Protein AF-A0A6N7XJP5-F1 (afdb_monomer_lite)

Secondary structure (DSSP, 8-state):
-----------SSSSSSHHHHTTTTTSS-S-PPPPPPP---EEE--SSS-EEEEEEEEEEEEEEEEEESSTTSSS-SSGGG--TTSEEE-HHHHHHHTT----TTSEEEETTEEEEEE-GGG-S---SS--TTS----TT-S-EEEEEEEEEEEEEEEEEETTEEEEEEEESSB-B---SSSSSS---GGG-HHHHHHHT--GGGSTT----TTTSHHHHHS-HHHHTTEE-EEE--PPPTTT-------EEESEE---HIIIIISHHHHHTTS----TT--HHHHHHHHHS--TTT--BBPHHHHHHT-----STT-TTB--EEEEEE-SSTTEEEEE-TTS-EEEEEEETT-SSSBB--EEEEETTTS--EEEEEEETTTEEEEPPPPPS---TT----PPS-----PPP----EEEETT-S-----TT-EEE--EEEESTT-S---EEEEES-TTTEEE-TT-EEEE-GGGTT--EEEEEEESSSS--EEEEEE----PPEEEE-S-EEEEEETTEEEE--S-EEEEEEETTTTEEEEEEEEBTTBPPPEEEETT-EEEEEEE-SSEE-PPEEEEE-TTS-EEESSSS--B--EEEEEE--S----GGG--EEEEEEEEEEE-TT--EEE--S-EEEEE-SS-EEEEE--TTSEEEEEEEBT--EEEEE--SSEE----EEEEEE-GGGT--EEEEETTT--B--SEEEEETT-TTTT--PEEBTTSSEEEESS---SS-EEEEEEEE----GGGTTSEEEEEEEEEEETTTTEEE-B-SS-EEEEEEPPTT--EEEEEEE-TTS-EEEE-EEEETTEEEEEES-BSSSEEEEEEPPEE--GGGEEES-SEEE--SS---PPEEEEETTEEPPBTTTEEEEEES-SSSEEEEEEEEE-TTEE-EEEEEEEEEPPP--EEEEEEETTEEEEEE----TT--EEEEEEESSTT-TT-EEEEE--TT--B--EE--TT-EEEEEEEEEEEETTEEEEPPPPPPEEEE--

Sequence (1009 aa):
MRGMTFRKIRKLGLIGILFMMVMVLSLQGAFAGEKPELRNPKLVSDGGSQNTQWDTVYYGYYPQTEIVGEAGQCGIKTTLWNSESDYSLEPEVYAKLEKARYTADGDTVLNGIKYRRMKAEDRTYISRGEIDNRYFWNAKIKYHYFRYEPIRWRVLYVQDTAKGKWAQLLADKILDDRKYNETQTDITWEKSTIRSWLNGYGAEANQNGQDYSKNGFIKTAFREAQQAPIVAGRVENKNNYDCGTNGGNDTEDRIFLLSEDELYRSRLAWYYGFVAAPNSGSPEDIKLARDMEDEGRRAQGSTYSKAKGLWCNHEKGFEGNSMWWMRSPGQFEWNAAFVCNRGFIRYFGTRVEAADVGVRPAMVLNMDDADWTYGGTAIGQKGGTETAPPSMNVFGDEVLEYEEGEPEAPAKVMVSKISIAASPSLKIAAGKKTTLKTKVSPAKATDRSVTWTCSNTKYATVNSKGVVTTKSKGKGKTVTVTAKAKDGSGSEDAGVKTLYAKDIVTLKGMKVNEVSGSTRTPLKKDVTFVFYDSSTQTIEAKVTAKNGVLPDVSMYKDHRYIVYAQDSRYEMPNYYIQISADGKVTTYKNGIKEVSGFDMTRRAEDLAKPEDAARVHVTMPVFYVDKDGNQKTVSGVKVRLVNQYDTVETVSDKDGNINVNLMEDYNYMVLVDDEKYSIESFPLTVKDKSEYGWGKYTFNHFSCGSVSSLFLVDKGTEHDRDVQMIGSSKNTTVTGLNFGNGSYFINDRVVDQKVKALEGKDYEVVDVDAVNMYRTEISKLSAGDFVYTRAVPEGKKVSKVYYIDDNDKLHELKFIESNGVVTFKMGSVSLYNNVIVYAGEKLQAKDVSLSKTAYTYSGKAKKPAVTVKFDGKKLKAGSDYTVSYSANKNVGKAKAVVTGKGKYEGTITKTFKINPKGTSIKHLKKGVRAFKPTWKKQTKQISGYQVQYSTKKSFKSAKIKNVSSKKKSTWVIKQKRHKKYYVRIRTYKKVGGSKYYSKWSSAKSIKTM

Structure (mmCIF, N/CA/C/O backbone):
data_AF-A0A6N7XJP5-F1
#
_entry.id   AF-A0A6N7XJP5-F1
#
loop_
_atom_site.group_PDB
_atom_site.id
_atom_site.type_symbol
_atom_site.label_atom_id
_atom_site.label_alt_id
_atom_site.label_comp_id
_atom_site.label_asym_id
_atom_site.label_entity_id
_atom_site.label_seq_id
_atom_site.pdbx_PDB_ins_code
_atom_site.Cartn_x
_atom_site.Cartn_y
_atom_site.Cartn_z
_atom_site.occupancy
_atom_site.B_iso_or_equiv
_atom_site.auth_seq_id
_atom_site.auth_comp_id
_atom_site.auth_asym_id
_atom_site.auth_atom_id
_atom_site.pdbx_PDB_model_num
ATOM 1 N N . MET A 1 1 ? 15.044 -61.173 23.666 1.00 30.61 1 MET A N 1
ATOM 2 C CA . MET A 1 1 ? 13.812 -61.070 22.852 1.00 30.61 1 MET A CA 1
ATOM 3 C C . MET A 1 1 ? 12.845 -60.090 23.503 1.00 30.61 1 MET A C 1
ATOM 5 O O . MET A 1 1 ? 12.597 -60.262 24.683 1.00 30.61 1 MET A O 1
ATOM 9 N N . ARG A 1 2 ? 12.336 -59.135 22.697 1.00 31.61 2 ARG A N 1
ATOM 10 C CA . ARG A 1 2 ? 11.006 -58.464 22.708 1.00 31.61 2 ARG A CA 1
ATOM 11 C C . ARG A 1 2 ? 10.502 -57.851 24.037 1.00 31.61 2 ARG A C 1
ATOM 13 O O . ARG A 1 2 ? 10.369 -58.562 25.012 1.00 31.61 2 ARG A O 1
ATOM 20 N N . GLY A 1 3 ? 10.081 -56.588 24.156 1.00 29.47 3 GLY A N 1
ATOM 21 C CA . GLY A 1 3 ? 9.850 -55.478 23.222 1.00 29.47 3 GLY A CA 1
ATOM 22 C C . GLY A 1 3 ? 8.858 -54.456 23.834 1.00 29.47 3 GLY A C 1
ATOM 23 O O . GLY A 1 3 ? 7.939 -54.884 24.518 1.00 29.47 3 GLY A O 1
ATOM 24 N N . MET A 1 4 ? 9.052 -53.155 23.530 1.00 29.14 4 MET A N 1
ATOM 25 C CA . MET A 1 4 ? 8.102 -52.000 23.531 1.00 29.14 4 MET A CA 1
ATOM 26 C C . MET A 1 4 ? 7.328 -51.618 24.827 1.00 29.14 4 MET A C 1
ATOM 28 O O . MET A 1 4 ? 6.870 -52.469 25.565 1.00 29.14 4 MET A O 1
ATOM 32 N N . THR A 1 5 ? 7.066 -50.346 25.188 1.00 32.94 5 THR A N 1
ATOM 33 C CA . THR A 1 5 ? 6.957 -49.076 24.425 1.00 32.94 5 THR A CA 1
ATOM 34 C C . THR A 1 5 ? 7.067 -47.854 25.370 1.00 32.94 5 THR A C 1
ATOM 36 O O . THR A 1 5 ? 6.597 -47.910 26.504 1.00 32.94 5 THR A O 1
ATOM 39 N N . PHE A 1 6 ? 7.601 -46.723 24.884 1.00 30.12 6 PHE A N 1
ATOM 40 C CA . PHE A 1 6 ? 7.745 -45.434 25.591 1.00 30.12 6 PHE A CA 1
ATOM 41 C C . PHE A 1 6 ? 6.697 -44.400 25.125 1.00 30.12 6 PHE A C 1
ATOM 43 O O . PHE A 1 6 ? 6.597 -44.130 23.929 1.00 30.12 6 PHE A O 1
ATOM 50 N N . ARG A 1 7 ? 5.979 -43.742 26.055 1.00 25.97 7 ARG A N 1
ATOM 51 C CA . ARG A 1 7 ? 5.369 -42.403 25.857 1.00 25.97 7 ARG A CA 1
ATOM 52 C C . ARG A 1 7 ? 4.873 -41.797 27.181 1.00 25.97 7 ARG A C 1
ATOM 54 O O . ARG A 1 7 ? 3.829 -42.205 27.678 1.00 25.97 7 ARG A O 1
ATOM 61 N N . LYS A 1 8 ? 5.584 -40.778 27.691 1.00 24.97 8 LYS A N 1
ATOM 62 C CA . LYS A 1 8 ? 5.086 -39.519 28.312 1.00 24.97 8 LYS A CA 1
ATOM 63 C C . LYS A 1 8 ? 6.175 -38.885 29.192 1.00 24.97 8 LYS A C 1
ATOM 65 O O . LYS A 1 8 ? 6.583 -39.494 30.166 1.00 24.97 8 LYS A O 1
ATOM 70 N N . ILE A 1 9 ? 6.579 -37.656 28.848 1.00 26.92 9 ILE A N 1
ATOM 71 C CA . ILE A 1 9 ? 6.707 -36.443 29.697 1.00 26.92 9 ILE A CA 1
ATOM 72 C C . ILE A 1 9 ? 7.541 -35.405 28.908 1.00 26.92 9 ILE A C 1
ATOM 74 O O . ILE A 1 9 ? 8.760 -35.481 28.852 1.00 26.92 9 ILE A O 1
ATOM 78 N N . ARG A 1 10 ? 6.865 -34.432 28.279 1.00 28.59 10 ARG A N 1
ATOM 79 C CA . ARG A 1 10 ? 7.382 -33.102 27.880 1.00 28.59 10 ARG A CA 1
ATOM 80 C C . ARG A 1 10 ? 6.173 -32.169 27.727 1.00 28.59 10 ARG A C 1
ATOM 82 O O . ARG A 1 10 ? 5.470 -32.249 26.726 1.00 28.59 10 ARG A O 1
ATOM 89 N N . LYS A 1 11 ? 5.883 -31.348 28.743 1.00 29.77 11 LYS A N 1
ATOM 90 C CA . LYS A 1 11 ? 4.987 -30.170 28.677 1.00 29.77 11 LYS A CA 1
ATOM 91 C C . LYS A 1 11 ? 5.043 -29.408 30.008 1.00 29.77 11 LYS A C 1
ATOM 93 O O . LYS A 1 11 ? 4.182 -29.606 30.849 1.00 29.77 11 LYS A O 1
ATOM 98 N N . LEU A 1 12 ? 6.080 -28.593 30.210 1.00 28.70 12 LEU A N 1
ATOM 99 C CA . LEU A 1 12 ? 6.149 -27.482 31.180 1.00 28.70 12 LEU A CA 1
ATOM 100 C C . LEU A 1 12 ? 7.545 -26.851 31.057 1.00 28.70 12 LEU A C 1
ATOM 102 O O . LEU A 1 12 ? 8.499 -27.337 31.648 1.00 28.70 12 LEU A O 1
ATOM 106 N N . GLY A 1 13 ? 7.677 -25.826 30.210 1.00 30.83 13 GLY A N 1
ATOM 107 C CA . GLY A 1 13 ? 8.962 -25.146 29.991 1.00 30.83 13 GLY A CA 1
ATOM 108 C C . GLY A 1 13 ? 9.081 -24.307 28.714 1.00 30.83 13 GLY A C 1
ATOM 109 O O . GLY A 1 13 ? 10.192 -24.128 28.244 1.00 30.83 13 GLY A O 1
ATOM 110 N N . LEU A 1 14 ? 7.976 -23.821 28.122 1.00 30.45 14 LEU A N 1
ATOM 111 C CA . LEU A 1 14 ? 8.033 -23.035 26.872 1.00 30.45 14 LEU A CA 1
ATOM 112 C C . LEU A 1 14 ? 7.101 -21.806 26.824 1.00 30.45 14 LEU A C 1
ATOM 114 O O . LEU A 1 14 ? 6.816 -21.294 25.751 1.00 30.45 14 LEU A O 1
ATOM 118 N N . ILE A 1 15 ? 6.604 -21.322 27.969 1.00 33.19 15 ILE A N 1
ATOM 119 C CA . ILE A 1 15 ? 5.668 -20.171 28.017 1.00 33.19 15 ILE A CA 1
ATOM 120 C C . ILE A 1 15 ? 6.308 -18.917 28.657 1.00 33.19 15 ILE A C 1
ATOM 122 O O . ILE A 1 15 ? 5.768 -17.823 28.556 1.00 33.19 15 ILE A O 1
ATOM 126 N N . GLY A 1 16 ? 7.508 -19.033 29.242 1.00 29.75 16 GLY A N 1
ATOM 127 C CA . GLY A 1 16 ? 8.207 -17.914 29.896 1.00 29.75 16 GLY A CA 1
ATOM 128 C C . GLY A 1 16 ? 9.180 -17.112 29.020 1.00 29.75 16 GLY A C 1
ATOM 129 O O . GLY A 1 16 ? 9.555 -16.016 29.412 1.00 29.75 16 GLY A O 1
ATOM 130 N N . ILE A 1 17 ? 9.581 -17.618 27.847 1.00 32.75 17 ILE A N 1
ATOM 131 C CA . ILE A 1 17 ? 10.603 -16.974 26.990 1.00 32.75 17 ILE A CA 1
ATOM 132 C C . ILE A 1 17 ? 9.976 -16.263 25.775 1.00 32.75 17 ILE A C 1
ATOM 134 O O . ILE A 1 17 ? 10.517 -15.279 25.281 1.00 32.75 17 ILE A O 1
ATOM 138 N N . LEU A 1 18 ? 8.759 -16.645 25.373 1.00 30.31 18 LEU A N 1
ATOM 139 C CA . LEU A 1 18 ? 8.059 -16.012 24.249 1.00 30.31 18 LEU A CA 1
ATOM 140 C C . LEU A 1 18 ? 7.448 -14.638 24.602 1.00 30.31 18 LEU A C 1
ATOM 142 O O . LEU A 1 18 ? 7.182 -13.832 23.719 1.00 30.31 18 LEU A O 1
ATOM 146 N N . PHE A 1 19 ? 7.260 -14.334 25.891 1.00 30.86 19 PHE A N 1
ATOM 147 C CA . PHE A 1 19 ? 6.637 -13.078 26.337 1.00 30.86 19 PHE A CA 1
ATOM 148 C C . PHE A 1 19 ? 7.630 -11.914 26.500 1.00 30.86 19 PHE A C 1
ATOM 150 O O . PHE A 1 19 ? 7.214 -10.760 26.556 1.00 30.86 19 PHE A O 1
ATOM 157 N N . MET A 1 20 ? 8.938 -12.194 26.546 1.00 28.17 20 MET A N 1
ATOM 158 C CA . MET A 1 20 ? 9.979 -11.166 26.693 1.00 28.17 20 MET A CA 1
ATOM 159 C C . MET A 1 20 ? 10.619 -10.771 25.352 1.00 28.17 20 MET A C 1
ATOM 161 O O . MET A 1 20 ? 11.148 -9.672 25.237 1.00 28.17 20 MET A O 1
ATOM 165 N N . MET A 1 21 ? 10.495 -11.611 24.316 1.00 29.33 21 MET A N 1
ATOM 166 C CA . MET A 1 21 ? 10.995 -11.323 22.963 1.00 29.33 21 MET A CA 1
ATOM 167 C C . MET A 1 21 ? 10.002 -10.484 22.133 1.00 29.33 21 MET A C 1
ATOM 169 O O . MET A 1 21 ? 10.413 -9.663 21.322 1.00 29.33 21 MET A O 1
ATOM 173 N N . VAL A 1 22 ? 8.697 -10.587 22.415 1.00 30.56 22 VAL A N 1
ATOM 174 C CA . VAL A 1 22 ? 7.648 -9.789 21.742 1.00 30.56 22 VAL A CA 1
ATOM 175 C C . VAL A 1 22 ? 7.526 -8.368 22.319 1.00 30.56 22 VAL A C 1
ATOM 177 O O . VAL A 1 22 ? 7.104 -7.453 21.622 1.00 30.56 22 VAL A O 1
ATOM 180 N N . MET A 1 23 ? 7.965 -8.132 23.562 1.00 27.02 23 MET A N 1
ATOM 181 C CA . MET A 1 23 ? 7.875 -6.808 24.203 1.00 27.02 23 MET A CA 1
ATOM 182 C C . MET A 1 23 ? 9.095 -5.901 23.950 1.00 27.02 23 MET A C 1
ATOM 184 O O . MET A 1 23 ? 9.043 -4.710 24.251 1.00 27.02 23 MET A O 1
ATOM 188 N N . VAL A 1 24 ? 10.179 -6.438 23.375 1.00 26.89 24 VAL A N 1
ATOM 189 C CA . VAL A 1 24 ? 11.348 -5.648 22.934 1.00 26.89 24 VAL A CA 1
ATOM 190 C C . VAL A 1 24 ? 11.189 -5.173 21.481 1.00 26.89 24 VAL A C 1
ATOM 192 O O . VAL A 1 24 ? 11.689 -4.107 21.136 1.00 26.89 24 VAL A O 1
ATOM 195 N N . LEU A 1 25 ? 10.387 -5.866 20.666 1.00 29.72 25 LEU A N 1
ATOM 196 C CA . LEU A 1 25 ? 10.050 -5.455 19.294 1.00 29.72 25 LEU A CA 1
ATOM 197 C C . LEU A 1 25 ? 8.946 -4.383 19.206 1.00 29.72 25 LEU A C 1
ATOM 199 O O . LEU A 1 25 ? 8.773 -3.773 18.158 1.00 29.72 25 LEU A O 1
ATOM 203 N N . SER A 1 26 ? 8.240 -4.070 20.298 1.00 32.12 26 SER A N 1
ATOM 204 C CA . SER A 1 26 ? 7.184 -3.042 20.309 1.00 32.12 26 SER A CA 1
ATOM 205 C C . SER A 1 26 ? 7.616 -1.685 20.887 1.00 32.12 26 SER A C 1
ATOM 207 O O . SER A 1 26 ? 6.767 -0.846 21.180 1.00 32.12 26 SER A O 1
ATOM 209 N N . LEU A 1 27 ? 8.919 -1.453 21.092 1.00 26.33 27 LEU A N 1
ATOM 210 C CA . LEU A 1 27 ? 9.451 -0.203 21.666 1.00 26.33 27 LEU A CA 1
ATOM 211 C C . LEU A 1 27 ? 10.580 0.449 20.843 1.00 26.33 27 LEU A C 1
ATOM 213 O O . LEU A 1 27 ? 11.111 1.477 21.258 1.00 26.33 27 LEU A O 1
ATOM 217 N N . GLN A 1 28 ? 10.894 -0.087 19.657 1.00 27.41 28 GLN A N 1
ATOM 218 C CA . GLN A 1 28 ? 11.780 0.546 18.663 1.00 27.41 28 GLN A CA 1
ATOM 219 C C . GLN A 1 28 ? 11.032 1.184 17.475 1.00 27.41 28 GLN A C 1
ATOM 221 O O . GLN A 1 28 ? 11.655 1.849 16.658 1.00 27.41 28 GLN A O 1
ATOM 226 N N . GLY A 1 29 ? 9.701 1.073 17.407 1.00 28.45 29 GLY A N 1
ATOM 227 C CA . GLY A 1 29 ? 8.883 1.664 16.334 1.00 28.45 29 GLY A CA 1
ATOM 228 C C . GLY A 1 29 ? 8.651 3.180 16.425 1.00 28.45 29 GLY A C 1
ATOM 229 O O . GLY A 1 29 ? 7.871 3.726 15.654 1.00 28.45 29 GLY A O 1
ATOM 230 N N . ALA A 1 30 ? 9.293 3.881 17.362 1.00 27.06 30 ALA A N 1
ATOM 231 C CA . ALA A 1 30 ? 9.231 5.336 17.453 1.00 27.06 30 ALA A CA 1
ATOM 232 C C . ALA A 1 30 ? 10.567 5.916 16.964 1.00 27.06 30 ALA A C 1
ATOM 234 O O . ALA 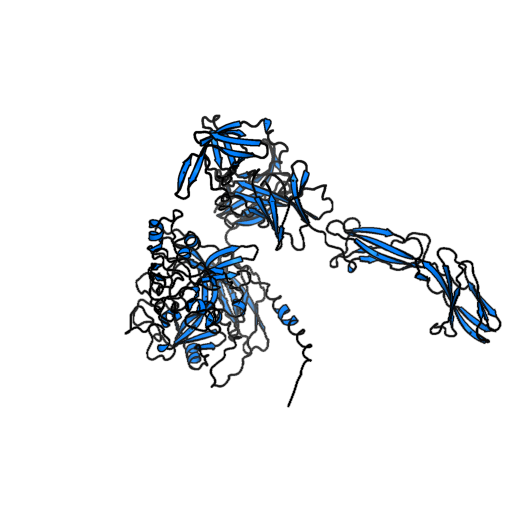A 1 30 ? 11.576 5.734 17.639 1.00 27.06 30 ALA A O 1
ATOM 235 N N . PHE A 1 31 ? 10.540 6.626 15.828 1.00 28.28 31 PHE A N 1
ATOM 236 C CA . PHE A 1 31 ? 11.651 7.313 15.134 1.00 28.28 31 PHE A CA 1
ATOM 237 C C . PHE A 1 31 ? 12.364 6.587 13.973 1.00 28.28 31 PHE A C 1
ATOM 239 O O . PHE A 1 31 ? 13.514 6.908 13.679 1.00 28.28 31 PHE A O 1
ATOM 246 N N . ALA A 1 32 ? 11.685 5.723 13.215 1.00 31.00 32 ALA A N 1
ATOM 247 C CA . ALA A 1 32 ? 12.015 5.606 11.791 1.00 31.00 32 ALA A CA 1
ATOM 248 C C . ALA A 1 32 ? 11.253 6.725 11.060 1.00 31.00 32 ALA A C 1
ATOM 250 O O . ALA A 1 32 ? 10.032 6.804 11.179 1.00 31.00 32 ALA A O 1
ATOM 251 N N . GLY A 1 33 ? 11.951 7.643 10.383 1.00 36.81 33 GLY A N 1
ATOM 252 C CA . GLY A 1 33 ? 11.278 8.573 9.469 1.00 36.81 33 GLY A CA 1
ATOM 253 C C . GLY A 1 33 ? 10.475 7.779 8.437 1.00 36.81 33 GLY A C 1
ATOM 254 O O . GLY A 1 33 ? 10.889 6.675 8.080 1.00 36.81 33 GLY A O 1
ATOM 255 N N . GLU A 1 34 ? 9.329 8.301 7.993 1.00 44.81 34 GLU A N 1
ATOM 256 C CA . GLU A 1 34 ? 8.546 7.647 6.939 1.00 44.81 34 GLU A CA 1
ATOM 257 C C . GLU A 1 34 ? 9.461 7.336 5.747 1.00 44.81 34 GLU A C 1
ATOM 259 O O . GLU A 1 34 ? 10.166 8.217 5.241 1.00 44.81 34 GLU A O 1
ATOM 264 N N . LYS A 1 35 ? 9.503 6.057 5.344 1.00 58.69 35 LYS A N 1
ATOM 265 C CA . LYS A 1 35 ? 10.236 5.639 4.147 1.00 58.69 35 LYS A CA 1
ATOM 266 C C . LYS A 1 35 ? 9.643 6.417 2.960 1.00 58.69 35 LYS A C 1
ATOM 268 O O . LYS A 1 35 ? 8.419 6.512 2.869 1.00 58.69 35 LYS A O 1
ATOM 273 N N . PRO A 1 36 ? 10.466 6.998 2.070 1.00 67.88 36 PRO A N 1
ATOM 274 C CA . PRO A 1 36 ? 9.952 7.735 0.924 1.00 67.88 36 PRO A CA 1
ATOM 275 C C . PRO A 1 36 ? 9.114 6.816 0.033 1.00 67.88 36 PRO A C 1
ATOM 277 O O . PRO A 1 36 ? 9.374 5.614 -0.071 1.00 67.88 36 PRO A O 1
ATOM 280 N N . GLU A 1 37 ? 8.110 7.388 -0.621 1.00 78.31 37 GLU A N 1
ATOM 281 C CA . GLU A 1 37 ? 7.286 6.651 -1.567 1.00 78.31 37 GLU A CA 1
ATOM 282 C C . GLU A 1 37 ? 8.112 6.267 -2.803 1.00 78.31 37 GLU A C 1
ATOM 284 O O . GLU A 1 37 ? 8.667 7.130 -3.484 1.00 78.31 37 GLU A O 1
ATOM 289 N N . LEU A 1 38 ? 8.204 4.962 -3.072 1.00 83.81 38 LEU A N 1
ATOM 290 C CA . LEU A 1 38 ? 8.844 4.431 -4.275 1.00 83.81 38 LEU A CA 1
ATOM 291 C C . LEU A 1 38 ? 7.984 4.688 -5.504 1.00 83.81 38 LEU A C 1
ATOM 293 O O . LEU A 1 38 ? 6.774 4.460 -5.474 1.00 83.81 38 LEU A O 1
ATOM 297 N N . ARG A 1 39 ? 8.630 5.106 -6.588 1.00 82.94 39 ARG A N 1
ATOM 298 C CA . ARG A 1 39 ? 7.986 5.430 -7.859 1.00 82.94 39 ARG A CA 1
ATOM 299 C C . ARG A 1 39 ? 8.341 4.414 -8.934 1.00 82.94 39 ARG A C 1
ATOM 301 O O . ARG A 1 39 ? 9.451 3.883 -8.964 1.00 82.94 39 ARG A O 1
ATOM 308 N N . ASN A 1 40 ? 7.394 4.219 -9.845 1.00 86.75 40 ASN A N 1
ATOM 309 C CA . ASN A 1 40 ? 7.628 3.500 -11.091 1.00 86.75 40 ASN A CA 1
ATOM 310 C C . ASN A 1 40 ? 8.656 4.235 -11.973 1.00 86.75 40 ASN A C 1
ATOM 312 O O . ASN A 1 40 ? 8.811 5.457 -11.832 1.00 86.75 40 ASN A O 1
ATOM 316 N N . PRO A 1 41 ? 9.335 3.514 -12.884 1.00 88.19 41 PRO A N 1
ATOM 317 C CA . PRO A 1 41 ? 10.297 4.096 -13.811 1.00 88.19 41 PRO A CA 1
ATOM 318 C C . PRO A 1 41 ? 9.698 5.267 -14.592 1.00 88.19 41 PRO A C 1
ATOM 320 O O . PRO A 1 41 ? 8.539 5.234 -15.010 1.00 88.19 41 PRO A O 1
ATOM 323 N N . LYS A 1 42 ? 10.492 6.319 -14.796 1.00 83.25 42 LYS A N 1
ATOM 324 C CA . LYS A 1 42 ? 10.059 7.522 -15.515 1.00 83.25 42 LYS A CA 1
ATOM 325 C C . LYS A 1 42 ? 11.087 7.937 -16.557 1.00 83.25 42 LYS A C 1
ATOM 327 O O . LYS A 1 42 ? 12.266 8.054 -16.243 1.00 83.25 42 LYS A O 1
ATOM 332 N N . LEU A 1 43 ? 10.618 8.275 -17.756 1.00 76.62 43 LEU A N 1
ATOM 333 C CA . LEU A 1 43 ? 11.457 8.898 -18.775 1.00 76.62 43 LEU A CA 1
ATOM 334 C C . LEU A 1 43 ? 11.907 10.309 -18.386 1.00 76.62 43 LEU A C 1
ATOM 336 O O . LEU A 1 43 ? 11.119 11.140 -17.922 1.00 76.62 43 LEU A O 1
ATOM 340 N N . VAL A 1 44 ? 13.179 10.585 -18.637 1.00 72.62 44 VAL A N 1
ATOM 341 C CA . VAL A 1 44 ? 13.844 11.875 -18.472 1.00 72.62 44 VAL A CA 1
ATOM 342 C C . VAL A 1 44 ? 14.394 12.287 -19.839 1.00 72.62 44 VAL A C 1
ATOM 344 O O . VAL A 1 44 ? 15.100 11.523 -20.485 1.00 72.62 44 VAL A O 1
ATOM 347 N N . SER A 1 45 ? 14.022 13.474 -20.324 1.00 53.66 45 SER A N 1
ATOM 348 C CA . SER A 1 45 ? 14.380 13.935 -21.672 1.00 53.66 45 SER A CA 1
ATOM 349 C C . SER A 1 45 ? 15.840 14.383 -21.759 1.00 53.66 45 SER A C 1
ATOM 351 O O . SER A 1 45 ? 16.229 15.273 -20.999 1.00 53.66 45 SER A O 1
ATOM 353 N N . ASP A 1 46 ? 16.599 13.875 -22.734 1.00 43.12 46 ASP A N 1
ATOM 354 C CA . ASP A 1 46 ? 17.947 14.375 -23.051 1.00 43.12 46 ASP A CA 1
ATOM 355 C C . ASP A 1 46 ? 18.251 14.588 -24.549 1.00 43.12 46 ASP A C 1
ATOM 357 O O . ASP A 1 46 ? 19.370 14.951 -24.895 1.00 43.12 46 ASP A O 1
ATOM 361 N N . GLY A 1 47 ? 17.267 14.467 -25.445 1.00 42.97 47 GLY A N 1
ATOM 362 C CA . GLY A 1 47 ? 17.457 14.852 -26.848 1.00 42.97 47 GLY A CA 1
ATOM 363 C C . GLY A 1 47 ? 18.174 13.819 -27.725 1.00 42.97 47 GLY A C 1
ATOM 364 O O . GLY A 1 47 ? 18.877 14.215 -28.651 1.00 42.97 47 GLY A O 1
ATOM 365 N N . GLY A 1 48 ? 17.960 12.517 -27.502 1.00 41.12 48 GLY A N 1
ATOM 366 C CA . GLY A 1 48 ? 18.296 11.507 -28.518 1.00 41.12 48 GLY A CA 1
ATOM 367 C C . GLY A 1 48 ? 18.210 10.038 -28.102 1.00 41.12 48 GLY A C 1
ATOM 368 O O . GLY A 1 48 ? 18.115 9.183 -28.977 1.00 41.12 48 GLY A O 1
ATOM 369 N N . SER A 1 49 ? 18.191 9.727 -26.803 1.00 52.62 49 SER A N 1
ATOM 370 C CA . SER A 1 49 ? 18.087 8.354 -26.284 1.00 52.62 49 SER A CA 1
ATOM 371 C C . SER A 1 49 ? 16.996 8.240 -25.217 1.00 52.62 49 SER A C 1
ATOM 373 O O . SER A 1 49 ? 16.713 9.198 -24.501 1.00 52.62 49 SER A O 1
ATOM 375 N N . GLN A 1 50 ? 16.347 7.077 -25.103 1.00 61.09 50 GLN A N 1
ATOM 376 C CA . GLN A 1 50 ? 15.367 6.827 -24.044 1.00 61.09 50 GLN A CA 1
ATOM 377 C C . GLN A 1 50 ? 16.099 6.738 -22.698 1.00 61.09 50 GLN A C 1
ATOM 379 O O . GLN A 1 50 ? 16.603 5.685 -22.321 1.00 61.09 50 GLN A O 1
ATOM 384 N N . ASN A 1 51 ? 16.187 7.863 -21.990 1.00 75.69 51 ASN A N 1
ATOM 385 C CA . ASN A 1 51 ? 16.847 7.934 -20.698 1.00 75.69 51 ASN A CA 1
ATOM 386 C C . ASN A 1 51 ? 15.806 7.760 -19.586 1.00 75.69 51 ASN A C 1
ATOM 388 O O . ASN A 1 51 ? 14.874 8.554 -19.465 1.00 75.69 51 ASN A O 1
ATOM 392 N N . THR A 1 52 ? 15.922 6.700 -18.788 1.00 85.94 52 THR A N 1
ATOM 393 C CA . THR A 1 52 ? 14.948 6.366 -17.739 1.00 85.94 52 THR A CA 1
ATOM 394 C C . THR A 1 52 ? 15.561 6.568 -16.359 1.00 85.94 52 THR A C 1
ATOM 396 O O . THR A 1 52 ? 16.701 6.187 -16.101 1.00 85.94 52 THR A O 1
ATOM 399 N N . GLN A 1 53 ? 14.778 7.141 -15.448 1.00 90.12 53 GLN A N 1
ATOM 400 C CA . GLN A 1 53 ? 15.072 7.201 -14.026 1.00 90.12 53 GLN A CA 1
ATOM 401 C C . GLN A 1 53 ? 14.301 6.115 -13.270 1.00 90.12 53 GLN A C 1
ATOM 403 O O . GLN A 1 53 ? 13.071 6.074 -13.321 1.00 90.12 53 GLN A O 1
ATOM 408 N N . TRP A 1 54 ? 15.026 5.305 -12.504 1.00 94.12 54 TRP A N 1
ATOM 409 C CA . TRP A 1 54 ? 14.478 4.343 -11.547 1.00 94.12 54 TRP A CA 1
ATOM 410 C C . TRP A 1 54 ? 14.671 4.847 -10.122 1.00 94.12 54 TRP A C 1
ATOM 412 O O . TRP A 1 54 ? 15.732 5.381 -9.793 1.00 94.12 54 TRP A O 1
ATOM 422 N N . ASP A 1 55 ? 13.692 4.619 -9.251 1.00 95.12 55 ASP A N 1
ATOM 423 C CA . ASP A 1 55 ? 13.970 4.586 -7.816 1.00 95.12 55 ASP A CA 1
ATOM 424 C C . ASP A 1 55 ? 14.739 3.296 -7.485 1.00 95.12 55 ASP A C 1
ATOM 426 O O . ASP A 1 55 ? 14.647 2.289 -8.192 1.00 95.12 55 ASP A O 1
ATOM 430 N N . THR A 1 56 ? 15.536 3.327 -6.419 1.00 96.31 56 THR A N 1
ATOM 431 C CA . THR A 1 56 ? 16.342 2.178 -5.989 1.00 96.31 56 THR A CA 1
ATOM 432 C C . THR A 1 56 ? 16.160 1.888 -4.508 1.00 96.31 56 THR A C 1
ATOM 434 O O . THR A 1 56 ? 15.839 2.785 -3.726 1.00 96.31 56 THR A O 1
ATOM 437 N N . VAL A 1 57 ? 16.384 0.637 -4.111 1.00 97.00 57 VAL A N 1
ATOM 438 C CA . VAL A 1 57 ? 16.344 0.180 -2.714 1.00 97.00 57 VAL A CA 1
ATOM 439 C C . VAL A 1 57 ? 17.543 -0.707 -2.397 1.00 97.00 57 VAL A C 1
ATOM 441 O O . VAL A 1 57 ? 18.050 -1.387 -3.286 1.00 97.00 57 VAL A O 1
ATOM 444 N N . TYR A 1 58 ? 17.987 -0.728 -1.142 1.00 97.31 58 TYR A N 1
ATOM 445 C CA . TYR A 1 58 ? 18.926 -1.738 -0.657 1.00 97.31 58 TYR A CA 1
ATOM 446 C C . TYR A 1 58 ? 18.177 -2.860 0.061 1.00 97.31 58 TYR A C 1
ATOM 448 O O . TYR A 1 58 ? 17.337 -2.597 0.929 1.00 97.31 58 TYR A O 1
ATOM 456 N N . TYR A 1 59 ? 18.496 -4.106 -0.291 1.00 97.12 59 TYR A N 1
ATOM 457 C CA . TYR A 1 59 ? 17.960 -5.295 0.369 1.00 97.12 59 TYR A CA 1
ATOM 458 C C . TYR A 1 59 ? 18.879 -6.504 0.159 1.00 97.12 59 TYR A C 1
ATOM 460 O O . TYR A 1 59 ? 19.276 -6.782 -0.968 1.00 97.12 59 TYR A O 1
ATOM 468 N N . GLY A 1 60 ? 19.207 -7.236 1.225 1.00 96.94 60 GLY A N 1
ATOM 469 C CA . GLY A 1 60 ? 20.204 -8.314 1.169 1.00 96.94 60 GLY A CA 1
ATOM 470 C C . GLY A 1 60 ? 21.642 -7.815 0.982 1.00 96.94 60 GLY A C 1
ATOM 471 O O . GLY A 1 60 ? 21.889 -6.617 0.843 1.00 96.94 60 GLY A O 1
ATOM 472 N N . TYR A 1 61 ? 22.597 -8.744 1.008 1.00 97.12 61 TYR A N 1
ATOM 473 C CA . TYR A 1 61 ? 24.036 -8.491 0.942 1.00 97.12 61 TYR A CA 1
ATOM 474 C C . TYR A 1 61 ? 24.722 -9.557 0.086 1.00 97.12 61 TYR A C 1
ATOM 476 O O . TYR A 1 61 ? 24.476 -10.740 0.283 1.00 97.12 61 TYR A O 1
ATOM 484 N N . TYR A 1 62 ? 25.626 -9.174 -0.812 1.00 97.25 62 TYR A N 1
ATOM 485 C CA . TYR A 1 62 ? 26.392 -10.129 -1.627 1.00 97.25 62 TYR A CA 1
ATOM 486 C C . TYR A 1 62 ? 27.853 -9.681 -1.759 1.00 97.25 62 TYR A C 1
ATOM 488 O O . TYR A 1 62 ? 28.105 -8.478 -1.619 1.00 97.25 62 TYR A O 1
ATOM 496 N N . PRO A 1 63 ? 28.822 -10.587 -2.009 1.00 95.81 63 PRO A N 1
ATOM 497 C CA . PRO A 1 63 ? 30.197 -10.195 -2.291 1.00 95.81 63 PRO A CA 1
ATOM 498 C C . PRO A 1 63 ? 30.255 -9.241 -3.486 1.00 95.81 63 PRO A C 1
ATOM 500 O O . PRO A 1 63 ? 29.702 -9.530 -4.550 1.00 95.81 63 PRO A O 1
ATOM 503 N N . GLN A 1 64 ? 30.898 -8.088 -3.309 1.00 92.81 64 GLN A N 1
ATOM 504 C CA . GLN A 1 64 ? 30.979 -7.072 -4.359 1.00 92.81 64 GLN A CA 1
ATOM 505 C C . GLN A 1 64 ? 32.383 -6.493 -4.483 1.00 92.81 64 GLN A C 1
ATOM 507 O O . GLN A 1 64 ? 33.029 -6.739 -5.499 1.00 92.81 64 GLN A O 1
ATOM 512 N N . THR A 1 65 ? 32.843 -5.764 -3.466 1.00 90.88 65 THR A N 1
ATOM 513 C CA . THR A 1 65 ? 34.128 -5.049 -3.468 1.00 90.88 65 THR A CA 1
ATOM 514 C C . THR A 1 65 ? 35.244 -5.921 -2.908 1.00 90.88 65 THR A C 1
ATOM 516 O O . THR A 1 65 ? 35.057 -6.614 -1.907 1.00 90.88 65 THR A O 1
ATOM 519 N N . GLU A 1 66 ? 36.419 -5.876 -3.527 1.00 92.00 66 GLU A N 1
ATOM 520 C CA . GLU A 1 66 ? 37.601 -6.582 -3.037 1.00 92.00 66 GLU A CA 1
ATOM 521 C C . GLU A 1 66 ? 38.371 -5.775 -1.988 1.00 92.00 66 GLU A C 1
ATOM 523 O O . GLU A 1 66 ? 38.500 -4.560 -2.099 1.00 92.00 66 GLU A O 1
ATOM 528 N N . ILE A 1 67 ? 38.906 -6.450 -0.975 1.00 93.38 67 ILE A N 1
ATOM 529 C CA . ILE A 1 67 ? 39.774 -5.879 0.048 1.00 93.38 67 ILE A CA 1
ATOM 530 C C . ILE A 1 67 ? 41.219 -6.236 -0.269 1.00 93.38 67 ILE A C 1
ATOM 532 O O . ILE A 1 67 ? 41.569 -7.415 -0.333 1.00 93.38 67 ILE A O 1
ATOM 536 N N . VAL A 1 68 ? 42.061 -5.213 -0.384 1.00 90.38 68 VAL A N 1
ATOM 537 C CA . VAL A 1 68 ? 43.498 -5.355 -0.633 1.00 90.38 68 VAL A CA 1
ATOM 538 C C . VAL A 1 68 ? 44.309 -4.724 0.490 1.00 90.38 68 VAL A C 1
ATOM 540 O O . VAL A 1 68 ? 43.910 -3.725 1.087 1.00 90.38 68 VAL A O 1
ATOM 543 N N . GLY A 1 69 ? 45.460 -5.310 0.795 1.00 88.94 69 GLY A N 1
ATOM 544 C CA . GLY A 1 69 ? 46.445 -4.769 1.719 1.00 88.94 69 GLY A CA 1
ATOM 545 C C . GLY A 1 69 ? 47.442 -3.801 1.084 1.00 88.94 69 GLY A C 1
ATOM 546 O O . GLY A 1 69 ? 48.012 -2.978 1.793 1.00 88.94 69 GLY A O 1
ATOM 547 N N . GLU A 1 70 ? 47.623 -3.842 -0.234 1.00 85.50 70 GLU A N 1
ATOM 548 C CA . GLU A 1 70 ? 48.456 -2.892 -0.979 1.00 85.50 70 GLU A CA 1
ATOM 549 C C . GLU A 1 70 ? 47.911 -2.670 -2.396 1.00 85.50 70 GLU A C 1
ATOM 551 O O . GLU A 1 70 ? 47.168 -3.490 -2.940 1.00 85.50 70 GLU A O 1
ATOM 556 N N . ALA A 1 71 ? 48.265 -1.537 -3.005 1.00 78.06 71 ALA A N 1
ATOM 557 C CA . ALA A 1 71 ? 47.873 -1.246 -4.380 1.00 78.06 71 ALA A CA 1
ATOM 558 C C . ALA A 1 71 ? 48.507 -2.259 -5.355 1.00 78.06 71 ALA A C 1
ATOM 560 O O . ALA A 1 71 ? 49.689 -2.577 -5.242 1.00 78.06 71 ALA A O 1
ATOM 561 N N . GLY A 1 72 ? 47.731 -2.743 -6.331 1.00 70.69 72 GLY A N 1
ATOM 562 C CA . GLY A 1 72 ? 48.196 -3.707 -7.341 1.00 70.69 72 GLY A CA 1
ATOM 563 C C . GLY A 1 72 ? 48.035 -5.190 -6.969 1.00 70.69 72 GLY A C 1
ATOM 564 O O . GLY A 1 72 ? 48.512 -6.060 -7.704 1.00 70.69 72 GLY A O 1
ATOM 565 N N . GLN A 1 73 ? 47.357 -5.506 -5.858 1.00 75.75 73 GLN A N 1
ATOM 566 C CA . GLN A 1 73 ? 46.979 -6.889 -5.521 1.00 75.75 73 GLN A CA 1
ATOM 567 C C . GLN A 1 73 ? 45.843 -7.434 -6.400 1.00 75.75 73 GLN A C 1
ATOM 569 O O . GLN A 1 73 ? 45.806 -8.634 -6.656 1.00 75.75 73 GLN A O 1
ATOM 574 N N . CYS A 1 74 ? 44.984 -6.557 -6.922 1.00 70.81 74 CYS A N 1
ATOM 575 C CA . CYS A 1 74 ? 43.903 -6.857 -7.864 1.00 70.81 74 CYS A CA 1
ATOM 576 C C . CYS A 1 74 ? 43.869 -5.832 -9.017 1.00 70.81 74 CYS A C 1
ATOM 578 O O . CYS A 1 74 ? 44.675 -4.905 -9.000 1.00 70.81 74 CYS A O 1
ATOM 580 N N . GLY A 1 75 ? 42.981 -6.014 -10.014 1.00 59.94 75 GLY A N 1
ATOM 581 C CA . GLY A 1 75 ? 42.877 -5.269 -11.301 1.00 59.94 75 GLY A CA 1
ATOM 582 C C . GLY A 1 75 ? 43.537 -3.878 -11.384 1.00 59.94 75 GLY A C 1
ATOM 583 O O . GLY A 1 75 ? 43.242 -3.034 -10.551 1.00 59.94 75 GLY A O 1
ATOM 584 N N . ILE A 1 76 ? 44.388 -3.504 -12.361 1.00 54.75 76 ILE A N 1
ATOM 585 C CA . ILE A 1 76 ? 44.802 -4.034 -13.684 1.00 54.75 76 ILE A CA 1
ATOM 586 C C . ILE A 1 76 ? 46.240 -3.494 -14.022 1.00 54.75 76 ILE A C 1
ATOM 588 O O . ILE A 1 76 ? 46.722 -2.574 -13.364 1.00 54.75 76 ILE A O 1
ATOM 592 N N . LYS A 1 77 ? 46.905 -3.992 -15.089 1.00 49.81 77 LYS A N 1
ATOM 593 C CA . LYS A 1 77 ? 48.181 -3.489 -15.688 1.00 49.81 77 LYS A CA 1
ATOM 594 C C . LYS A 1 77 ? 48.062 -2.251 -16.624 1.00 49.81 77 LYS A C 1
ATOM 596 O O . LYS A 1 77 ? 49.071 -1.796 -17.158 1.00 49.81 77 LYS A O 1
ATOM 601 N N . THR A 1 78 ? 46.863 -1.717 -16.864 1.00 51.97 78 THR A N 1
ATOM 602 C CA . THR A 1 78 ? 46.525 -0.670 -17.858 1.00 51.97 78 THR A CA 1
ATOM 603 C C . THR A 1 78 ? 45.638 0.444 -17.262 1.00 51.97 78 THR A C 1
ATOM 605 O O . THR A 1 78 ? 44.969 0.279 -16.250 1.00 51.97 78 THR A O 1
ATOM 608 N N . THR A 1 79 ? 45.639 1.640 -17.852 1.00 53.62 79 THR A N 1
ATOM 609 C CA . THR A 1 79 ? 45.124 2.873 -17.214 1.00 53.62 79 THR A CA 1
ATOM 610 C C . THR A 1 79 ? 43.606 3.110 -17.310 1.00 53.62 79 THR A C 1
ATOM 612 O O . THR A 1 79 ? 43.115 4.041 -16.674 1.00 53.62 79 THR A O 1
ATOM 615 N N . LEU A 1 80 ? 42.846 2.306 -18.069 1.00 54.97 80 LEU A N 1
ATOM 616 C CA . LEU A 1 80 ? 41.429 2.577 -18.400 1.00 54.97 80 LEU A CA 1
ATOM 617 C C . LEU A 1 80 ? 40.399 1.984 -17.418 1.00 54.97 80 LEU A C 1
ATOM 619 O O . LEU A 1 80 ? 39.275 2.470 -17.356 1.00 54.97 80 LEU A O 1
ATOM 623 N N . TRP A 1 81 ? 40.771 0.977 -16.623 1.00 57.50 81 TRP A N 1
ATOM 624 C CA . TRP A 1 81 ? 39.899 0.340 -15.613 1.00 57.50 81 TRP A CA 1
ATOM 625 C C . TRP A 1 81 ? 39.901 1.052 -14.250 1.00 57.50 81 TRP A C 1
ATOM 627 O O . TRP A 1 81 ? 39.361 0.547 -13.270 1.00 57.50 81 TRP A O 1
ATOM 637 N N . ASN A 1 82 ? 40.532 2.223 -14.163 1.00 50.47 82 ASN A N 1
ATOM 638 C CA . ASN A 1 82 ? 40.818 2.860 -12.888 1.00 50.47 82 ASN A CA 1
ATOM 639 C C . ASN A 1 82 ? 39.614 3.645 -12.351 1.00 50.47 82 ASN A C 1
ATOM 641 O O . ASN A 1 82 ? 39.407 4.816 -12.674 1.00 50.47 82 ASN A O 1
ATOM 645 N N . SER A 1 83 ? 38.870 3.016 -11.449 1.00 53.94 83 SER A N 1
ATOM 646 C CA . SER A 1 83 ? 38.122 3.741 -10.426 1.00 53.94 83 SER A CA 1
ATOM 647 C C . SER A 1 83 ? 38.341 3.075 -9.072 1.00 53.94 83 SER A C 1
ATOM 649 O O . SER A 1 83 ? 38.240 1.856 -8.966 1.00 53.94 83 SER A O 1
ATOM 651 N N . GLU A 1 84 ? 38.593 3.880 -8.035 1.00 48.94 84 GLU A N 1
ATOM 652 C CA . GLU A 1 84 ? 38.738 3.461 -6.625 1.00 48.94 84 GLU A CA 1
ATOM 653 C C . GLU A 1 84 ? 37.518 2.684 -6.074 1.00 48.94 84 GLU A C 1
ATOM 655 O O . GLU A 1 84 ? 37.516 2.283 -4.918 1.00 48.94 84 GLU A O 1
ATOM 660 N N . SER A 1 85 ? 36.460 2.482 -6.866 1.00 56.44 85 SER A N 1
ATOM 661 C CA . SER A 1 85 ? 35.252 1.746 -6.486 1.00 56.44 85 SER A CA 1
ATOM 662 C C . SER A 1 85 ? 35.316 0.231 -6.709 1.00 56.44 85 SER A C 1
ATOM 664 O O . SER A 1 85 ? 34.404 -0.458 -6.263 1.00 56.44 85 SER A O 1
ATOM 666 N N . ASP A 1 86 ? 36.325 -0.298 -7.409 1.00 70.75 86 ASP A N 1
ATOM 667 C CA . ASP A 1 86 ? 36.422 -1.746 -7.667 1.00 70.75 86 ASP A CA 1
ATOM 668 C C . ASP A 1 86 ? 37.134 -2.509 -6.527 1.00 70.75 86 ASP A C 1
ATOM 670 O O . ASP A 1 86 ? 36.846 -3.687 -6.298 1.00 70.75 86 ASP A O 1
ATOM 674 N N . TYR A 1 87 ? 38.005 -1.849 -5.759 1.00 83.88 87 TYR A N 1
ATOM 675 C CA . TYR A 1 87 ? 38.667 -2.416 -4.581 1.00 83.88 87 TYR A CA 1
ATOM 676 C C . TYR A 1 87 ? 38.785 -1.387 -3.453 1.00 83.88 87 TYR A C 1
ATOM 678 O O . TYR A 1 87 ? 38.717 -0.185 -3.681 1.00 83.88 87 TYR A O 1
ATOM 686 N N . SER A 1 88 ? 39.022 -1.858 -2.231 1.00 88.06 88 SER A N 1
ATOM 687 C CA . SER A 1 88 ? 39.264 -1.033 -1.048 1.00 88.06 88 SER A CA 1
ATOM 688 C C . SER A 1 88 ? 40.623 -1.369 -0.433 1.00 88.06 88 SER A C 1
ATOM 690 O O . SER A 1 88 ? 40.889 -2.524 -0.093 1.00 88.06 88 SER A O 1
ATOM 692 N N . LEU A 1 89 ? 41.492 -0.362 -0.289 1.00 88.62 89 LEU A N 1
ATOM 693 C CA . LEU A 1 89 ? 42.806 -0.502 0.344 1.00 88.62 89 LEU A CA 1
ATOM 694 C C . LEU A 1 89 ? 42.672 -0.462 1.875 1.00 88.62 89 LEU A C 1
ATOM 696 O O . LEU A 1 89 ? 42.595 0.609 2.477 1.00 88.62 89 LEU A O 1
ATOM 700 N N . GLU A 1 90 ? 42.671 -1.634 2.511 1.00 92.75 90 GLU A N 1
ATOM 701 C CA . GLU A 1 90 ? 42.489 -1.802 3.959 1.00 92.75 90 GLU A CA 1
ATOM 702 C C . GLU A 1 90 ? 43.524 -2.782 4.554 1.00 92.75 90 GLU A C 1
ATOM 704 O O . GLU A 1 90 ? 43.178 -3.906 4.933 1.00 92.75 90 GLU A O 1
ATOM 709 N N . PRO A 1 91 ? 44.798 -2.361 4.712 1.00 90.31 91 PRO A N 1
ATOM 710 C CA . PRO A 1 91 ? 45.901 -3.233 5.141 1.00 90.31 91 PRO A CA 1
ATOM 711 C C . PRO A 1 91 ? 45.657 -3.960 6.465 1.00 90.31 91 PRO A C 1
ATOM 713 O O . PRO A 1 91 ? 45.970 -5.141 6.611 1.00 90.31 91 PRO A O 1
ATOM 716 N N . GLU A 1 92 ? 45.049 -3.278 7.437 1.00 91.56 92 GLU A N 1
ATOM 717 C CA . GLU A 1 92 ? 44.757 -3.867 8.747 1.00 91.56 92 GLU A CA 1
ATOM 718 C C . GLU A 1 92 ? 43.647 -4.923 8.705 1.00 91.56 92 GLU A C 1
ATOM 720 O O . GLU A 1 92 ? 43.636 -5.842 9.527 1.00 91.56 92 GLU A O 1
ATOM 725 N N . VAL A 1 93 ? 42.681 -4.773 7.794 1.00 92.38 93 VAL A N 1
ATOM 726 C CA . VAL A 1 93 ? 41.595 -5.743 7.607 1.00 92.38 93 VAL A CA 1
ATOM 727 C C . VAL A 1 93 ? 42.122 -6.934 6.821 1.00 92.38 93 VAL A C 1
ATOM 729 O O . VAL A 1 93 ? 41.923 -8.069 7.249 1.00 92.38 93 VAL A O 1
ATOM 732 N N . TYR A 1 94 ? 42.878 -6.676 5.752 1.00 93.00 94 TYR A N 1
ATOM 733 C CA . TYR A 1 94 ? 43.544 -7.696 4.947 1.00 93.00 94 TYR A CA 1
ATOM 734 C C . TYR A 1 94 ? 44.410 -8.630 5.808 1.00 93.00 94 TYR A C 1
ATOM 736 O O . TYR A 1 94 ? 44.193 -9.839 5.820 1.00 93.00 94 TYR A O 1
ATOM 744 N N . ALA A 1 95 ? 45.289 -8.078 6.653 1.00 89.75 95 ALA A N 1
ATOM 745 C CA . ALA A 1 95 ? 46.151 -8.873 7.535 1.00 89.75 95 ALA A CA 1
ATOM 746 C C . ALA A 1 95 ? 45.380 -9.744 8.551 1.00 89.75 95 ALA A C 1
ATOM 748 O O . ALA A 1 95 ? 45.905 -10.744 9.049 1.00 89.75 95 ALA A O 1
ATOM 749 N N . LYS A 1 96 ? 44.141 -9.366 8.902 1.00 92.19 96 LYS A N 1
ATOM 750 C CA . LYS A 1 96 ? 43.252 -10.185 9.745 1.00 92.19 96 LYS A CA 1
ATOM 751 C C . LYS A 1 96 ? 42.567 -11.278 8.933 1.00 92.19 96 LYS A C 1
ATOM 753 O O . LYS A 1 96 ? 42.437 -12.387 9.435 1.00 92.19 96 LYS A O 1
ATOM 758 N N . LEU A 1 97 ? 42.160 -10.981 7.699 1.00 93.88 97 LEU A N 1
ATOM 759 C CA . LEU A 1 97 ? 41.550 -11.944 6.780 1.00 93.88 97 LEU A CA 1
ATOM 760 C C . LEU A 1 97 ? 42.518 -13.074 6.414 1.00 93.88 97 LEU A C 1
ATOM 762 O O . LEU A 1 97 ? 42.094 -14.227 6.345 1.00 93.88 97 LEU A O 1
ATOM 766 N N . GLU A 1 98 ? 43.813 -12.784 6.277 1.00 92.25 98 GLU A N 1
ATOM 767 C CA . GLU A 1 98 ? 44.852 -13.803 6.055 1.00 92.25 98 GLU A CA 1
ATOM 768 C C . GLU A 1 98 ? 44.962 -14.819 7.198 1.00 92.25 98 GLU A C 1
ATOM 770 O O . GLU A 1 98 ? 45.342 -15.966 6.974 1.00 92.25 98 GLU A O 1
ATOM 775 N N . LYS A 1 99 ? 44.606 -14.405 8.417 1.00 89.62 99 LYS A N 1
ATOM 776 C CA . LYS A 1 99 ? 44.695 -15.210 9.645 1.00 89.62 99 LYS A CA 1
ATOM 777 C C . LYS A 1 99 ? 43.328 -15.687 10.141 1.00 89.62 99 LYS A C 1
ATOM 779 O O . LYS A 1 99 ? 43.229 -16.219 11.241 1.00 89.62 99 LYS A O 1
ATOM 784 N N . ALA A 1 100 ? 42.264 -15.431 9.383 1.00 88.62 100 ALA A N 1
ATOM 785 C CA . ALA A 1 100 ? 40.908 -15.787 9.772 1.00 88.62 100 ALA A CA 1
ATOM 786 C C . ALA A 1 100 ? 40.591 -17.253 9.443 1.00 88.62 100 ALA A C 1
ATOM 788 O O . ALA A 1 100 ? 41.202 -17.874 8.572 1.00 88.62 100 ALA A O 1
ATOM 789 N N . ARG A 1 101 ? 39.568 -17.784 10.117 1.00 86.56 101 ARG A N 1
ATOM 790 C CA . ARG A 1 101 ? 38.968 -19.088 9.808 1.00 86.56 101 ARG A CA 1
ATOM 791 C C . ARG A 1 101 ? 37.843 -18.898 8.796 1.00 86.56 101 ARG A C 1
ATOM 793 O O . ARG A 1 101 ? 37.201 -17.847 8.791 1.00 86.56 101 ARG A O 1
ATOM 800 N N . TYR A 1 102 ? 37.604 -19.903 7.961 1.00 90.50 102 TYR A N 1
ATOM 801 C CA . TYR A 1 102 ? 36.634 -19.831 6.867 1.00 90.50 102 TYR A CA 1
ATOM 802 C C . TYR A 1 102 ? 35.732 -21.067 6.831 1.00 90.50 102 TYR A C 1
ATOM 804 O O . TYR A 1 102 ? 36.117 -22.138 7.304 1.00 90.50 102 TYR A O 1
ATOM 812 N N . THR A 1 103 ? 34.526 -20.894 6.299 1.00 91.12 103 THR A N 1
ATOM 813 C CA . THR A 1 103 ? 33.621 -21.997 5.951 1.00 91.12 103 THR A CA 1
ATOM 814 C C . THR A 1 103 ? 34.089 -22.702 4.673 1.00 91.12 103 THR A C 1
ATOM 816 O O . THR A 1 103 ? 34.965 -22.197 3.963 1.00 91.12 103 THR A O 1
ATOM 819 N N . ALA A 1 104 ? 33.457 -23.831 4.337 1.00 87.62 104 ALA A N 1
ATOM 820 C CA . ALA A 1 104 ? 33.697 -24.548 3.081 1.00 87.62 104 ALA A CA 1
ATOM 821 C C . ALA A 1 104 ? 33.421 -23.682 1.831 1.00 87.62 104 ALA A C 1
ATOM 823 O O . ALA A 1 104 ? 34.143 -23.772 0.842 1.00 87.62 104 ALA A O 1
ATOM 824 N N . ASP A 1 105 ? 32.432 -22.782 1.898 1.00 87.56 105 ASP A N 1
ATOM 825 C CA . ASP A 1 105 ? 32.117 -21.814 0.832 1.00 87.56 105 ASP A CA 1
ATOM 826 C C . ASP A 1 105 ? 33.047 -20.579 0.842 1.00 87.56 105 ASP A C 1
ATOM 828 O O . ASP A 1 105 ? 32.848 -19.624 0.088 1.00 87.56 105 ASP A O 1
ATOM 832 N N . GLY A 1 106 ? 34.060 -20.570 1.714 1.00 92.81 106 GLY A N 1
ATOM 833 C CA . GLY A 1 106 ? 35.051 -19.505 1.806 1.00 92.81 106 GLY A CA 1
ATOM 834 C C . GLY A 1 106 ? 34.572 -18.253 2.539 1.00 92.81 106 GLY A C 1
ATOM 835 O O . GLY A 1 106 ? 35.167 -17.197 2.340 1.00 92.81 106 GLY A O 1
ATOM 836 N N . ASP A 1 107 ? 33.545 -18.335 3.387 1.00 94.81 107 ASP A N 1
ATOM 837 C CA . ASP A 1 107 ? 33.035 -17.182 4.139 1.00 94.81 107 ASP A CA 1
ATOM 838 C C . ASP A 1 107 ? 33.665 -17.045 5.532 1.00 94.81 107 ASP A C 1
ATOM 840 O O . ASP A 1 107 ? 33.985 -18.032 6.191 1.00 94.81 107 ASP A O 1
ATOM 844 N N . THR A 1 108 ? 33.800 -15.808 6.009 1.00 94.31 108 THR A N 1
ATOM 845 C CA . THR A 1 108 ? 34.181 -15.482 7.392 1.00 94.31 108 THR A CA 1
ATOM 846 C C . THR A 1 108 ? 33.495 -14.203 7.866 1.00 94.31 108 THR A C 1
ATOM 848 O O . THR A 1 108 ? 33.034 -13.404 7.048 1.00 94.31 108 THR A O 1
ATOM 851 N N . VAL A 1 109 ? 33.454 -13.978 9.182 1.00 91.81 109 VAL A N 1
ATOM 852 C CA . VAL A 1 109 ? 32.949 -12.736 9.783 1.00 91.81 109 VAL A CA 1
ATOM 853 C C . VAL A 1 109 ? 34.020 -12.098 10.664 1.00 91.81 109 VAL A C 1
ATOM 855 O O . VAL A 1 109 ? 34.476 -12.689 11.639 1.00 91.81 109 VAL A O 1
ATOM 858 N N . LEU A 1 110 ? 34.373 -10.844 10.370 1.00 85.06 110 LEU A N 1
ATOM 859 C CA . LEU A 1 110 ? 35.285 -10.031 11.179 1.00 85.06 110 LEU A CA 1
ATOM 860 C C . LEU A 1 110 ? 34.593 -8.742 11.609 1.00 85.06 110 LEU A C 1
ATOM 862 O O . LEU A 1 110 ? 34.120 -7.972 10.775 1.00 85.06 110 LEU A O 1
ATOM 866 N N . ASN A 1 111 ? 34.548 -8.488 12.922 1.00 82.38 111 ASN A N 1
ATOM 867 C CA . ASN A 1 111 ? 33.851 -7.334 13.509 1.00 82.38 111 ASN A CA 1
ATOM 868 C C . ASN A 1 111 ? 32.408 -7.184 12.987 1.00 82.38 111 ASN A C 1
ATOM 870 O O . ASN A 1 111 ? 31.964 -6.074 12.709 1.00 82.38 111 ASN A O 1
ATOM 874 N N . GLY A 1 112 ? 31.722 -8.320 12.812 1.00 83.62 112 GLY A N 1
ATOM 875 C CA . GLY A 1 112 ? 30.354 -8.421 12.301 1.00 83.62 112 GLY A CA 1
ATOM 876 C C . GLY A 1 112 ? 30.157 -8.034 10.831 1.00 83.62 112 GLY A C 1
ATOM 877 O O . GLY A 1 112 ? 29.016 -7.881 10.404 1.00 83.62 112 GLY A O 1
ATOM 878 N N . ILE A 1 113 ? 31.231 -7.910 10.045 1.00 90.25 113 ILE A N 1
ATOM 879 C CA . ILE A 1 113 ? 31.190 -7.784 8.581 1.00 90.25 113 ILE A CA 1
ATOM 880 C C . ILE A 1 113 ? 31.563 -9.134 7.966 1.00 90.25 113 ILE A C 1
ATOM 882 O O . ILE A 1 113 ? 32.541 -9.748 8.397 1.00 90.25 113 ILE A O 1
ATOM 886 N N . LYS A 1 114 ? 30.801 -9.582 6.964 1.00 95.00 114 LYS A N 1
ATOM 887 C CA . LYS A 1 114 ? 31.038 -10.843 6.254 1.00 95.00 114 LYS A CA 1
ATOM 888 C C . LYS A 1 114 ? 31.951 -10.639 5.043 1.00 95.00 114 LYS A C 1
ATOM 890 O O . LYS A 1 114 ? 31.827 -9.648 4.319 1.00 95.00 114 LYS A O 1
ATOM 895 N N . TYR A 1 115 ? 32.847 -11.592 4.815 1.00 96.69 115 TYR A N 1
ATOM 896 C CA . TYR A 1 115 ? 33.787 -11.614 3.694 1.00 96.69 115 TYR A CA 1
ATOM 897 C C . TYR A 1 115 ? 33.816 -13.000 3.062 1.00 96.69 115 TYR A C 1
ATOM 899 O O . TYR A 1 115 ? 33.657 -13.991 3.770 1.00 96.69 115 TYR A O 1
ATOM 907 N N . ARG A 1 116 ? 34.074 -13.059 1.755 1.00 96.56 116 ARG A N 1
ATOM 908 C CA . ARG A 1 116 ? 34.313 -14.287 0.998 1.00 96.56 116 ARG A CA 1
ATOM 909 C C . ARG A 1 116 ? 35.724 -14.296 0.437 1.00 96.56 116 ARG A C 1
ATOM 911 O O . ARG A 1 116 ? 36.109 -13.342 -0.229 1.00 96.56 116 ARG A O 1
ATOM 918 N N . ARG A 1 117 ? 36.481 -15.368 0.653 1.00 95.50 117 ARG A N 1
ATOM 919 C CA . ARG A 1 117 ? 37.762 -15.585 -0.028 1.00 95.50 117 ARG A CA 1
ATOM 920 C C . ARG A 1 117 ? 37.569 -16.359 -1.331 1.00 95.50 117 ARG A C 1
ATOM 922 O O . ARG A 1 117 ? 36.697 -17.218 -1.407 1.00 95.50 117 ARG A O 1
ATOM 929 N N . MET A 1 118 ? 38.419 -16.100 -2.316 1.00 92.12 118 MET A N 1
ATOM 930 C CA . MET A 1 118 ? 38.536 -16.883 -3.548 1.00 92.12 118 MET A CA 1
ATOM 931 C C . MET A 1 118 ? 39.993 -17.008 -3.973 1.00 92.12 118 MET A C 1
ATOM 933 O O . MET A 1 118 ? 40.796 -16.121 -3.699 1.00 92.12 118 MET A O 1
ATOM 937 N N . LYS A 1 119 ? 40.329 -18.076 -4.687 1.00 90.69 119 LYS A N 1
ATOM 938 C CA . LYS A 1 119 ? 41.617 -18.251 -5.372 1.00 90.69 119 LYS A CA 1
ATOM 939 C C . LYS A 1 119 ? 41.417 -18.258 -6.887 1.00 90.69 119 LYS A C 1
ATOM 941 O O . LYS A 1 119 ? 40.301 -18.443 -7.374 1.00 90.69 119 LYS A O 1
ATOM 946 N N . ALA A 1 120 ? 42.499 -18.072 -7.638 1.00 86.94 120 ALA A N 1
ATOM 947 C CA . ALA A 1 120 ? 42.444 -17.973 -9.096 1.00 86.94 120 ALA A CA 1
ATOM 948 C C . ALA A 1 120 ? 41.862 -19.227 -9.769 1.00 86.94 120 ALA A C 1
ATOM 950 O O . ALA A 1 120 ? 41.329 -19.134 -10.872 1.00 86.94 120 ALA A O 1
ATOM 951 N N . GLU A 1 121 ? 41.948 -20.388 -9.118 1.00 88.25 121 GLU A N 1
ATOM 952 C CA . GLU A 1 121 ? 41.396 -21.659 -9.590 1.00 88.25 121 GLU A CA 1
ATOM 953 C C . GLU A 1 121 ? 39.874 -21.766 -9.411 1.00 88.25 121 GLU A C 1
ATOM 955 O O . GLU A 1 121 ? 39.261 -22.622 -10.041 1.00 88.25 121 GLU A O 1
ATOM 960 N N . ASP A 1 122 ? 39.257 -20.905 -8.593 1.00 88.50 122 ASP A N 1
ATOM 961 C CA . ASP A 1 122 ? 37.803 -20.902 -8.366 1.00 88.50 122 ASP A CA 1
ATOM 962 C C . ASP A 1 122 ? 37.033 -20.195 -9.498 1.00 88.50 122 ASP A C 1
ATOM 964 O O . ASP A 1 122 ? 35.797 -20.163 -9.498 1.00 88.50 122 ASP A O 1
ATOM 968 N N . ARG A 1 123 ? 37.748 -19.591 -10.458 1.00 87.00 123 ARG A N 1
ATOM 969 C CA . ARG A 1 123 ? 37.143 -18.902 -11.600 1.00 87.00 123 ARG A CA 1
ATOM 970 C C . ARG A 1 123 ? 36.475 -19.893 -12.552 1.00 87.00 123 ARG A C 1
ATOM 972 O O . ARG A 1 123 ? 37.021 -20.947 -12.870 1.00 87.00 123 ARG A O 1
ATOM 979 N N . THR A 1 124 ? 35.308 -19.523 -13.053 1.00 86.00 124 THR A N 1
ATOM 980 C CA . THR A 1 124 ? 34.512 -20.347 -13.966 1.00 86.00 124 THR A CA 1
ATOM 981 C C . THR A 1 124 ? 35.071 -20.313 -15.393 1.00 86.00 124 THR A C 1
ATOM 983 O O . THR A 1 124 ? 34.988 -21.309 -16.112 1.00 86.00 124 THR A O 1
ATOM 986 N N . TYR A 1 125 ? 35.688 -19.193 -15.791 1.00 82.19 125 TYR A N 1
ATOM 987 C CA . TYR A 1 125 ? 36.311 -19.001 -17.097 1.00 82.19 125 TYR A CA 1
ATOM 988 C C . TYR A 1 125 ? 37.832 -18.875 -16.982 1.00 82.19 125 TYR A C 1
ATOM 990 O O . TYR A 1 125 ? 38.359 -18.000 -16.294 1.00 82.19 125 TYR A O 1
ATOM 998 N N . ILE A 1 126 ? 38.560 -19.716 -17.718 1.00 72.75 126 ILE A N 1
ATOM 999 C CA . ILE A 1 126 ? 40.023 -19.680 -17.791 1.00 72.75 126 ILE A CA 1
ATOM 1000 C C . ILE A 1 126 ? 40.426 -19.068 -19.136 1.00 72.75 126 ILE A C 1
ATOM 1002 O O . ILE A 1 126 ? 40.327 -19.718 -20.177 1.00 72.75 126 ILE A O 1
ATOM 1006 N N . SER A 1 127 ? 40.906 -17.822 -19.134 1.00 63.84 127 SER A N 1
ATOM 1007 C CA . SER A 1 127 ? 41.509 -17.227 -20.330 1.00 63.84 127 SER A CA 1
ATOM 1008 C C . SER A 1 127 ? 42.871 -17.865 -20.625 1.00 63.84 127 SER A C 1
ATOM 1010 O O . SER A 1 127 ? 43.674 -18.111 -19.724 1.00 63.84 127 SER A O 1
ATOM 1012 N N . ARG A 1 128 ? 43.171 -18.109 -21.906 1.00 54.53 128 ARG A N 1
ATOM 1013 C CA . ARG A 1 128 ? 44.537 -18.427 -22.349 1.00 54.53 128 ARG A CA 1
ATOM 1014 C C . ARG A 1 128 ? 45.346 -17.123 -22.399 1.00 54.53 128 ARG A C 1
ATOM 1016 O O . ARG A 1 128 ? 45.426 -16.499 -23.449 1.00 54.53 128 ARG A O 1
ATOM 1023 N N . GLY A 1 129 ? 45.885 -16.702 -21.254 1.00 57.97 129 GLY A N 1
ATOM 1024 C CA . GLY A 1 129 ? 46.688 -15.478 -21.101 1.00 57.97 129 GLY A CA 1
ATOM 1025 C C . GLY A 1 129 ? 45.967 -14.328 -20.382 1.00 57.97 129 GLY A C 1
ATOM 1026 O O . GLY A 1 129 ? 44.774 -14.418 -20.080 1.00 57.97 129 GLY A O 1
ATOM 1027 N N . GLU A 1 130 ? 46.709 -13.256 -20.087 1.00 59.78 130 GLU A N 1
ATOM 1028 C CA . GLU A 1 130 ? 46.164 -11.986 -19.584 1.00 59.78 130 GLU A CA 1
ATOM 1029 C C . GLU A 1 130 ? 45.448 -11.266 -20.746 1.00 59.78 130 GLU A C 1
ATOM 1031 O O . GLU A 1 130 ? 46.079 -10.940 -21.747 1.00 59.78 130 GLU A O 1
ATOM 1036 N N . ILE A 1 131 ? 44.126 -11.073 -20.648 1.00 65.44 131 ILE A N 1
ATOM 1037 C CA . ILE A 1 131 ? 43.292 -10.419 -21.675 1.00 65.44 131 ILE A CA 1
ATOM 1038 C C . ILE A 1 131 ? 42.652 -9.170 -21.057 1.00 65.44 131 ILE A C 1
ATOM 1040 O O . ILE A 1 131 ? 42.054 -9.271 -19.988 1.00 65.44 131 ILE A O 1
ATOM 1044 N N . ASP A 1 132 ? 42.684 -8.037 -21.765 1.00 65.44 132 ASP A N 1
ATOM 1045 C CA . ASP A 1 132 ? 42.252 -6.706 -21.288 1.00 65.44 132 ASP A CA 1
ATOM 1046 C C . ASP A 1 132 ? 40.768 -6.587 -20.856 1.00 65.44 132 ASP A C 1
ATOM 1048 O O . ASP A 1 132 ? 40.371 -5.589 -20.263 1.00 65.44 132 ASP A O 1
ATOM 1052 N N . ASN A 1 133 ? 39.937 -7.605 -21.111 1.00 79.56 133 ASN A N 1
ATOM 1053 C CA . ASN A 1 133 ? 38.499 -7.624 -20.789 1.00 79.56 133 ASN A CA 1
ATOM 1054 C C . ASN A 1 133 ? 38.133 -8.488 -19.567 1.00 79.56 133 ASN A C 1
ATOM 1056 O O . ASN A 1 133 ? 36.959 -8.807 -19.359 1.00 79.56 133 ASN A O 1
ATOM 1060 N N . ARG A 1 134 ? 39.120 -8.973 -18.810 1.00 81.50 134 ARG A N 1
ATOM 1061 C CA . ARG A 1 134 ? 38.912 -9.922 -17.706 1.00 81.50 134 ARG A CA 1
ATOM 1062 C C . ARG A 1 134 ? 39.604 -9.431 -16.442 1.00 81.50 134 ARG A C 1
ATOM 1064 O O . ARG A 1 134 ? 40.545 -8.645 -16.491 1.00 81.50 134 ARG A O 1
ATOM 1071 N N . TYR A 1 135 ? 39.138 -9.928 -15.301 1.00 83.69 135 TYR A N 1
ATOM 1072 C CA . TYR A 1 135 ? 39.763 -9.640 -14.018 1.00 83.69 135 TYR A CA 1
ATOM 1073 C C . TYR A 1 135 ? 41.209 -10.159 -13.966 1.00 83.69 135 TYR A C 1
ATOM 1075 O O . TYR A 1 135 ? 41.504 -11.284 -14.379 1.00 83.69 135 TYR A O 1
ATOM 1083 N N . PHE A 1 136 ? 42.109 -9.331 -13.437 1.00 79.88 136 PHE A N 1
ATOM 1084 C CA . PHE A 1 136 ? 43.524 -9.655 -13.290 1.00 79.88 136 PHE A CA 1
ATOM 1085 C C . PHE A 1 136 ? 43.788 -10.356 -11.954 1.00 79.88 136 PHE A C 1
ATOM 1087 O O . PHE A 1 136 ? 43.684 -9.750 -10.889 1.00 79.88 136 PHE A O 1
ATOM 1094 N N . TRP A 1 137 ? 44.185 -11.625 -12.037 1.00 82.19 137 TRP A N 1
ATOM 1095 C CA . TRP A 1 137 ? 44.617 -12.427 -10.896 1.00 82.19 137 TRP A CA 1
ATOM 1096 C C . TRP A 1 137 ? 46.125 -12.277 -10.686 1.00 82.19 137 TRP A C 1
ATOM 1098 O O . TRP A 1 137 ? 46.920 -12.752 -11.501 1.00 82.19 137 TRP A O 1
ATOM 1108 N N . ASN A 1 138 ? 46.538 -11.642 -9.589 1.00 81.12 138 ASN A N 1
ATOM 1109 C CA . ASN A 1 138 ? 47.953 -11.532 -9.253 1.00 81.12 138 ASN A CA 1
ATOM 1110 C C . ASN A 1 138 ? 48.483 -12.897 -8.787 1.00 81.12 138 ASN A C 1
ATOM 1112 O O . ASN A 1 138 ? 48.131 -13.373 -7.713 1.00 81.12 138 ASN A O 1
ATOM 1116 N N . ALA A 1 139 ? 49.380 -13.506 -9.566 1.00 79.06 139 ALA A N 1
ATOM 1117 C CA . ALA A 1 139 ? 49.900 -14.853 -9.307 1.00 79.06 139 ALA A CA 1
ATOM 1118 C C . ALA A 1 139 ? 50.630 -15.025 -7.956 1.00 79.06 139 ALA A C 1
ATOM 1120 O O . ALA A 1 139 ? 50.879 -16.153 -7.537 1.00 79.06 139 ALA A O 1
ATOM 1121 N N . LYS A 1 140 ? 51.004 -13.931 -7.276 1.00 83.25 140 LYS A N 1
ATOM 1122 C CA . LYS A 1 140 ? 51.622 -13.973 -5.939 1.00 83.25 140 LYS A CA 1
ATOM 1123 C C . LYS A 1 140 ? 50.600 -14.047 -4.805 1.00 83.25 140 LYS A C 1
ATOM 1125 O O . LYS A 1 140 ? 50.973 -14.362 -3.678 1.00 83.25 140 LYS A O 1
ATOM 1130 N N . ILE A 1 141 ? 49.338 -13.741 -5.086 1.00 85.81 141 ILE A N 1
ATOM 1131 C CA . ILE A 1 141 ? 48.263 -13.715 -4.104 1.00 85.81 141 ILE A CA 1
ATOM 1132 C C . ILE A 1 141 ? 47.523 -15.047 -4.170 1.00 85.81 141 ILE A C 1
ATOM 1134 O O . ILE A 1 141 ? 46.962 -15.424 -5.194 1.00 85.81 141 ILE A O 1
ATOM 1138 N N . LYS A 1 142 ? 47.542 -15.787 -3.058 1.00 89.06 142 LYS A N 1
ATOM 1139 C CA . LYS A 1 142 ? 46.859 -17.083 -2.967 1.00 89.06 142 LYS A CA 1
ATOM 1140 C C . LYS A 1 142 ? 45.344 -16.921 -2.857 1.00 89.06 142 LYS A C 1
ATOM 1142 O O . LYS A 1 142 ? 44.605 -17.665 -3.491 1.00 89.06 142 LYS A O 1
ATOM 1147 N N . TYR A 1 143 ? 44.897 -15.991 -2.014 1.00 92.25 143 TYR A N 1
ATOM 1148 C CA . TYR A 1 143 ? 43.486 -15.725 -1.758 1.00 92.25 143 TYR A CA 1
ATOM 1149 C C . TYR A 1 143 ? 43.195 -14.236 -1.894 1.00 92.25 143 TYR A C 1
ATOM 1151 O O . TYR A 1 143 ? 43.898 -13.408 -1.326 1.00 92.25 143 TYR A O 1
ATOM 1159 N N . HIS A 1 144 ? 42.124 -13.936 -2.612 1.00 92.88 144 HIS A N 1
ATOM 1160 C CA . HIS A 1 144 ? 41.520 -12.624 -2.770 1.00 92.88 144 HIS A CA 1
ATOM 1161 C C . HIS A 1 144 ? 40.260 -12.555 -1.907 1.00 92.88 144 HIS A C 1
ATOM 1163 O O . HIS A 1 144 ? 39.537 -13.548 -1.801 1.00 92.88 144 HIS A O 1
ATOM 1169 N N . TYR A 1 145 ? 39.990 -11.411 -1.279 1.00 95.12 145 TYR A N 1
ATOM 1170 C CA . TYR A 1 145 ? 38.938 -11.288 -0.267 1.00 95.12 145 TYR A CA 1
ATOM 1171 C C . TYR A 1 145 ? 37.884 -10.269 -0.680 1.00 95.12 145 TYR A C 1
ATOM 1173 O O . TYR A 1 145 ? 38.185 -9.100 -0.870 1.00 95.12 145 TYR A O 1
ATOM 1181 N N . PHE A 1 146 ? 36.627 -10.687 -0.750 1.00 95.44 146 PHE A N 1
ATOM 1182 C CA . PHE A 1 146 ? 35.508 -9.869 -1.198 1.00 95.44 146 PHE A CA 1
ATOM 1183 C C . PHE A 1 146 ? 34.570 -9.583 -0.037 1.00 95.44 146 PHE A C 1
ATOM 1185 O O . PHE A 1 146 ? 34.096 -10.495 0.642 1.00 95.44 146 PHE A O 1
ATOM 1192 N N . ARG A 1 147 ? 34.285 -8.308 0.203 1.00 96.00 147 ARG A N 1
ATOM 1193 C CA . ARG A 1 147 ? 33.355 -7.877 1.242 1.00 96.00 147 ARG A CA 1
ATOM 1194 C C . ARG A 1 147 ? 31.917 -8.035 0.765 1.00 96.00 147 ARG A C 1
ATOM 1196 O O . ARG A 1 147 ? 31.584 -7.682 -0.368 1.00 96.00 147 ARG A O 1
ATOM 1203 N N . TYR A 1 148 ? 31.063 -8.532 1.656 1.00 96.38 148 TYR A N 1
ATOM 1204 C CA . TYR A 1 148 ? 29.621 -8.510 1.453 1.00 96.38 148 TYR A CA 1
ATOM 1205 C C . TYR A 1 148 ? 29.096 -7.093 1.638 1.00 96.38 148 TYR A C 1
ATOM 1207 O O . TYR A 1 148 ? 29.243 -6.497 2.706 1.00 96.38 148 TYR A O 1
ATOM 1215 N N . GLU A 1 149 ? 28.444 -6.574 0.608 1.00 95.44 149 GLU A N 1
ATOM 1216 C CA . GLU A 1 149 ? 27.885 -5.226 0.600 1.00 95.44 149 GLU A CA 1
ATOM 1217 C C . GLU A 1 149 ? 26.389 -5.277 0.287 1.00 95.44 149 GLU A C 1
ATOM 1219 O O . GLU A 1 149 ? 25.956 -6.203 -0.414 1.00 95.44 149 GLU A O 1
ATOM 1224 N N . PRO A 1 150 ? 25.592 -4.315 0.795 1.00 96.81 150 PRO A N 1
ATOM 1225 C CA . PRO A 1 150 ? 24.172 -4.236 0.489 1.00 96.81 150 PRO A CA 1
ATOM 1226 C C . PRO A 1 150 ? 23.915 -4.299 -1.015 1.00 96.81 150 PRO A C 1
ATOM 1228 O O . PRO A 1 150 ? 24.529 -3.566 -1.795 1.00 96.81 150 PRO A O 1
ATOM 1231 N N . ILE A 1 151 ? 22.993 -5.161 -1.433 1.00 97.75 151 ILE A N 1
ATOM 1232 C CA . ILE A 1 151 ? 22.608 -5.244 -2.841 1.00 97.75 151 ILE A CA 1
ATOM 1233 C C . ILE A 1 151 ? 21.666 -4.081 -3.127 1.00 97.75 151 ILE A C 1
ATOM 1235 O O . ILE A 1 151 ? 20.643 -3.922 -2.456 1.00 97.75 151 ILE A O 1
ATOM 1239 N N . ARG A 1 152 ? 22.015 -3.268 -4.124 1.00 96.50 152 ARG A N 1
ATOM 1240 C CA . ARG A 1 152 ? 21.154 -2.208 -4.646 1.00 96.50 152 ARG A CA 1
ATOM 1241 C C . ARG A 1 152 ? 20.264 -2.773 -5.749 1.00 96.50 152 ARG A C 1
ATOM 1243 O O . ARG A 1 152 ? 20.746 -3.461 -6.648 1.00 96.50 152 ARG A O 1
ATOM 1250 N N . TRP A 1 153 ? 18.978 -2.455 -5.695 1.00 98.00 153 TRP A N 1
ATOM 1251 C CA . TRP A 1 153 ? 17.961 -2.932 -6.625 1.00 98.00 153 TRP A CA 1
ATOM 1252 C C . TRP A 1 153 ? 17.235 -1.760 -7.275 1.00 98.00 153 TRP A C 1
ATOM 1254 O O . TRP A 1 153 ? 16.827 -0.830 -6.580 1.00 98.00 153 TRP A O 1
ATOM 1264 N N . ARG A 1 154 ? 17.040 -1.814 -8.593 1.00 97.25 154 ARG A N 1
ATOM 1265 C CA . ARG A 1 154 ? 16.185 -0.901 -9.359 1.00 97.25 154 ARG A CA 1
ATOM 1266 C C . ARG A 1 154 ? 14.732 -1.328 -9.238 1.00 97.25 154 ARG A C 1
ATOM 1268 O O . ARG A 1 154 ? 14.421 -2.504 -9.411 1.00 97.25 154 ARG A O 1
ATOM 1275 N N . VAL A 1 155 ? 13.856 -0.369 -8.966 1.00 96.69 155 VAL A N 1
ATOM 1276 C CA . VAL A 1 155 ? 12.411 -0.577 -8.889 1.00 96.69 155 VAL A CA 1
ATOM 1277 C C . VAL A 1 155 ? 11.828 -0.577 -10.298 1.00 96.69 155 VAL A C 1
ATOM 1279 O O . VAL A 1 155 ? 11.684 0.483 -10.897 1.00 96.69 155 VAL A O 1
ATOM 1282 N N . LEU A 1 156 ? 11.510 -1.756 -10.833 1.00 94.06 156 LEU A N 1
ATOM 1283 C CA . LEU A 1 156 ? 10.912 -1.898 -12.164 1.00 94.06 156 LEU A CA 1
ATOM 1284 C C . LEU A 1 156 ? 9.417 -1.587 -12.155 1.00 94.06 156 LEU A C 1
ATOM 1286 O O . LEU A 1 156 ? 8.897 -0.995 -13.095 1.00 94.06 156 LEU A O 1
ATOM 1290 N N . TYR A 1 157 ? 8.725 -1.996 -11.095 1.00 88.56 157 TYR A N 1
ATOM 1291 C CA . TYR A 1 157 ? 7.292 -1.790 -10.947 1.00 88.56 157 TYR A CA 1
ATOM 1292 C C . TYR A 1 157 ? 6.900 -1.843 -9.474 1.00 88.56 157 TYR A C 1
ATOM 1294 O O . TYR A 1 157 ? 7.407 -2.675 -8.725 1.00 88.56 157 TYR A O 1
ATOM 1302 N N . VAL A 1 158 ? 5.997 -0.963 -9.064 1.00 86.44 158 VAL A N 1
ATOM 1303 C CA . VAL A 1 158 ? 5.394 -0.891 -7.736 1.00 86.44 158 VAL A CA 1
ATOM 1304 C C . VAL A 1 158 ? 3.892 -0.985 -7.906 1.00 86.44 158 VAL A C 1
ATOM 1306 O O . VAL A 1 158 ? 3.301 -0.259 -8.710 1.00 86.44 158 VAL A O 1
ATOM 1309 N N . GLN A 1 159 ? 3.281 -1.841 -7.099 1.00 77.12 159 GLN A N 1
ATOM 1310 C CA . GLN A 1 159 ? 1.840 -1.988 -7.035 1.00 77.12 159 GLN A CA 1
ATOM 1311 C C . GLN A 1 159 ? 1.379 -1.899 -5.589 1.00 77.12 159 GLN A C 1
ATOM 1313 O O . GLN A 1 159 ? 1.935 -2.551 -4.705 1.00 77.12 159 GLN A O 1
ATOM 1318 N N . ASP A 1 160 ? 0.335 -1.112 -5.365 1.00 76.06 160 ASP A N 1
ATOM 1319 C CA . ASP A 1 160 ? -0.426 -1.157 -4.126 1.00 76.06 160 ASP A CA 1
ATOM 1320 C C . ASP A 1 160 ? -1.645 -2.054 -4.353 1.00 76.06 160 ASP A C 1
ATOM 1322 O O . ASP A 1 160 ? -2.411 -1.865 -5.301 1.00 76.06 160 ASP A O 1
ATOM 1326 N N . THR A 1 161 ? -1.778 -3.096 -3.540 1.00 59.22 161 THR A N 1
ATOM 1327 C CA . THR A 1 161 ? -2.859 -4.075 -3.657 1.00 59.22 161 THR A CA 1
ATOM 1328 C C . THR A 1 161 ? -3.543 -4.239 -2.311 1.00 59.22 161 THR A C 1
ATOM 1330 O O . THR A 1 161 ? -2.959 -3.999 -1.259 1.00 59.22 161 THR A O 1
ATOM 1333 N N . ALA A 1 162 ? -4.751 -4.802 -2.303 1.00 43.31 162 ALA A N 1
ATOM 1334 C CA . ALA A 1 162 ? -5.438 -5.157 -1.058 1.00 43.31 162 ALA A CA 1
ATOM 1335 C C . ALA A 1 162 ? -4.651 -6.136 -0.149 1.00 43.31 162 ALA A C 1
ATOM 1337 O O . ALA A 1 162 ? -5.047 -6.334 1.001 1.00 43.31 162 ALA A O 1
ATOM 1338 N N . LYS A 1 163 ? -3.580 -6.771 -0.657 1.00 46.78 163 LYS A N 1
ATOM 1339 C CA . LYS A 1 163 ? -2.693 -7.697 0.069 1.00 46.78 163 LYS A CA 1
ATOM 1340 C C . LYS A 1 163 ? -1.401 -7.040 0.586 1.00 46.78 163 LYS A C 1
ATOM 1342 O O . LYS A 1 163 ? -0.600 -7.749 1.184 1.00 46.78 163 LYS A O 1
ATOM 1347 N N . GLY A 1 164 ? -1.204 -5.742 0.353 1.00 66.56 164 GLY A N 1
ATOM 1348 C CA . GLY A 1 164 ? 0.011 -4.998 0.694 1.00 66.56 164 GLY A CA 1
ATOM 1349 C C . GLY A 1 164 ? 0.677 -4.370 -0.530 1.00 66.56 164 GLY A C 1
ATOM 1350 O O . GLY A 1 164 ? 0.240 -4.581 -1.671 1.00 66.56 164 GLY A O 1
ATOM 1351 N N . LYS A 1 165 ? 1.736 -3.600 -0.283 1.00 82.75 165 LYS A N 1
ATOM 1352 C CA . LYS A 1 165 ? 2.568 -2.955 -1.299 1.00 82.75 165 LYS A CA 1
ATOM 1353 C C . LYS A 1 165 ? 3.657 -3.905 -1.786 1.00 82.75 165 LYS A C 1
ATOM 1355 O O . LYS A 1 165 ? 4.448 -4.420 -1.001 1.00 82.75 165 LYS A O 1
ATOM 1360 N N . TRP A 1 166 ? 3.754 -4.082 -3.097 1.00 86.44 166 TRP A N 1
ATOM 1361 C CA . TRP A 1 166 ? 4.723 -4.973 -3.737 1.00 86.44 166 TRP A CA 1
ATOM 1362 C C . TRP A 1 166 ? 5.623 -4.189 -4.680 1.00 86.44 166 TRP A C 1
ATOM 1364 O O . TRP A 1 166 ? 5.177 -3.223 -5.304 1.00 86.44 166 TRP A O 1
ATOM 1374 N N . ALA A 1 167 ? 6.877 -4.618 -4.813 1.00 92.12 167 ALA A N 1
ATOM 1375 C CA . ALA A 1 167 ? 7.766 -4.115 -5.849 1.00 92.12 167 ALA A CA 1
ATOM 1376 C C . ALA A 1 167 ? 8.451 -5.257 -6.595 1.00 92.12 167 ALA A C 1
ATOM 1378 O O . ALA A 1 167 ? 8.974 -6.188 -5.982 1.00 92.12 167 ALA A O 1
ATOM 1379 N N . GLN A 1 168 ? 8.490 -5.148 -7.919 1.00 93.81 168 GLN A N 1
ATOM 1380 C CA . GLN A 1 168 ? 9.376 -5.941 -8.753 1.00 93.81 168 GLN A CA 1
ATOM 1381 C C . GLN A 1 168 ? 10.697 -5.203 -8.921 1.00 93.81 168 GLN A C 1
ATOM 1383 O O . GLN A 1 168 ? 10.739 -4.014 -9.250 1.00 93.81 168 GLN A O 1
ATOM 1388 N N . LEU A 1 169 ? 11.776 -5.923 -8.655 1.00 97.44 169 LEU A N 1
ATOM 1389 C CA . LEU A 1 169 ? 13.107 -5.381 -8.464 1.00 97.44 169 LEU A CA 1
ATOM 1390 C C . LEU A 1 169 ? 14.100 -6.075 -9.395 1.00 97.44 169 LEU A C 1
ATOM 1392 O O . LEU A 1 169 ? 13.998 -7.280 -9.601 1.00 97.44 169 LEU A O 1
ATOM 1396 N N . LEU A 1 170 ? 15.084 -5.333 -9.902 1.00 98.25 170 LEU A N 1
ATOM 1397 C CA . LEU A 1 170 ? 16.211 -5.852 -10.685 1.00 98.25 170 LEU A CA 1
ATOM 1398 C C . LEU A 1 170 ? 17.522 -5.415 -10.043 1.00 98.25 170 LEU A C 1
ATOM 1400 O O . LEU A 1 170 ? 17.683 -4.234 -9.737 1.00 98.25 170 LEU A O 1
ATOM 1404 N N . ALA A 1 171 ? 18.464 -6.335 -9.845 1.00 98.06 171 ALA A N 1
ATOM 1405 C CA . ALA A 1 171 ? 19.770 -5.992 -9.293 1.00 98.06 171 ALA A CA 1
ATOM 1406 C C . ALA A 1 171 ? 20.444 -4.902 -10.137 1.00 98.06 171 ALA A C 1
ATOM 1408 O O . ALA A 1 171 ? 20.463 -4.956 -11.370 1.00 98.06 171 ALA A O 1
ATOM 1409 N N . ASP A 1 172 ? 20.991 -3.888 -9.473 1.00 94.88 172 ASP A N 1
ATOM 1410 C CA . ASP A 1 172 ? 21.612 -2.756 -10.155 1.00 94.88 172 ASP A CA 1
ATOM 1411 C C . A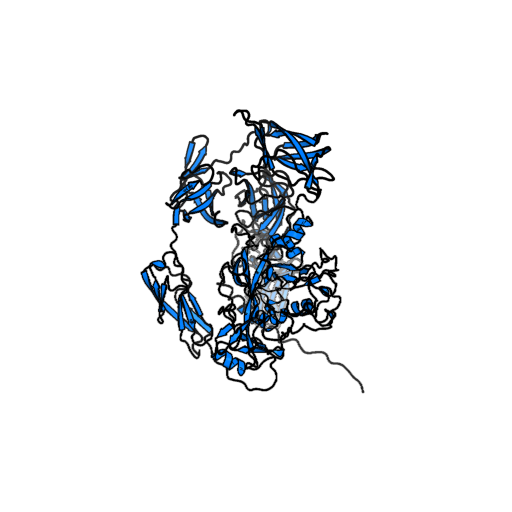SP A 1 172 ? 22.851 -3.196 -10.952 1.00 94.88 172 ASP A C 1
ATOM 1413 O O . ASP A 1 172 ? 23.002 -2.825 -12.118 1.00 94.88 172 ASP A O 1
ATOM 1417 N N . LYS A 1 173 ? 23.650 -4.086 -10.348 1.00 94.06 173 LYS A N 1
ATOM 1418 C CA . LYS A 1 173 ? 24.846 -4.721 -10.916 1.00 94.06 173 LYS A CA 1
ATOM 1419 C C . LYS A 1 173 ? 24.609 -6.190 -11.266 1.00 94.06 173 LYS A C 1
ATOM 1421 O O . LYS A 1 173 ? 23.726 -6.846 -10.715 1.00 94.06 173 LYS A O 1
ATOM 1426 N N . ILE A 1 174 ? 25.462 -6.718 -12.136 1.00 97.31 174 ILE A N 1
ATOM 1427 C CA . ILE A 1 174 ? 25.647 -8.160 -12.317 1.00 97.31 174 ILE A CA 1
ATOM 1428 C C . ILE A 1 174 ? 26.419 -8.677 -11.096 1.00 97.31 174 ILE A C 1
ATOM 1430 O O . ILE A 1 174 ? 27.497 -8.169 -10.783 1.00 97.31 174 ILE A O 1
ATOM 1434 N N . LEU A 1 175 ? 25.837 -9.633 -10.369 1.00 97.31 175 LEU A N 1
ATOM 1435 C CA . LEU A 1 175 ? 26.329 -10.040 -9.045 1.00 97.31 175 LEU A CA 1
ATOM 1436 C C . LEU A 1 175 ? 27.218 -11.285 -9.082 1.00 97.31 175 LEU A C 1
ATOM 1438 O O . LEU A 1 175 ? 28.066 -11.443 -8.209 1.00 97.31 175 LEU A O 1
ATOM 1442 N N . ASP A 1 176 ? 27.037 -12.147 -10.081 1.00 96.19 176 ASP A N 1
ATOM 1443 C CA . ASP A 1 176 ? 27.738 -13.427 -10.231 1.00 96.19 176 ASP A CA 1
ATOM 1444 C C . ASP A 1 176 ? 27.883 -13.783 -11.725 1.00 96.19 176 ASP A C 1
ATOM 1446 O O . ASP A 1 176 ? 27.369 -13.065 -12.584 1.00 96.19 176 ASP A O 1
ATOM 1450 N N . ASP A 1 177 ? 28.559 -14.885 -12.041 1.00 92.88 177 ASP A N 1
ATOM 1451 C CA . ASP A 1 177 ? 28.830 -15.372 -13.403 1.00 92.88 177 ASP A CA 1
ATOM 1452 C C . ASP A 1 177 ? 28.382 -16.826 -13.628 1.00 92.88 177 ASP A C 1
ATOM 1454 O O . ASP A 1 177 ? 28.868 -17.510 -14.531 1.00 92.88 177 ASP A O 1
ATOM 1458 N N . ARG A 1 178 ? 27.488 -17.330 -12.765 1.00 94.69 178 ARG A N 1
ATOM 1459 C CA . ARG A 1 178 ? 26.975 -18.698 -12.874 1.00 94.69 178 ARG A CA 1
ATOM 1460 C C . ARG A 1 178 ? 26.518 -18.988 -14.302 1.00 94.69 178 ARG A C 1
ATOM 1462 O O . ARG A 1 178 ? 25.738 -18.235 -14.888 1.00 94.69 178 ARG A O 1
ATOM 1469 N N . LYS A 1 179 ? 26.973 -20.133 -14.814 1.00 96.62 179 LYS A N 1
ATOM 1470 C CA . LYS A 1 179 ? 26.469 -20.723 -16.052 1.00 96.62 179 LYS A CA 1
ATOM 1471 C C . LYS A 1 179 ? 24.953 -20.855 -15.965 1.00 96.62 179 LYS A C 1
ATOM 1473 O O . LYS A 1 179 ? 24.421 -21.147 -14.892 1.00 96.62 179 LYS A O 1
ATOM 1478 N N . TYR A 1 180 ? 24.273 -20.703 -17.095 1.00 98.00 180 TYR A N 1
ATOM 1479 C CA . TYR A 1 180 ? 22.838 -20.958 -17.166 1.00 98.00 180 TYR A CA 1
ATOM 1480 C C . TYR A 1 180 ? 22.531 -22.421 -16.801 1.00 98.00 180 TYR A C 1
ATOM 1482 O O . TYR A 1 180 ? 21.606 -22.707 -16.040 1.00 98.00 180 TYR A O 1
ATOM 1490 N N . ASN A 1 181 ? 23.357 -23.344 -17.302 1.00 97.81 181 ASN A N 1
ATOM 1491 C CA . ASN A 1 181 ? 23.327 -24.754 -16.945 1.00 97.81 181 ASN A CA 1
ATOM 1492 C C . ASN A 1 181 ? 24.745 -25.344 -16.865 1.00 97.81 181 ASN A C 1
ATOM 1494 O O . ASN A 1 181 ? 25.642 -24.908 -17.580 1.00 97.81 181 ASN A O 1
ATOM 1498 N N . GLU A 1 182 ? 24.977 -26.349 -16.017 1.00 95.00 182 GLU A N 1
ATOM 1499 C CA . GLU A 1 182 ? 26.339 -26.884 -15.813 1.00 95.00 182 GLU A CA 1
ATOM 1500 C C . GLU A 1 182 ? 26.891 -27.648 -17.026 1.00 95.00 182 GLU A C 1
ATOM 1502 O O . GLU A 1 182 ? 28.104 -27.666 -17.255 1.00 95.00 182 GLU A O 1
ATOM 1507 N N . THR A 1 183 ? 26.005 -28.262 -17.812 1.00 95.38 183 THR A N 1
ATOM 1508 C CA . THR A 1 183 ? 26.346 -29.064 -18.994 1.00 95.38 183 THR A CA 1
ATOM 1509 C C . THR A 1 183 ? 25.618 -28.564 -20.233 1.00 95.38 183 THR A C 1
ATOM 1511 O O . THR A 1 183 ? 24.439 -28.212 -20.144 1.00 95.38 183 THR A O 1
ATOM 1514 N N . GLN A 1 184 ? 26.281 -28.640 -21.391 1.00 95.69 184 GLN A N 1
ATOM 1515 C CA . GLN A 1 184 ? 25.663 -28.399 -22.695 1.00 95.69 184 GLN A CA 1
ATOM 1516 C C . GLN A 1 184 ? 24.648 -29.513 -23.002 1.00 95.69 184 GLN A C 1
ATOM 1518 O O . GLN A 1 184 ? 25.025 -30.629 -23.355 1.00 95.69 184 GLN A O 1
ATOM 1523 N N . THR A 1 185 ? 23.363 -29.232 -22.825 1.00 96.19 185 THR A N 1
ATOM 1524 C CA . THR A 1 185 ? 22.251 -30.163 -23.063 1.00 96.19 185 THR A CA 1
ATOM 1525 C C . THR A 1 185 ? 20.995 -29.359 -23.373 1.00 96.19 185 THR A C 1
ATOM 1527 O O . THR A 1 185 ? 20.950 -28.173 -23.041 1.00 96.19 185 THR A O 1
ATOM 1530 N N . ASP A 1 186 ? 19.997 -29.991 -23.988 1.00 97.56 186 ASP A N 1
ATOM 1531 C CA . ASP A 1 186 ? 18.675 -29.391 -24.159 1.00 97.56 186 ASP A CA 1
ATOM 1532 C C . ASP A 1 186 ? 18.109 -29.052 -22.781 1.00 97.56 186 ASP A C 1
ATOM 1534 O O . ASP A 1 186 ? 18.011 -29.918 -21.901 1.00 97.56 186 ASP A O 1
ATOM 1538 N N . ILE A 1 187 ? 17.801 -27.776 -22.562 1.00 97.81 187 ILE A N 1
ATOM 1539 C CA . ILE A 1 187 ? 17.430 -27.280 -21.245 1.00 97.81 187 ILE A CA 1
ATOM 1540 C C . ILE A 1 187 ? 16.380 -26.175 -21.339 1.00 97.81 187 ILE A C 1
ATOM 1542 O O . ILE A 1 187 ? 16.421 -25.298 -22.196 1.00 97.81 187 ILE A O 1
ATOM 1546 N N . THR A 1 188 ? 15.439 -26.206 -20.403 1.00 97.69 188 THR A N 1
ATOM 1547 C CA . THR A 1 188 ? 14.429 -25.163 -20.198 1.00 97.69 188 THR A CA 1
ATOM 1548 C C . THR A 1 188 ? 14.682 -24.442 -18.876 1.00 97.69 188 THR A C 1
ATOM 1550 O O . THR A 1 188 ? 15.390 -24.957 -18.002 1.00 97.69 188 THR A O 1
ATOM 1553 N N . TRP A 1 189 ? 14.072 -23.266 -18.685 1.00 97.81 189 TRP A N 1
ATOM 1554 C CA . TRP A 1 189 ? 14.228 -22.491 -17.447 1.00 97.81 189 TRP A CA 1
ATOM 1555 C C . TRP A 1 189 ? 13.922 -23.329 -16.198 1.00 97.81 189 TRP A C 1
ATOM 1557 O O . TRP A 1 189 ? 14.720 -23.362 -15.258 1.00 97.81 189 TRP A O 1
ATOM 1567 N N . GLU A 1 190 ? 12.805 -24.064 -16.216 1.00 97.19 190 GLU A N 1
ATOM 1568 C CA . GLU A 1 190 ? 12.312 -24.849 -15.079 1.00 97.19 190 GLU A CA 1
ATOM 1569 C C . GLU A 1 190 ? 13.301 -25.928 -14.601 1.00 97.19 190 GLU A C 1
ATOM 1571 O O . GLU A 1 190 ? 13.327 -26.220 -13.405 1.00 97.19 190 GLU A O 1
ATOM 1576 N N . LYS A 1 191 ? 14.128 -26.470 -15.511 1.00 97.25 191 LYS A N 1
ATOM 1577 C CA . LYS A 1 191 ? 15.091 -27.559 -15.262 1.00 97.25 191 LYS A CA 1
ATOM 1578 C C . LYS A 1 191 ? 16.535 -27.087 -15.088 1.00 97.25 191 LYS A C 1
ATOM 1580 O O . LYS A 1 191 ? 17.404 -27.910 -14.795 1.00 97.25 191 LYS A O 1
ATOM 1585 N N . SER A 1 192 ? 16.801 -25.800 -15.298 1.00 98.19 192 SER A N 1
ATOM 1586 C CA . SER A 1 192 ? 18.151 -25.233 -15.287 1.00 98.19 192 SER A CA 1
ATOM 1587 C C . SER A 1 192 ? 18.773 -25.195 -13.884 1.00 98.19 192 SER A C 1
ATOM 1589 O O . SER A 1 192 ? 18.089 -24.990 -12.869 1.00 98.19 192 SER A O 1
ATOM 1591 N N . THR A 1 193 ? 20.099 -25.351 -13.804 1.00 98.38 193 THR A N 1
ATOM 1592 C CA . THR A 1 193 ? 20.817 -25.208 -12.527 1.00 98.38 193 THR A CA 1
ATOM 1593 C C . THR A 1 193 ? 20.813 -23.770 -12.019 1.00 98.38 193 THR A C 1
ATOM 1595 O O . THR A 1 193 ? 20.721 -23.574 -10.808 1.00 98.38 193 THR A O 1
ATOM 1598 N N . ILE A 1 194 ? 20.822 -22.759 -12.898 1.00 98.31 194 ILE A N 1
ATOM 1599 C CA . ILE A 1 194 ? 20.783 -21.350 -12.479 1.00 98.31 194 ILE A CA 1
ATOM 1600 C C . ILE A 1 194 ? 19.488 -20.998 -11.735 1.00 98.31 194 ILE A C 1
ATOM 1602 O O . ILE A 1 194 ? 19.545 -20.321 -10.707 1.00 98.31 194 ILE A O 1
ATOM 1606 N N . ARG A 1 195 ? 18.330 -21.513 -12.176 1.00 98.25 195 ARG A N 1
ATOM 1607 C CA . ARG A 1 195 ? 17.047 -21.339 -11.475 1.00 98.25 195 ARG A CA 1
ATOM 1608 C C . ARG A 1 195 ? 17.088 -21.965 -10.081 1.00 98.25 195 ARG A C 1
ATOM 1610 O O . ARG A 1 195 ? 16.664 -21.334 -9.107 1.00 98.25 195 ARG A O 1
ATOM 1617 N N . SER A 1 196 ? 17.614 -23.189 -9.988 1.00 98.50 196 SER A N 1
ATOM 1618 C CA . SER A 1 196 ? 17.757 -23.906 -8.715 1.00 98.50 196 SER A CA 1
ATOM 1619 C C . SER A 1 196 ? 18.717 -23.192 -7.769 1.00 98.50 196 SER A C 1
ATOM 1621 O O . SER A 1 196 ? 18.411 -23.042 -6.588 1.00 98.50 196 SER A O 1
ATOM 1623 N N . TRP A 1 197 ? 19.831 -22.672 -8.283 1.00 98.44 197 TRP A N 1
ATOM 1624 C CA . TRP A 1 197 ? 20.777 -21.881 -7.506 1.00 98.44 197 TRP A CA 1
ATOM 1625 C C . TRP A 1 197 ? 20.158 -20.573 -7.006 1.00 98.44 197 TRP A C 1
ATOM 1627 O O . TRP A 1 197 ? 20.280 -20.273 -5.820 1.00 98.44 197 TRP A O 1
ATOM 1637 N N . LEU A 1 198 ? 19.445 -19.822 -7.856 1.00 98.69 198 LEU A N 1
ATOM 1638 C CA . LEU A 1 198 ? 18.800 -18.562 -7.466 1.00 98.69 198 LEU A CA 1
ATOM 1639 C C . LEU A 1 198 ? 17.843 -18.746 -6.279 1.00 98.69 198 LEU A C 1
ATOM 1641 O O . LEU A 1 198 ? 17.869 -17.964 -5.328 1.00 98.69 198 LEU A O 1
ATOM 1645 N N . ASN A 1 199 ? 17.035 -19.807 -6.315 1.00 98.00 199 ASN A N 1
ATOM 1646 C CA . ASN A 1 199 ? 15.978 -20.057 -5.333 1.00 98.00 199 ASN A CA 1
ATOM 1647 C C . ASN A 1 199 ? 16.375 -21.022 -4.203 1.00 98.00 199 ASN A C 1
ATOM 1649 O O . ASN A 1 199 ? 15.592 -21.221 -3.274 1.00 98.00 199 ASN A O 1
ATOM 1653 N N . GLY A 1 200 ? 17.576 -21.602 -4.253 1.00 96.94 200 GLY A N 1
ATOM 1654 C CA . GLY A 1 200 ? 18.049 -22.586 -3.279 1.00 96.94 200 GLY A CA 1
ATOM 1655 C C . GLY A 1 200 ? 17.230 -23.879 -3.286 1.00 96.94 200 GLY A C 1
ATOM 1656 O O . GLY A 1 200 ? 16.811 -24.349 -2.229 1.00 96.94 200 GLY A O 1
ATOM 1657 N N . TYR A 1 201 ? 16.953 -24.425 -4.470 1.00 97.38 201 TYR A N 1
ATOM 1658 C CA . TYR A 1 201 ? 16.248 -25.699 -4.619 1.00 97.38 201 TYR A CA 1
ATOM 1659 C C . TYR A 1 201 ? 17.191 -26.906 -4.511 1.00 97.38 201 TYR A C 1
ATOM 1661 O O . TYR A 1 201 ? 18.401 -26.782 -4.710 1.00 97.38 201 TYR A O 1
ATOM 1669 N N . GLY A 1 202 ? 16.624 -28.067 -4.169 1.00 96.88 202 GLY A N 1
ATOM 1670 C CA . GLY A 1 202 ? 17.346 -29.334 -4.056 1.00 96.88 202 GLY A CA 1
ATOM 1671 C C . GLY A 1 202 ? 17.714 -29.950 -5.409 1.00 96.88 202 GLY A C 1
ATOM 1672 O O . GLY A 1 202 ? 17.325 -29.454 -6.471 1.00 96.88 202 GLY A O 1
ATOM 1673 N N . ALA A 1 203 ? 18.463 -31.054 -5.361 1.00 96.62 203 ALA A N 1
ATOM 1674 C CA . ALA A 1 203 ? 18.957 -31.776 -6.538 1.00 96.62 203 ALA A CA 1
ATOM 1675 C C . ALA A 1 203 ? 17.848 -32.213 -7.507 1.00 96.62 203 ALA A C 1
ATOM 1677 O O . ALA A 1 203 ? 18.061 -32.266 -8.713 1.00 96.62 203 ALA A O 1
ATOM 1678 N N . GLU A 1 204 ? 16.653 -32.499 -6.996 1.00 96.12 204 GLU A N 1
ATOM 1679 C CA . GLU A 1 204 ? 15.492 -32.925 -7.774 1.00 96.12 204 GLU A CA 1
ATOM 1680 C C . GLU A 1 204 ? 14.913 -31.835 -8.686 1.00 96.12 204 GLU A C 1
ATOM 1682 O O . GLU A 1 204 ? 14.154 -32.144 -9.603 1.00 96.12 204 GLU A O 1
ATOM 1687 N N . ALA A 1 205 ? 15.248 -30.566 -8.439 1.00 94.25 205 ALA A N 1
ATOM 1688 C CA . ALA A 1 205 ? 14.677 -29.431 -9.157 1.00 94.25 205 ALA A CA 1
ATOM 1689 C C . ALA A 1 205 ? 15.406 -29.091 -10.467 1.00 94.25 205 ALA A C 1
ATOM 1691 O O . ALA A 1 205 ? 14.918 -28.255 -11.225 1.00 94.25 205 ALA A O 1
ATOM 1692 N N . ASN A 1 206 ? 16.559 -29.709 -10.745 1.00 97.56 206 ASN A N 1
ATOM 1693 C CA . ASN A 1 206 ? 17.311 -29.485 -11.979 1.00 97.56 206 ASN A CA 1
ATOM 1694 C C . ASN A 1 206 ? 17.808 -30.784 -12.610 1.00 97.56 206 ASN A C 1
ATOM 1696 O O . ASN A 1 206 ? 18.061 -31.783 -11.942 1.00 97.56 206 ASN A O 1
ATOM 1700 N N . GLN A 1 207 ? 18.004 -30.737 -13.925 1.00 96.50 207 GLN A N 1
ATOM 1701 C CA . GLN A 1 207 ? 18.402 -31.897 -14.723 1.00 96.50 207 GLN A CA 1
ATOM 1702 C C . GLN A 1 207 ? 19.801 -32.429 -14.370 1.00 96.50 207 GLN A C 1
ATOM 1704 O O . GLN A 1 207 ? 20.080 -33.607 -14.581 1.00 96.50 207 GLN A O 1
ATOM 1709 N N . ASN A 1 208 ? 20.676 -31.587 -13.814 1.00 96.88 208 ASN A N 1
ATOM 1710 C CA . ASN A 1 208 ? 22.035 -31.965 -13.428 1.00 96.88 208 ASN A CA 1
ATOM 1711 C C . ASN A 1 208 ? 22.146 -32.578 -12.023 1.00 96.88 208 ASN A C 1
ATOM 1713 O O . ASN A 1 208 ? 23.249 -32.970 -11.638 1.00 96.88 208 ASN A O 1
ATOM 1717 N N . GLY A 1 209 ? 21.055 -32.649 -11.252 1.00 96.88 209 GLY A N 1
ATOM 1718 C CA . GLY A 1 209 ? 21.073 -33.215 -9.904 1.00 96.88 209 GLY A CA 1
ATOM 1719 C C . GLY A 1 209 ? 21.871 -32.393 -8.883 1.00 96.88 209 GLY A C 1
ATOM 1720 O O . GLY A 1 209 ? 22.375 -32.962 -7.917 1.00 96.88 209 GLY A O 1
ATOM 1721 N N . GLN A 1 210 ? 22.047 -31.084 -9.097 1.00 96.75 210 GLN A N 1
ATOM 1722 C CA . GLN A 1 210 ? 22.822 -30.212 -8.204 1.00 96.75 210 GLN A CA 1
ATOM 1723 C C . GLN A 1 210 ? 21.962 -29.685 -7.051 1.00 96.75 210 GLN A C 1
ATOM 1725 O O . GLN A 1 210 ? 20.904 -29.107 -7.287 1.00 96.75 210 GLN A O 1
ATOM 1730 N N . ASP A 1 211 ? 22.411 -29.853 -5.807 1.00 96.75 211 ASP A N 1
ATOM 1731 C CA . ASP A 1 211 ? 21.690 -29.384 -4.617 1.00 96.75 211 ASP A CA 1
ATOM 1732 C C . ASP A 1 211 ? 22.172 -27.990 -4.187 1.00 96.75 211 ASP A C 1
ATOM 1734 O O . ASP A 1 211 ? 23.334 -27.813 -3.821 1.00 96.75 211 ASP A O 1
ATOM 1738 N N . TYR A 1 212 ? 21.260 -27.014 -4.192 1.00 96.56 212 TYR A N 1
ATOM 1739 C CA . TYR A 1 212 ? 21.512 -25.640 -3.752 1.00 96.56 212 TYR A CA 1
ATOM 1740 C C . TYR A 1 212 ? 20.714 -25.247 -2.501 1.00 96.56 212 TYR A C 1
ATOM 1742 O O . TYR A 1 212 ? 20.659 -24.070 -2.139 1.00 96.56 212 TYR A O 1
ATOM 1750 N N . SER A 1 213 ? 20.118 -26.206 -1.789 1.00 94.56 213 SER A N 1
ATOM 1751 C CA . SER A 1 213 ? 19.293 -25.952 -0.597 1.00 94.56 213 SER A CA 1
ATOM 1752 C C . SER A 1 213 ? 20.033 -25.233 0.537 1.00 94.56 213 SER A C 1
ATOM 1754 O O . SER A 1 213 ? 19.408 -24.547 1.355 1.00 94.56 213 SER A O 1
ATOM 1756 N N . LYS A 1 214 ? 21.368 -25.350 0.572 1.00 90.19 214 LYS A N 1
ATOM 1757 C CA . LYS A 1 214 ? 22.240 -24.730 1.582 1.00 90.19 214 LYS A CA 1
ATOM 1758 C C . LYS A 1 214 ? 23.016 -23.509 1.082 1.00 90.19 214 LYS A C 1
ATOM 1760 O O . LYS A 1 214 ? 23.187 -22.566 1.846 1.00 90.19 214 LYS A O 1
ATOM 1765 N N . ASN A 1 215 ? 23.460 -23.510 -0.175 1.00 90.69 215 ASN A N 1
ATOM 1766 C CA . ASN A 1 215 ? 24.374 -22.502 -0.736 1.00 90.69 215 ASN A CA 1
ATOM 1767 C C . ASN A 1 215 ? 23.818 -21.782 -1.983 1.00 90.69 215 ASN A C 1
ATOM 1769 O O . ASN A 1 215 ? 24.562 -21.139 -2.728 1.00 90.69 215 ASN A O 1
ATOM 1773 N N . GLY A 1 216 ? 22.508 -21.881 -2.225 1.00 96.00 216 GLY A N 1
ATOM 1774 C CA . GLY A 1 216 ? 21.822 -21.093 -3.242 1.00 96.00 216 GLY A CA 1
ATOM 1775 C C . GLY A 1 216 ? 21.855 -19.593 -2.941 1.00 96.00 216 GLY A C 1
ATOM 1776 O O . GLY A 1 216 ? 21.954 -19.171 -1.785 1.00 96.00 216 GLY A O 1
ATOM 1777 N N . PHE A 1 217 ? 21.713 -18.777 -3.985 1.00 97.94 217 PHE A N 1
ATOM 1778 C CA . PHE A 1 217 ? 21.754 -17.317 -3.913 1.00 97.94 217 PHE A CA 1
ATOM 1779 C C . PHE A 1 217 ? 20.826 -16.765 -2.830 1.00 97.94 217 PHE A C 1
ATOM 1781 O O . PHE A 1 217 ? 21.269 -15.958 -2.022 1.00 97.94 217 PHE A O 1
ATOM 1788 N N . ILE A 1 218 ? 19.577 -17.241 -2.730 1.00 97.25 218 ILE A N 1
ATOM 1789 C CA . ILE A 1 218 ? 18.636 -16.757 -1.707 1.00 97.25 218 ILE A CA 1
ATOM 1790 C C . ILE A 1 218 ? 19.140 -16.966 -0.265 1.00 97.25 218 ILE A C 1
ATOM 1792 O O . ILE A 1 218 ? 18.840 -16.160 0.614 1.00 97.25 218 ILE A O 1
ATOM 1796 N N . LYS A 1 219 ? 19.917 -18.030 -0.012 1.00 94.19 219 LYS A N 1
ATOM 1797 C CA . LYS A 1 219 ? 20.501 -18.339 1.304 1.00 94.19 219 LYS A CA 1
ATOM 1798 C C . LYS A 1 219 ? 21.766 -17.537 1.568 1.00 94.19 219 LYS A C 1
ATOM 1800 O O . LYS A 1 219 ? 21.996 -17.122 2.698 1.00 94.19 219 LYS A O 1
ATOM 1805 N N . THR A 1 220 ? 22.567 -17.308 0.532 1.00 94.56 220 THR A N 1
ATOM 1806 C CA . THR A 1 220 ? 23.795 -16.516 0.630 1.00 94.56 220 THR A CA 1
ATOM 1807 C C . THR A 1 220 ? 23.510 -15.019 0.740 1.00 94.56 220 THR A C 1
ATOM 1809 O O . THR A 1 220 ? 24.164 -14.332 1.519 1.00 94.56 220 THR A O 1
ATOM 1812 N N . ALA A 1 221 ? 22.544 -14.515 -0.032 1.00 96.69 221 ALA A N 1
ATOM 1813 C CA . ALA A 1 221 ? 22.287 -13.091 -0.200 1.00 96.69 221 ALA A CA 1
ATOM 1814 C C . ALA A 1 221 ? 21.359 -12.491 0.866 1.00 96.69 221 ALA A C 1
ATOM 1816 O O . ALA A 1 221 ? 21.421 -11.293 1.144 1.00 96.69 221 ALA A O 1
ATOM 1817 N N . PHE A 1 222 ? 20.485 -13.301 1.468 1.00 95.81 222 PHE A N 1
ATOM 1818 C CA . PHE A 1 222 ? 19.462 -12.820 2.395 1.00 95.81 222 PHE A CA 1
ATOM 1819 C C . PHE A 1 222 ? 19.492 -13.612 3.695 1.00 95.81 222 PHE A C 1
ATOM 1821 O O . PHE A 1 222 ? 19.429 -14.844 3.702 1.00 95.81 222 PHE A O 1
ATOM 1828 N N . ARG A 1 223 ? 19.515 -12.892 4.821 1.00 88.94 223 ARG A N 1
ATOM 1829 C CA . ARG A 1 223 ? 19.362 -13.503 6.147 1.00 88.94 223 ARG A CA 1
ATOM 1830 C C . ARG A 1 223 ? 17.992 -14.174 6.261 1.00 88.94 223 ARG A C 1
ATOM 1832 O O . ARG A 1 223 ? 17.055 -13.784 5.575 1.00 88.94 223 ARG A O 1
ATOM 1839 N N . GLU A 1 224 ? 17.841 -15.130 7.174 1.00 84.12 224 GLU A N 1
ATOM 1840 C CA . GLU A 1 224 ? 16.601 -15.914 7.319 1.00 84.12 224 GLU A CA 1
ATOM 1841 C C . GLU A 1 224 ? 15.335 -15.038 7.422 1.00 84.12 224 GLU A C 1
ATOM 1843 O O . GLU A 1 224 ? 14.372 -15.254 6.690 1.00 84.12 224 GLU A O 1
ATOM 1848 N N . ALA A 1 225 ? 15.371 -13.977 8.237 1.00 84.44 225 ALA A N 1
ATOM 1849 C CA . ALA A 1 225 ? 14.261 -13.028 8.370 1.00 84.44 225 ALA A CA 1
ATOM 1850 C C . ALA A 1 225 ? 13.965 -12.223 7.085 1.00 84.44 225 ALA A C 1
ATOM 1852 O O . ALA A 1 225 ? 12.839 -11.778 6.887 1.00 84.44 225 ALA A O 1
ATOM 1853 N N . GLN A 1 226 ? 14.957 -12.047 6.208 1.00 91.94 226 GLN A N 1
ATOM 1854 C CA . GLN A 1 226 ? 14.828 -11.334 4.933 1.00 91.94 226 GLN A CA 1
ATOM 1855 C C . GLN A 1 226 ? 14.346 -12.236 3.787 1.00 91.94 226 GLN A C 1
ATOM 1857 O O . GLN A 1 226 ? 13.988 -11.740 2.727 1.00 91.94 226 GLN A O 1
ATOM 1862 N N . GLN A 1 227 ? 14.324 -13.559 3.965 1.00 93.88 227 GLN A N 1
ATOM 1863 C CA . GLN A 1 227 ? 13.866 -14.470 2.912 1.00 93.88 227 GLN A CA 1
ATOM 1864 C C . GLN A 1 227 ? 12.337 -14.510 2.808 1.00 93.88 227 GLN A C 1
ATOM 1866 O O . GLN A 1 227 ? 11.808 -14.709 1.720 1.00 93.88 227 GLN A O 1
ATOM 1871 N N . ALA A 1 228 ? 11.621 -14.335 3.924 1.00 92.19 228 ALA A N 1
ATOM 1872 C CA . ALA A 1 228 ? 10.162 -14.457 3.963 1.00 92.19 228 ALA A CA 1
ATOM 1873 C C . ALA A 1 228 ? 9.408 -13.394 3.131 1.00 92.19 228 ALA A C 1
ATOM 1875 O O . ALA A 1 228 ? 8.437 -13.768 2.475 1.00 92.19 228 ALA A O 1
ATOM 1876 N N . PRO A 1 229 ? 9.834 -12.114 3.091 1.00 94.19 229 PRO A N 1
ATOM 1877 C CA . PRO A 1 229 ? 9.186 -11.096 2.257 1.00 94.19 229 PRO A CA 1
ATOM 1878 C C . PRO A 1 229 ? 9.424 -11.254 0.745 1.00 94.19 229 PRO A C 1
ATOM 1880 O O . PRO A 1 229 ? 8.763 -10.574 -0.040 1.00 94.19 229 PRO A O 1
ATOM 1883 N N . ILE A 1 230 ? 10.359 -12.115 0.323 1.00 95.38 230 ILE A N 1
ATOM 1884 C CA . ILE A 1 230 ? 10.614 -12.410 -1.093 1.00 95.38 230 ILE A CA 1
ATOM 1885 C C . ILE A 1 230 ? 9.591 -13.451 -1.542 1.00 95.38 230 ILE A C 1
ATOM 1887 O O . ILE A 1 230 ? 9.679 -14.633 -1.190 1.00 95.38 230 ILE A O 1
ATOM 1891 N N . VAL A 1 231 ? 8.594 -13.010 -2.299 1.00 87.31 231 VAL A N 1
ATOM 1892 C CA . VAL A 1 231 ? 7.449 -13.854 -2.641 1.00 87.31 231 VAL A CA 1
ATOM 1893 C C . VAL A 1 231 ? 7.622 -14.551 -3.969 1.00 87.31 231 VAL A C 1
ATOM 1895 O O . VAL A 1 231 ? 8.236 -14.031 -4.896 1.00 87.31 231 VAL A O 1
ATOM 1898 N N . ALA A 1 232 ? 7.054 -15.750 -4.042 1.00 87.50 232 ALA A N 1
ATOM 1899 C CA . ALA A 1 232 ? 6.994 -16.483 -5.285 1.00 87.50 232 ALA A CA 1
ATOM 1900 C C . ALA A 1 232 ? 5.940 -15.830 -6.192 1.00 87.50 232 ALA A C 1
ATOM 1902 O O . ALA A 1 232 ? 4.832 -15.522 -5.747 1.00 87.50 232 ALA A O 1
ATOM 1903 N N . GLY A 1 233 ? 6.318 -15.572 -7.438 1.00 79.94 233 GLY A N 1
ATOM 1904 C CA . GLY A 1 233 ? 5.438 -15.053 -8.476 1.00 79.94 233 GLY A CA 1
ATOM 1905 C C . GLY A 1 233 ? 5.382 -16.017 -9.651 1.00 79.94 233 GLY A C 1
ATOM 1906 O O . GLY A 1 233 ? 6.324 -16.775 -9.887 1.00 79.94 233 GLY A O 1
ATOM 1907 N N . ARG A 1 234 ? 4.279 -15.978 -10.404 1.00 89.12 234 ARG A N 1
ATOM 1908 C CA . ARG A 1 234 ? 4.189 -16.696 -11.678 1.00 89.12 234 ARG A CA 1
ATOM 1909 C C . ARG A 1 234 ? 5.196 -16.096 -12.662 1.00 89.12 234 ARG A C 1
ATOM 1911 O O . ARG A 1 234 ? 5.145 -14.900 -12.936 1.00 89.12 234 ARG A O 1
ATOM 1918 N N . VAL A 1 235 ? 6.070 -16.939 -13.199 1.00 91.75 235 VAL A N 1
ATOM 1919 C CA . VAL A 1 235 ? 7.089 -16.598 -14.193 1.00 91.75 235 VAL A CA 1
ATOM 1920 C C . VAL A 1 235 ? 6.726 -17.287 -15.503 1.00 91.75 235 VAL A C 1
ATOM 1922 O O . VAL A 1 235 ? 6.744 -18.513 -15.596 1.00 91.75 235 VAL A O 1
ATOM 1925 N N . GLU A 1 236 ? 6.366 -16.489 -16.510 1.00 92.44 236 GLU A N 1
ATOM 1926 C CA . GLU A 1 236 ? 6.008 -17.010 -17.833 1.00 92.44 236 GLU A CA 1
ATOM 1927 C C . GLU A 1 236 ? 7.258 -17.372 -18.642 1.00 92.44 236 GLU A C 1
ATOM 1929 O O . GLU A 1 236 ? 8.171 -16.545 -18.776 1.00 92.44 236 GLU A O 1
ATOM 1934 N N . ASN A 1 237 ? 7.280 -18.578 -19.215 1.00 92.69 237 ASN A N 1
ATOM 1935 C CA . ASN A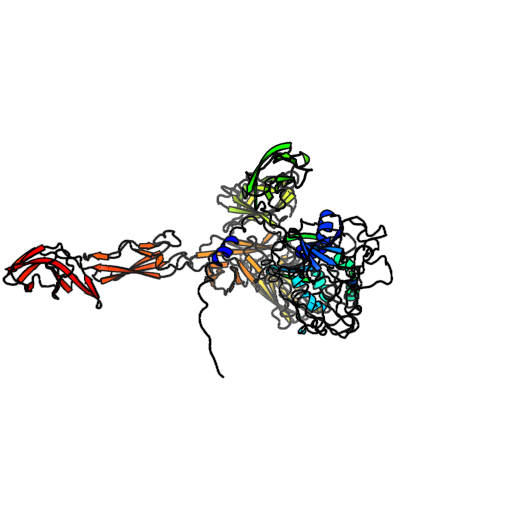 1 237 ? 8.418 -19.128 -19.961 1.00 92.69 237 ASN A CA 1
ATOM 1936 C C . ASN A 1 237 ? 8.044 -19.390 -21.422 1.00 92.69 237 ASN A C 1
ATOM 1938 O O . ASN A 1 237 ? 8.068 -20.513 -21.916 1.00 92.69 237 ASN A O 1
ATOM 1942 N N . LYS A 1 238 ? 7.680 -18.318 -22.129 1.00 93.38 238 LYS A N 1
ATOM 1943 C CA . LYS A 1 238 ? 7.313 -18.389 -23.549 1.00 93.38 238 LYS A CA 1
ATOM 1944 C C . LYS A 1 238 ? 8.495 -18.815 -24.420 1.00 93.38 238 LYS A C 1
ATOM 1946 O O . LYS A 1 238 ? 9.654 -18.556 -24.093 1.00 93.38 238 LYS A O 1
ATOM 1951 N N . ASN A 1 239 ? 8.163 -19.409 -25.563 1.00 96.31 239 ASN A N 1
ATOM 1952 C CA . ASN A 1 239 ? 9.130 -19.743 -26.604 1.00 96.31 239 ASN A CA 1
ATOM 1953 C C . ASN A 1 239 ? 9.878 -18.497 -27.077 1.00 96.31 239 ASN A C 1
ATOM 1955 O O . ASN A 1 239 ? 9.314 -17.398 -27.080 1.00 96.31 239 ASN A O 1
ATOM 1959 N N . ASN A 1 240 ? 11.119 -18.703 -27.522 1.00 96.19 240 ASN A N 1
ATOM 1960 C CA . ASN A 1 240 ? 11.900 -17.654 -28.166 1.00 96.19 240 ASN A CA 1
ATOM 1961 C C . ASN A 1 240 ? 11.103 -17.075 -29.342 1.00 96.19 240 ASN A C 1
ATOM 1963 O O . ASN A 1 240 ? 10.625 -17.833 -30.190 1.00 96.19 240 ASN A O 1
ATOM 1967 N N . TYR A 1 241 ? 10.948 -15.754 -29.385 1.00 93.69 241 TYR A N 1
ATOM 1968 C CA . TYR A 1 241 ? 10.088 -15.114 -30.379 1.00 93.69 241 TYR A CA 1
ATOM 1969 C C . TYR A 1 241 ? 10.587 -15.305 -31.818 1.00 93.69 241 TYR A C 1
ATOM 1971 O O . TYR A 1 241 ? 9.796 -15.622 -32.703 1.00 93.69 241 TYR A O 1
ATOM 1979 N N . ASP A 1 242 ? 11.888 -15.136 -32.045 1.00 92.94 242 ASP A N 1
ATOM 1980 C CA . ASP A 1 242 ? 12.492 -15.169 -33.380 1.00 92.94 242 ASP A CA 1
ATOM 1981 C C . ASP A 1 242 ? 12.815 -16.591 -33.859 1.00 92.94 242 ASP A C 1
ATOM 1983 O O . ASP A 1 242 ? 12.783 -16.873 -35.056 1.00 92.94 242 ASP A O 1
ATOM 1987 N N . CYS A 1 243 ? 13.166 -17.490 -32.937 1.00 93.81 243 CYS A N 1
ATOM 1988 C CA . CYS A 1 243 ? 13.624 -18.844 -33.260 1.00 93.81 243 CYS A CA 1
ATOM 1989 C C . CYS A 1 243 ? 12.567 -19.927 -33.017 1.00 93.81 243 CYS A C 1
ATOM 1991 O O . CYS A 1 243 ? 12.721 -21.043 -33.505 1.00 93.81 243 CYS A O 1
ATOM 1993 N N . GLY A 1 244 ? 11.516 -19.638 -32.247 1.00 95.50 244 GLY A N 1
ATOM 1994 C CA . GLY A 1 244 ? 10.479 -20.607 -31.884 1.00 95.50 244 GLY A CA 1
ATOM 1995 C C . GLY A 1 244 ? 10.914 -21.677 -30.873 1.00 95.50 244 GLY A C 1
ATOM 1996 O O . GLY A 1 244 ? 10.086 -22.506 -30.495 1.00 95.50 244 GLY A O 1
ATOM 1997 N N . THR A 1 245 ? 12.171 -21.660 -30.414 1.00 97.00 245 THR A N 1
ATOM 1998 C CA . THR A 1 245 ? 12.730 -22.598 -29.427 1.00 97.00 245 THR A CA 1
ATOM 1999 C C . THR A 1 245 ? 11.877 -22.646 -28.163 1.00 97.00 245 THR A C 1
ATOM 2001 O O . THR A 1 245 ? 11.508 -21.600 -27.622 1.00 97.00 245 THR A O 1
ATOM 2004 N N . ASN A 1 246 ? 11.575 -23.854 -27.686 1.00 95.31 246 ASN A N 1
ATOM 2005 C CA . ASN A 1 246 ? 10.662 -24.072 -26.569 1.00 95.31 246 ASN A CA 1
ATOM 2006 C C . ASN A 1 246 ? 11.195 -23.472 -25.254 1.00 95.31 246 ASN A C 1
ATOM 2008 O O . ASN A 1 246 ? 12.304 -23.789 -24.831 1.00 95.31 246 ASN A O 1
ATOM 2012 N N . GLY A 1 247 ? 10.393 -22.631 -24.594 1.00 92.06 247 GLY A N 1
ATOM 2013 C CA . GLY A 1 247 ? 10.751 -22.015 -23.308 1.00 92.06 247 GLY A CA 1
ATOM 2014 C C . GLY A 1 247 ? 10.555 -22.932 -22.094 1.00 92.06 247 GLY A C 1
ATOM 2015 O O . GLY A 1 247 ? 11.151 -22.697 -21.038 1.00 92.06 247 GLY A O 1
ATOM 2016 N N . GLY A 1 248 ? 9.780 -24.008 -22.255 1.00 94.00 248 GLY A N 1
ATOM 2017 C CA . GLY A 1 248 ? 9.355 -24.891 -21.167 1.00 94.00 248 GLY A CA 1
ATOM 2018 C C . GLY A 1 248 ? 8.072 -24.415 -20.485 1.00 94.00 248 GLY A C 1
ATOM 2019 O O . GLY A 1 248 ? 7.395 -23.514 -20.975 1.00 94.00 248 GLY A O 1
ATOM 2020 N N . ASN A 1 249 ? 7.703 -25.041 -19.363 1.00 94.75 249 ASN A N 1
ATOM 2021 C CA . ASN A 1 249 ? 6.491 -24.638 -18.647 1.00 94.75 249 ASN A CA 1
ATOM 2022 C C . ASN A 1 249 ? 6.730 -23.379 -17.812 1.00 94.75 249 ASN A C 1
ATOM 2024 O O . ASN A 1 249 ? 7.843 -23.109 -17.356 1.00 94.75 249 ASN A O 1
ATOM 2028 N N . ASP A 1 250 ? 5.654 -22.640 -17.560 1.00 95.62 250 ASP A N 1
ATOM 2029 C CA . ASP A 1 250 ? 5.647 -21.556 -16.582 1.00 95.62 250 ASP A CA 1
ATOM 2030 C C . ASP A 1 250 ? 6.008 -22.075 -15.184 1.00 95.62 250 ASP A C 1
ATOM 2032 O O . ASP A 1 250 ? 5.629 -23.181 -14.787 1.00 95.62 250 ASP A O 1
ATOM 2036 N N . THR A 1 251 ? 6.712 -21.250 -14.417 1.00 94.62 251 THR A N 1
ATOM 2037 C CA . THR A 1 251 ? 7.197 -21.589 -13.075 1.00 94.62 251 THR A CA 1
ATOM 2038 C C . THR A 1 251 ? 6.633 -20.646 -12.016 1.00 94.62 251 THR A C 1
ATOM 2040 O O . THR A 1 251 ? 6.024 -19.619 -12.319 1.00 94.62 251 THR A O 1
ATOM 2043 N N . GLU A 1 252 ? 6.827 -20.999 -10.746 1.00 92.69 252 GLU A N 1
ATOM 2044 C CA . GLU A 1 252 ? 6.564 -20.117 -9.611 1.00 92.69 252 GLU A CA 1
ATOM 2045 C C . GLU A 1 252 ? 7.879 -19.905 -8.856 1.00 92.69 252 GLU A C 1
ATOM 2047 O O . GLU A 1 252 ? 8.367 -20.807 -8.173 1.00 92.69 252 GLU A O 1
ATOM 2052 N N . ASP A 1 253 ? 8.484 -18.730 -9.026 1.00 95.19 253 ASP A N 1
ATOM 2053 C CA . ASP A 1 253 ? 9.845 -18.452 -8.559 1.00 95.19 253 ASP A CA 1
ATOM 2054 C C . ASP A 1 253 ? 9.877 -17.194 -7.690 1.00 95.19 253 ASP A C 1
ATOM 2056 O O . ASP A 1 253 ? 9.124 -16.243 -7.907 1.00 95.19 253 ASP A O 1
ATOM 2060 N N . ARG A 1 254 ? 10.768 -17.177 -6.694 1.00 92.62 254 ARG A N 1
ATOM 2061 C CA . ARG A 1 254 ? 11.002 -16.004 -5.830 1.00 92.62 254 ARG A CA 1
ATOM 2062 C C . ARG A 1 254 ? 12.009 -15.048 -6.449 1.00 92.62 254 ARG A C 1
ATOM 2064 O O . ARG A 1 254 ? 11.873 -13.831 -6.349 1.00 92.62 254 ARG A O 1
ATOM 2071 N N . ILE A 1 255 ? 13.036 -15.624 -7.068 1.00 98.31 255 ILE A N 1
ATOM 2072 C CA . ILE A 1 255 ? 14.121 -14.918 -7.739 1.00 98.31 255 ILE A CA 1
ATOM 2073 C C . ILE A 1 255 ? 14.287 -15.537 -9.126 1.00 98.31 255 ILE A C 1
ATOM 2075 O O . ILE A 1 255 ? 14.343 -16.760 -9.264 1.00 98.31 255 ILE A O 1
ATOM 2079 N N . PHE A 1 256 ? 14.352 -14.703 -10.156 1.00 98.38 256 PHE A N 1
ATOM 2080 C CA . PHE A 1 256 ? 14.349 -15.126 -11.556 1.00 98.38 256 PHE A CA 1
ATOM 2081 C C . PHE A 1 256 ? 15.202 -14.198 -12.429 1.00 98.38 256 PHE A C 1
ATOM 2083 O O . PHE A 1 256 ? 15.737 -13.196 -11.956 1.00 98.38 256 PHE A O 1
ATOM 2090 N N . LEU A 1 257 ? 15.351 -14.540 -13.710 1.00 98.56 257 LEU A N 1
ATOM 2091 C CA . LEU A 1 257 ? 15.937 -13.665 -14.733 1.00 98.56 257 LEU A CA 1
ATOM 2092 C C . LEU A 1 257 ? 14.837 -13.154 -15.655 1.00 98.56 257 LEU A C 1
ATOM 2094 O O . LEU A 1 257 ? 13.868 -13.871 -15.888 1.00 98.56 257 LEU A O 1
ATOM 2098 N N . LEU A 1 258 ? 14.983 -11.944 -16.196 1.00 98.06 258 LEU A N 1
ATOM 2099 C CA . LEU A 1 258 ? 13.996 -11.352 -17.107 1.00 98.06 258 LEU A CA 1
ATOM 2100 C C . LEU A 1 258 ? 13.954 -12.079 -18.468 1.00 98.06 258 LEU A C 1
ATOM 2102 O O . LEU A 1 258 ? 14.926 -12.716 -18.883 1.00 98.06 258 LEU A O 1
ATOM 2106 N N . SER A 1 259 ? 12.811 -11.998 -19.150 1.00 97.00 259 SER A N 1
ATOM 2107 C CA . SER A 1 259 ? 12.547 -12.590 -20.473 1.00 97.00 259 SER A CA 1
ATOM 2108 C C . SER A 1 259 ? 12.514 -11.540 -21.578 1.00 97.00 259 SER A C 1
ATOM 2110 O O . SER A 1 259 ? 12.572 -10.340 -21.316 1.00 97.00 259 SER A O 1
ATOM 2112 N N . GLU A 1 260 ? 12.350 -11.992 -22.822 1.00 95.44 260 GLU A N 1
ATOM 2113 C CA . GLU A 1 260 ? 12.101 -11.124 -23.980 1.00 95.44 260 GLU A CA 1
ATOM 2114 C C . GLU A 1 260 ? 10.912 -10.169 -23.773 1.00 95.44 260 GLU A C 1
ATOM 2116 O O . GLU A 1 260 ? 11.013 -8.985 -24.101 1.00 95.44 260 GLU A O 1
ATOM 2121 N N . ASP A 1 261 ? 9.817 -10.638 -23.163 1.00 92.00 261 ASP A N 1
ATOM 2122 C CA . ASP A 1 261 ? 8.621 -9.823 -22.901 1.00 92.00 261 ASP A CA 1
ATOM 2123 C C . ASP A 1 261 ? 8.879 -8.675 -21.929 1.00 92.00 261 ASP A C 1
ATOM 2125 O O . ASP A 1 261 ? 8.349 -7.578 -22.111 1.00 92.00 261 ASP A O 1
ATOM 2129 N N . GLU A 1 262 ? 9.698 -8.919 -20.914 1.00 94.69 262 GLU A N 1
ATOM 2130 C CA . GLU A 1 262 ? 10.019 -7.942 -19.874 1.00 94.69 262 GLU A CA 1
ATOM 2131 C C . GLU A 1 262 ? 11.163 -7.013 -20.276 1.00 94.69 262 GLU A C 1
ATOM 2133 O O . GLU A 1 262 ? 11.389 -6.015 -19.597 1.00 94.69 262 GLU A O 1
ATOM 2138 N N . LEU A 1 263 ? 11.886 -7.328 -21.358 1.00 94.50 263 LEU A N 1
ATOM 2139 C CA . LEU A 1 263 ? 13.049 -6.561 -21.801 1.00 94.50 263 LEU A CA 1
ATOM 2140 C C . LEU A 1 263 ? 12.838 -5.760 -23.079 1.00 94.50 263 LEU A C 1
ATOM 2142 O O . LEU A 1 263 ? 13.499 -4.737 -23.223 1.00 94.50 263 LEU A O 1
ATOM 2146 N N . TYR A 1 264 ? 11.978 -6.199 -24.004 1.00 92.44 264 TYR A N 1
ATOM 2147 C CA . TYR A 1 264 ? 11.736 -5.431 -25.234 1.00 92.44 264 TYR A CA 1
ATOM 2148 C C . TYR A 1 264 ? 10.431 -5.753 -25.977 1.00 92.44 264 TYR A C 1
ATOM 2150 O O . TYR A 1 264 ? 9.897 -4.886 -26.670 1.00 92.44 264 TYR A O 1
ATOM 2158 N N . ARG A 1 265 ? 9.918 -6.987 -25.886 1.00 87.56 265 ARG A N 1
ATOM 2159 C CA . ARG A 1 265 ? 8.869 -7.469 -26.802 1.00 87.56 265 ARG A CA 1
ATOM 2160 C C . ARG A 1 265 ? 7.474 -6.956 -26.456 1.00 87.56 265 ARG A C 1
ATOM 2162 O O . ARG A 1 265 ? 6.638 -6.817 -27.341 1.00 87.56 265 ARG A O 1
ATOM 2169 N N . SER A 1 266 ? 7.209 -6.688 -25.180 1.00 84.56 266 SER A N 1
ATOM 2170 C CA . SER A 1 266 ? 5.879 -6.297 -24.716 1.00 84.56 266 SER A CA 1
ATOM 2171 C C . SER A 1 266 ? 5.868 -4.903 -24.096 1.00 84.56 266 SER A C 1
ATOM 2173 O O . SER A 1 266 ? 6.897 -4.366 -23.680 1.00 84.56 266 SER A O 1
ATOM 2175 N N . ARG A 1 267 ? 4.665 -4.348 -23.925 1.00 77.94 267 ARG A N 1
ATOM 2176 C CA . ARG A 1 267 ? 4.453 -3.091 -23.196 1.00 77.94 267 ARG A CA 1
ATOM 2177 C C . ARG A 1 267 ? 4.937 -3.154 -21.739 1.00 77.94 267 ARG A C 1
ATOM 2179 O O . ARG A 1 267 ? 5.177 -2.114 -21.134 1.00 77.94 267 ARG A O 1
ATOM 2186 N N . LEU A 1 268 ? 5.124 -4.351 -21.178 1.00 83.44 268 LEU A N 1
ATOM 2187 C CA . LEU A 1 268 ? 5.716 -4.525 -19.854 1.00 83.44 268 LEU A CA 1
ATOM 2188 C C . LEU A 1 268 ? 7.152 -3.988 -19.795 1.00 83.44 268 LEU A C 1
ATOM 2190 O O . LEU A 1 268 ? 7.499 -3.302 -18.838 1.00 83.44 268 LEU A O 1
ATOM 2194 N N . ALA A 1 269 ? 7.946 -4.204 -20.848 1.00 87.75 269 ALA A N 1
ATOM 2195 C CA . ALA A 1 269 ? 9.306 -3.679 -20.940 1.00 87.75 269 ALA A CA 1
ATOM 2196 C C . ALA A 1 269 ? 9.335 -2.144 -20.888 1.00 87.75 269 ALA A C 1
ATOM 2198 O O . ALA A 1 269 ? 10.171 -1.559 -20.200 1.00 87.75 269 ALA A O 1
ATOM 2199 N N . TRP A 1 270 ? 8.357 -1.490 -21.524 1.00 82.50 270 TRP A N 1
ATOM 2200 C CA . TRP A 1 270 ? 8.182 -0.041 -21.431 1.00 82.50 270 TRP A CA 1
ATOM 2201 C C . TRP A 1 270 ? 7.884 0.415 -19.999 1.00 82.50 270 TRP A C 1
ATOM 2203 O O . TRP A 1 270 ? 8.488 1.373 -19.521 1.00 82.50 270 TRP A O 1
ATOM 2213 N N . TYR A 1 271 ? 6.983 -0.275 -19.290 1.00 80.31 271 TYR A N 1
ATOM 2214 C CA . TYR A 1 271 ? 6.681 0.041 -17.888 1.00 80.31 271 TYR A CA 1
ATOM 2215 C C . TYR A 1 271 ? 7.891 -0.139 -16.974 1.00 80.31 271 TYR A C 1
ATOM 2217 O O . TYR A 1 271 ? 8.071 0.642 -16.043 1.00 80.31 271 TYR A O 1
ATOM 2225 N N . TYR A 1 272 ? 8.741 -1.121 -17.271 1.00 90.31 272 TYR A N 1
ATOM 2226 C CA . TYR A 1 272 ? 10.011 -1.333 -16.579 1.00 90.31 272 TYR A CA 1
ATOM 2227 C C . TYR A 1 272 ? 11.083 -0.318 -16.966 1.00 90.31 272 TYR A C 1
ATOM 2229 O O . TYR A 1 272 ? 12.147 -0.281 -16.343 1.00 90.31 272 TYR A O 1
ATOM 2237 N N . GLY A 1 273 ? 10.790 0.548 -17.937 1.00 85.94 273 GLY A N 1
ATOM 2238 C CA . GLY A 1 273 ? 11.657 1.638 -18.333 1.00 85.94 273 GLY A CA 1
ATOM 2239 C C . GLY A 1 273 ? 12.691 1.272 -19.390 1.00 85.94 273 GLY A C 1
ATOM 2240 O O . GLY A 1 273 ? 13.646 2.029 -19.565 1.00 85.94 273 GLY A O 1
ATOM 2241 N N . PHE A 1 274 ? 12.516 0.139 -20.069 1.00 90.56 274 PHE A N 1
ATOM 2242 C CA . PHE A 1 274 ? 13.337 -0.280 -21.197 1.00 90.56 274 PHE A CA 1
ATOM 2243 C C . PHE A 1 274 ? 12.749 0.202 -22.518 1.00 90.56 274 PHE A C 1
ATOM 2245 O O . PHE A 1 274 ? 11.580 0.595 -22.625 1.00 90.56 274 PHE A O 1
ATOM 2252 N N . VAL A 1 275 ? 13.582 0.139 -23.545 1.00 87.88 275 VAL A N 1
ATOM 2253 C CA . VAL A 1 275 ? 13.146 0.304 -24.927 1.00 87.88 275 VAL A CA 1
ATOM 2254 C C . VAL A 1 275 ? 12.271 -0.886 -25.300 1.00 87.88 275 VAL A C 1
ATOM 2256 O O . VAL A 1 275 ? 12.694 -2.035 -25.182 1.00 87.88 275 VAL A O 1
ATOM 2259 N N . ALA A 1 276 ? 11.055 -0.609 -25.763 1.00 84.56 276 ALA A N 1
ATOM 2260 C CA . ALA A 1 276 ? 10.065 -1.630 -26.072 1.00 84.56 276 ALA A CA 1
ATOM 2261 C C . ALA A 1 276 ? 9.389 -1.369 -27.416 1.00 84.56 276 ALA A C 1
ATOM 2263 O O . ALA A 1 276 ? 9.328 -0.227 -27.877 1.00 84.56 276 ALA A O 1
ATOM 2264 N N . ALA A 1 277 ? 8.842 -2.427 -28.012 1.00 76.69 277 ALA A N 1
ATOM 2265 C CA . ALA A 1 277 ? 7.997 -2.292 -29.187 1.00 76.69 277 ALA A CA 1
ATOM 2266 C C . ALA A 1 277 ? 6.765 -1.409 -28.859 1.00 76.69 277 ALA A C 1
ATOM 2268 O O . ALA A 1 277 ? 6.110 -1.641 -27.833 1.00 76.69 277 ALA A O 1
ATOM 2269 N N . PRO A 1 278 ? 6.434 -0.391 -29.679 1.00 63.06 278 PRO A N 1
ATOM 2270 C CA . PRO A 1 278 ? 5.187 0.364 -29.555 1.00 63.06 278 PRO A CA 1
ATOM 2271 C C . PRO A 1 278 ? 3.945 -0.536 -29.664 1.00 63.06 278 PRO A C 1
ATOM 2273 O O . PRO A 1 278 ? 4.018 -1.698 -30.056 1.00 63.06 278 PRO A O 1
ATOM 2276 N N . ASN A 1 279 ? 2.773 0.013 -29.319 1.00 53.00 279 ASN A N 1
ATOM 2277 C CA . ASN A 1 279 ? 1.508 -0.734 -29.214 1.00 53.00 279 ASN A CA 1
ATOM 2278 C C . ASN A 1 279 ? 1.092 -1.501 -30.490 1.00 53.00 279 ASN A C 1
ATOM 2280 O O . ASN A 1 279 ? 0.241 -2.376 -30.390 1.00 53.00 279 ASN A O 1
ATOM 2284 N N . SER A 1 280 ? 1.660 -1.173 -31.655 1.00 55.91 280 SER A N 1
ATOM 2285 C CA . SER A 1 280 ? 1.475 -1.890 -32.924 1.00 55.91 280 SER A CA 1
ATOM 2286 C C . SER A 1 280 ? 1.982 -3.331 -32.876 1.00 55.91 280 SER A C 1
ATOM 2288 O O . SER A 1 280 ? 1.454 -4.170 -33.598 1.00 55.91 280 SER A O 1
ATOM 2290 N N . GLY A 1 281 ? 3.006 -3.625 -32.062 1.00 65.31 281 GLY A N 1
ATOM 2291 C CA . GLY A 1 281 ? 3.583 -4.967 -31.936 1.00 65.31 281 GLY A CA 1
ATOM 2292 C C . GLY A 1 281 ? 4.072 -5.568 -33.258 1.00 65.31 281 GLY A C 1
ATOM 2293 O O . GLY A 1 281 ? 4.169 -6.790 -33.361 1.00 65.31 281 GLY A O 1
ATOM 2294 N N . SER A 1 282 ? 4.341 -4.739 -34.275 1.00 80.75 282 SER A N 1
ATOM 2295 C CA . SER A 1 282 ? 4.741 -5.229 -35.594 1.00 80.75 282 SER A CA 1
ATOM 2296 C C . SER A 1 282 ? 6.090 -5.961 -35.512 1.00 80.75 282 SER A C 1
ATOM 2298 O O . SER A 1 282 ? 6.924 -5.627 -34.660 1.00 80.75 282 SER A O 1
ATOM 2300 N N . PRO A 1 283 ? 6.350 -6.956 -36.379 1.00 85.00 283 PRO A N 1
ATOM 2301 C CA . PRO A 1 283 ? 7.650 -7.623 -36.428 1.00 85.00 283 PRO A CA 1
ATOM 2302 C C . PRO A 1 283 ? 8.825 -6.647 -36.594 1.00 85.00 283 PRO A C 1
ATOM 2304 O O . PRO A 1 283 ? 9.888 -6.856 -36.006 1.00 85.00 283 PRO A O 1
ATOM 2307 N N . GLU A 1 284 ? 8.635 -5.564 -37.350 1.00 85.19 284 GLU A N 1
ATOM 2308 C CA . GLU A 1 284 ? 9.623 -4.508 -37.566 1.00 85.19 284 GLU A CA 1
ATOM 2309 C C . GLU A 1 284 ? 9.904 -3.717 -36.283 1.00 85.19 284 GLU A C 1
ATOM 2311 O O . GLU A 1 284 ? 11.066 -3.467 -35.957 1.00 85.19 284 GLU A O 1
ATOM 2316 N N . ASP A 1 285 ? 8.860 -3.378 -35.527 1.00 82.62 285 ASP A N 1
ATOM 2317 C CA . ASP A 1 285 ? 8.956 -2.667 -34.249 1.00 82.62 285 ASP A CA 1
ATOM 2318 C C . ASP A 1 285 ? 9.635 -3.516 -33.167 1.00 82.62 285 ASP A C 1
ATOM 2320 O O . ASP A 1 285 ? 10.493 -3.033 -32.423 1.00 82.62 285 ASP A O 1
ATOM 2324 N N . ILE A 1 286 ? 9.282 -4.803 -33.096 1.00 87.38 286 ILE A N 1
ATOM 2325 C CA . ILE A 1 286 ? 9.899 -5.763 -32.173 1.00 87.38 286 ILE A CA 1
ATOM 2326 C C . ILE A 1 286 ? 11.383 -5.917 -32.500 1.00 87.38 286 ILE A C 1
ATOM 2328 O O . ILE A 1 286 ? 12.227 -5.845 -31.603 1.00 87.38 286 ILE A O 1
ATOM 2332 N N . LYS A 1 287 ? 11.715 -6.058 -33.787 1.00 90.94 287 LYS A N 1
ATOM 2333 C CA . LYS A 1 287 ? 13.098 -6.107 -34.263 1.00 90.94 287 LYS A CA 1
ATOM 2334 C C . LYS A 1 287 ? 13.866 -4.832 -33.910 1.00 90.94 287 LYS A C 1
ATOM 2336 O O . LYS A 1 287 ? 14.992 -4.924 -33.425 1.00 90.94 287 LYS A O 1
ATOM 2341 N N . LEU A 1 288 ? 13.263 -3.659 -34.104 1.00 88.81 288 LEU A N 1
ATOM 2342 C CA . LEU A 1 288 ? 13.883 -2.381 -33.762 1.00 88.81 288 LEU A CA 1
ATOM 2343 C C . LEU A 1 288 ? 14.197 -2.302 -32.260 1.00 88.81 288 LEU A C 1
ATOM 2345 O O . LEU A 1 288 ? 15.335 -2.023 -31.894 1.00 88.81 288 LEU A O 1
ATOM 2349 N N . ALA A 1 289 ? 13.234 -2.614 -31.387 1.00 90.06 289 ALA A N 1
ATOM 2350 C CA . ALA A 1 289 ? 13.434 -2.586 -29.935 1.00 90.06 289 ALA A CA 1
ATOM 2351 C C . ALA A 1 289 ? 14.479 -3.615 -29.450 1.00 90.06 289 ALA A C 1
ATOM 2353 O O . ALA A 1 289 ? 15.273 -3.343 -28.539 1.00 90.06 289 ALA A O 1
ATOM 2354 N N . ARG A 1 290 ? 14.511 -4.797 -30.075 1.00 93.50 290 ARG A N 1
ATOM 2355 C CA . ARG A 1 290 ? 15.490 -5.861 -29.808 1.00 93.50 290 ARG A CA 1
ATOM 2356 C C . ARG A 1 290 ? 16.920 -5.421 -30.114 1.00 93.50 290 ARG A C 1
ATOM 2358 O O . ARG A 1 290 ? 17.810 -5.620 -29.286 1.00 93.50 290 ARG A O 1
ATOM 2365 N N . ASP A 1 291 ? 17.118 -4.831 -31.291 1.00 92.94 291 ASP A N 1
ATOM 2366 C CA . ASP A 1 291 ? 18.437 -4.529 -31.854 1.00 92.94 291 ASP A CA 1
ATOM 2367 C C . ASP A 1 291 ? 18.984 -3.169 -31.376 1.00 92.94 291 ASP A C 1
ATOM 2369 O O . ASP A 1 291 ? 20.174 -2.890 -31.530 1.00 92.94 291 ASP A O 1
ATOM 2373 N N . MET A 1 292 ? 18.145 -2.330 -30.758 1.00 90.25 292 MET A N 1
ATOM 2374 C CA . MET A 1 292 ? 18.543 -1.013 -30.264 1.00 90.25 292 MET A CA 1
ATOM 2375 C C . MET A 1 292 ? 19.443 -1.095 -29.027 1.00 90.25 292 MET A C 1
ATOM 2377 O O . MET A 1 292 ? 19.159 -1.813 -28.066 1.00 90.25 292 MET A O 1
ATOM 2381 N N . GLU A 1 293 ? 20.511 -0.299 -29.009 1.00 90.94 293 GLU A N 1
ATOM 2382 C CA . GLU A 1 293 ? 21.291 -0.082 -27.793 1.00 90.94 293 GLU A CA 1
ATOM 2383 C C . GLU A 1 293 ? 20.454 0.696 -26.766 1.00 90.94 293 GLU A C 1
ATOM 2385 O O . GLU A 1 293 ? 19.982 1.797 -27.039 1.00 90.94 293 GLU A O 1
ATOM 2390 N N . ASP A 1 294 ? 20.275 0.125 -25.577 1.00 89.44 294 ASP A N 1
ATOM 2391 C CA . ASP A 1 294 ? 19.424 0.687 -24.525 1.00 89.44 294 ASP A CA 1
ATOM 2392 C C . ASP A 1 294 ? 20.185 0.777 -23.204 1.00 89.44 294 ASP A C 1
ATOM 2394 O O . ASP A 1 294 ? 20.657 -0.226 -22.660 1.00 89.44 294 ASP A O 1
ATOM 2398 N N . GLU A 1 295 ? 20.282 1.989 -22.665 1.00 87.44 295 GLU A N 1
ATOM 2399 C CA . GLU A 1 295 ? 20.991 2.258 -21.418 1.00 87.44 295 GLU A CA 1
ATOM 2400 C C . GLU A 1 295 ? 20.355 1.580 -20.203 1.00 87.44 295 GLU A C 1
ATOM 2402 O O . GLU A 1 295 ? 21.073 1.227 -19.264 1.00 87.44 295 GLU A O 1
ATOM 2407 N N . GLY A 1 296 ? 19.038 1.355 -20.222 1.00 88.81 296 GLY A N 1
ATOM 2408 C CA . GLY A 1 296 ? 18.337 0.658 -19.147 1.00 88.81 296 GLY A CA 1
ATOM 2409 C C . GLY A 1 296 ? 18.737 -0.808 -19.034 1.00 88.81 296 GLY A C 1
ATOM 2410 O O . GLY A 1 296 ? 18.867 -1.348 -17.932 1.00 88.81 296 GLY A O 1
ATOM 2411 N N . ARG A 1 297 ? 19.001 -1.443 -20.178 1.00 93.19 297 ARG A N 1
ATOM 2412 C CA . ARG A 1 297 ? 19.396 -2.852 -20.271 1.00 93.19 297 ARG A CA 1
ATOM 2413 C C . ARG A 1 297 ? 20.882 -3.083 -19.971 1.00 93.19 297 ARG A C 1
ATOM 2415 O O . ARG A 1 297 ? 21.254 -4.181 -19.554 1.00 93.19 297 ARG A O 1
ATOM 2422 N N . ARG A 1 298 ? 21.738 -2.065 -20.109 1.00 93.25 298 ARG A N 1
ATOM 2423 C CA . ARG A 1 298 ? 23.167 -2.144 -19.735 1.00 93.25 298 ARG A CA 1
ATOM 2424 C C . ARG A 1 298 ? 23.327 -2.409 -18.231 1.00 93.25 298 ARG A C 1
ATOM 2426 O O . ARG A 1 298 ? 22.503 -1.971 -17.427 1.00 93.25 298 ARG A O 1
ATOM 2433 N N . ALA A 1 299 ? 24.391 -3.117 -17.850 1.00 93.31 299 ALA A N 1
ATOM 2434 C CA . ALA A 1 299 ? 24.737 -3.389 -16.454 1.00 93.31 299 ALA A CA 1
ATOM 2435 C C . ALA A 1 299 ? 26.240 -3.623 -16.282 1.00 93.31 299 ALA A C 1
ATOM 2437 O O . ALA A 1 299 ? 26.847 -4.336 -17.084 1.00 93.31 299 ALA A O 1
ATOM 2438 N N . GLN A 1 300 ? 26.812 -3.070 -15.212 1.00 91.81 300 GLN A N 1
ATOM 2439 C CA . GLN A 1 300 ? 28.191 -3.341 -14.808 1.00 91.81 300 GLN A CA 1
ATOM 2440 C C . GLN A 1 300 ? 28.288 -4.552 -13.871 1.00 91.81 300 GLN A C 1
ATOM 2442 O O . GLN A 1 300 ? 27.400 -4.793 -13.049 1.00 91.81 300 GLN A O 1
ATOM 2447 N N . GLY A 1 301 ? 29.394 -5.291 -13.966 1.00 91.06 301 GLY A N 1
ATOM 2448 C CA . GLY A 1 301 ? 29.743 -6.349 -13.014 1.00 91.06 301 GLY A CA 1
ATOM 2449 C C . GLY A 1 301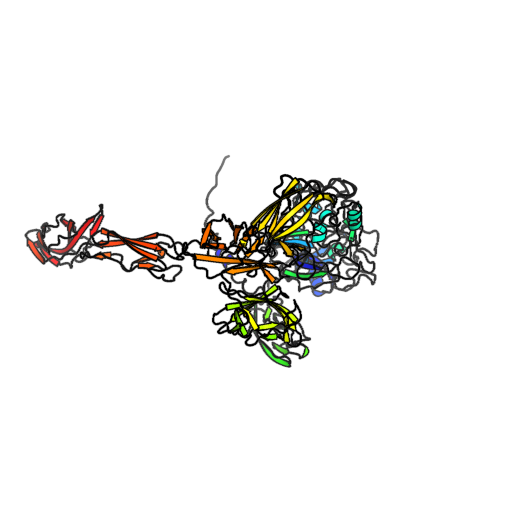 ? 30.220 -5.818 -11.665 1.00 91.06 301 GLY A C 1
ATOM 2450 O O . GLY A 1 301 ? 30.953 -4.830 -11.605 1.00 91.06 301 GLY A O 1
ATOM 2451 N N . SER A 1 302 ? 29.862 -6.500 -10.576 1.00 92.38 302 SER A N 1
ATOM 2452 C CA . SER A 1 302 ? 30.588 -6.378 -9.305 1.00 92.38 302 SER A CA 1
ATOM 2453 C C . SER A 1 302 ? 32.024 -6.897 -9.457 1.00 92.38 302 SER A C 1
ATOM 2455 O O . SER A 1 302 ? 32.273 -7.762 -10.300 1.00 92.38 302 SER A O 1
ATOM 2457 N N . THR A 1 303 ? 32.975 -6.438 -8.638 1.00 90.31 303 THR A N 1
ATOM 2458 C CA . THR A 1 303 ? 34.357 -6.959 -8.686 1.00 90.31 303 THR A CA 1
ATOM 2459 C C . THR A 1 303 ? 34.399 -8.460 -8.438 1.00 90.31 303 THR A C 1
ATOM 2461 O O . THR A 1 303 ? 35.127 -9.171 -9.122 1.00 90.31 303 THR A O 1
ATOM 2464 N N . TYR A 1 304 ? 33.540 -8.961 -7.551 1.00 93.38 304 TYR A N 1
ATOM 2465 C CA . TYR A 1 304 ? 33.353 -10.394 -7.347 1.00 93.38 304 TYR A CA 1
ATOM 2466 C C . TYR A 1 304 ? 32.946 -11.138 -8.631 1.00 93.38 304 TYR A C 1
ATOM 2468 O O . TYR A 1 304 ? 33.591 -12.115 -9.002 1.00 93.38 304 TYR A O 1
ATOM 2476 N N . SER A 1 305 ? 31.930 -10.659 -9.361 1.00 93.19 305 SER A N 1
ATOM 2477 C CA . SER A 1 305 ? 31.506 -11.285 -10.626 1.00 93.19 305 SER A CA 1
ATOM 2478 C C . SER A 1 305 ? 32.609 -11.245 -11.694 1.00 93.19 305 SER A C 1
ATOM 2480 O O . SER A 1 305 ? 32.838 -12.234 -12.390 1.00 93.19 305 SER A O 1
ATOM 2482 N N . LYS A 1 306 ? 33.359 -10.134 -11.770 1.00 89.50 306 LYS A N 1
ATOM 2483 C CA . LYS A 1 306 ? 34.539 -9.992 -12.636 1.00 89.50 306 LYS A CA 1
ATOM 2484 C C . LYS A 1 306 ? 35.595 -11.042 -12.288 1.00 89.50 306 LYS A C 1
ATOM 2486 O O . LYS A 1 306 ? 36.090 -11.720 -13.185 1.00 89.50 306 LYS A O 1
ATOM 2491 N N . ALA A 1 307 ? 35.918 -11.195 -11.001 1.00 89.25 307 ALA A N 1
ATOM 2492 C CA . ALA A 1 307 ? 36.904 -12.158 -10.515 1.00 89.25 307 ALA A CA 1
ATOM 2493 C C . ALA A 1 307 ? 36.496 -13.598 -10.827 1.00 89.25 307 ALA A C 1
ATOM 2495 O O . ALA A 1 307 ? 37.314 -14.384 -11.308 1.00 89.25 307 ALA A O 1
ATOM 2496 N N . LYS A 1 308 ? 35.215 -13.921 -10.633 1.00 90.06 308 LYS A N 1
ATOM 2497 C CA . LYS A 1 308 ? 34.658 -15.237 -10.945 1.00 90.06 308 LYS A CA 1
ATOM 2498 C C . LYS A 1 308 ? 34.833 -15.623 -12.413 1.00 90.06 308 LYS A C 1
ATOM 2500 O O . LYS A 1 308 ? 35.120 -16.786 -12.684 1.00 90.06 308 LYS A O 1
ATOM 2505 N N . GLY A 1 309 ? 34.770 -14.665 -13.334 1.00 88.75 309 GLY A N 1
ATOM 2506 C CA . GLY A 1 309 ? 34.961 -14.959 -14.749 1.00 88.75 309 GLY A CA 1
ATOM 2507 C C . GLY A 1 309 ? 34.250 -14.019 -15.704 1.00 88.75 309 GLY A C 1
ATOM 2508 O O . GLY A 1 309 ? 34.511 -14.114 -16.895 1.00 88.75 309 GLY A O 1
ATOM 2509 N N . LEU A 1 310 ? 33.410 -13.092 -15.242 1.00 91.56 310 LEU A N 1
ATOM 2510 C CA . LEU A 1 310 ? 32.614 -12.221 -16.109 1.00 91.56 310 LEU A CA 1
ATOM 2511 C C . LEU A 1 310 ? 33.472 -11.405 -17.101 1.00 91.56 310 LEU A C 1
ATOM 2513 O O . LEU A 1 310 ? 34.427 -10.727 -16.715 1.00 91.56 310 LEU A O 1
ATOM 2517 N N . TRP A 1 311 ? 33.112 -11.431 -18.388 1.00 90.50 311 TRP A N 1
ATOM 2518 C CA . TRP A 1 311 ? 33.732 -10.571 -19.407 1.00 90.50 311 TRP A CA 1
ATOM 2519 C C . TRP A 1 311 ? 33.261 -9.126 -19.246 1.00 90.50 311 TRP A C 1
ATOM 2521 O O . TRP A 1 311 ? 32.069 -8.913 -19.098 1.00 90.50 311 TRP A O 1
ATOM 2531 N N . CYS A 1 312 ? 34.126 -8.118 -19.312 1.00 87.25 312 CYS A N 1
ATOM 2532 C CA . CYS A 1 312 ? 33.709 -6.715 -19.194 1.00 87.25 312 CYS A CA 1
ATOM 2533 C C . CYS A 1 312 ? 34.266 -5.861 -20.328 1.00 87.25 312 CYS A C 1
ATOM 2535 O O . CYS A 1 312 ? 35.429 -5.998 -20.696 1.00 87.25 312 CYS A O 1
ATOM 2537 N N . ASN A 1 313 ? 33.446 -4.939 -20.830 1.00 87.19 313 ASN A N 1
ATOM 2538 C CA . ASN A 1 313 ? 33.845 -3.997 -21.863 1.00 87.19 313 ASN A CA 1
ATOM 2539 C C . ASN A 1 313 ? 34.795 -2.927 -21.277 1.00 87.19 313 ASN A C 1
ATOM 2541 O O . ASN A 1 313 ? 34.607 -2.462 -20.151 1.00 87.19 313 ASN A O 1
ATOM 2545 N N . HIS A 1 314 ? 35.829 -2.551 -22.030 1.00 79.50 314 HIS A N 1
ATOM 2546 C CA . HIS A 1 314 ? 36.800 -1.498 -21.697 1.00 79.50 314 HIS A CA 1
ATOM 2547 C C . HIS A 1 314 ? 36.719 -0.295 -22.654 1.00 79.50 314 HIS A C 1
ATOM 2549 O O . HIS A 1 314 ? 37.471 0.669 -22.505 1.00 79.50 314 HIS A O 1
ATOM 2555 N N . GLU A 1 315 ? 35.833 -0.349 -23.651 1.00 84.12 315 GLU A N 1
ATOM 2556 C CA . GLU A 1 315 ? 35.580 0.745 -24.577 1.00 84.12 315 GLU A CA 1
ATOM 2557 C C . GLU A 1 315 ? 35.031 1.960 -23.830 1.00 84.12 315 GLU A C 1
ATOM 2559 O O . GLU A 1 315 ? 34.173 1.852 -22.945 1.00 84.12 315 GLU A O 1
ATOM 2564 N N . LYS A 1 316 ? 35.502 3.142 -24.237 1.00 82.19 316 LYS A N 1
ATOM 2565 C CA . LYS A 1 316 ? 35.093 4.399 -23.623 1.00 82.19 316 LYS A CA 1
ATOM 2566 C C . LYS A 1 316 ? 33.571 4.575 -23.700 1.00 82.19 316 LYS A C 1
ATOM 2568 O O . LYS A 1 316 ? 33.004 4.529 -24.788 1.00 82.19 316 LYS A O 1
ATOM 2573 N N . GLY A 1 317 ? 32.922 4.820 -22.564 1.00 80.31 317 GLY A N 1
ATOM 2574 C CA . GLY A 1 317 ? 31.462 4.934 -22.444 1.00 80.31 317 GLY A CA 1
ATOM 2575 C C . GLY A 1 317 ? 30.735 3.636 -22.072 1.00 80.31 317 GLY A C 1
ATOM 2576 O O . GLY A 1 317 ? 29.592 3.702 -21.623 1.00 80.31 317 GLY A O 1
ATOM 2577 N N . PHE A 1 318 ? 31.395 2.480 -22.174 1.00 85.12 318 PHE A N 1
ATOM 2578 C CA . PHE A 1 318 ? 30.844 1.168 -21.816 1.00 85.12 318 PHE A CA 1
ATOM 2579 C C . PHE A 1 318 ? 31.687 0.453 -20.754 1.00 85.12 318 PHE A C 1
ATOM 2581 O O . PHE A 1 318 ? 31.535 -0.751 -20.554 1.00 85.12 318 PHE A O 1
ATOM 2588 N N . GLU A 1 319 ? 32.576 1.175 -20.071 1.00 84.38 319 GLU A N 1
ATOM 2589 C CA . GLU A 1 319 ? 33.550 0.581 -19.161 1.00 84.38 319 GLU A CA 1
ATOM 2590 C C . GLU A 1 319 ? 32.850 -0.222 -18.057 1.00 84.38 319 GLU A C 1
ATOM 2592 O O . GLU A 1 319 ? 31.936 0.268 -17.389 1.00 84.38 319 GLU A O 1
ATOM 2597 N N . GLY A 1 320 ? 33.267 -1.474 -17.872 1.00 85.12 320 GLY A N 1
ATOM 2598 C CA . GLY A 1 320 ? 32.713 -2.391 -16.879 1.00 85.12 320 GLY A CA 1
ATOM 2599 C C . GLY A 1 320 ? 31.373 -3.029 -17.259 1.00 85.12 320 GLY A C 1
ATOM 2600 O O . GLY A 1 320 ? 30.937 -3.935 -16.547 1.00 85.12 320 GLY A O 1
ATOM 2601 N N . ASN A 1 321 ? 30.725 -2.603 -18.353 1.00 91.44 321 ASN A N 1
ATOM 2602 C CA . ASN A 1 321 ? 29.483 -3.224 -18.807 1.00 91.44 321 ASN A CA 1
ATOM 2603 C C . ASN A 1 321 ? 29.737 -4.648 -19.297 1.00 91.44 321 ASN A C 1
ATOM 2605 O O . ASN A 1 321 ? 30.749 -4.932 -19.939 1.00 91.44 321 ASN A O 1
ATOM 2609 N N . SER A 1 322 ? 28.776 -5.532 -19.058 1.00 93.69 322 SER A N 1
ATOM 2610 C CA . SER A 1 322 ? 28.896 -6.940 -19.416 1.00 93.69 322 SER A CA 1
ATOM 2611 C C . SER A 1 322 ? 27.597 -7.521 -19.974 1.00 93.69 322 SER A C 1
ATOM 2613 O O . SER A 1 322 ? 26.555 -6.864 -20.007 1.00 93.69 322 SER A O 1
ATOM 2615 N N . MET A 1 323 ? 27.697 -8.752 -20.467 1.00 96.25 323 MET A N 1
ATOM 2616 C CA . MET A 1 323 ? 26.581 -9.573 -20.900 1.00 96.25 323 MET A CA 1
ATOM 2617 C C . MET A 1 323 ? 25.915 -10.216 -19.686 1.00 96.25 323 MET A C 1
ATOM 2619 O O . MET A 1 323 ? 26.604 -10.643 -18.760 1.00 96.25 323 MET A O 1
ATOM 2623 N N . TRP A 1 324 ? 24.591 -10.330 -19.695 1.00 98.19 324 TRP A N 1
ATOM 2624 C CA . TRP A 1 324 ? 23.869 -11.019 -18.627 1.00 98.19 324 TRP A CA 1
ATOM 2625 C C . TRP A 1 324 ? 22.697 -11.842 -19.149 1.00 98.19 324 TRP A C 1
ATOM 2627 O O . TRP A 1 324 ? 22.016 -11.452 -20.100 1.00 98.19 324 TRP A O 1
ATOM 2637 N N . TRP A 1 325 ? 22.506 -13.006 -18.532 1.00 98.50 325 TRP A N 1
ATOM 2638 C CA . TRP A 1 325 ? 21.552 -14.017 -18.964 1.00 98.50 325 TRP A CA 1
ATOM 2639 C C . TRP A 1 325 ? 20.110 -13.524 -18.896 1.00 98.50 325 TRP A C 1
ATOM 2641 O O . TRP A 1 325 ? 19.691 -12.888 -17.927 1.00 98.50 325 TRP A O 1
ATOM 2651 N N . MET A 1 326 ? 19.333 -13.907 -19.900 1.00 98.25 326 MET A N 1
ATOM 2652 C CA . MET A 1 326 ? 17.876 -13.906 -19.850 1.00 98.25 326 MET A CA 1
ATOM 2653 C C . MET A 1 326 ? 17.408 -15.318 -19.519 1.00 98.25 326 MET A C 1
ATOM 2655 O O . MET A 1 326 ? 18.120 -16.281 -19.791 1.00 98.25 326 MET A O 1
ATOM 2659 N N . ARG A 1 327 ? 16.193 -15.471 -18.980 1.00 97.75 327 ARG A N 1
ATOM 2660 C CA . ARG A 1 327 ? 15.632 -16.825 -18.829 1.00 97.75 327 ARG A CA 1
ATOM 2661 C C . ARG A 1 327 ? 15.198 -17.445 -20.158 1.00 97.75 327 ARG A C 1
ATOM 2663 O O . ARG A 1 327 ? 15.123 -18.664 -20.244 1.00 97.75 327 ARG A O 1
ATOM 2670 N N . SER A 1 328 ? 14.906 -16.618 -21.162 1.00 97.69 328 SER A N 1
ATOM 2671 C CA . SER A 1 328 ? 14.444 -17.058 -22.480 1.00 97.69 328 SER A CA 1
ATOM 2672 C C . SER A 1 328 ? 15.496 -17.921 -23.197 1.00 97.69 328 SER A C 1
ATOM 2674 O O . SER A 1 328 ? 16.687 -17.594 -23.133 1.00 97.69 328 SER A O 1
ATOM 2676 N N . PRO A 1 329 ? 15.082 -18.994 -23.898 1.00 97.94 329 PRO A N 1
ATOM 2677 C CA . PRO A 1 329 ? 16.006 -19.841 -24.648 1.00 97.94 329 PRO A CA 1
ATOM 2678 C C . PRO A 1 329 ? 16.599 -19.085 -25.843 1.00 97.94 329 PRO A C 1
ATOM 2680 O O . PRO A 1 329 ? 16.070 -18.056 -26.263 1.00 97.94 329 PRO A O 1
ATOM 2683 N N . GLY A 1 330 ? 17.710 -19.583 -26.383 1.00 96.94 330 GLY A N 1
ATOM 2684 C CA . GLY A 1 330 ? 18.342 -19.064 -27.596 1.00 96.94 330 GLY A CA 1
ATOM 2685 C C . GLY A 1 330 ? 17.821 -19.734 -28.872 1.00 96.94 330 GLY A C 1
ATOM 2686 O O . GLY A 1 330 ? 16.716 -20.267 -28.913 1.00 96.94 330 GLY A O 1
ATOM 2687 N N . GLN A 1 331 ? 18.644 -19.753 -29.922 1.00 97.62 331 GLN A N 1
ATOM 2688 C CA . GLN A 1 331 ? 18.312 -20.386 -31.208 1.00 97.62 331 GLN A CA 1
ATOM 2689 C C . GLN A 1 331 ? 18.180 -21.914 -31.123 1.00 97.62 331 GLN A C 1
ATOM 2691 O O . GLN A 1 331 ? 17.448 -22.513 -31.904 1.00 97.62 331 GLN A O 1
ATOM 2696 N N . PHE A 1 332 ? 18.897 -22.539 -30.192 1.00 97.38 332 PHE A N 1
ATOM 2697 C CA . PHE A 1 332 ? 18.890 -23.982 -29.960 1.00 97.38 332 PHE A CA 1
ATOM 2698 C C . PHE A 1 332 ? 18.500 -24.265 -28.507 1.00 97.38 332 PHE A C 1
ATOM 2700 O O . PHE A 1 332 ? 18.703 -23.408 -27.648 1.00 97.38 332 PHE A O 1
ATOM 2707 N N . GLU A 1 333 ? 17.987 -25.463 -28.215 1.00 95.94 333 GLU A N 1
ATOM 2708 C CA . GLU A 1 333 ? 17.552 -25.856 -26.860 1.00 95.94 333 GLU A CA 1
ATOM 2709 C C . GLU A 1 333 ? 18.707 -25.913 -25.842 1.00 95.94 333 GLU A C 1
ATOM 2711 O O . GLU A 1 333 ? 18.482 -25.828 -24.640 1.00 95.94 333 GLU A O 1
ATOM 2716 N N . TRP A 1 334 ? 19.957 -25.982 -26.310 1.00 96.56 334 TRP A N 1
ATOM 2717 C CA . TRP A 1 334 ? 21.172 -25.847 -25.495 1.00 96.56 334 TRP A CA 1
ATOM 2718 C C . TRP A 1 334 ? 21.769 -24.425 -25.505 1.00 96.56 334 TRP A C 1
ATOM 2720 O O . TRP A 1 334 ? 22.913 -24.233 -25.082 1.00 96.56 334 TRP A O 1
ATOM 2730 N N . ASN A 1 335 ? 21.031 -23.419 -25.993 1.00 98.25 335 ASN A N 1
ATOM 2731 C CA . ASN A 1 335 ? 21.394 -22.002 -25.918 1.00 98.25 335 ASN A CA 1
ATOM 2732 C C . ASN A 1 335 ? 20.426 -21.231 -25.003 1.00 98.25 335 ASN A C 1
ATOM 2734 O O . ASN A 1 335 ? 19.229 -21.499 -24.989 1.00 98.25 335 ASN A O 1
ATOM 2738 N N . ALA A 1 336 ? 20.918 -20.183 -24.339 1.00 98.25 336 ALA A N 1
ATOM 2739 C CA . ALA A 1 336 ? 20.094 -19.184 -23.652 1.00 98.25 336 ALA A CA 1
ATOM 2740 C C . ALA A 1 336 ? 20.352 -17.781 -24.218 1.00 98.25 336 ALA A C 1
ATOM 2742 O O . ALA A 1 336 ? 21.486 -17.437 -24.570 1.00 98.25 336 ALA A O 1
ATOM 2743 N N . ALA A 1 337 ? 19.299 -16.971 -24.332 1.00 98.38 337 ALA A N 1
ATOM 2744 C CA . ALA A 1 337 ? 19.410 -15.581 -24.759 1.00 98.38 337 ALA A CA 1
ATOM 2745 C C . ALA A 1 337 ? 20.071 -14.726 -23.667 1.00 98.38 337 ALA A C 1
ATOM 2747 O O . ALA A 1 337 ? 20.042 -15.049 -22.477 1.00 98.38 337 ALA A O 1
ATOM 2748 N N . PHE A 1 338 ? 20.676 -13.610 -24.063 1.00 98.44 338 PHE A N 1
ATOM 2749 C CA . PHE A 1 338 ? 21.303 -12.688 -23.121 1.00 98.44 338 PHE A CA 1
ATOM 2750 C C . PHE A 1 338 ? 21.234 -11.245 -23.622 1.00 98.44 338 PHE A C 1
ATOM 2752 O O . PHE A 1 338 ? 21.121 -10.969 -24.822 1.00 98.44 338 PHE A O 1
ATOM 2759 N N . VAL A 1 339 ? 21.349 -10.312 -22.684 1.00 98.06 339 VAL A N 1
ATOM 2760 C CA . VAL A 1 339 ? 21.510 -8.887 -22.970 1.00 98.06 339 VAL A CA 1
ATOM 2761 C C . VAL A 1 339 ? 22.987 -8.595 -23.183 1.00 98.06 339 VAL A C 1
ATOM 2763 O O . VAL A 1 339 ? 23.822 -9.007 -22.381 1.00 98.06 339 VAL A O 1
ATOM 2766 N N . CYS A 1 340 ? 23.336 -7.904 -24.267 1.00 95.94 340 CYS A N 1
ATOM 2767 C CA . CYS A 1 340 ? 24.723 -7.589 -24.590 1.00 95.94 340 CYS A CA 1
ATOM 2768 C C . CYS A 1 340 ? 25.252 -6.392 -23.775 1.00 95.94 340 CYS A C 1
ATOM 2770 O O . CYS A 1 340 ? 24.488 -5.596 -23.235 1.00 95.94 340 CYS A O 1
ATOM 2772 N N . ASN A 1 341 ? 26.574 -6.201 -23.750 1.00 93.25 341 ASN A N 1
ATOM 2773 C CA . ASN A 1 341 ? 27.242 -5.138 -22.983 1.00 93.25 341 ASN A CA 1
ATOM 2774 C C . ASN A 1 341 ? 26.852 -3.698 -23.398 1.00 93.25 341 ASN A C 1
ATOM 2776 O O . ASN A 1 341 ? 27.069 -2.753 -22.638 1.00 93.25 341 ASN A O 1
ATOM 2780 N N . ARG A 1 342 ? 26.233 -3.525 -24.574 1.00 93.12 342 ARG A N 1
ATOM 2781 C CA . ARG A 1 342 ? 25.670 -2.246 -25.042 1.00 93.12 342 ARG A CA 1
ATOM 2782 C C . ARG A 1 342 ? 24.149 -2.126 -24.878 1.00 93.12 342 ARG A C 1
ATOM 2784 O O . ARG A 1 342 ? 23.585 -1.088 -25.209 1.00 93.12 342 ARG A O 1
ATOM 2791 N N . GLY A 1 343 ? 23.489 -3.146 -24.329 1.00 93.38 343 GLY A N 1
ATOM 2792 C CA . GLY A 1 343 ? 22.066 -3.129 -23.969 1.00 93.38 343 GLY A CA 1
ATOM 2793 C C . GLY A 1 343 ? 21.100 -3.718 -25.000 1.00 93.38 343 GLY A C 1
ATOM 2794 O O . GLY A 1 343 ? 19.938 -3.911 -24.670 1.00 93.38 343 GLY A O 1
ATOM 2795 N N . PHE A 1 344 ? 21.549 -4.047 -26.213 1.00 94.94 344 PHE A N 1
ATOM 2796 C CA . PHE A 1 344 ? 20.718 -4.756 -27.194 1.00 94.94 344 PHE A CA 1
ATOM 2797 C C . PHE A 1 344 ? 20.647 -6.264 -26.892 1.00 94.94 344 PHE A C 1
ATOM 2799 O O . PHE A 1 344 ? 21.496 -6.815 -26.180 1.00 94.94 344 PHE A O 1
ATOM 2806 N N . ILE A 1 345 ? 19.646 -6.949 -27.444 1.00 97.06 345 ILE A N 1
ATOM 2807 C CA . ILE A 1 345 ? 19.365 -8.362 -27.160 1.00 97.06 345 ILE A CA 1
ATOM 2808 C C . ILE A 1 345 ? 20.062 -9.277 -28.165 1.00 97.06 345 ILE A C 1
ATOM 2810 O O . ILE A 1 345 ? 20.015 -9.069 -29.376 1.00 97.06 345 ILE A O 1
ATOM 2814 N N . ARG A 1 346 ? 20.675 -10.353 -27.667 1.00 97.56 346 ARG A N 1
ATOM 2815 C CA . ARG A 1 346 ? 21.197 -11.453 -28.485 1.00 97.56 346 ARG A CA 1
ATOM 2816 C C . ARG A 1 346 ? 20.236 -12.637 -28.399 1.00 97.56 346 ARG A C 1
ATOM 2818 O O . ARG A 1 346 ? 20.466 -13.574 -27.641 1.00 97.56 346 ARG A O 1
ATOM 2825 N N . TYR A 1 347 ? 19.156 -12.574 -29.180 1.00 95.81 347 TYR A N 1
ATOM 2826 C CA . TYR A 1 347 ? 18.055 -13.549 -29.146 1.00 95.81 347 TYR A CA 1
ATOM 2827 C C . TYR A 1 347 ? 18.486 -14.976 -29.518 1.00 95.81 347 TYR A C 1
ATOM 2829 O O . TYR A 1 347 ? 17.973 -15.934 -28.958 1.00 95.81 347 TYR A O 1
ATOM 2837 N N . PHE A 1 348 ? 19.469 -15.137 -30.412 1.00 96.56 348 PHE A N 1
ATOM 2838 C CA . PHE A 1 348 ? 20.030 -16.451 -30.755 1.00 96.56 348 PHE A CA 1
ATOM 2839 C C . PHE A 1 348 ? 20.851 -17.066 -29.605 1.00 96.56 348 PHE A C 1
ATOM 2841 O O . PHE A 1 348 ? 21.099 -18.276 -29.575 1.00 96.56 348 PHE A O 1
ATOM 2848 N N . GLY A 1 349 ? 21.238 -16.240 -28.630 1.00 96.69 349 GLY A N 1
ATOM 2849 C CA . GLY A 1 349 ? 21.881 -16.666 -27.401 1.00 96.69 349 GLY A CA 1
ATOM 2850 C C . GLY A 1 349 ? 23.296 -17.210 -27.562 1.00 96.69 349 GLY A C 1
ATOM 2851 O O . GLY A 1 349 ? 23.939 -17.089 -28.603 1.00 96.69 349 GLY A O 1
ATOM 2852 N N . THR A 1 350 ? 23.789 -17.814 -26.489 1.00 97.44 350 THR A N 1
ATOM 2853 C CA . THR A 1 350 ? 25.020 -18.615 -26.476 1.00 97.44 350 THR A CA 1
ATOM 2854 C C . THR A 1 350 ? 24.779 -19.888 -25.675 1.00 97.44 350 THR A C 1
ATOM 2856 O O . THR A 1 350 ? 23.713 -20.047 -25.078 1.00 97.44 350 THR A O 1
ATOM 2859 N N . ARG A 1 351 ? 25.735 -20.816 -25.696 1.00 97.69 351 ARG A N 1
ATOM 2860 C CA . ARG A 1 351 ? 25.600 -22.116 -25.038 1.00 97.69 351 ARG A CA 1
ATOM 2861 C C . ARG A 1 351 ? 25.380 -21.957 -23.537 1.00 97.69 351 ARG A C 1
ATOM 2863 O O . ARG A 1 351 ? 26.001 -21.104 -22.909 1.00 97.69 351 ARG A O 1
ATOM 2870 N N . VAL A 1 352 ? 24.517 -22.782 -22.964 1.00 97.69 352 VAL A N 1
ATOM 2871 C CA . VAL A 1 352 ? 24.071 -22.655 -21.565 1.00 97.69 352 VAL A CA 1
ATOM 2872 C C . VAL A 1 352 ? 25.183 -22.849 -20.530 1.00 97.69 352 VAL A C 1
ATOM 2874 O O . VAL A 1 352 ? 25.094 -22.321 -19.425 1.00 97.69 352 VAL A O 1
ATOM 2877 N N . GLU A 1 353 ? 26.258 -23.543 -20.888 1.00 95.88 353 GLU A N 1
ATOM 2878 C CA . GLU A 1 353 ? 27.454 -23.737 -20.067 1.00 95.88 353 GLU A CA 1
ATOM 2879 C C . GLU A 1 353 ? 28.514 -22.637 -20.229 1.00 95.88 353 GLU A C 1
ATOM 2881 O O . GLU A 1 353 ? 29.595 -22.737 -19.637 1.00 95.88 353 GLU A O 1
ATOM 2886 N N . ALA A 1 354 ? 28.229 -21.594 -21.019 1.00 93.62 354 ALA A N 1
ATOM 2887 C CA . ALA A 1 354 ? 29.120 -20.453 -21.175 1.00 93.62 354 ALA A CA 1
ATOM 2888 C C . ALA A 1 354 ? 29.377 -19.778 -19.819 1.00 93.62 354 ALA A C 1
ATOM 2890 O O . ALA A 1 354 ? 28.458 -19.463 -19.064 1.00 93.62 354 ALA A O 1
ATOM 2891 N N . ALA A 1 355 ? 30.658 -19.568 -19.523 1.00 87.50 355 ALA A N 1
ATOM 2892 C CA . ALA A 1 355 ? 31.151 -19.077 -18.237 1.00 87.50 355 ALA A CA 1
ATOM 2893 C C . ALA A 1 355 ? 31.527 -17.582 -18.271 1.00 87.50 355 ALA A C 1
ATOM 2895 O O . ALA A 1 355 ? 32.249 -17.086 -17.414 1.00 87.50 355 ALA A O 1
ATOM 2896 N N . ASP A 1 356 ? 31.112 -16.863 -19.312 1.00 86.81 356 ASP A N 1
ATOM 2897 C CA . ASP A 1 356 ? 31.451 -15.458 -19.535 1.00 86.81 356 ASP A CA 1
ATOM 2898 C C . ASP A 1 356 ? 30.244 -14.517 -19.581 1.00 86.81 356 ASP A C 1
ATOM 2900 O O . ASP A 1 356 ? 30.411 -13.321 -19.832 1.00 86.81 356 ASP A O 1
ATOM 2904 N N . VAL A 1 357 ? 29.055 -15.038 -19.277 1.00 95.38 357 VAL A N 1
ATOM 2905 C CA . VAL A 1 357 ? 27.803 -14.288 -19.188 1.00 95.38 357 VAL A CA 1
ATOM 2906 C C . VAL A 1 357 ? 27.346 -14.236 -17.732 1.00 95.38 357 VAL A C 1
ATOM 2908 O O . VAL A 1 357 ? 27.364 -15.232 -17.012 1.00 95.38 357 VAL A O 1
ATOM 2911 N N . GLY A 1 358 ? 26.953 -13.048 -17.290 1.00 96.94 358 GLY A N 1
ATOM 2912 C CA . GLY A 1 358 ? 26.657 -12.757 -15.898 1.00 96.94 358 GLY A CA 1
ATOM 2913 C C . GLY A 1 358 ? 25.229 -13.037 -15.457 1.00 96.94 358 GLY A C 1
ATOM 2914 O O . GLY A 1 358 ? 24.304 -13.166 -16.260 1.00 96.94 358 GLY A O 1
ATOM 2915 N N . VAL A 1 359 ? 25.034 -13.031 -14.141 1.00 98.25 359 VAL A N 1
ATOM 2916 C CA . VAL A 1 359 ? 23.724 -13.143 -13.504 1.00 98.25 359 VAL A CA 1
ATOM 2917 C C . VAL A 1 359 ? 23.286 -11.803 -12.928 1.00 98.25 359 VAL A C 1
ATOM 2919 O O . VAL A 1 359 ? 23.900 -11.264 -12.001 1.00 98.25 359 VAL A O 1
ATOM 2922 N N . ARG A 1 360 ? 22.178 -11.284 -13.461 1.00 98.00 360 ARG A N 1
ATOM 2923 C CA . ARG A 1 360 ? 21.494 -10.085 -12.971 1.00 98.00 360 ARG A CA 1
ATOM 2924 C C . ARG A 1 360 ? 20.099 -10.478 -12.464 1.00 98.00 360 ARG A C 1
ATOM 2926 O O . ARG A 1 360 ? 19.163 -10.528 -13.261 1.00 98.00 360 ARG A O 1
ATOM 2933 N N . PRO A 1 361 ? 19.956 -10.825 -11.173 1.00 98.38 361 PRO A N 1
ATOM 2934 C CA . PRO A 1 361 ? 18.705 -11.364 -10.657 1.00 98.38 361 PRO A CA 1
ATOM 2935 C C . PRO A 1 361 ? 17.605 -10.302 -10.575 1.00 98.38 361 PRO A C 1
ATOM 2937 O O . PRO A 1 361 ? 17.866 -9.131 -10.286 1.00 98.38 361 PRO A O 1
ATOM 2940 N N . ALA A 1 362 ? 16.367 -10.747 -10.766 1.00 98.38 362 ALA A N 1
ATOM 2941 C CA . ALA A 1 362 ? 15.140 -10.017 -10.492 1.00 98.38 362 ALA A CA 1
ATOM 2942 C C . ALA A 1 362 ? 14.309 -10.747 -9.425 1.00 98.38 362 ALA A C 1
ATOM 2944 O O . ALA A 1 362 ? 14.429 -11.962 -9.263 1.00 98.38 362 ALA A O 1
ATOM 2945 N N . MET A 1 363 ? 13.481 -10.017 -8.679 1.00 96.88 363 MET A N 1
ATOM 2946 C CA . MET A 1 363 ? 12.615 -10.591 -7.640 1.00 96.88 363 MET A CA 1
ATOM 2947 C C . MET A 1 363 ? 11.352 -9.760 -7.415 1.00 96.88 363 MET A C 1
ATOM 2949 O O . MET A 1 363 ? 11.309 -8.582 -7.772 1.00 96.88 363 MET A O 1
ATOM 2953 N N . VAL A 1 364 ? 10.353 -10.358 -6.762 1.00 91.69 364 VAL A N 1
ATOM 2954 C CA . VAL A 1 364 ? 9.178 -9.649 -6.234 1.00 91.69 364 VAL A CA 1
ATOM 2955 C C . VAL A 1 364 ? 9.269 -9.595 -4.710 1.00 91.69 364 VAL A C 1
ATOM 2957 O O . VAL A 1 364 ? 9.412 -10.620 -4.043 1.00 91.69 364 VAL A O 1
ATOM 2960 N N . LEU A 1 365 ? 9.191 -8.387 -4.155 1.00 94.88 365 LEU A N 1
ATOM 2961 C CA . LEU A 1 365 ? 9.344 -8.125 -2.727 1.00 94.88 365 LEU A CA 1
ATOM 2962 C C . LEU A 1 365 ? 8.048 -7.557 -2.140 1.00 94.88 365 LEU A C 1
ATOM 2964 O O . LEU A 1 365 ? 7.499 -6.591 -2.676 1.00 94.88 365 LEU A O 1
ATOM 2968 N N . ASN A 1 366 ? 7.583 -8.124 -1.021 1.00 92.25 366 ASN A N 1
ATOM 2969 C CA . ASN A 1 366 ? 6.581 -7.476 -0.176 1.00 92.25 366 ASN A CA 1
ATOM 2970 C C . ASN A 1 366 ? 7.238 -6.299 0.551 1.00 92.25 366 ASN A C 1
ATOM 2972 O O . ASN A 1 366 ? 8.051 -6.494 1.455 1.00 92.25 366 ASN A O 1
ATOM 2976 N N . MET A 1 367 ? 6.891 -5.077 0.163 1.00 90.00 367 MET A N 1
ATOM 2977 C CA . MET A 1 367 ? 7.518 -3.861 0.676 1.00 90.00 367 MET A CA 1
ATOM 2978 C C . MET A 1 367 ? 7.067 -3.507 2.091 1.00 90.00 367 MET A C 1
ATOM 2980 O O . MET A 1 367 ? 7.791 -2.777 2.771 1.00 90.00 367 MET A O 1
ATOM 2984 N N . ASP A 1 368 ? 5.915 -4.014 2.531 1.00 87.06 368 ASP A N 1
ATOM 2985 C CA . ASP A 1 368 ? 5.389 -3.762 3.876 1.00 87.06 368 ASP A CA 1
ATOM 2986 C C . ASP A 1 368 ? 6.071 -4.657 4.919 1.00 87.06 368 ASP A C 1
ATOM 2988 O O . ASP A 1 368 ? 6.387 -4.206 6.020 1.00 87.06 368 ASP A O 1
ATOM 2992 N N . ASP A 1 369 ? 6.361 -5.906 4.544 1.00 87.25 369 ASP A N 1
ATOM 2993 C CA . ASP A 1 369 ? 7.004 -6.890 5.423 1.00 87.25 369 ASP A CA 1
ATOM 2994 C C . ASP A 1 369 ? 8.543 -6.824 5.371 1.00 87.25 369 ASP A C 1
ATOM 2996 O O . ASP A 1 369 ? 9.228 -7.321 6.269 1.00 87.25 369 ASP A O 1
ATOM 3000 N N . ALA A 1 370 ? 9.114 -6.238 4.314 1.00 88.62 370 ALA A N 1
ATOM 3001 C CA . ALA A 1 370 ? 10.557 -6.164 4.122 1.00 88.62 370 ALA A CA 1
ATOM 3002 C C . ALA A 1 370 ? 11.205 -4.963 4.832 1.00 88.62 370 ALA A C 1
ATOM 3004 O O . ALA A 1 370 ? 10.811 -3.804 4.669 1.00 88.62 370 ALA A O 1
ATOM 3005 N N . ASP A 1 371 ? 12.321 -5.213 5.521 1.00 89.62 371 ASP A N 1
ATOM 3006 C CA . ASP A 1 371 ? 13.191 -4.152 6.041 1.00 89.62 371 ASP A CA 1
ATOM 3007 C C . ASP A 1 371 ? 14.159 -3.615 4.970 1.00 89.62 371 ASP A C 1
ATOM 3009 O O . ASP A 1 371 ? 15.377 -3.762 5.048 1.00 89.62 371 ASP A O 1
ATOM 3013 N N . TRP A 1 372 ? 13.600 -3.047 3.902 1.00 93.44 372 TRP A N 1
ATOM 3014 C CA . TRP A 1 372 ? 14.361 -2.369 2.851 1.00 93.44 372 TRP A CA 1
ATOM 3015 C C . TRP A 1 372 ? 14.667 -0.916 3.230 1.00 93.44 372 TRP A C 1
ATOM 3017 O O . TRP A 1 372 ? 13.902 -0.275 3.964 1.00 93.44 372 TRP A O 1
ATOM 3027 N N . THR A 1 373 ? 15.744 -0.362 2.669 1.00 93.44 373 THR A N 1
ATOM 3028 C CA . THR A 1 373 ? 16.063 1.072 2.763 1.00 93.44 373 THR A CA 1
ATOM 3029 C C . THR A 1 373 ? 16.077 1.718 1.384 1.00 93.44 373 THR A C 1
ATOM 3031 O O . THR A 1 373 ? 16.425 1.088 0.387 1.00 93.44 373 THR A O 1
ATOM 3034 N N . TYR A 1 374 ? 15.669 2.985 1.299 1.00 94.19 374 TYR A N 1
ATOM 3035 C CA . TYR A 1 374 ? 15.698 3.718 0.035 1.00 94.19 374 TYR A CA 1
ATOM 3036 C C . TYR A 1 374 ? 17.143 3.955 -0.401 1.00 94.19 374 TYR A C 1
ATOM 3038 O O . TYR A 1 374 ? 17.924 4.480 0.391 1.00 94.19 374 TYR A O 1
ATOM 3046 N N . GLY A 1 375 ? 17.467 3.595 -1.643 1.00 91.50 375 GLY A N 1
ATOM 3047 C CA . GLY A 1 375 ? 18.796 3.659 -2.259 1.00 91.50 375 GLY A CA 1
ATOM 3048 C C . GLY A 1 375 ? 19.053 4.907 -3.111 1.00 91.50 375 GLY A C 1
ATOM 3049 O O . GLY A 1 375 ? 20.128 5.051 -3.686 1.00 91.50 375 GLY A O 1
ATOM 3050 N N . GLY A 1 376 ? 18.076 5.812 -3.228 1.00 93.31 376 GLY A N 1
ATOM 3051 C CA . GLY A 1 376 ? 18.148 6.950 -4.147 1.00 93.31 376 GLY A CA 1
ATOM 3052 C C . GLY A 1 376 ? 17.573 6.616 -5.523 1.00 93.31 376 GLY A C 1
ATOM 3053 O O . GLY A 1 376 ? 16.669 5.792 -5.637 1.00 93.31 376 GLY A O 1
ATOM 3054 N N . THR A 1 377 ? 18.094 7.250 -6.568 1.00 92.19 377 THR A N 1
ATOM 3055 C CA . THR A 1 377 ? 17.650 7.088 -7.959 1.00 92.19 377 THR A CA 1
ATOM 3056 C C . THR A 1 377 ? 18.799 6.660 -8.865 1.00 92.19 377 THR A C 1
ATOM 3058 O O . THR A 1 377 ? 19.947 7.017 -8.614 1.00 92.19 377 THR A O 1
ATOM 3061 N N . ALA A 1 378 ? 18.505 5.933 -9.935 1.00 88.44 378 ALA A N 1
ATOM 3062 C CA . ALA A 1 378 ? 19.477 5.567 -10.960 1.00 88.44 378 ALA A CA 1
ATOM 3063 C C . ALA A 1 378 ? 18.994 6.049 -12.333 1.00 88.44 378 ALA A C 1
ATOM 3065 O O . ALA A 1 378 ? 17.828 5.853 -12.667 1.00 88.44 378 ALA A O 1
ATOM 3066 N N . ILE A 1 379 ? 19.881 6.668 -13.114 1.00 86.44 379 ILE A N 1
ATOM 3067 C CA . ILE A 1 379 ? 19.655 7.057 -14.517 1.00 86.44 379 ILE A CA 1
ATOM 3068 C C . ILE A 1 379 ? 20.800 6.463 -15.334 1.00 86.44 379 ILE A C 1
ATOM 3070 O O . ILE A 1 379 ? 21.962 6.825 -15.122 1.00 86.44 379 ILE A O 1
ATOM 3074 N N . GLY A 1 380 ? 20.491 5.498 -16.202 1.00 77.50 380 GLY A N 1
ATOM 3075 C CA . GLY A 1 380 ? 21.518 4.681 -16.856 1.00 77.50 380 GLY A CA 1
ATOM 3076 C C . GLY A 1 380 ? 22.480 4.061 -15.829 1.00 77.50 380 GLY A C 1
ATOM 3077 O O . GLY A 1 380 ? 22.045 3.615 -14.763 1.00 77.50 380 GLY A O 1
ATOM 3078 N N . GLN A 1 381 ? 23.782 4.054 -16.133 1.00 69.25 381 GLN A N 1
ATOM 3079 C CA . GLN A 1 381 ? 24.844 3.527 -15.252 1.00 69.25 381 GLN A CA 1
ATOM 3080 C C . GLN A 1 381 ? 25.616 4.609 -14.467 1.00 69.25 381 GLN A C 1
ATOM 3082 O O . GLN A 1 381 ? 26.314 4.279 -13.515 1.00 69.25 381 GLN A O 1
ATOM 3087 N N . LYS A 1 382 ? 25.534 5.894 -14.853 1.00 62.75 382 LYS A N 1
ATOM 3088 C CA . LYS A 1 382 ? 26.384 6.976 -14.297 1.00 62.75 382 LYS A CA 1
ATOM 3089 C C . LYS A 1 382 ? 25.602 8.203 -13.786 1.00 62.75 382 LYS A C 1
ATOM 3091 O O . LYS A 1 382 ? 26.218 9.188 -13.385 1.00 62.75 382 LYS A O 1
ATOM 3096 N N . GLY A 1 383 ? 24.266 8.167 -13.788 1.00 72.19 383 GLY A N 1
ATOM 3097 C CA . GLY A 1 383 ? 23.398 9.262 -13.340 1.00 72.19 383 GLY A CA 1
ATOM 3098 C C . GLY A 1 383 ? 22.472 8.887 -12.176 1.00 72.19 383 GLY A C 1
ATOM 3099 O O . GLY A 1 383 ? 22.301 7.716 -11.842 1.00 72.19 383 GLY A O 1
ATOM 3100 N N . GLY A 1 384 ? 21.838 9.895 -11.570 1.00 81.69 384 GLY A N 1
ATOM 3101 C CA . GLY A 1 384 ? 20.899 9.731 -10.453 1.00 81.69 384 GLY A CA 1
ATOM 3102 C C . GLY A 1 384 ? 21.452 10.200 -9.104 1.00 81.69 384 GLY A C 1
ATOM 3103 O O . GLY A 1 384 ? 22.344 11.045 -9.030 1.00 81.69 384 GLY A O 1
ATOM 3104 N N . THR A 1 385 ? 20.878 9.690 -8.018 1.00 86.56 385 THR A N 1
ATOM 3105 C CA . THR A 1 385 ? 21.244 10.014 -6.632 1.00 86.56 385 THR A CA 1
ATOM 3106 C C . THR A 1 385 ? 21.464 8.731 -5.846 1.00 86.56 385 THR A C 1
ATOM 3108 O O . THR A 1 385 ? 20.759 7.753 -6.049 1.00 86.56 385 THR A O 1
ATOM 3111 N N . GLU A 1 386 ? 22.402 8.722 -4.909 1.00 84.62 386 GLU A N 1
ATOM 3112 C CA . GLU A 1 386 ? 22.621 7.571 -4.032 1.00 84.62 386 GLU A CA 1
ATOM 3113 C C . GLU A 1 386 ? 22.519 8.015 -2.576 1.00 84.62 386 GLU A C 1
ATOM 3115 O O . GLU A 1 386 ? 23.047 9.060 -2.181 1.00 84.62 386 GLU A O 1
ATOM 3120 N N . THR A 1 387 ? 21.755 7.265 -1.792 1.00 87.44 387 THR A N 1
ATOM 3121 C CA . THR A 1 387 ? 21.662 7.443 -0.341 1.00 87.44 387 THR A CA 1
ATOM 3122 C C . THR A 1 387 ? 22.738 6.611 0.350 1.00 87.44 387 THR A C 1
ATOM 3124 O O . THR A 1 387 ? 23.372 5.756 -0.258 1.00 87.44 387 THR A O 1
ATOM 3127 N N . ALA A 1 388 ? 22.970 6.855 1.641 1.00 83.69 388 ALA A N 1
ATOM 3128 C CA . ALA A 1 388 ? 23.908 6.027 2.387 1.00 83.69 388 ALA A CA 1
ATOM 3129 C C . ALA A 1 388 ? 23.401 4.568 2.446 1.00 83.69 388 ALA A C 1
ATOM 3131 O O . ALA A 1 388 ? 22.255 4.359 2.865 1.00 83.69 388 ALA A O 1
ATOM 3132 N N . PRO A 1 389 ? 24.227 3.574 2.072 1.00 86.00 389 PRO A N 1
ATOM 3133 C CA . PRO A 1 389 ? 23.845 2.174 2.173 1.00 86.00 389 PRO A CA 1
ATOM 3134 C C . PRO A 1 389 ? 23.668 1.748 3.644 1.00 86.00 389 PRO A C 1
ATOM 3136 O O . PRO A 1 389 ? 24.245 2.370 4.546 1.00 86.00 389 PRO A O 1
ATOM 3139 N N . PRO A 1 390 ? 22.885 0.685 3.913 1.00 86.44 390 PRO A N 1
ATOM 3140 C CA . PRO A 1 390 ? 22.790 0.068 5.234 1.00 86.44 390 PRO A CA 1
ATOM 3141 C C . PRO A 1 390 ? 24.151 -0.301 5.834 1.00 86.44 390 PRO A C 1
ATOM 3143 O O . PRO A 1 390 ? 25.132 -0.521 5.123 1.00 86.44 390 PRO A O 1
ATOM 3146 N N . SER A 1 391 ? 24.195 -0.430 7.164 1.00 83.75 391 SER A N 1
ATOM 3147 C CA . SER A 1 391 ? 25.399 -0.885 7.869 1.00 83.75 391 SER A CA 1
ATOM 3148 C C . SER A 1 391 ? 25.873 -2.240 7.336 1.00 83.75 391 SER A C 1
ATOM 3150 O O . SER A 1 391 ? 25.069 -3.146 7.123 1.00 83.75 391 SER A O 1
ATOM 3152 N N . MET A 1 392 ? 27.188 -2.393 7.174 1.00 81.94 392 MET A N 1
ATOM 3153 C CA . MET A 1 392 ? 27.824 -3.674 6.839 1.00 81.94 392 MET A CA 1
ATOM 3154 C C . MET A 1 392 ? 28.076 -4.547 8.076 1.00 81.94 392 MET A C 1
ATOM 3156 O O . MET A 1 392 ? 28.246 -5.756 7.952 1.00 81.94 392 MET A O 1
ATOM 3160 N N . ASN A 1 393 ? 28.099 -3.952 9.276 1.00 84.00 393 ASN A N 1
ATOM 3161 C CA . ASN A 1 393 ? 28.292 -4.674 10.535 1.00 84.00 393 ASN A CA 1
ATOM 3162 C C . ASN A 1 393 ? 26.947 -5.215 11.043 1.00 84.00 393 ASN A C 1
ATOM 3164 O O . ASN A 1 393 ? 26.340 -4.645 11.950 1.00 84.00 393 ASN A O 1
ATOM 3168 N N . VAL A 1 394 ? 26.447 -6.255 10.379 1.00 81.75 394 VAL A N 1
ATOM 3169 C CA . VAL A 1 394 ? 25.143 -6.884 10.655 1.00 81.75 394 VAL A CA 1
ATOM 3170 C C . VAL A 1 394 ? 25.225 -8.407 10.756 1.00 81.75 394 VAL A C 1
ATOM 3172 O O . VAL A 1 394 ? 24.192 -9.053 10.877 1.00 81.75 394 VAL A O 1
ATOM 3175 N N . PHE A 1 395 ? 26.426 -8.985 10.706 1.00 83.56 395 PHE A N 1
ATOM 3176 C CA . PHE A 1 395 ? 26.671 -10.432 10.737 1.00 83.56 395 PHE A CA 1
ATOM 3177 C C . PHE A 1 395 ? 27.302 -10.903 12.053 1.00 83.56 395 PHE A C 1
ATOM 3179 O O . PHE A 1 395 ? 27.719 -12.048 12.170 1.00 83.56 395 PHE A O 1
ATOM 3186 N N . GLY A 1 396 ? 27.395 -10.034 13.065 1.00 78.19 396 GLY A N 1
ATOM 3187 C CA . GLY A 1 396 ? 28.003 -10.386 14.355 1.00 78.19 396 GLY A CA 1
ATOM 3188 C C . GLY A 1 396 ? 27.260 -11.483 15.128 1.00 78.19 396 GLY A C 1
ATOM 3189 O O . GLY A 1 396 ? 27.831 -12.071 16.041 1.00 78.19 396 GLY A O 1
ATOM 3190 N N . ASP A 1 397 ? 26.003 -11.745 14.774 1.00 76.75 397 ASP A N 1
ATOM 3191 C CA . ASP A 1 397 ? 25.155 -12.808 15.312 1.00 76.75 397 ASP A CA 1
ATOM 3192 C C . ASP A 1 397 ? 25.031 -14.026 14.377 1.00 76.75 397 ASP A C 1
ATOM 3194 O O . ASP A 1 397 ? 24.323 -14.978 14.708 1.00 76.75 397 ASP A O 1
ATOM 3198 N N . GLU A 1 398 ? 25.697 -14.017 13.217 1.00 79.38 398 GLU A N 1
ATOM 3199 C CA . GLU A 1 398 ? 25.677 -15.137 12.276 1.00 79.38 398 GLU A CA 1
ATOM 3200 C C . GLU A 1 398 ? 26.529 -16.297 12.807 1.00 79.38 398 GLU A C 1
ATOM 3202 O O . GLU A 1 398 ? 27.705 -16.139 13.143 1.00 79.38 398 GLU A O 1
ATOM 3207 N N . VAL A 1 399 ? 25.927 -17.485 12.882 1.00 77.38 399 VAL A N 1
ATOM 3208 C CA . VAL A 1 399 ? 26.624 -18.715 13.269 1.00 77.38 399 VAL A CA 1
ATOM 3209 C C . VAL A 1 399 ? 27.157 -19.372 12.001 1.00 77.38 399 VAL A C 1
ATOM 3211 O O . VAL A 1 399 ? 26.381 -19.893 11.204 1.00 77.38 399 VAL A O 1
ATOM 3214 N N . LEU A 1 400 ? 28.477 -19.333 11.815 1.00 82.19 400 LEU A N 1
ATOM 3215 C CA . LEU A 1 400 ? 29.161 -19.996 10.707 1.00 82.19 400 LEU A CA 1
ATOM 3216 C C . LEU A 1 400 ? 29.765 -21.331 11.155 1.00 82.19 400 LEU A C 1
ATOM 3218 O O . LEU A 1 400 ? 30.395 -21.423 12.210 1.00 82.19 400 LEU A O 1
ATOM 3222 N N . GLU A 1 401 ? 29.601 -22.356 10.321 1.00 84.56 401 GLU A N 1
ATOM 3223 C CA . GLU A 1 401 ? 30.267 -23.650 10.479 1.00 84.56 401 GLU A CA 1
ATOM 3224 C C . GLU A 1 401 ? 31.669 -23.571 9.851 1.00 84.56 401 GLU A C 1
ATOM 3226 O O . GLU A 1 401 ? 31.848 -23.746 8.645 1.00 84.56 401 GLU A O 1
ATOM 3231 N N . TYR A 1 402 ? 32.666 -23.229 10.672 1.00 83.62 402 TYR A N 1
ATOM 3232 C CA . TYR A 1 402 ? 34.070 -23.160 10.259 1.00 83.62 402 TYR A CA 1
ATOM 3233 C C . TYR A 1 402 ? 34.711 -24.549 10.186 1.00 83.62 402 TYR A C 1
ATOM 3235 O O . TYR A 1 402 ? 34.408 -25.422 10.999 1.00 83.62 402 TYR A O 1
ATOM 3243 N N . GLU A 1 403 ? 35.673 -24.724 9.283 1.00 79.69 403 GLU A N 1
ATOM 3244 C CA . GLU A 1 403 ? 36.489 -25.943 9.228 1.00 79.69 403 GLU A CA 1
ATOM 3245 C C . GLU A 1 403 ? 37.342 -26.107 10.523 1.00 79.69 403 GLU A C 1
ATOM 3247 O O . GLU A 1 403 ? 37.844 -25.128 11.098 1.00 79.69 403 GLU A O 1
ATOM 3252 N N . GLU A 1 404 ? 37.463 -27.337 11.050 1.00 58.88 404 GLU A N 1
ATOM 3253 C CA . GLU A 1 404 ? 38.132 -27.650 12.335 1.00 58.88 404 GLU A CA 1
ATOM 3254 C C . GLU A 1 404 ? 39.639 -27.283 12.338 1.00 58.88 404 GLU A C 1
ATOM 3256 O O . GLU A 1 404 ? 40.332 -27.580 11.367 1.00 58.88 404 GLU A O 1
ATOM 3261 N N . GLY A 1 405 ? 40.170 -26.661 13.423 1.00 57.38 405 GLY A N 1
ATOM 3262 C CA . GLY A 1 405 ? 41.631 -26.452 13.573 1.00 57.38 405 GLY A CA 1
ATOM 3263 C C . GLY A 1 405 ? 42.278 -25.313 14.416 1.00 57.38 405 GLY A C 1
ATOM 3264 O O . GLY A 1 405 ? 43.475 -25.446 14.632 1.00 57.38 405 GLY A O 1
ATOM 3265 N N . GLU A 1 406 ? 41.640 -24.230 14.924 1.00 41.97 406 GLU A N 1
ATOM 3266 C CA . GLU A 1 406 ? 42.394 -23.085 15.560 1.00 41.97 406 GLU A CA 1
ATOM 3267 C C . GLU A 1 406 ? 41.714 -22.337 16.764 1.00 41.97 406 GLU A C 1
ATOM 3269 O O . GLU A 1 406 ? 40.482 -22.333 16.833 1.00 41.97 406 GLU A O 1
ATOM 3274 N N . PRO A 1 407 ? 42.461 -21.701 17.720 1.00 48.50 407 PRO A N 1
ATOM 3275 C CA . PRO A 1 407 ? 41.965 -21.278 19.058 1.00 48.50 407 PRO A CA 1
ATOM 3276 C C . PRO A 1 407 ? 41.351 -19.851 19.190 1.00 48.50 407 PRO A C 1
ATOM 3278 O O . PRO A 1 407 ? 41.646 -18.953 18.408 1.00 48.50 407 PRO A O 1
ATOM 3281 N N . GLU A 1 408 ? 40.508 -19.645 20.224 1.00 40.75 408 GLU A N 1
ATOM 3282 C CA . GLU A 1 408 ? 39.654 -18.454 20.499 1.00 40.75 408 GLU A CA 1
ATOM 3283 C C . GLU A 1 408 ? 40.350 -17.225 21.151 1.00 40.75 408 GLU A C 1
ATOM 3285 O O . GLU A 1 408 ? 41.274 -17.366 21.952 1.00 40.75 408 GLU A O 1
ATOM 3290 N N . ALA A 1 409 ? 39.817 -16.009 20.907 1.00 42.19 409 ALA A N 1
ATOM 3291 C CA . ALA A 1 409 ? 40.185 -14.744 21.577 1.00 42.19 409 ALA A CA 1
ATOM 3292 C C . ALA A 1 409 ? 39.015 -14.143 22.411 1.00 42.19 409 ALA A C 1
ATOM 3294 O O . ALA A 1 409 ? 37.853 -14.318 22.042 1.00 42.19 409 ALA A O 1
ATOM 3295 N N . PRO A 1 410 ? 39.278 -13.411 23.521 1.00 46.94 410 PRO A N 1
ATOM 3296 C CA . PRO A 1 410 ? 38.254 -13.042 24.510 1.00 46.94 410 PRO A CA 1
ATOM 3297 C C . PRO A 1 410 ? 37.390 -11.818 24.138 1.00 46.94 410 PRO A C 1
ATOM 3299 O O . PRO A 1 410 ? 37.839 -10.876 23.484 1.00 46.94 410 PRO A O 1
ATOM 3302 N N . ALA A 1 411 ? 36.143 -11.801 24.631 1.00 49.47 411 ALA A N 1
ATOM 3303 C CA . ALA A 1 411 ? 35.115 -10.805 24.304 1.00 49.47 411 ALA A CA 1
ATOM 3304 C C . ALA A 1 411 ? 35.248 -9.453 25.056 1.00 49.47 411 ALA A C 1
ATOM 3306 O O . ALA A 1 411 ? 35.399 -9.404 26.278 1.00 49.47 411 ALA A O 1
ATOM 3307 N N . LYS A 1 412 ? 35.115 -8.337 24.319 1.00 64.81 412 LYS A N 1
ATOM 3308 C CA . LYS A 1 412 ? 35.163 -6.924 24.776 1.00 64.81 412 LYS A CA 1
ATOM 3309 C C . LYS A 1 412 ? 33.768 -6.387 25.171 1.00 64.81 412 LYS A C 1
ATOM 3311 O O . LYS A 1 412 ? 32.788 -6.693 24.496 1.00 64.81 412 LYS A O 1
ATOM 3316 N N . VAL A 1 413 ? 33.659 -5.537 26.212 1.00 75.06 413 VAL A N 1
ATOM 3317 C CA . VAL A 1 413 ? 32.384 -4.886 26.622 1.00 75.06 413 VAL A CA 1
ATOM 3318 C C . VAL A 1 413 ? 32.234 -3.502 25.982 1.00 75.06 413 VAL A C 1
ATOM 3320 O O . VAL A 1 413 ? 32.868 -2.527 26.390 1.00 75.06 413 VAL A O 1
ATOM 3323 N N . MET A 1 414 ? 31.342 -3.430 25.002 1.00 78.75 414 MET A N 1
ATOM 3324 C CA . MET A 1 414 ? 31.134 -2.281 24.120 1.00 78.75 414 MET A CA 1
ATOM 3325 C C . MET A 1 414 ? 30.074 -1.295 24.658 1.00 78.75 414 MET A C 1
ATOM 3327 O O . MET A 1 414 ? 29.187 -1.658 25.438 1.00 78.75 414 MET A O 1
ATOM 3331 N N . VAL A 1 415 ? 30.149 -0.030 24.239 1.00 83.44 415 VAL A N 1
ATOM 3332 C CA . VAL A 1 415 ? 29.103 0.983 24.407 1.00 83.44 415 VAL A CA 1
ATOM 3333 C C . VAL A 1 415 ? 27.848 0.495 23.688 1.00 83.44 415 VAL A C 1
ATOM 3335 O O . VAL A 1 415 ? 27.897 0.032 22.559 1.00 83.44 415 VAL A O 1
ATOM 3338 N N . SER A 1 416 ? 26.704 0.601 24.354 1.00 82.12 416 SER A N 1
ATOM 3339 C CA . SER A 1 416 ? 25.398 0.184 23.819 1.00 82.12 416 SER A CA 1
ATOM 3340 C C . SER A 1 416 ? 24.504 1.356 23.412 1.00 82.12 416 SER A C 1
ATOM 3342 O O . SER A 1 416 ? 23.517 1.163 22.708 1.00 82.12 416 SER A O 1
ATOM 3344 N N . LYS A 1 417 ? 24.782 2.567 23.924 1.00 85.06 417 LYS A N 1
ATOM 3345 C CA . LYS A 1 417 ? 23.957 3.751 23.667 1.00 85.06 417 LYS A CA 1
ATOM 3346 C C . LYS A 1 417 ? 24.694 5.058 23.946 1.00 85.06 417 LYS A C 1
ATOM 3348 O O . LYS A 1 417 ? 25.292 5.227 25.014 1.00 85.06 417 LYS A O 1
ATOM 3353 N N . ILE A 1 418 ? 24.540 6.018 23.039 1.00 83.62 418 ILE A N 1
ATOM 3354 C CA . ILE A 1 418 ? 24.833 7.443 23.247 1.00 83.62 418 ILE A CA 1
ATOM 3355 C C . ILE A 1 418 ? 23.500 8.208 23.276 1.00 83.62 418 ILE A C 1
ATOM 3357 O O . ILE A 1 418 ? 22.500 7.741 22.742 1.00 83.62 418 ILE A O 1
ATOM 3361 N N . SER A 1 419 ? 23.443 9.345 23.970 1.00 83.56 419 SER A N 1
ATOM 3362 C CA . SER A 1 419 ? 22.305 10.273 23.909 1.00 83.56 419 SER A CA 1
ATOM 3363 C C . SER A 1 419 ? 22.766 11.729 24.006 1.00 83.56 419 SER A C 1
ATOM 3365 O O . SER A 1 419 ? 23.557 12.045 24.893 1.00 83.56 419 SER A O 1
ATOM 3367 N N . ILE A 1 420 ? 22.292 12.611 23.126 1.00 81.19 420 ILE A N 1
ATOM 3368 C CA . ILE A 1 420 ? 22.567 14.053 23.092 1.00 81.19 420 ILE A CA 1
ATOM 3369 C C . ILE A 1 420 ? 21.424 14.804 23.795 1.00 81.19 420 ILE A C 1
ATOM 3371 O O . ILE A 1 420 ? 20.248 14.629 23.479 1.00 81.19 420 ILE A O 1
ATOM 3375 N N . ALA A 1 421 ? 21.746 15.684 24.745 1.00 65.75 421 ALA A N 1
ATOM 3376 C CA . ALA A 1 421 ? 20.747 16.519 25.415 1.00 65.75 421 ALA A CA 1
ATOM 3377 C C . ALA A 1 421 ? 20.150 17.570 24.443 1.00 65.75 421 ALA A C 1
ATOM 3379 O O . ALA A 1 421 ? 20.912 18.282 23.788 1.00 65.75 421 ALA A O 1
ATOM 3380 N N . ALA A 1 422 ? 18.808 17.697 24.413 1.00 54.88 422 ALA A N 1
ATOM 3381 C CA . ALA A 1 422 ? 17.977 18.595 23.572 1.00 54.88 422 ALA A CA 1
ATOM 3382 C C . ALA A 1 422 ? 17.555 18.109 22.153 1.00 54.88 422 ALA A C 1
ATOM 3384 O O . ALA A 1 422 ? 17.352 18.924 21.253 1.00 54.88 422 ALA A O 1
ATOM 3385 N N . SER A 1 423 ? 17.363 16.799 21.958 1.00 52.56 423 SER A N 1
ATOM 3386 C CA . SER A 1 423 ? 16.686 16.204 20.780 1.00 52.56 423 SER A CA 1
ATOM 3387 C C . SER A 1 423 ? 15.141 16.277 20.921 1.00 52.56 423 SER A C 1
ATOM 3389 O O . SER A 1 423 ? 14.675 16.118 22.054 1.00 52.56 423 SER A O 1
ATOM 3391 N N . PRO A 1 424 ? 14.330 16.531 19.857 1.00 49.25 424 PRO A N 1
ATOM 3392 C CA . PRO A 1 424 ? 14.675 16.401 18.434 1.00 49.25 424 PRO A CA 1
ATOM 3393 C C . PRO A 1 424 ? 14.762 17.692 17.595 1.00 49.25 424 PRO A C 1
ATOM 3395 O O . PRO A 1 424 ? 14.965 17.584 16.390 1.00 49.25 424 PRO A O 1
ATOM 3398 N N . SER A 1 425 ? 14.636 18.912 18.139 1.00 55.41 425 SER A N 1
ATOM 3399 C CA . SER A 1 425 ? 14.773 20.112 17.285 1.00 55.41 425 SER A CA 1
ATOM 3400 C C . SER A 1 425 ? 15.295 21.361 17.997 1.00 55.41 425 SER A C 1
ATOM 3402 O O . SER A 1 425 ? 14.655 21.877 18.913 1.00 55.41 425 SER A O 1
ATOM 3404 N N . LEU A 1 426 ? 16.410 21.910 17.500 1.00 55.94 426 LEU A N 1
ATOM 3405 C CA . LEU A 1 426 ? 16.998 23.186 17.925 1.00 55.94 426 LEU A CA 1
ATOM 3406 C C . LEU A 1 426 ? 17.237 24.079 16.687 1.00 55.94 426 LEU A C 1
ATOM 3408 O O . LEU A 1 426 ? 17.990 23.684 15.798 1.00 55.94 426 LEU A O 1
ATOM 3412 N N . LYS A 1 427 ? 16.620 25.271 16.617 1.00 61.38 427 LYS A N 1
ATOM 3413 C CA . LYS A 1 427 ? 16.767 26.234 15.498 1.00 61.38 427 LYS A CA 1
ATOM 3414 C C . LYS A 1 427 ? 17.902 27.227 15.793 1.00 61.38 427 LYS A C 1
ATOM 3416 O O . LYS A 1 427 ? 17.880 27.873 16.837 1.00 61.38 427 LYS A O 1
ATOM 3421 N N . ILE A 1 428 ? 18.889 27.364 14.900 1.00 62.03 428 ILE A N 1
ATOM 3422 C CA . ILE A 1 428 ? 20.067 28.235 15.102 1.00 62.03 428 ILE A CA 1
ATOM 3423 C C . ILE A 1 428 ? 20.194 29.204 13.921 1.00 62.03 428 ILE A C 1
ATOM 3425 O O . ILE A 1 428 ? 20.252 28.772 12.772 1.00 62.03 428 ILE A O 1
ATOM 3429 N N . ALA A 1 429 ? 20.260 30.509 14.194 1.00 55.81 429 ALA A N 1
ATOM 3430 C CA . ALA A 1 429 ? 20.480 31.522 13.161 1.00 55.81 429 ALA A CA 1
ATOM 3431 C C . ALA A 1 429 ? 21.887 31.400 12.544 1.00 55.81 429 ALA A C 1
ATOM 3433 O O . ALA A 1 429 ? 22.865 31.187 13.266 1.00 55.81 429 ALA A O 1
ATOM 3434 N N . ALA A 1 430 ? 21.994 31.568 11.221 1.00 58.56 430 ALA A N 1
ATOM 3435 C CA . ALA A 1 430 ? 23.269 31.503 10.507 1.00 58.56 430 ALA A CA 1
ATOM 3436 C C . ALA A 1 430 ? 24.280 32.521 11.074 1.00 58.56 430 ALA A C 1
ATOM 3438 O O . ALA A 1 430 ? 23.947 33.687 11.281 1.00 58.56 430 ALA A O 1
ATOM 3439 N N . GLY A 1 431 ? 25.509 32.069 11.346 1.00 67.00 431 GLY A N 1
ATOM 3440 C CA . GLY A 1 431 ? 26.571 32.874 11.963 1.00 67.00 431 GLY A CA 1
ATOM 3441 C C . GLY A 1 431 ? 26.638 32.799 13.497 1.00 67.00 431 GLY A C 1
ATOM 3442 O O . GLY A 1 431 ? 27.469 33.475 14.102 1.00 67.00 431 GLY A O 1
ATOM 3443 N N . LYS A 1 432 ? 25.797 31.984 14.155 1.00 74.88 432 LYS A N 1
ATOM 3444 C CA . LYS A 1 432 ? 25.802 31.775 15.620 1.00 74.88 432 LYS A CA 1
ATOM 3445 C C . LYS A 1 432 ? 26.422 30.427 16.032 1.00 74.88 432 LYS A C 1
ATOM 3447 O O . LYS A 1 432 ? 26.558 29.513 15.209 1.00 74.88 432 LYS A O 1
ATOM 3452 N N . LYS A 1 433 ? 26.791 30.308 17.320 1.00 81.38 433 LYS A N 1
ATOM 3453 C CA . LYS A 1 433 ? 27.399 29.115 17.955 1.00 81.38 433 LYS A CA 1
ATOM 3454 C C . LYS A 1 433 ? 26.524 28.547 19.083 1.00 81.38 433 LYS A C 1
ATOM 3456 O O . LYS A 1 433 ? 25.819 29.302 19.745 1.00 81.38 433 LYS A O 1
ATOM 3461 N N . THR A 1 434 ? 26.592 27.235 19.325 1.00 82.50 434 THR A N 1
ATOM 3462 C CA . THR A 1 434 ? 25.945 26.545 20.466 1.00 82.50 434 THR A CA 1
ATOM 3463 C C . THR A 1 434 ? 26.719 25.279 20.869 1.00 82.50 434 THR A C 1
ATOM 3465 O O . THR A 1 434 ? 27.509 24.786 20.069 1.00 82.50 434 THR A O 1
ATOM 3468 N N . THR A 1 435 ? 26.490 24.715 22.062 1.00 85.50 435 THR A N 1
ATOM 3469 C CA . THR A 1 435 ? 27.224 23.537 22.578 1.00 85.50 435 THR A CA 1
ATOM 3470 C C . THR A 1 435 ? 26.283 22.376 22.899 1.00 85.50 435 THR A C 1
ATOM 3472 O O . THR A 1 435 ? 25.271 22.567 23.567 1.00 85.50 435 THR A O 1
ATOM 3475 N N . LEU A 1 436 ? 26.635 21.167 22.452 1.00 81.50 436 LEU A N 1
ATOM 3476 C CA . LEU A 1 436 ? 25.909 19.917 22.707 1.00 81.50 436 LEU A CA 1
ATOM 3477 C C . LEU A 1 436 ? 26.559 19.097 23.837 1.00 81.50 436 LEU A C 1
ATOM 3479 O O . LEU A 1 436 ? 27.779 19.100 23.980 1.00 81.50 436 LEU A O 1
ATOM 3483 N N . LYS A 1 437 ? 25.753 18.369 24.625 1.00 83.38 437 LYS A N 1
ATOM 3484 C CA . LYS A 1 437 ? 26.211 17.471 25.710 1.00 83.38 437 LYS A CA 1
ATOM 3485 C C . LYS A 1 437 ? 25.734 16.036 25.464 1.00 83.38 437 LYS A C 1
ATOM 3487 O O . LYS A 1 437 ? 24.601 15.869 25.022 1.00 83.38 437 LYS A O 1
ATOM 3492 N N . THR A 1 438 ? 26.548 15.027 25.794 1.00 83.69 438 THR A N 1
ATOM 3493 C CA . THR A 1 438 ? 26.233 13.595 25.604 1.00 83.69 438 THR A CA 1
ATOM 3494 C C . THR A 1 438 ? 26.169 12.794 26.911 1.00 83.69 438 THR A C 1
ATOM 3496 O O . THR A 1 438 ? 26.798 13.148 27.908 1.00 83.69 438 THR A O 1
ATOM 3499 N N . LYS A 1 439 ? 25.434 11.675 26.898 1.00 87.81 439 LYS A N 1
ATOM 3500 C CA . LYS A 1 439 ? 25.395 10.639 27.944 1.00 87.81 439 LYS A CA 1
ATOM 3501 C C . LYS A 1 439 ? 25.600 9.249 27.316 1.00 87.81 439 LYS A C 1
ATOM 3503 O O . LYS A 1 439 ? 24.850 8.877 26.419 1.00 87.81 439 LYS A O 1
ATOM 3508 N N . VAL A 1 440 ? 26.594 8.490 27.802 1.00 86.06 440 VAL A N 1
ATOM 3509 C CA . VAL A 1 440 ? 27.075 7.200 27.238 1.00 86.06 440 VAL A CA 1
ATOM 3510 C C . VAL A 1 440 ? 26.793 6.025 28.190 1.00 86.06 440 VAL A C 1
ATOM 3512 O O . VAL A 1 440 ? 27.085 6.147 29.384 1.00 86.06 440 VAL A O 1
ATOM 3515 N N . SER A 1 441 ? 26.252 4.905 27.680 1.00 81.00 441 SER A N 1
ATOM 3516 C CA . SER A 1 441 ? 25.877 3.684 28.434 1.00 81.00 441 SER A CA 1
ATOM 3517 C C . SER A 1 441 ? 26.328 2.376 27.737 1.00 81.00 441 SER A C 1
ATOM 3519 O O . SER A 1 441 ? 26.330 2.339 26.510 1.00 81.00 441 SER A O 1
ATOM 3521 N N . PRO A 1 442 ? 26.630 1.274 28.461 1.00 78.50 442 PRO A N 1
ATOM 3522 C CA . PRO A 1 442 ? 26.572 1.151 29.914 1.00 78.50 442 PRO A CA 1
ATOM 3523 C C . PRO A 1 442 ? 27.721 1.912 30.579 1.00 78.50 442 PRO A C 1
ATOM 3525 O O . PRO A 1 442 ? 28.743 2.197 29.962 1.00 78.50 442 PRO A O 1
ATOM 3528 N N . ALA A 1 443 ? 27.574 2.239 31.865 1.00 77.38 443 ALA A N 1
ATOM 3529 C CA . ALA A 1 443 ? 28.612 2.978 32.585 1.00 77.38 443 ALA A CA 1
ATOM 3530 C C . ALA A 1 443 ? 29.962 2.229 32.657 1.00 77.38 443 ALA A C 1
ATOM 3532 O O . ALA A 1 443 ? 31.001 2.861 32.830 1.00 77.38 443 ALA A O 1
ATOM 3533 N N . LYS A 1 444 ? 29.920 0.902 32.493 1.00 75.31 444 LYS A N 1
ATOM 3534 C CA . LYS A 1 444 ? 31.053 -0.030 32.518 1.00 75.31 444 LYS A CA 1
ATOM 3535 C C . LYS A 1 444 ? 31.664 -0.340 31.142 1.00 75.31 444 LYS A C 1
ATOM 3537 O O . LYS A 1 444 ? 32.442 -1.281 31.049 1.00 75.31 444 LYS A O 1
ATOM 3542 N N . ALA A 1 445 ? 31.269 0.365 30.078 1.00 79.44 445 ALA A N 1
ATOM 3543 C CA . ALA A 1 445 ? 31.899 0.183 28.768 1.00 79.44 445 ALA A CA 1
ATOM 3544 C C . ALA A 1 445 ? 33.403 0.483 28.854 1.00 79.44 445 ALA A C 1
ATOM 3546 O O . ALA A 1 445 ? 33.799 1.429 29.540 1.00 79.44 445 ALA A O 1
ATOM 3547 N N . THR A 1 446 ? 34.218 -0.325 28.171 1.00 80.75 446 THR A N 1
ATOM 3548 C CA . THR A 1 446 ? 35.685 -0.269 28.273 1.00 80.75 446 THR A CA 1
ATOM 3549 C C . THR A 1 446 ? 36.271 1.042 27.720 1.00 80.75 446 THR A C 1
ATOM 3551 O O . THR A 1 446 ? 37.287 1.503 28.225 1.00 80.75 446 THR A O 1
ATOM 3554 N N . ASP A 1 447 ? 35.609 1.690 26.751 1.00 81.00 447 ASP A N 1
ATOM 3555 C CA . ASP A 1 447 ? 35.920 3.049 26.272 1.00 81.00 447 ASP A CA 1
ATOM 3556 C C . ASP A 1 447 ? 34.617 3.845 26.077 1.00 81.00 447 ASP A C 1
ATOM 3558 O O . ASP A 1 447 ? 33.684 3.390 25.424 1.00 81.00 447 ASP A O 1
ATOM 3562 N N . ARG A 1 448 ? 34.527 5.034 26.688 1.00 86.69 448 ARG A N 1
ATOM 3563 C CA . ARG A 1 448 ? 33.317 5.884 26.715 1.00 86.69 448 ARG A CA 1
ATOM 3564 C C . ARG A 1 448 ? 33.475 7.191 25.938 1.00 86.69 448 ARG A C 1
ATOM 3566 O O . ARG A 1 448 ? 32.635 8.085 26.065 1.00 86.69 448 ARG A O 1
ATOM 3573 N N . SER A 1 449 ? 34.564 7.340 25.194 1.00 85.19 449 SER A N 1
ATOM 3574 C CA . SER A 1 449 ? 34.852 8.547 24.428 1.00 85.19 449 SER A CA 1
ATOM 3575 C C . SER A 1 449 ? 34.016 8.624 23.143 1.00 85.19 449 SER A C 1
ATOM 3577 O O . SER A 1 449 ? 33.592 7.607 22.589 1.00 85.19 449 SER A O 1
ATOM 3579 N N . VAL A 1 450 ? 33.739 9.851 22.681 1.00 85.88 450 VAL A N 1
ATOM 3580 C CA . VAL A 1 450 ? 32.915 10.100 21.488 1.00 85.88 450 VAL A CA 1
ATOM 3581 C C . VAL A 1 450 ? 33.642 10.960 20.459 1.00 85.88 450 VAL A C 1
ATOM 3583 O O . VAL A 1 450 ? 34.458 11.817 20.804 1.00 85.88 450 VAL A O 1
ATOM 3586 N N . THR A 1 451 ? 33.309 10.755 19.192 1.00 86.75 451 THR A N 1
ATOM 3587 C CA . THR A 1 451 ? 33.724 11.578 18.056 1.00 86.75 451 THR A CA 1
ATOM 3588 C C . THR A 1 451 ? 32.515 12.331 17.523 1.00 86.75 451 THR A C 1
ATOM 3590 O O . THR A 1 451 ? 31.430 11.762 17.414 1.00 86.75 451 THR A O 1
ATOM 3593 N N . TRP A 1 452 ? 32.705 13.606 17.188 1.00 86.94 452 TRP A N 1
ATOM 3594 C CA . TRP A 1 452 ? 31.664 14.460 16.626 1.00 86.94 452 TRP A CA 1
ATOM 3595 C C . TRP A 1 452 ? 31.856 14.642 15.126 1.00 86.94 452 TRP A C 1
ATOM 3597 O O . TRP A 1 452 ? 32.960 14.953 14.680 1.00 86.94 452 TRP A O 1
ATOM 3607 N N . THR A 1 453 ? 30.778 14.517 14.361 1.00 84.25 453 THR A N 1
ATOM 3608 C CA . THR A 1 453 ? 30.771 14.773 12.917 1.00 84.25 453 THR A CA 1
ATOM 3609 C C . THR A 1 453 ? 29.609 15.683 12.535 1.00 84.25 453 THR A C 1
ATOM 3611 O O . THR A 1 453 ? 28.619 15.797 13.257 1.00 84.25 453 THR A O 1
ATOM 3614 N N . CYS A 1 454 ? 29.752 16.390 11.414 1.00 83.44 454 CYS A N 1
ATOM 3615 C CA . CYS A 1 454 ? 28.703 17.221 10.832 1.00 83.44 454 CYS A CA 1
ATOM 3616 C C . CYS A 1 454 ? 28.504 16.801 9.376 1.00 83.44 454 CYS A C 1
ATOM 3618 O O . CYS A 1 454 ? 29.483 16.744 8.634 1.00 83.44 454 CYS A O 1
ATOM 3620 N N . SER A 1 455 ? 27.259 16.559 8.961 1.00 83.25 455 SER A N 1
ATOM 3621 C CA . SER A 1 455 ? 26.938 16.072 7.612 1.00 83.25 455 SER A CA 1
ATOM 3622 C C . SER A 1 455 ? 27.353 17.030 6.496 1.00 83.25 455 SER A C 1
ATOM 3624 O O . SER A 1 455 ? 27.537 16.605 5.360 1.00 83.25 455 SER A O 1
ATOM 3626 N N . ASN A 1 456 ? 27.509 18.328 6.793 1.00 78.62 456 ASN A N 1
ATOM 3627 C CA . ASN A 1 456 ? 28.021 19.282 5.819 1.00 78.62 456 ASN A CA 1
ATOM 3628 C C . ASN A 1 456 ? 28.807 20.433 6.461 1.00 78.62 456 ASN A C 1
ATOM 3630 O O . ASN A 1 456 ? 28.258 21.447 6.910 1.00 78.62 456 ASN A O 1
ATOM 3634 N N . THR A 1 457 ? 30.132 20.309 6.410 1.00 85.56 457 THR A N 1
ATOM 3635 C CA . THR A 1 457 ? 31.077 21.299 6.942 1.00 85.56 457 THR A CA 1
ATOM 3636 C C . THR A 1 457 ? 31.080 22.629 6.182 1.00 85.56 457 THR A C 1
ATOM 3638 O O . THR A 1 457 ? 31.584 23.633 6.704 1.00 85.56 457 THR A O 1
ATOM 3641 N N . LYS A 1 458 ? 30.471 22.700 4.984 1.00 79.56 458 LYS A N 1
ATOM 3642 C CA . LYS A 1 458 ? 30.260 23.961 4.246 1.00 79.56 458 LYS A CA 1
ATOM 3643 C C . LYS A 1 458 ? 29.201 24.841 4.917 1.00 79.56 458 LYS A C 1
ATOM 3645 O O . LYS A 1 458 ? 29.271 26.063 4.791 1.00 79.56 458 LYS A O 1
ATOM 3650 N N . TYR A 1 459 ? 28.268 24.242 5.660 1.00 80.12 459 TYR A N 1
ATOM 3651 C CA . TYR A 1 459 ? 27.130 24.933 6.275 1.00 80.12 459 TYR A CA 1
ATOM 3652 C C . TYR A 1 459 ? 27.264 25.073 7.796 1.00 80.12 459 TYR A C 1
ATOM 3654 O O . TYR A 1 459 ? 26.888 26.110 8.345 1.00 80.12 459 TYR A O 1
ATOM 3662 N N . ALA A 1 460 ? 27.866 24.097 8.480 1.00 81.56 460 ALA A N 1
ATOM 3663 C CA . ALA A 1 460 ? 28.203 24.198 9.900 1.00 81.56 460 ALA A CA 1
ATOM 3664 C C . ALA A 1 460 ? 29.374 23.283 10.268 1.00 81.56 460 ALA A C 1
ATOM 3666 O O . ALA A 1 460 ? 29.566 22.249 9.647 1.00 81.56 460 ALA A O 1
ATOM 3667 N N . THR A 1 461 ? 30.136 23.613 11.305 1.00 87.25 461 THR A N 1
ATOM 3668 C CA . THR A 1 461 ? 31.190 22.738 11.848 1.00 87.25 461 THR A CA 1
ATOM 3669 C C . THR A 1 461 ? 30.888 22.358 13.291 1.00 87.25 461 THR A C 1
ATOM 3671 O O . THR A 1 461 ? 30.205 23.100 13.995 1.00 87.25 461 THR A O 1
ATOM 3674 N N . VAL A 1 462 ? 31.402 21.211 13.740 1.00 89.06 462 VAL A N 1
ATOM 3675 C CA . VAL A 1 462 ? 31.371 20.771 15.141 1.00 89.06 462 VAL A CA 1
ATOM 3676 C C . VAL A 1 462 ? 32.790 20.412 15.579 1.00 89.06 462 VAL A C 1
ATOM 3678 O O . VAL A 1 462 ? 33.537 19.833 14.795 1.00 89.06 462 VAL A O 1
ATOM 3681 N N . ASN A 1 463 ? 33.191 20.790 16.794 1.00 88.25 463 ASN A N 1
ATOM 3682 C CA . ASN A 1 463 ? 34.507 20.432 17.336 1.00 88.25 463 ASN A CA 1
ATOM 3683 C C . ASN A 1 463 ? 34.441 19.230 18.298 1.00 88.25 463 ASN A C 1
ATOM 3685 O O . ASN A 1 463 ? 33.363 18.761 18.660 1.00 88.25 463 ASN A O 1
ATOM 3689 N N . SER A 1 464 ? 35.603 18.764 18.770 1.00 84.00 464 SER A N 1
ATOM 3690 C CA . SER A 1 464 ? 35.730 17.610 19.679 1.00 84.00 464 SER A CA 1
ATOM 3691 C C . SER A 1 464 ? 35.011 17.768 21.026 1.00 84.00 464 SER A C 1
ATOM 3693 O O . SER A 1 464 ? 34.738 16.771 21.688 1.00 84.00 464 SER A O 1
ATOM 3695 N N . LYS A 1 465 ? 34.662 19.000 21.423 1.00 83.38 465 LYS A N 1
ATOM 3696 C CA . LYS A 1 465 ? 33.901 19.311 22.645 1.00 83.38 465 LYS A CA 1
ATOM 3697 C C . LYS A 1 465 ? 32.387 19.437 22.397 1.00 83.38 465 LYS A C 1
ATOM 3699 O O . LYS A 1 465 ? 31.662 19.803 23.316 1.00 83.38 465 LYS A O 1
ATOM 3704 N N . GLY A 1 466 ? 31.907 19.182 21.176 1.00 82.50 466 GLY A N 1
ATOM 3705 C CA . GLY A 1 466 ? 30.491 19.291 20.808 1.00 82.50 466 GLY A CA 1
ATOM 3706 C C . GLY A 1 466 ? 30.004 20.722 20.538 1.00 82.50 466 GLY A C 1
ATOM 3707 O O . GLY A 1 466 ? 28.797 20.970 20.552 1.00 82.50 466 GLY A O 1
ATOM 3708 N N . VAL A 1 467 ? 30.904 21.687 20.301 1.00 87.12 467 VAL A N 1
ATOM 3709 C CA . VAL A 1 467 ? 30.533 23.073 19.954 1.00 87.12 467 VAL A CA 1
ATOM 3710 C C . VAL A 1 467 ? 30.248 23.176 18.459 1.00 87.12 467 VAL A C 1
ATOM 3712 O O . VAL A 1 467 ? 31.141 22.955 17.643 1.00 87.12 467 VAL A O 1
ATOM 3715 N N . VAL A 1 468 ? 29.019 23.555 18.108 1.00 84.19 468 VAL A N 1
ATOM 3716 C CA . VAL A 1 468 ? 28.536 23.725 16.733 1.00 84.19 468 VAL A CA 1
ATOM 3717 C C . VAL A 1 468 ? 28.609 25.196 16.323 1.00 84.19 468 VAL A C 1
ATOM 3719 O O . VAL A 1 468 ? 28.059 26.059 17.006 1.00 84.19 468 VAL A O 1
ATOM 3722 N N . THR A 1 469 ? 29.251 25.485 15.190 1.00 84.56 469 THR A N 1
ATOM 3723 C CA . THR A 1 469 ? 29.347 26.825 14.585 1.00 84.56 469 THR A CA 1
ATOM 3724 C C . THR A 1 469 ? 28.668 26.830 13.221 1.00 84.56 469 THR A C 1
ATOM 3726 O O . THR A 1 469 ? 29.079 26.096 12.326 1.00 84.56 469 THR A O 1
ATOM 3729 N N . THR A 1 470 ? 27.643 27.665 13.041 1.00 76.31 470 THR A N 1
ATOM 3730 C CA . THR A 1 470 ? 26.936 27.800 11.753 1.00 76.31 470 THR A CA 1
ATOM 3731 C C . THR A 1 470 ? 27.608 28.842 10.856 1.00 76.31 470 THR A C 1
ATOM 3733 O O . THR A 1 470 ? 28.067 29.879 11.336 1.00 76.31 470 THR A O 1
ATOM 3736 N N . LYS A 1 471 ? 27.667 28.580 9.545 1.00 79.81 471 LYS A N 1
ATOM 3737 C CA . LYS A 1 471 ? 28.253 29.476 8.534 1.00 79.81 471 LYS A CA 1
ATOM 3738 C C . LYS A 1 471 ? 27.153 30.223 7.779 1.00 79.81 471 LYS A C 1
ATOM 3740 O O . LYS A 1 471 ? 26.074 29.680 7.563 1.00 79.81 471 LYS A O 1
ATOM 3745 N N . SER A 1 472 ? 27.445 31.427 7.285 1.00 71.19 472 SER A N 1
ATOM 3746 C CA . SER A 1 472 ? 26.487 32.237 6.507 1.00 71.19 472 SER A CA 1
ATOM 3747 C C . SER A 1 472 ? 25.968 31.519 5.251 1.00 71.19 472 SER A C 1
ATOM 3749 O O . SER A 1 472 ? 24.795 31.639 4.911 1.00 71.19 472 SER A O 1
ATOM 3751 N N . LYS A 1 473 ? 26.809 30.686 4.615 1.00 67.75 473 LYS A N 1
ATOM 3752 C CA . LYS A 1 473 ? 26.455 29.830 3.462 1.00 67.75 473 LYS A CA 1
ATOM 3753 C C . LYS A 1 473 ? 25.475 28.692 3.802 1.00 67.75 473 LYS A C 1
ATOM 3755 O O . LYS A 1 473 ? 24.986 28.031 2.895 1.00 67.75 473 LYS A O 1
ATOM 3760 N N . GLY A 1 474 ? 25.205 28.450 5.087 1.00 62.59 474 GLY A N 1
ATOM 3761 C CA . GLY A 1 474 ? 24.237 27.463 5.573 1.00 62.59 474 GLY A CA 1
ATOM 3762 C C . GLY A 1 474 ? 22.793 27.970 5.652 1.00 62.59 474 GLY A C 1
ATOM 3763 O O . GLY A 1 474 ? 21.923 27.239 6.117 1.00 62.59 474 GLY A O 1
ATOM 3764 N N . LYS A 1 475 ? 22.508 29.210 5.222 1.00 57.47 475 LYS A N 1
ATOM 3765 C CA . LYS A 1 475 ? 21.140 29.753 5.164 1.00 57.47 475 LYS A CA 1
ATOM 3766 C C . LYS A 1 475 ? 20.269 28.859 4.265 1.00 57.47 475 LYS A C 1
ATOM 3768 O O . LYS A 1 475 ? 20.604 28.647 3.104 1.00 57.47 475 LYS A O 1
ATOM 3773 N N . GLY A 1 476 ? 19.175 28.310 4.801 1.00 52.31 476 GLY A N 1
ATOM 3774 C CA . GLY A 1 476 ? 18.293 27.418 4.035 1.00 52.31 476 GLY A CA 1
ATOM 3775 C C . GLY A 1 476 ? 18.726 25.954 3.940 1.00 52.31 476 GLY A C 1
ATOM 3776 O O . GLY A 1 476 ? 18.090 25.206 3.200 1.00 52.31 476 GLY A O 1
ATOM 3777 N N . LYS A 1 477 ? 19.796 25.540 4.634 1.00 63.75 477 LYS A N 1
ATOM 3778 C CA . LYS A 1 477 ? 20.405 24.210 4.492 1.00 63.75 477 LYS A CA 1
ATOM 3779 C C . LYS A 1 477 ? 20.482 23.478 5.826 1.00 63.75 477 LYS A C 1
ATOM 3781 O O . LYS A 1 477 ? 21.103 23.981 6.752 1.00 63.75 477 LYS A O 1
ATOM 3786 N N . THR A 1 478 ? 19.954 22.260 5.879 1.00 66.62 478 THR A N 1
ATOM 3787 C CA . THR A 1 478 ? 19.965 21.383 7.060 1.00 66.62 478 THR A CA 1
ATOM 3788 C C . THR A 1 478 ? 21.314 20.676 7.234 1.00 66.62 478 THR A C 1
ATOM 3790 O O . THR A 1 478 ? 21.937 20.271 6.253 1.00 66.62 478 THR A O 1
ATOM 3793 N N . VAL A 1 479 ? 21.766 20.518 8.484 1.00 68.94 479 VAL A N 1
ATOM 3794 C CA . VAL A 1 479 ? 22.967 19.739 8.836 1.00 68.94 479 VAL A CA 1
ATOM 3795 C C . VAL A 1 479 ? 22.672 18.812 10.011 1.00 68.94 479 VAL A C 1
ATOM 3797 O O . VAL A 1 479 ? 22.018 19.205 10.976 1.00 68.94 479 VAL A O 1
ATOM 3800 N N . THR A 1 480 ? 23.201 17.598 9.955 1.00 78.25 480 THR A N 1
ATOM 3801 C CA . THR A 1 480 ? 23.110 16.610 11.032 1.00 78.25 480 THR A CA 1
ATOM 3802 C C . THR A 1 480 ? 24.416 16.622 11.804 1.00 78.25 480 THR A C 1
ATOM 3804 O O . THR A 1 480 ? 25.484 16.582 11.194 1.00 78.25 480 THR A O 1
ATOM 3807 N N . VAL A 1 481 ? 24.338 16.704 13.133 1.00 80.56 481 VAL A N 1
ATOM 3808 C CA . VAL A 1 481 ? 25.507 16.609 14.013 1.00 80.56 481 VAL A CA 1
ATOM 3809 C C . VAL A 1 481 ? 25.407 15.313 14.806 1.00 80.56 481 VAL A C 1
ATOM 3811 O O . VAL A 1 481 ? 24.460 15.138 15.574 1.00 80.56 481 VAL A O 1
ATOM 3814 N N . THR A 1 482 ? 26.388 14.433 14.626 1.00 83.75 482 THR A N 1
ATOM 3815 C CA . THR A 1 482 ? 26.389 13.074 15.183 1.00 83.75 482 THR A CA 1
ATOM 3816 C C . THR A 1 482 ? 27.478 12.938 16.237 1.00 83.75 482 THR A C 1
ATOM 3818 O O . THR A 1 482 ? 28.601 13.399 16.024 1.00 83.75 482 THR A O 1
ATOM 3821 N N . ALA A 1 483 ? 27.154 12.305 17.368 1.00 85.06 483 ALA A N 1
ATOM 3822 C CA . ALA A 1 483 ? 28.128 11.847 18.356 1.00 85.06 483 ALA A CA 1
ATOM 3823 C C . ALA A 1 483 ? 28.235 10.319 18.296 1.00 85.06 483 ALA A C 1
ATOM 3825 O O . ALA A 1 483 ? 27.249 9.634 18.554 1.00 85.06 483 ALA A O 1
ATOM 3826 N N . LYS A 1 484 ? 29.427 9.793 18.002 1.00 86.31 484 LYS A N 1
ATOM 3827 C CA . LYS A 1 484 ? 29.691 8.359 17.800 1.00 86.31 484 LYS A CA 1
ATOM 3828 C C . LYS A 1 484 ? 30.725 7.823 18.786 1.00 86.31 484 LYS A C 1
ATOM 3830 O O . LYS A 1 484 ? 31.725 8.495 19.024 1.00 86.31 484 LYS A O 1
ATOM 3835 N N . ALA A 1 485 ? 30.514 6.635 19.347 1.00 86.50 485 ALA A N 1
ATOM 3836 C CA . ALA A 1 485 ? 31.460 5.988 20.256 1.00 86.50 485 ALA A CA 1
ATOM 3837 C C . ALA A 1 485 ? 32.768 5.631 19.529 1.00 86.50 485 ALA A C 1
ATOM 3839 O O . ALA A 1 485 ? 32.740 5.186 18.381 1.00 86.50 485 ALA A O 1
ATOM 3840 N N . LYS A 1 486 ? 33.917 5.808 20.191 1.00 83.81 486 LYS A N 1
ATOM 3841 C CA . LYS A 1 486 ? 35.231 5.442 19.626 1.00 83.81 486 LYS A CA 1
ATOM 3842 C C . LYS A 1 486 ? 35.603 3.970 19.798 1.00 83.81 486 LYS A C 1
ATOM 3844 O O . LYS A 1 486 ? 36.520 3.496 19.139 1.00 83.81 486 LYS A O 1
ATOM 3849 N N . ASP A 1 487 ? 34.875 3.238 20.633 1.00 75.44 487 ASP A N 1
ATOM 3850 C CA . ASP A 1 487 ? 35.220 1.876 21.039 1.00 75.44 487 ASP A CA 1
ATOM 3851 C C . ASP A 1 487 ? 34.949 0.796 19.974 1.00 75.44 487 ASP A C 1
ATOM 3853 O O . ASP A 1 487 ? 35.297 -0.369 20.188 1.00 75.44 487 ASP A O 1
ATOM 3857 N N . GLY A 1 488 ? 34.359 1.185 18.839 1.00 66.56 488 GLY A N 1
ATOM 3858 C CA . GLY A 1 488 ? 33.997 0.314 17.719 1.00 66.56 488 GLY A CA 1
ATOM 3859 C C . GLY A 1 488 ? 32.576 -0.250 17.793 1.00 66.56 488 GLY A C 1
ATOM 3860 O O . GLY A 1 488 ? 32.183 -1.005 16.913 1.00 66.56 488 GLY A O 1
ATOM 3861 N N . SER A 1 489 ? 31.789 0.116 18.810 1.00 76.44 489 SER A N 1
ATOM 3862 C CA . SER A 1 489 ? 30.424 -0.396 19.015 1.00 76.44 489 SER A CA 1
ATOM 3863 C C . SER A 1 489 ? 29.399 0.029 17.971 1.00 76.44 489 SER A C 1
ATOM 3865 O O . SER A 1 489 ? 28.312 -0.536 17.918 1.00 76.44 489 SER A O 1
ATOM 3867 N N . GLY A 1 490 ? 29.690 1.080 17.203 1.00 66.62 490 GLY A N 1
ATOM 3868 C CA . GLY A 1 490 ? 28.703 1.717 16.332 1.00 66.62 490 GLY A CA 1
ATOM 3869 C C . GLY A 1 490 ? 27.617 2.489 17.087 1.00 66.62 490 GLY A C 1
ATOM 3870 O O . GLY A 1 490 ? 26.778 3.107 16.444 1.00 66.62 490 GLY A O 1
ATOM 3871 N N . SER A 1 491 ? 27.650 2.522 18.427 1.00 75.25 491 SER A N 1
ATOM 3872 C CA . SER A 1 491 ? 26.719 3.329 19.210 1.00 75.25 491 SER A CA 1
ATOM 3873 C C . SER A 1 491 ? 26.902 4.802 18.882 1.00 75.25 491 SER A C 1
ATOM 3875 O O . SER A 1 491 ? 27.959 5.386 19.130 1.00 75.25 491 SER A O 1
ATOM 3877 N N . GLU A 1 492 ? 25.847 5.417 18.376 1.00 78.88 492 GLU A N 1
ATOM 3878 C CA . GLU A 1 492 ? 25.798 6.833 18.063 1.00 78.88 492 GLU A CA 1
ATOM 3879 C C . GLU A 1 492 ? 24.444 7.416 18.448 1.00 78.88 492 GLU A C 1
ATOM 3881 O O . GLU A 1 492 ? 23.469 6.699 18.662 1.00 78.88 492 GLU A O 1
ATOM 3886 N N . ASP A 1 493 ? 24.408 8.732 18.598 1.00 74.75 493 ASP A N 1
ATOM 3887 C CA . ASP A 1 493 ? 23.157 9.471 18.622 1.00 74.75 493 ASP A CA 1
ATOM 3888 C C . ASP A 1 493 ? 23.272 10.649 17.665 1.00 74.75 493 ASP A C 1
ATOM 3890 O O . ASP A 1 493 ? 24.286 11.362 17.633 1.00 74.75 493 ASP A O 1
ATOM 3894 N N . ALA A 1 494 ? 22.222 10.830 16.876 1.00 57.72 494 ALA A N 1
ATOM 3895 C CA . ALA A 1 494 ? 22.106 11.886 15.895 1.00 57.72 494 ALA A CA 1
ATOM 3896 C C . ALA A 1 494 ? 20.999 12.836 16.351 1.00 57.72 494 ALA A C 1
ATOM 3898 O O . ALA A 1 494 ? 19.812 12.522 16.316 1.00 57.72 494 ALA A O 1
ATOM 3899 N N . GLY A 1 495 ? 21.383 14.044 16.759 1.00 53.59 495 GLY A N 1
ATOM 3900 C CA . GLY A 1 495 ? 20.413 15.119 16.917 1.00 53.59 495 GLY A CA 1
ATOM 3901 C C . GLY A 1 495 ? 20.082 15.679 15.537 1.00 53.59 495 GLY A C 1
ATOM 3902 O O . GLY A 1 495 ? 20.913 16.381 14.956 1.00 53.59 495 GLY A O 1
ATOM 3903 N N . VAL A 1 496 ? 18.887 15.403 15.008 1.00 45.16 496 VAL A N 1
ATOM 3904 C CA . VAL A 1 496 ? 18.392 16.076 13.797 1.00 45.16 496 VAL A CA 1
ATOM 3905 C C . VAL A 1 496 ? 18.293 17.573 14.097 1.00 45.16 496 VAL A C 1
ATOM 3907 O O . VAL A 1 496 ? 17.564 18.004 14.988 1.00 45.16 496 VAL A O 1
ATOM 3910 N N . LYS A 1 497 ? 19.051 18.402 13.375 1.00 48.62 497 LYS A N 1
ATOM 3911 C CA . LYS A 1 497 ? 18.953 19.862 13.483 1.00 48.62 497 LYS A CA 1
ATOM 3912 C C . LYS A 1 497 ? 18.469 20.433 12.168 1.00 48.62 497 LYS A C 1
ATOM 3914 O O . LYS A 1 497 ? 19.232 20.599 11.225 1.00 48.62 497 LYS A O 1
ATOM 3919 N N . THR A 1 498 ? 17.190 20.781 12.131 1.00 40.75 498 THR A N 1
ATOM 3920 C CA . THR A 1 498 ? 16.629 21.562 11.032 1.00 40.75 498 THR A CA 1
ATOM 3921 C C . THR A 1 498 ? 17.226 22.971 11.040 1.00 40.75 498 THR A C 1
ATOM 3923 O O . THR A 1 498 ? 17.002 23.748 11.969 1.00 40.75 498 THR A O 1
ATOM 3926 N N . LEU A 1 499 ? 17.964 23.311 9.988 1.00 45.00 499 LEU A N 1
ATOM 3927 C CA . LEU A 1 499 ? 18.382 24.675 9.679 1.00 45.00 499 LEU A CA 1
ATOM 3928 C C . LEU A 1 499 ? 17.653 25.065 8.378 1.00 45.00 499 LEU A C 1
ATOM 3930 O O . LEU A 1 499 ? 18.113 24.725 7.293 1.00 45.00 499 LEU A O 1
ATOM 3934 N N . TYR A 1 500 ? 16.502 25.747 8.457 1.00 42.53 500 TYR A N 1
ATOM 3935 C CA . TYR A 1 500 ? 15.800 26.262 7.268 1.00 42.53 500 TYR A CA 1
ATOM 3936 C C . TYR A 1 500 ? 15.694 27.784 7.245 1.00 42.53 500 TYR A C 1
ATOM 3938 O O . TYR A 1 500 ? 15.537 28.444 8.269 1.00 42.53 500 TYR A O 1
ATOM 3946 N N . ALA A 1 501 ? 15.714 28.271 6.007 1.00 38.44 501 ALA A N 1
ATOM 3947 C CA . ALA A 1 501 ? 15.032 29.439 5.475 1.00 38.44 501 ALA A CA 1
ATOM 3948 C C . ALA A 1 501 ? 14.979 29.268 3.934 1.00 38.44 501 ALA A C 1
ATOM 3950 O O . ALA A 1 501 ? 15.954 29.586 3.254 1.00 38.44 501 ALA A O 1
ATOM 3951 N N . LYS A 1 502 ? 13.895 28.687 3.396 1.00 52.00 502 LYS A N 1
ATOM 3952 C CA . LYS A 1 502 ? 13.334 29.112 2.098 1.00 52.00 502 LYS A CA 1
ATOM 3953 C C . LYS A 1 502 ? 12.185 30.069 2.429 1.00 52.00 502 LYS A C 1
ATOM 3955 O O . LYS A 1 502 ? 11.574 29.927 3.489 1.00 52.00 502 LYS A O 1
ATOM 3960 N N . ASP A 1 503 ? 11.950 31.052 1.575 1.00 60.38 503 ASP A N 1
ATOM 3961 C CA . ASP A 1 503 ? 11.026 32.147 1.856 1.00 60.38 503 ASP A CA 1
ATOM 3962 C C . ASP A 1 503 ? 9.565 31.663 1.869 1.00 60.38 503 ASP A C 1
ATOM 3964 O O . ASP A 1 503 ? 9.098 31.023 0.928 1.00 60.38 503 ASP A O 1
ATOM 3968 N N . ILE A 1 504 ? 8.850 31.985 2.948 1.00 68.31 504 ILE A N 1
ATOM 3969 C CA . ILE A 1 504 ? 7.416 31.738 3.132 1.00 68.31 504 ILE A CA 1
ATOM 3970 C C . ILE A 1 504 ? 6.686 33.064 2.929 1.00 68.31 504 ILE A C 1
ATOM 3972 O O . ILE A 1 504 ? 7.160 34.112 3.371 1.00 68.31 504 ILE A O 1
ATOM 3976 N N . VAL A 1 505 ? 5.523 33.013 2.293 1.00 72.88 505 VAL A N 1
ATOM 3977 C CA . VAL A 1 505 ? 4.588 34.135 2.192 1.00 72.88 505 VAL A CA 1
ATOM 3978 C C . VAL A 1 505 ? 3.394 33.830 3.073 1.00 72.88 505 VAL A C 1
ATOM 3980 O O . VAL A 1 505 ? 2.842 32.738 3.017 1.00 72.88 505 VAL A O 1
ATOM 3983 N N . THR A 1 506 ? 2.987 34.792 3.892 1.00 81.88 506 THR A N 1
ATOM 3984 C CA . THR A 1 506 ? 1.776 34.661 4.701 1.00 81.88 506 THR A CA 1
ATOM 3985 C C . THR A 1 506 ? 0.637 35.409 4.024 1.00 81.88 506 THR A C 1
ATOM 3987 O O . THR A 1 506 ? 0.690 36.632 3.902 1.00 81.88 506 THR A O 1
ATOM 3990 N N . LEU A 1 507 ? -0.398 34.677 3.618 1.00 80.69 507 LEU A N 1
ATOM 3991 C CA . LEU A 1 507 ? -1.692 35.212 3.209 1.00 80.69 507 LEU A CA 1
ATOM 3992 C C . LEU A 1 507 ? -2.362 35.814 4.439 1.00 80.69 507 LEU A C 1
ATOM 3994 O O . LEU A 1 507 ? -2.814 35.067 5.301 1.00 80.69 507 LEU A O 1
ATOM 3998 N N . LYS A 1 508 ? -2.394 37.140 4.553 1.00 82.75 508 LYS A N 1
ATOM 3999 C CA . LYS A 1 508 ? -2.946 37.810 5.735 1.00 82.75 508 LYS A CA 1
ATOM 4000 C C . LYS A 1 508 ? -4.387 38.225 5.510 1.00 82.75 508 LYS A C 1
ATOM 4002 O O . LYS A 1 508 ? -4.657 39.003 4.601 1.00 82.75 508 LYS A O 1
ATOM 4007 N N . GLY A 1 509 ? -5.287 37.753 6.371 1.00 79.12 509 GLY A N 1
ATOM 4008 C CA . GLY A 1 509 ? -6.652 38.277 6.471 1.00 79.12 509 GLY A CA 1
ATOM 4009 C C . GLY A 1 509 ? -7.436 38.320 5.154 1.00 79.12 509 GLY A C 1
ATOM 4010 O O . GLY A 1 509 ? -8.151 39.292 4.910 1.00 79.12 509 GLY A O 1
ATOM 4011 N N . MET A 1 510 ? -7.289 37.302 4.299 1.00 88.44 510 MET A N 1
ATOM 4012 C CA . MET A 1 510 ? -7.988 37.233 3.009 1.00 88.44 510 MET A CA 1
ATOM 4013 C C . MET A 1 510 ? -9.501 37.321 3.225 1.00 88.44 510 MET A C 1
ATOM 4015 O O . MET A 1 510 ? -10.057 36.593 4.053 1.00 88.44 510 MET A O 1
ATOM 4019 N N . LYS A 1 511 ? -10.174 38.211 2.490 1.00 92.69 511 LYS A N 1
ATOM 4020 C CA . LYS A 1 511 ? -11.626 38.394 2.625 1.00 92.69 511 LYS A CA 1
ATOM 4021 C C . LYS A 1 511 ? -12.364 37.192 2.050 1.00 92.69 511 LYS A C 1
ATOM 4023 O O . LYS A 1 511 ? -11.962 36.659 1.023 1.00 92.69 511 LYS A O 1
ATOM 4028 N N . VAL A 1 512 ? -13.458 36.801 2.686 1.00 93.00 512 VAL A N 1
ATOM 4029 C CA . VAL A 1 512 ? -14.385 35.792 2.180 1.00 93.00 512 VAL A CA 1
ATOM 4030 C C . VAL A 1 512 ? -15.775 36.403 2.126 1.00 93.00 512 VAL A C 1
ATOM 4032 O O . VAL A 1 512 ? -16.303 36.818 3.161 1.00 93.00 512 VAL A O 1
ATOM 4035 N N . ASN A 1 513 ? -16.360 36.477 0.933 1.00 92.88 513 ASN A N 1
ATOM 4036 C CA . ASN A 1 513 ? -17.664 37.098 0.725 1.00 92.88 513 ASN A CA 1
ATOM 4037 C C . ASN A 1 513 ? -18.718 36.066 0.329 1.00 92.88 513 ASN A C 1
ATOM 4039 O O . ASN A 1 513 ? -18.437 35.148 -0.427 1.00 92.88 513 ASN A O 1
ATOM 4043 N N . GLU A 1 514 ? -19.945 36.267 0.790 1.00 90.62 514 GLU A N 1
ATOM 4044 C CA . GLU A 1 514 ? -21.150 35.711 0.191 1.00 90.62 514 GLU A CA 1
ATOM 4045 C C . GLU A 1 514 ? -21.592 36.620 -0.968 1.00 90.62 514 GLU A C 1
ATOM 4047 O O . GLU A 1 514 ? -21.762 37.835 -0.784 1.00 90.62 514 GLU A O 1
ATOM 4052 N N . VAL A 1 515 ? -21.759 36.035 -2.154 1.00 86.06 515 VAL A N 1
ATOM 4053 C CA . VAL A 1 515 ? -22.166 36.707 -3.390 1.00 86.06 515 VAL A CA 1
ATOM 4054 C C . VAL A 1 515 ? -23.616 36.371 -3.714 1.00 86.06 515 VAL A C 1
ATOM 4056 O O . VAL A 1 515 ? -24.011 35.207 -3.725 1.00 86.06 515 VAL A O 1
ATOM 4059 N N . SER A 1 516 ? -24.405 37.408 -3.993 1.00 80.19 516 SER A N 1
ATOM 4060 C CA . SER A 1 516 ? -25.773 37.303 -4.506 1.00 80.19 516 SER A CA 1
ATOM 4061 C C . SER A 1 516 ? -25.974 38.366 -5.584 1.00 80.19 516 S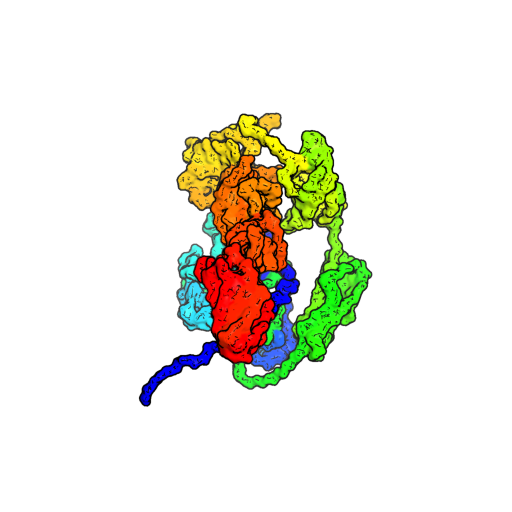ER A C 1
ATOM 4063 O O . SER A 1 516 ? -25.892 39.568 -5.308 1.00 80.19 516 SER A O 1
ATOM 4065 N N . GLY A 1 517 ? -26.153 37.932 -6.836 1.00 76.69 517 GLY A N 1
ATOM 4066 C CA . GLY A 1 517 ? -26.138 38.824 -7.996 1.00 76.69 517 GLY A CA 1
ATOM 4067 C C . GLY A 1 517 ? -24.825 39.614 -8.086 1.00 76.69 517 GLY A C 1
ATOM 4068 O O . GLY A 1 517 ? -23.737 39.044 -8.095 1.00 76.69 517 GLY A O 1
ATOM 4069 N N . SER A 1 518 ? -24.922 40.944 -8.120 1.00 75.81 518 SER A N 1
ATOM 4070 C CA . SER A 1 518 ? -23.772 41.863 -8.127 1.00 75.81 518 SER A CA 1
ATOM 4071 C C . SER A 1 518 ? -23.282 42.267 -6.727 1.00 75.81 518 SER A C 1
ATOM 4073 O O . SER A 1 518 ? -22.265 42.954 -6.601 1.00 75.81 518 SER A O 1
ATOM 4075 N N . THR A 1 519 ? -23.978 41.855 -5.662 1.00 80.12 519 THR A N 1
ATOM 4076 C CA . THR A 1 519 ? -23.659 42.232 -4.278 1.00 80.12 519 THR A CA 1
ATOM 4077 C C . THR A 1 519 ? -22.677 41.250 -3.638 1.00 80.12 519 THR A C 1
ATOM 4079 O O . THR A 1 519 ? -22.867 40.038 -3.703 1.00 80.12 519 THR A O 1
ATOM 4082 N N . ARG A 1 520 ? -21.646 41.781 -2.964 1.00 88.88 520 ARG A N 1
ATOM 4083 C CA . ARG A 1 520 ? -20.675 41.025 -2.152 1.00 88.88 520 ARG A CA 1
ATOM 4084 C C . ARG A 1 520 ? -20.793 41.448 -0.693 1.00 88.88 520 ARG A C 1
ATOM 4086 O O . ARG A 1 520 ? -20.592 42.619 -0.381 1.00 88.88 520 ARG A O 1
ATOM 4093 N N . THR A 1 521 ? -21.101 40.512 0.201 1.00 91.69 521 THR A N 1
ATOM 4094 C CA . THR A 1 521 ? -21.178 40.774 1.650 1.00 91.69 521 THR A CA 1
ATOM 4095 C C . THR A 1 521 ? -20.229 39.857 2.419 1.00 91.69 521 THR A C 1
ATOM 4097 O O . THR A 1 521 ? -20.083 38.708 2.023 1.00 91.69 521 THR A O 1
ATOM 4100 N N . PRO A 1 522 ? -19.580 40.297 3.513 1.00 92.44 522 PRO A N 1
ATOM 4101 C CA . PRO A 1 522 ? -18.703 39.421 4.290 1.00 92.44 522 PRO A CA 1
ATOM 4102 C C . PRO A 1 522 ? -19.430 38.166 4.786 1.00 92.44 522 PRO A C 1
ATOM 4104 O O . PRO A 1 522 ? -20.517 38.254 5.366 1.00 92.44 522 PRO A O 1
ATOM 4107 N N . LEU A 1 523 ? -18.816 36.999 4.588 1.00 90.44 523 LEU A N 1
ATOM 4108 C CA . LEU A 1 523 ? -19.408 35.712 4.939 1.00 90.44 523 LEU A CA 1
ATOM 4109 C C . LEU A 1 523 ? -19.623 35.601 6.459 1.00 90.44 523 LEU A C 1
ATOM 4111 O O . LEU A 1 523 ? -18.681 35.607 7.247 1.00 90.44 523 LEU A O 1
ATOM 4115 N N . LYS A 1 524 ? -20.876 35.462 6.897 1.00 87.00 524 LYS A N 1
ATOM 4116 C CA . LYS A 1 524 ? -21.213 35.399 8.335 1.00 87.00 524 LYS A CA 1
ATOM 4117 C C . LYS A 1 524 ? -21.045 34.012 8.956 1.00 87.00 524 LYS A C 1
ATOM 4119 O O . LYS A 1 524 ? -21.098 33.886 10.177 1.00 87.00 524 LYS A O 1
ATOM 4124 N N . LYS A 1 525 ? -20.944 32.965 8.138 1.00 85.81 525 LYS A N 1
ATOM 4125 C CA . LYS A 1 525 ? -20.840 31.576 8.594 1.00 85.81 525 LYS A CA 1
ATOM 4126 C C . LYS A 1 525 ? -19.395 31.108 8.542 1.00 85.81 525 LYS A C 1
ATOM 4128 O O . LYS A 1 525 ? -18.672 31.434 7.609 1.00 85.81 525 LYS A O 1
ATOM 4133 N N . ASP A 1 526 ? -19.019 30.314 9.537 1.00 89.44 526 ASP A N 1
ATOM 4134 C CA . ASP A 1 526 ? -17.734 29.629 9.540 1.00 89.44 526 ASP A CA 1
ATOM 4135 C C . ASP A 1 526 ? -17.710 28.619 8.388 1.00 89.44 526 ASP A C 1
ATOM 4137 O O . ASP A 1 526 ? -18.602 27.769 8.295 1.00 89.44 526 ASP A O 1
ATOM 4141 N N . VAL A 1 527 ? -16.700 28.740 7.525 1.00 85.38 527 VAL A N 1
ATOM 4142 C CA . VAL A 1 527 ? -16.457 27.849 6.383 1.00 85.38 527 VAL A CA 1
ATOM 4143 C C . VAL A 1 527 ? -14.985 27.462 6.361 1.00 85.38 527 VAL A C 1
ATOM 4145 O O . VAL A 1 527 ? -14.104 28.319 6.468 1.00 85.38 527 VAL A O 1
ATOM 4148 N N . THR A 1 528 ? -14.710 26.163 6.246 1.00 88.50 528 THR A N 1
ATOM 4149 C CA . THR A 1 528 ? -13.345 25.639 6.156 1.00 88.50 528 THR A CA 1
ATOM 4150 C C . THR A 1 528 ? -12.858 25.664 4.712 1.00 88.50 528 THR A C 1
ATOM 4152 O O . THR A 1 528 ? -13.512 25.135 3.825 1.00 88.50 528 THR A O 1
ATOM 4155 N N . PHE A 1 529 ? -11.684 26.242 4.492 1.00 89.19 529 PHE A N 1
ATOM 4156 C CA . PHE A 1 529 ? -10.953 26.267 3.235 1.00 89.19 529 PHE A CA 1
ATOM 4157 C C . PHE A 1 529 ? -9.767 25.313 3.316 1.00 89.19 529 PHE A C 1
ATOM 4159 O O . PHE A 1 529 ? -9.062 25.256 4.330 1.00 89.19 529 PHE A O 1
ATOM 4166 N N . VAL A 1 530 ? -9.536 24.584 2.233 1.00 84.69 530 VAL A N 1
ATOM 4167 C CA . VAL A 1 530 ? -8.407 23.676 2.057 1.00 84.69 530 VAL A CA 1
ATOM 4168 C C . VAL A 1 530 ? -7.473 24.270 1.020 1.00 84.69 530 VAL A C 1
ATOM 4170 O O . VAL A 1 530 ? -7.911 24.663 -0.057 1.00 84.69 530 VAL A O 1
ATOM 4173 N N . PHE A 1 531 ? -6.188 24.312 1.350 1.00 87.62 531 PHE A N 1
ATOM 4174 C CA . PHE A 1 531 ? -5.120 24.709 0.449 1.00 87.62 531 PHE A CA 1
ATOM 4175 C C . PHE A 1 531 ? -4.312 23.470 0.088 1.00 87.62 531 PHE A C 1
ATOM 4177 O O . PHE A 1 531 ? -3.486 22.991 0.868 1.00 87.62 531 PHE A O 1
ATOM 4184 N N . TYR A 1 532 ? -4.603 22.928 -1.085 1.00 77.88 532 TYR A N 1
ATOM 4185 C CA . TYR A 1 532 ? -3.912 21.777 -1.634 1.00 77.88 532 TYR A CA 1
ATOM 4186 C C . TYR A 1 532 ? -2.743 22.252 -2.490 1.00 77.88 532 TYR A C 1
ATOM 4188 O O . TYR A 1 532 ? -2.943 22.923 -3.498 1.00 77.88 532 TYR A O 1
ATOM 4196 N N . ASP A 1 533 ? -1.523 21.933 -2.082 1.00 79.19 533 ASP A N 1
ATOM 4197 C CA . ASP A 1 533 ? -0.318 22.207 -2.848 1.00 79.19 533 ASP A CA 1
ATOM 4198 C C . ASP A 1 533 ? -0.238 21.219 -4.013 1.00 79.19 533 ASP A C 1
ATOM 4200 O O . ASP A 1 533 ? 0.070 20.043 -3.845 1.00 79.19 533 ASP A O 1
ATOM 4204 N N . SER A 1 534 ? -0.549 21.698 -5.212 1.00 67.81 534 SER A N 1
ATOM 4205 C CA . SER A 1 534 ? -0.472 20.905 -6.439 1.00 67.81 534 SER A CA 1
ATOM 4206 C C . SER A 1 534 ? 0.966 20.657 -6.906 1.00 67.81 534 SER A C 1
ATOM 4208 O O . SER A 1 534 ? 1.183 19.754 -7.711 1.00 67.81 534 SER A O 1
ATOM 4210 N N . SER A 1 535 ? 1.950 21.414 -6.404 1.00 65.75 535 SER A N 1
ATOM 4211 C CA . SER A 1 535 ? 3.369 21.177 -6.694 1.00 65.75 535 SER A CA 1
ATOM 4212 C C . SER A 1 535 ? 3.914 19.976 -5.918 1.00 65.75 535 SER A C 1
ATOM 4214 O O . SER A 1 535 ? 4.777 19.263 -6.428 1.00 65.75 535 SER A O 1
ATOM 4216 N N . THR A 1 536 ? 3.416 19.739 -4.702 1.00 63.41 536 THR A N 1
ATOM 4217 C CA . THR A 1 536 ? 3.826 18.612 -3.839 1.00 63.41 536 THR A CA 1
ATOM 4218 C C . THR A 1 536 ? 2.756 17.532 -3.681 1.00 63.41 536 THR A C 1
ATOM 4220 O O . THR A 1 536 ? 3.031 16.485 -3.104 1.00 63.41 536 THR A O 1
ATOM 4223 N N . GLN A 1 537 ? 1.550 17.768 -4.195 1.00 56.53 537 GLN A N 1
ATOM 4224 C CA . GLN A 1 537 ? 0.366 16.918 -4.055 1.00 56.53 537 GLN A CA 1
ATOM 4225 C C . GLN A 1 537 ? -0.052 16.653 -2.596 1.00 56.53 537 GLN A C 1
ATOM 4227 O O . GLN A 1 537 ? -0.539 15.573 -2.243 1.00 56.53 537 GLN A O 1
ATOM 4232 N N . THR A 1 538 ? 0.111 17.652 -1.727 1.00 61.69 538 THR A N 1
ATOM 4233 C CA . THR A 1 538 ? -0.208 17.564 -0.293 1.00 61.69 538 THR A CA 1
ATOM 4234 C C . THR A 1 538 ? -1.182 18.649 0.144 1.00 61.69 538 THR A C 1
ATOM 4236 O O . THR A 1 538 ? -1.220 19.736 -0.419 1.00 61.69 538 THR A O 1
ATOM 4239 N N . ILE A 1 539 ? -1.964 18.388 1.195 1.00 73.38 539 ILE A N 1
ATOM 4240 C CA . ILE A 1 539 ? -2.726 19.451 1.860 1.00 73.38 539 ILE A CA 1
ATOM 4241 C C . ILE A 1 539 ? -1.752 20.251 2.727 1.00 73.38 539 ILE A C 1
ATOM 4243 O O . ILE A 1 539 ? -1.265 19.732 3.727 1.00 73.38 539 ILE A O 1
ATOM 4247 N N . GLU A 1 540 ? -1.489 21.500 2.349 1.00 80.12 540 GLU A N 1
ATOM 4248 C CA . GLU A 1 540 ? -0.589 22.400 3.082 1.00 80.12 540 GLU A CA 1
ATOM 4249 C C . GLU A 1 540 ? -1.290 22.991 4.308 1.00 80.12 540 GLU A C 1
ATOM 4251 O O . GLU A 1 540 ? -0.743 23.037 5.408 1.00 80.12 540 GLU A O 1
ATOM 4256 N N . ALA A 1 541 ? -2.544 23.416 4.135 1.00 83.62 541 ALA A N 1
ATOM 4257 C CA . ALA A 1 541 ? -3.313 24.029 5.207 1.00 83.62 541 ALA A CA 1
ATOM 4258 C C . ALA A 1 541 ? -4.810 23.734 5.100 1.00 83.62 541 ALA A C 1
ATOM 4260 O O . ALA A 1 541 ? -5.387 23.660 4.013 1.00 83.62 541 ALA A O 1
ATOM 4261 N N . LYS A 1 542 ? -5.455 23.638 6.266 1.00 88.31 542 LYS A N 1
ATOM 4262 C CA . LYS A 1 542 ? -6.909 23.725 6.421 1.00 88.31 542 LYS A CA 1
ATOM 4263 C C . LYS A 1 542 ? -7.216 24.833 7.408 1.00 88.31 542 LYS A C 1
ATOM 4265 O O . LYS A 1 542 ? -6.777 24.773 8.556 1.00 88.31 542 LYS A O 1
ATOM 4270 N N . VAL A 1 543 ? -7.967 25.834 6.978 1.00 89.62 543 VAL A N 1
ATOM 4271 C CA . VAL A 1 543 ? -8.279 26.998 7.808 1.00 89.62 543 VAL A CA 1
ATOM 4272 C C . VAL A 1 543 ? -9.746 27.346 7.738 1.00 89.62 543 VAL A C 1
ATOM 4274 O O . VAL A 1 543 ? -10.385 27.166 6.715 1.00 89.62 543 VAL A O 1
ATOM 4277 N N . THR A 1 544 ? -10.299 27.840 8.838 1.00 91.38 544 THR A N 1
ATOM 4278 C CA . THR A 1 544 ? -11.715 28.214 8.899 1.00 91.38 544 THR A CA 1
ATOM 4279 C C . THR A 1 544 ? -11.838 29.723 8.871 1.00 91.38 544 THR A C 1
ATOM 4281 O O . THR A 1 544 ? -11.328 30.392 9.771 1.00 91.38 544 THR A O 1
ATOM 4284 N N . ALA A 1 545 ? -12.500 30.243 7.839 1.00 92.19 545 ALA A N 1
ATOM 4285 C CA . ALA A 1 545 ? -12.850 31.649 7.757 1.00 92.19 545 ALA A CA 1
ATOM 4286 C C . ALA A 1 545 ? -13.883 31.979 8.838 1.00 92.19 545 ALA A C 1
ATOM 4288 O O . ALA A 1 545 ? -14.830 31.221 9.038 1.00 92.19 545 ALA A O 1
ATOM 4289 N N . LYS A 1 546 ? -13.696 33.103 9.532 1.00 89.88 546 LYS A N 1
ATOM 4290 C CA . LYS A 1 546 ? -14.602 33.595 10.577 1.00 89.88 546 LYS A CA 1
ATOM 4291 C C . LYS A 1 546 ? -14.950 35.044 10.297 1.00 89.88 546 LYS A C 1
ATOM 4293 O O . LYS A 1 546 ? -14.055 35.847 10.048 1.00 89.88 546 LYS A O 1
ATOM 4298 N N . ASN A 1 547 ? -16.239 35.382 10.353 1.00 88.88 547 ASN A N 1
ATOM 4299 C CA . ASN A 1 547 ? -16.745 36.733 10.071 1.00 88.88 547 ASN A CA 1
ATOM 4300 C C . ASN A 1 547 ? -16.200 37.324 8.753 1.00 88.88 547 ASN A C 1
ATOM 4302 O O . ASN A 1 547 ? -15.814 38.489 8.696 1.00 88.88 547 ASN A O 1
ATOM 4306 N N . GLY A 1 548 ? -16.139 36.504 7.702 1.00 90.38 548 GLY A N 1
ATOM 4307 C CA . GLY A 1 548 ? -15.725 36.924 6.366 1.00 90.38 548 GLY A CA 1
ATOM 4308 C C . GLY A 1 548 ? -14.223 37.133 6.204 1.00 90.38 548 GLY A C 1
ATOM 4309 O O . GLY A 1 548 ? -13.810 37.807 5.265 1.00 90.38 548 GLY A O 1
ATOM 4310 N N . VAL A 1 549 ? -13.402 36.589 7.107 1.00 92.31 549 VAL A N 1
ATOM 4311 C CA . VAL A 1 549 ? -11.941 36.701 7.048 1.00 92.31 549 VAL A CA 1
ATOM 4312 C C . VAL A 1 549 ? -11.296 35.338 7.279 1.00 92.31 549 VAL A C 1
ATOM 4314 O O . VAL A 1 549 ? -11.596 34.638 8.247 1.00 92.31 549 VAL A O 1
ATOM 4317 N N . LEU A 1 550 ? -10.393 34.966 6.379 1.00 89.62 550 LEU A N 1
ATOM 4318 C CA . LEU A 1 550 ? -9.532 33.798 6.495 1.00 89.62 550 LEU A CA 1
ATOM 4319 C C . LEU A 1 550 ? -8.374 34.111 7.468 1.00 89.62 550 LEU A C 1
ATOM 4321 O O . LEU A 1 550 ? -7.782 35.189 7.357 1.00 89.62 550 LEU A O 1
ATOM 4325 N N . PRO A 1 551 ? -8.024 33.225 8.419 1.00 89.00 551 PRO A N 1
ATOM 4326 C CA . PRO A 1 551 ? -6.841 33.426 9.256 1.00 89.00 551 PRO A CA 1
ATOM 4327 C C . PRO A 1 551 ? -5.556 33.370 8.421 1.00 89.00 551 PRO A C 1
ATOM 4329 O O . PRO A 1 551 ? -5.562 32.864 7.302 1.00 89.00 551 PRO A O 1
ATOM 4332 N N . ASP A 1 552 ? -4.457 33.867 8.986 1.00 87.44 552 ASP A N 1
ATOM 4333 C CA . ASP A 1 552 ? -3.156 33.889 8.319 1.00 87.44 552 ASP A CA 1
ATOM 4334 C C . ASP A 1 552 ? -2.724 32.485 7.857 1.00 87.44 552 ASP A C 1
ATOM 4336 O O . ASP A 1 552 ? -2.648 31.558 8.667 1.00 87.44 552 ASP A O 1
ATOM 4340 N N . VAL A 1 553 ? -2.407 32.334 6.566 1.00 84.62 553 VAL A N 1
ATOM 4341 C CA . VAL A 1 553 ? -1.927 31.063 5.991 1.00 84.62 553 VAL A CA 1
ATOM 4342 C C . VAL A 1 553 ? -0.535 31.238 5.416 1.00 84.62 553 VAL A C 1
ATOM 4344 O O . VAL A 1 553 ? -0.323 32.062 4.532 1.00 84.62 553 VAL A O 1
ATOM 4347 N N . SER A 1 554 ? 0.421 30.458 5.910 1.00 82.75 554 SER A N 1
ATOM 4348 C CA . SER A 1 554 ? 1.791 30.436 5.400 1.00 82.75 554 SER A CA 1
ATOM 4349 C C . SER A 1 554 ? 1.920 29.484 4.215 1.00 82.75 554 SER A C 1
ATOM 4351 O O . SER A 1 554 ? 1.557 28.323 4.335 1.00 82.75 554 SER A O 1
ATOM 4353 N N . MET A 1 555 ? 2.470 29.983 3.108 1.00 81.44 555 MET A N 1
ATOM 4354 C CA . MET A 1 555 ? 2.660 29.271 1.843 1.00 81.44 555 MET A CA 1
ATOM 4355 C C . MET A 1 555 ? 4.093 29.375 1.339 1.00 81.44 555 MET A C 1
ATOM 4357 O O . MET A 1 555 ? 4.799 30.347 1.626 1.00 81.44 555 MET A O 1
ATOM 4361 N N . TYR A 1 556 ? 4.514 28.404 0.535 1.00 74.56 556 TYR A N 1
ATOM 4362 C CA . TYR A 1 556 ? 5.815 28.425 -0.119 1.00 74.56 556 TYR A CA 1
ATOM 4363 C C . TYR A 1 556 ? 5.790 29.316 -1.365 1.00 74.56 556 TYR A C 1
ATOM 4365 O O . TYR A 1 556 ? 4.868 29.250 -2.181 1.00 74.56 556 TYR A O 1
ATOM 4373 N N . LYS A 1 557 ? 6.826 30.149 -1.528 1.00 75.69 557 LYS A N 1
ATOM 4374 C CA . LYS A 1 557 ? 7.057 30.852 -2.798 1.00 75.69 557 LYS A CA 1
ATOM 4375 C C . LYS A 1 557 ? 7.294 29.855 -3.936 1.00 75.69 557 LYS A C 1
ATOM 4377 O O . LYS A 1 557 ? 7.886 28.800 -3.720 1.00 75.69 557 LYS A O 1
ATOM 4382 N N . ASP A 1 558 ? 6.843 30.219 -5.133 1.00 72.12 558 ASP A N 1
ATOM 4383 C CA . ASP A 1 558 ? 6.941 29.468 -6.392 1.00 72.12 558 ASP A CA 1
ATOM 4384 C C . ASP A 1 558 ? 6.167 28.136 -6.432 1.00 72.12 558 ASP A C 1
ATOM 4386 O O . ASP A 1 558 ? 6.312 27.349 -7.369 1.00 72.12 558 ASP A O 1
ATOM 4390 N N . HIS A 1 559 ? 5.300 27.890 -5.446 1.00 76.19 559 HIS A N 1
ATOM 4391 C CA . HIS A 1 559 ? 4.383 26.751 -5.434 1.00 76.19 559 HIS A CA 1
ATOM 4392 C C . HIS A 1 559 ? 3.017 27.114 -6.031 1.00 76.19 559 HIS A C 1
ATOM 4394 O O . HIS A 1 559 ? 2.617 28.284 -6.076 1.00 76.19 559 HIS A O 1
ATOM 4400 N N . ARG A 1 560 ? 2.306 26.085 -6.507 1.00 83.69 560 ARG A N 1
ATOM 4401 C CA . ARG A 1 560 ? 0.957 26.184 -7.069 1.00 83.69 560 ARG A CA 1
ATOM 4402 C C . ARG A 1 560 ? -0.021 25.484 -6.145 1.00 83.69 560 ARG A C 1
ATOM 4404 O O . ARG A 1 560 ? 0.180 24.323 -5.800 1.00 83.69 560 ARG A O 1
ATOM 4411 N N . TYR A 1 561 ? -1.118 26.149 -5.828 1.00 83.75 561 TYR A N 1
ATOM 4412 C CA . TYR A 1 561 ? -2.143 25.649 -4.929 1.00 83.75 561 TYR A CA 1
ATOM 4413 C C . TYR A 1 561 ? -3.507 25.603 -5.612 1.00 83.75 561 TYR A C 1
ATOM 4415 O O . TYR A 1 561 ? -3.820 26.431 -6.468 1.00 83.75 561 TYR A O 1
ATOM 4423 N N . ILE A 1 562 ? -4.322 24.644 -5.190 1.00 82.12 562 ILE A N 1
ATOM 4424 C CA . ILE A 1 562 ? -5.759 24.580 -5.436 1.00 82.12 562 ILE A CA 1
ATOM 4425 C C . ILE A 1 562 ? -6.439 24.891 -4.105 1.00 82.12 562 ILE A C 1
ATOM 4427 O O . ILE A 1 562 ? -6.200 24.209 -3.107 1.00 82.12 562 ILE A O 1
ATOM 4431 N N . VAL A 1 563 ? -7.266 25.930 -4.083 1.00 85.81 563 VAL A N 1
ATOM 4432 C CA . VAL A 1 563 ? -7.991 26.371 -2.890 1.00 85.81 563 VAL A CA 1
ATOM 4433 C C . VAL A 1 563 ? -9.479 26.142 -3.080 1.00 85.81 563 VAL A C 1
ATOM 4435 O O . VAL A 1 563 ? -10.045 26.590 -4.077 1.00 85.81 563 VAL A O 1
ATOM 4438 N N . TYR A 1 564 ? -10.108 25.458 -2.128 1.00 81.25 564 TYR A N 1
ATOM 4439 C CA . TYR A 1 564 ? -11.532 25.128 -2.178 1.00 81.25 564 TYR A CA 1
ATOM 4440 C C . TYR A 1 564 ? -12.164 25.110 -0.783 1.00 81.25 564 TYR A C 1
ATOM 4442 O O . TYR A 1 564 ? -11.473 24.916 0.219 1.00 81.25 564 TYR A O 1
ATOM 4450 N N . ALA A 1 565 ? -13.480 25.313 -0.714 1.00 83.06 565 ALA A N 1
ATOM 4451 C CA . ALA A 1 565 ? -14.244 25.280 0.530 1.00 83.06 565 ALA A CA 1
ATOM 4452 C C . ALA A 1 565 ? -14.842 23.889 0.802 1.00 83.06 565 ALA A C 1
ATOM 4454 O O . ALA A 1 565 ? -15.265 23.180 -0.109 1.00 83.06 565 ALA A O 1
ATOM 4455 N N . GLN A 1 566 ? -14.915 23.515 2.077 1.00 78.38 566 GLN A N 1
ATOM 4456 C CA . GLN A 1 566 ? -15.638 22.353 2.588 1.00 78.38 566 GLN A CA 1
ATOM 4457 C C . GLN A 1 566 ? -16.885 22.843 3.338 1.00 78.38 566 GLN A C 1
ATOM 4459 O O . GLN A 1 566 ? -16.857 22.989 4.560 1.00 78.38 566 GLN A O 1
ATOM 4464 N N . ASP A 1 567 ? -17.967 23.129 2.607 1.00 77.12 567 ASP A N 1
ATOM 4465 C CA . ASP A 1 567 ? -19.264 23.520 3.176 1.00 77.12 567 ASP A CA 1
ATOM 4466 C C . ASP A 1 567 ? -20.435 22.949 2.361 1.00 77.12 567 ASP A C 1
ATOM 4468 O O . ASP A 1 567 ? -20.362 22.830 1.138 1.00 77.12 567 ASP A O 1
ATOM 4472 N N . SER A 1 568 ? -21.520 22.585 3.044 1.00 61.75 568 SER A N 1
ATOM 4473 C CA . SER A 1 568 ? -22.728 22.030 2.418 1.00 61.75 568 SER A CA 1
ATOM 4474 C C . SER A 1 568 ? -23.743 23.091 1.985 1.00 61.75 568 SER A C 1
ATOM 4476 O O . SER A 1 568 ? -24.669 22.778 1.250 1.00 61.75 568 SER A O 1
ATOM 4478 N N . ARG A 1 569 ? -23.602 24.341 2.436 1.00 71.56 569 ARG A N 1
ATOM 4479 C CA . ARG A 1 569 ? -24.561 25.437 2.193 1.00 71.56 569 ARG A CA 1
ATOM 4480 C C . ARG A 1 569 ? -24.060 26.408 1.133 1.00 71.56 569 ARG A C 1
ATOM 4482 O O . ARG A 1 569 ? -24.849 27.092 0.487 1.00 71.56 569 ARG A O 1
ATOM 4489 N N . TYR A 1 570 ? -22.743 26.497 1.006 1.00 76.19 570 TYR A N 1
ATOM 4490 C CA . TYR A 1 570 ? -22.060 27.424 0.123 1.00 76.19 570 TYR A CA 1
ATOM 4491 C C . TYR A 1 570 ? -21.146 26.667 -0.830 1.00 76.19 570 TYR A C 1
ATOM 4493 O O . TYR A 1 570 ? -20.553 25.651 -0.470 1.00 76.19 570 TYR A O 1
ATOM 4501 N N . GLU A 1 571 ? -21.005 27.192 -2.034 1.00 72.62 571 GLU A N 1
ATOM 4502 C CA . GLU A 1 571 ? -20.068 26.705 -3.033 1.00 72.62 571 GLU A CA 1
ATOM 4503 C C . GLU A 1 571 ? -19.158 27.828 -3.509 1.00 72.62 571 GLU A C 1
ATOM 4505 O O . GLU A 1 571 ? -19.473 29.015 -3.403 1.00 72.62 571 GLU A O 1
ATOM 4510 N N . MET A 1 572 ? -17.990 27.439 -4.000 1.00 78.31 572 MET A N 1
ATOM 4511 C CA . MET A 1 572 ? -17.059 28.334 -4.664 1.00 78.31 572 MET A CA 1
ATOM 4512 C C . MET A 1 572 ? -16.377 27.574 -5.799 1.00 78.31 572 MET A C 1
ATOM 4514 O O . MET A 1 572 ? -16.161 26.364 -5.667 1.00 78.31 572 MET A O 1
ATOM 4518 N N . PRO A 1 573 ? -15.980 28.256 -6.881 1.00 70.38 573 PRO A N 1
ATOM 4519 C CA . PRO A 1 573 ? -15.059 27.666 -7.837 1.00 70.38 573 PRO A CA 1
ATOM 4520 C C . PRO A 1 573 ? -13.718 27.374 -7.151 1.00 70.38 573 PRO A C 1
ATOM 4522 O O . PRO A 1 573 ? -13.285 28.108 -6.258 1.00 70.38 573 PRO A O 1
ATOM 4525 N N . ASN A 1 574 ? -13.027 26.322 -7.587 1.00 74.75 574 ASN A N 1
ATOM 4526 C CA . ASN A 1 574 ? -11.665 26.057 -7.127 1.00 74.75 574 ASN A CA 1
ATOM 4527 C C . ASN A 1 574 ? -10.730 27.184 -7.594 1.00 74.75 574 ASN A C 1
ATOM 4529 O O . ASN A 1 574 ? -10.661 27.487 -8.786 1.00 74.75 574 ASN A O 1
ATOM 4533 N N . TYR A 1 575 ? -9.966 27.775 -6.675 1.00 78.19 575 TYR A N 1
ATOM 4534 C CA . TYR A 1 575 ? -8.980 28.807 -6.994 1.00 78.19 575 TYR A CA 1
ATOM 4535 C C . TYR A 1 575 ? -7.602 28.190 -7.227 1.00 78.19 575 TYR A C 1
ATOM 4537 O O . TYR A 1 575 ? -7.020 27.583 -6.332 1.00 78.19 575 TYR A O 1
ATOM 4545 N N . TYR A 1 576 ? -7.055 28.402 -8.420 1.00 77.75 576 TYR A N 1
ATOM 4546 C CA . TYR A 1 576 ? -5.729 27.938 -8.822 1.00 77.75 576 TYR A CA 1
ATOM 4547 C C . TYR A 1 576 ? -4.732 29.077 -8.643 1.00 77.75 576 TYR A C 1
ATOM 4549 O O . TYR A 1 576 ? -4.587 29.919 -9.532 1.00 77.75 576 TYR A O 1
ATOM 4557 N N . ILE A 1 577 ? -4.078 29.128 -7.485 1.00 84.06 577 ILE A N 1
ATOM 4558 C CA . ILE A 1 577 ? -3.187 30.232 -7.115 1.00 84.06 577 ILE A CA 1
ATOM 4559 C C . ILE A 1 577 ? -1.718 29.821 -7.186 1.00 84.06 577 ILE A C 1
ATOM 4561 O O . ILE A 1 577 ? -1.355 28.701 -6.848 1.00 84.06 577 ILE A O 1
ATOM 4565 N N . GLN A 1 578 ? -0.865 30.724 -7.644 1.00 85.19 578 GLN A N 1
ATOM 4566 C CA . GLN A 1 578 ? 0.582 30.615 -7.580 1.00 85.19 578 GLN A CA 1
ATOM 4567 C C . GLN A 1 578 ? 1.098 31.736 -6.686 1.00 85.19 578 GLN A C 1
ATOM 4569 O O . GLN A 1 578 ? 0.598 32.863 -6.724 1.00 85.19 578 GLN A O 1
ATOM 4574 N N . ILE A 1 579 ? 2.109 31.417 -5.884 1.00 80.31 579 ILE A N 1
ATOM 4575 C CA . ILE A 1 579 ? 2.844 32.420 -5.121 1.00 80.31 579 ILE A CA 1
ATOM 4576 C C . ILE A 1 579 ? 4.054 32.821 -5.957 1.00 80.31 579 ILE A C 1
ATOM 4578 O O . ILE A 1 579 ? 4.955 32.010 -6.153 1.00 80.31 579 ILE A O 1
ATOM 4582 N N . SER A 1 580 ? 4.072 34.034 -6.501 1.00 67.56 580 SER A N 1
ATOM 4583 C CA . SER A 1 580 ? 5.201 34.511 -7.309 1.00 67.56 580 SER A CA 1
ATOM 4584 C C . SER A 1 580 ? 6.448 34.778 -6.453 1.00 67.56 580 SER A C 1
ATOM 4586 O O . SER A 1 580 ? 6.372 34.904 -5.227 1.00 67.56 580 SER A O 1
ATOM 4588 N N . ALA A 1 581 ? 7.612 34.902 -7.097 1.00 59.72 581 ALA A N 1
ATOM 4589 C CA . ALA A 1 581 ? 8.900 35.135 -6.433 1.00 59.72 581 ALA A CA 1
ATOM 4590 C C . ALA A 1 581 ? 8.931 36.401 -5.535 1.00 59.72 581 ALA A C 1
ATOM 4592 O O . ALA A 1 581 ? 9.628 36.439 -4.511 1.00 59.72 581 ALA A O 1
ATOM 4593 N N . ASP A 1 582 ? 8.135 37.424 -5.867 1.00 64.56 582 ASP A N 1
ATOM 4594 C CA . ASP A 1 582 ? 7.936 38.659 -5.087 1.00 64.56 582 ASP A CA 1
ATOM 4595 C C . ASP A 1 582 ? 6.898 38.519 -3.953 1.00 64.56 582 ASP A C 1
ATOM 4597 O O . ASP A 1 582 ? 6.774 39.404 -3.110 1.00 64.56 582 ASP A O 1
ATOM 4601 N N . GLY A 1 583 ? 6.213 37.377 -3.869 1.00 64.19 583 GLY A N 1
ATOM 4602 C CA . GLY A 1 583 ? 5.264 37.028 -2.817 1.00 64.19 583 GLY A CA 1
ATOM 4603 C C . GLY A 1 583 ? 3.821 37.466 -3.057 1.00 64.19 583 GLY A C 1
ATOM 4604 O O . GLY A 1 583 ? 3.033 37.461 -2.112 1.00 64.19 583 GLY A O 1
ATOM 4605 N N . LYS A 1 584 ? 3.457 37.822 -4.294 1.00 74.94 584 LYS A N 1
ATOM 4606 C CA . LYS A 1 584 ? 2.059 38.061 -4.673 1.00 74.94 584 LYS A CA 1
ATOM 4607 C C . LYS A 1 584 ? 1.314 36.752 -4.914 1.00 74.94 584 LYS A C 1
ATOM 4609 O O . LYS A 1 584 ? 1.891 35.742 -5.315 1.00 74.94 584 LYS A O 1
ATOM 4614 N N . VAL A 1 585 ? 0.006 36.799 -4.686 1.00 82.38 585 VAL A N 1
ATOM 4615 C CA . VAL A 1 585 ? -0.912 35.677 -4.892 1.00 82.38 585 VAL A CA 1
ATOM 4616 C C . VAL A 1 585 ? -1.646 35.928 -6.188 1.00 82.38 585 VAL A C 1
ATOM 4618 O O . VAL A 1 585 ? -2.497 36.814 -6.262 1.00 82.38 585 VAL A O 1
ATOM 4621 N N . THR A 1 586 ? -1.305 35.178 -7.223 1.00 82.00 586 THR A N 1
ATOM 4622 C CA . THR A 1 586 ? -1.934 35.336 -8.532 1.00 82.00 586 THR A CA 1
ATOM 4623 C C . THR A 1 586 ? -2.592 34.048 -8.969 1.00 82.00 586 THR A C 1
ATOM 4625 O O . THR A 1 586 ? -2.179 32.956 -8.594 1.00 82.00 586 THR A O 1
ATOM 4628 N N . THR A 1 587 ? -3.650 34.165 -9.756 1.00 76.94 587 THR A N 1
ATOM 4629 C CA . THR A 1 587 ? -4.183 33.019 -10.489 1.00 76.94 587 THR A CA 1
ATOM 4630 C C . THR A 1 587 ? -3.187 32.600 -11.570 1.00 76.94 587 THR A C 1
ATOM 4632 O O . THR A 1 587 ? -2.606 33.449 -12.243 1.00 76.94 587 THR A O 1
ATOM 4635 N N . TYR A 1 588 ? -2.962 31.292 -11.729 1.00 62.62 588 TYR A N 1
ATOM 4636 C CA . TYR A 1 588 ? -2.063 30.760 -12.771 1.00 62.62 588 TYR A CA 1
ATOM 4637 C C . TYR A 1 588 ? -2.802 30.099 -13.943 1.00 62.62 588 TYR A C 1
ATOM 4639 O O . TYR A 1 588 ? -2.182 29.698 -14.926 1.00 62.62 588 TYR A O 1
ATOM 4647 N N . LYS A 1 589 ? -4.132 30.000 -13.855 1.00 55.50 589 LYS A N 1
ATOM 4648 C CA . LYS A 1 589 ? -5.044 29.610 -14.938 1.00 55.50 589 LYS A CA 1
ATOM 4649 C C . LYS A 1 589 ? -6.091 30.719 -15.115 1.00 55.50 589 LYS A C 1
ATOM 4651 O O . LYS A 1 589 ? -6.508 31.307 -14.123 1.00 55.50 589 LYS A O 1
ATOM 4656 N N . ASN A 1 590 ? -6.524 30.971 -16.357 1.00 51.75 590 ASN A N 1
ATOM 4657 C CA . ASN A 1 590 ? -7.520 31.992 -16.748 1.00 51.75 590 ASN A CA 1
ATOM 4658 C C . ASN A 1 590 ? -7.077 33.466 -16.584 1.00 51.75 590 ASN A C 1
ATOM 4660 O O . ASN A 1 590 ? -7.845 34.318 -16.135 1.00 51.75 590 ASN A O 1
ATOM 4664 N N . GLY A 1 591 ? -5.845 33.771 -17.014 1.00 57.03 591 GLY A N 1
ATOM 4665 C CA . GLY A 1 591 ? -5.244 35.110 -16.954 1.00 57.03 591 GLY A CA 1
ATOM 4666 C C . GLY A 1 591 ? -4.669 35.435 -15.572 1.00 57.03 591 GLY A C 1
ATOM 4667 O O . GLY A 1 591 ? -5.227 35.041 -14.557 1.00 57.03 591 GLY A O 1
ATOM 4668 N N . ILE A 1 592 ? -3.538 36.145 -15.518 1.00 67.38 592 ILE A N 1
ATOM 4669 C CA . ILE A 1 592 ? -2.864 36.470 -14.251 1.00 67.38 592 ILE A CA 1
ATOM 4670 C C . ILE A 1 592 ? -3.643 37.590 -13.552 1.00 67.38 592 ILE A C 1
ATOM 4672 O O . ILE A 1 592 ? -3.510 38.761 -13.901 1.00 67.38 592 ILE A O 1
ATOM 4676 N N . LYS A 1 593 ? -4.467 37.234 -12.563 1.00 77.00 593 LYS A N 1
ATOM 4677 C CA . LYS A 1 593 ? -5.158 38.189 -11.681 1.00 77.00 593 LYS A CA 1
ATOM 4678 C C . LYS A 1 593 ? -4.693 38.020 -10.245 1.00 77.00 593 LYS A C 1
ATOM 4680 O O . LYS A 1 593 ? -4.561 36.890 -9.775 1.00 77.00 593 LYS A O 1
ATOM 4685 N N . GLU A 1 594 ? -4.483 39.133 -9.552 1.00 81.50 594 GLU A N 1
ATOM 4686 C CA . GLU A 1 594 ? -4.193 39.138 -8.119 1.00 81.50 594 GLU A CA 1
ATOM 4687 C C . GLU A 1 594 ? -5.425 38.683 -7.326 1.00 81.50 594 GLU A C 1
ATOM 4689 O O . GLU A 1 594 ? -6.544 39.139 -7.571 1.00 81.50 594 GLU A O 1
ATOM 4694 N N . VAL A 1 595 ? -5.225 37.757 -6.390 1.00 83.06 595 VAL A N 1
ATOM 4695 C CA . VAL A 1 595 ? -6.287 37.221 -5.535 1.00 83.06 595 VAL A CA 1
ATOM 4696 C C . VAL A 1 595 ? -6.213 37.925 -4.187 1.00 83.06 595 VAL A C 1
ATOM 4698 O O . VAL A 1 595 ? -5.256 37.737 -3.443 1.00 83.06 595 VAL A O 1
ATOM 4701 N N . SER A 1 596 ? -7.234 38.722 -3.865 1.00 80.75 596 SER A N 1
ATOM 4702 C CA . SER A 1 596 ? -7.349 39.475 -2.601 1.00 80.75 596 SER A CA 1
ATOM 4703 C C . SER A 1 596 ? -8.424 38.926 -1.647 1.00 80.75 596 SER A C 1
ATOM 4705 O O . SER A 1 596 ? -8.566 39.392 -0.513 1.00 80.75 596 SER A O 1
ATOM 4707 N N . GLY A 1 597 ? -9.176 37.915 -2.089 1.00 87.12 597 GLY A N 1
ATOM 4708 C CA . GLY A 1 597 ? -10.222 37.243 -1.324 1.00 87.12 597 GLY A CA 1
ATOM 4709 C C . GLY A 1 597 ? -10.894 36.119 -2.116 1.00 87.12 597 GLY A C 1
ATOM 4710 O O . GLY A 1 597 ? -10.585 35.912 -3.289 1.00 87.12 597 GLY A O 1
ATOM 4711 N N . PHE A 1 598 ? -11.807 35.406 -1.462 1.00 89.75 598 PHE A N 1
ATOM 4712 C CA . PHE A 1 598 ? -12.601 34.322 -2.035 1.00 89.75 598 PHE A CA 1
ATOM 4713 C C . PHE A 1 598 ? -14.084 34.686 -2.013 1.00 89.75 598 PHE A C 1
ATOM 4715 O O . PHE A 1 598 ? -14.617 35.116 -0.991 1.00 89.75 598 PHE A O 1
ATOM 4722 N N . ASP A 1 599 ? -14.751 34.485 -3.139 1.00 88.75 599 ASP A N 1
ATOM 4723 C CA . ASP A 1 599 ? -16.184 34.706 -3.275 1.00 88.75 599 ASP A CA 1
ATOM 4724 C C . ASP A 1 599 ? -16.908 33.351 -3.209 1.00 88.75 599 ASP A C 1
ATOM 4726 O O . ASP A 1 599 ? -16.490 32.373 -3.831 1.00 88.75 599 ASP A O 1
ATOM 4730 N N . MET A 1 600 ? -17.975 33.294 -2.417 1.00 85.62 600 MET A N 1
ATOM 4731 C CA . MET A 1 600 ? -18.807 32.119 -2.191 1.00 85.62 600 MET A CA 1
ATOM 4732 C C . MET A 1 600 ? -20.245 32.416 -2.583 1.00 85.62 600 MET A C 1
ATOM 4734 O O . MET A 1 600 ? -20.800 33.436 -2.180 1.00 85.62 600 MET A O 1
ATOM 4738 N N . THR A 1 601 ? -20.881 31.498 -3.290 1.00 82.69 601 THR A N 1
ATOM 4739 C CA . THR A 1 601 ? -22.307 31.579 -3.607 1.00 82.69 601 THR A CA 1
ATOM 4740 C C . THR A 1 601 ? -23.054 30.646 -2.667 1.00 82.69 601 THR A C 1
ATOM 4742 O O . THR A 1 601 ? -22.549 29.578 -2.310 1.00 82.69 601 THR A O 1
ATOM 4745 N N . ARG A 1 602 ? -24.256 31.024 -2.218 1.00 77.12 602 ARG A N 1
ATOM 4746 C CA . ARG A 1 602 ? -25.149 30.013 -1.636 1.00 77.12 602 ARG A CA 1
ATOM 4747 C C . ARG A 1 602 ? -25.448 28.996 -2.715 1.00 77.12 602 ARG A C 1
ATOM 4749 O O . ARG A 1 602 ? -25.786 29.395 -3.824 1.00 77.12 602 ARG A O 1
ATOM 4756 N N . ARG A 1 603 ? -25.363 27.713 -2.378 1.00 66.56 603 ARG A N 1
ATOM 4757 C CA . ARG A 1 603 ? -25.909 26.684 -3.258 1.00 66.56 603 ARG A CA 1
ATOM 4758 C C . ARG A 1 603 ? -27.386 27.022 -3.443 1.00 66.56 603 ARG A C 1
ATOM 4760 O O . ARG A 1 603 ? -28.119 27.081 -2.454 1.00 66.56 603 ARG A O 1
ATOM 4767 N N . ALA A 1 604 ? -27.771 27.390 -4.660 1.00 54.59 604 ALA A N 1
ATOM 4768 C CA . ALA A 1 604 ? -29.162 27.645 -4.979 1.00 54.59 604 ALA A CA 1
ATOM 4769 C C . ALA A 1 604 ? -29.913 26.314 -4.844 1.00 54.59 604 ALA A C 1
ATOM 4771 O O . ALA A 1 604 ? -29.474 25.301 -5.387 1.00 54.59 604 ALA A O 1
ATOM 4772 N N . GLU A 1 605 ? -31.032 26.306 -4.121 1.00 51.59 605 GLU A N 1
ATOM 4773 C CA . GLU A 1 605 ? -32.134 25.470 -4.592 1.00 51.59 605 GLU A CA 1
ATOM 4774 C C . GLU A 1 605 ? -32.526 26.064 -5.956 1.00 51.59 605 GLU A C 1
ATOM 4776 O O . GLU A 1 605 ? -32.631 27.284 -6.069 1.00 51.59 605 GLU A O 1
ATOM 4781 N N . ASP A 1 606 ? -32.654 25.209 -6.970 1.00 41.69 606 ASP A N 1
ATOM 4782 C CA . ASP A 1 606 ? -32.996 25.504 -8.372 1.00 41.69 606 ASP A CA 1
ATOM 4783 C C . ASP A 1 606 ? -31.818 25.674 -9.349 1.00 41.69 606 ASP A C 1
ATOM 4785 O O . ASP A 1 606 ? -31.328 26.760 -9.667 1.00 41.69 606 ASP A O 1
ATOM 4789 N N . LEU A 1 607 ? -31.439 24.530 -9.929 1.00 42.62 607 LEU A N 1
ATOM 4790 C CA . LEU A 1 607 ? -31.031 24.461 -11.329 1.00 42.62 607 LEU A CA 1
ATOM 4791 C C . LEU A 1 607 ? -32.178 25.004 -12.186 1.00 42.62 607 LEU A C 1
ATOM 4793 O O . LEU A 1 607 ? -33.346 24.814 -11.845 1.00 42.62 607 LEU A O 1
ATOM 4797 N N . ALA A 1 608 ? -31.853 25.622 -13.320 1.00 49.19 608 ALA A N 1
ATOM 4798 C CA . ALA A 1 608 ? -32.826 25.782 -14.389 1.00 49.19 608 ALA A CA 1
ATOM 4799 C C . ALA A 1 608 ? -33.614 24.472 -14.540 1.00 49.19 608 ALA A C 1
ATOM 4801 O O . ALA A 1 608 ? -33.031 23.382 -14.578 1.00 49.19 608 ALA A O 1
ATOM 4802 N N . LYS A 1 609 ? -34.937 24.592 -14.541 1.00 57.59 609 LYS A N 1
ATOM 4803 C CA . LYS A 1 609 ? -35.844 23.483 -14.787 1.00 57.59 609 LYS A CA 1
ATOM 4804 C C . LYS A 1 609 ? -35.374 22.724 -16.036 1.00 57.59 609 LYS A C 1
ATOM 4806 O O . LYS A 1 609 ? -35.191 23.367 -17.070 1.00 57.59 609 LYS A O 1
ATOM 4811 N N . PRO A 1 610 ? -35.136 21.402 -15.974 1.00 62.94 610 PRO A N 1
ATOM 4812 C CA . PRO A 1 610 ? -34.669 20.634 -17.130 1.00 62.94 610 PRO A CA 1
ATOM 4813 C C . PRO A 1 610 ? -35.584 20.785 -18.352 1.00 62.94 610 PRO A C 1
ATOM 4815 O O . PRO A 1 610 ? -35.121 20.683 -19.486 1.00 62.94 610 PRO A O 1
ATOM 4818 N N . GLU A 1 611 ? -36.874 21.055 -18.126 1.00 69.69 611 GLU A N 1
ATOM 4819 C CA . GLU A 1 611 ? -37.859 21.353 -19.165 1.00 69.69 611 GLU A CA 1
ATOM 4820 C C . GLU A 1 611 ? -37.592 22.653 -19.950 1.00 69.69 611 GLU A C 1
ATOM 4822 O O . GLU A 1 611 ? -38.045 22.762 -21.088 1.00 69.69 611 GLU A O 1
ATOM 4827 N N . ASP A 1 612 ? -36.814 23.587 -19.397 1.00 70.69 612 ASP A N 1
ATOM 4828 C CA . ASP A 1 612 ? -36.497 24.887 -20.002 1.00 70.69 612 ASP A CA 1
ATOM 4829 C C . ASP A 1 612 ? -35.101 24.914 -20.669 1.00 70.69 612 ASP A C 1
ATOM 4831 O O . ASP A 1 612 ? -34.697 25.931 -21.239 1.00 70.69 612 ASP A O 1
ATOM 4835 N N . ALA A 1 613 ? -34.338 23.812 -20.612 1.00 75.75 613 ALA A N 1
ATOM 4836 C CA . ALA A 1 613 ? -32.993 23.737 -21.182 1.00 75.75 613 ALA A CA 1
ATOM 4837 C C . ALA A 1 613 ? -33.016 23.702 -22.723 1.00 75.75 613 ALA A C 1
ATOM 4839 O O . ALA A 1 613 ? -33.696 22.874 -23.338 1.00 75.75 613 ALA A O 1
ATOM 4840 N N . ALA A 1 614 ? -32.214 24.563 -23.362 1.00 83.25 614 ALA A N 1
ATOM 4841 C CA . ALA A 1 614 ? -32.037 24.556 -24.812 1.00 83.25 614 ALA A CA 1
ATOM 4842 C C . ALA A 1 614 ? -31.466 23.208 -25.282 1.00 83.25 614 ALA A C 1
ATOM 4844 O O . ALA A 1 614 ? -30.569 22.646 -24.652 1.00 83.25 614 ALA A O 1
ATOM 4845 N N . ARG A 1 615 ? -31.981 22.676 -26.397 1.00 89.31 615 ARG A N 1
ATOM 4846 C CA . ARG A 1 615 ? -31.501 21.419 -26.987 1.00 89.31 615 ARG A CA 1
ATOM 4847 C C . ARG A 1 615 ? -30.718 21.677 -28.265 1.00 89.31 615 ARG A C 1
ATOM 4849 O O . ARG A 1 615 ? -31.188 22.363 -29.170 1.00 89.31 615 ARG A O 1
ATOM 4856 N N . VAL A 1 616 ? -29.548 21.061 -28.357 1.00 91.81 616 VAL A N 1
ATOM 4857 C CA . VAL A 1 616 ? -28.627 21.166 -29.485 1.00 91.81 616 VAL A CA 1
ATOM 4858 C C . VAL A 1 616 ? -28.675 19.869 -30.284 1.00 91.81 616 VAL A C 1
ATOM 4860 O O . VAL A 1 616 ? -28.403 18.789 -29.755 1.00 91.81 616 VAL A O 1
ATOM 4863 N N . HIS A 1 617 ? -29.029 19.979 -31.564 1.00 93.38 617 HIS A N 1
ATOM 4864 C CA . HIS A 1 617 ? -28.937 18.865 -32.504 1.00 93.38 617 HIS A CA 1
ATOM 4865 C C . HIS A 1 617 ? -27.478 18.563 -32.847 1.00 93.38 617 HIS A C 1
ATOM 4867 O O . HIS A 1 617 ? -26.730 19.478 -33.203 1.00 93.38 617 HIS A O 1
ATOM 4873 N N . VAL A 1 618 ? -27.104 17.289 -32.780 1.00 91.12 618 VAL A N 1
ATOM 4874 C CA . VAL A 1 618 ? -25.760 16.790 -33.066 1.00 91.12 618 VAL A CA 1
ATOM 4875 C C . VAL A 1 618 ? -25.850 15.522 -33.913 1.00 91.12 618 VAL A C 1
ATOM 4877 O O . VAL A 1 618 ? -26.583 14.590 -33.573 1.00 91.12 618 VAL A O 1
ATOM 4880 N N . THR A 1 619 ? -25.037 15.476 -34.969 1.00 93.56 619 THR A N 1
ATOM 4881 C CA . THR A 1 619 ? -24.776 14.277 -35.771 1.00 93.56 619 THR A CA 1
ATOM 4882 C C . THR A 1 619 ? -23.345 13.813 -35.521 1.00 93.56 619 THR A C 1
ATOM 4884 O O . THR A 1 619 ? -22.419 14.617 -35.631 1.00 93.56 619 THR A O 1
ATOM 4887 N N . MET A 1 620 ? -23.147 12.537 -35.185 1.00 93.56 620 MET A N 1
ATOM 4888 C CA . MET A 1 620 ? -21.818 11.969 -34.930 1.00 93.56 620 MET A CA 1
ATOM 4889 C C . MET A 1 620 ? -21.667 10.587 -35.579 1.00 93.56 620 MET A C 1
ATOM 4891 O O . MET A 1 620 ? -22.479 9.707 -35.290 1.00 93.56 620 MET A O 1
ATOM 4895 N N . PRO A 1 621 ? -20.629 10.346 -36.398 1.00 92.62 621 PRO A N 1
ATOM 4896 C CA . PRO A 1 621 ? -20.312 9.011 -36.887 1.00 92.62 621 PRO A CA 1
ATOM 4897 C C . PRO A 1 621 ? -19.814 8.097 -35.763 1.00 92.62 621 PRO A C 1
ATOM 4899 O O . PRO A 1 621 ? -19.117 8.527 -34.836 1.00 92.62 621 PRO A O 1
ATOM 4902 N N . VAL A 1 622 ? -20.156 6.818 -35.881 1.00 94.56 622 VAL A N 1
ATOM 4903 C CA . VAL A 1 622 ? -19.759 5.733 -34.986 1.00 94.56 622 VAL A CA 1
ATOM 4904 C C . VAL A 1 622 ? -18.777 4.824 -35.713 1.00 94.56 622 VAL A C 1
ATOM 4906 O O . VAL A 1 622 ? -19.079 4.248 -36.762 1.00 94.56 622 VAL A O 1
ATOM 4909 N N . PHE A 1 623 ? -17.592 4.683 -35.132 1.00 91.00 623 PHE A N 1
ATOM 4910 C CA . PHE A 1 623 ? -16.510 3.878 -35.669 1.00 91.00 623 PHE A CA 1
ATOM 4911 C C . PHE A 1 623 ? -16.120 2.757 -34.715 1.00 91.00 623 PHE A C 1
ATOM 4913 O O . PHE A 1 623 ? -16.181 2.918 -33.503 1.00 91.00 623 PHE A O 1
ATOM 4920 N N . TYR A 1 624 ? -15.638 1.650 -35.262 1.00 88.38 624 TYR A N 1
ATOM 4921 C CA . TYR A 1 624 ? -14.914 0.610 -34.541 1.00 88.38 624 TYR A CA 1
ATOM 4922 C C . TYR A 1 624 ? -13.505 0.520 -35.115 1.00 88.38 624 TYR A C 1
ATOM 4924 O O . TYR A 1 624 ? -13.339 0.501 -36.336 1.00 88.38 624 TYR A O 1
ATOM 4932 N N . VAL A 1 625 ? -12.502 0.488 -34.244 1.00 77.81 625 VAL A N 1
ATOM 4933 C CA . VAL A 1 625 ? -11.109 0.277 -34.640 1.00 77.81 625 VAL A CA 1
ATOM 4934 C C . VAL A 1 625 ? -10.773 -1.173 -34.333 1.00 77.81 625 VAL A C 1
ATOM 4936 O O . VAL A 1 625 ? -10.846 -1.582 -33.176 1.00 77.81 625 VAL A O 1
ATOM 4939 N N . ASP A 1 626 ? -10.468 -1.961 -35.364 1.00 72.81 626 ASP A N 1
ATOM 4940 C CA . ASP A 1 626 ? -10.105 -3.364 -35.163 1.00 72.81 626 ASP A CA 1
ATOM 4941 C C . ASP A 1 626 ? -8.690 -3.527 -34.585 1.00 72.81 626 ASP A C 1
ATOM 4943 O O . ASP A 1 626 ? -7.943 -2.563 -34.408 1.00 72.81 626 ASP A O 1
ATOM 4947 N N . LYS A 1 627 ? -8.326 -4.772 -34.262 1.00 62.38 627 LYS A N 1
ATOM 4948 C CA . LYS A 1 627 ? -7.035 -5.123 -33.645 1.00 62.38 627 LYS A CA 1
ATOM 4949 C C . LYS A 1 627 ? -5.824 -4.744 -34.503 1.00 62.38 627 LYS A C 1
ATOM 4951 O O . LYS A 1 627 ? -4.734 -4.607 -33.960 1.00 62.38 627 LYS A O 1
ATOM 4956 N N . ASP A 1 628 ? -6.037 -4.528 -35.798 1.00 65.06 628 ASP A N 1
ATOM 4957 C CA . ASP A 1 628 ? -5.018 -4.121 -36.763 1.00 65.06 628 ASP A CA 1
ATOM 4958 C C . ASP A 1 628 ? -4.964 -2.587 -36.935 1.00 65.06 628 ASP A C 1
ATOM 4960 O O . ASP A 1 628 ? -4.184 -2.070 -37.732 1.00 65.06 628 ASP A O 1
ATOM 4964 N N . GLY A 1 629 ? -5.787 -1.837 -36.189 1.00 60.00 629 GLY A N 1
ATOM 4965 C CA . GLY A 1 629 ? -5.839 -0.375 -36.216 1.00 60.00 629 GLY A CA 1
ATOM 4966 C C . GLY A 1 629 ? -6.720 0.211 -37.322 1.00 60.00 629 GLY A C 1
ATOM 4967 O O . GLY A 1 629 ? -6.723 1.430 -37.510 1.00 60.00 629 GLY A O 1
ATOM 4968 N N . ASN A 1 630 ? -7.489 -0.607 -38.048 1.00 72.56 630 ASN A N 1
ATOM 4969 C CA . ASN A 1 630 ? -8.336 -0.117 -39.132 1.00 72.56 630 ASN A CA 1
ATOM 4970 C C . ASN A 1 630 ? -9.663 0.421 -38.595 1.00 72.56 630 ASN A C 1
ATOM 4972 O O . ASN A 1 630 ? -10.427 -0.289 -37.937 1.00 72.56 630 ASN A O 1
ATOM 4976 N N . GLN A 1 631 ? -9.972 1.669 -38.940 1.00 83.81 631 GLN A N 1
ATOM 4977 C CA . GLN A 1 631 ? -11.233 2.316 -38.594 1.00 83.81 631 GLN A CA 1
ATOM 4978 C C . GLN A 1 631 ? -12.349 1.890 -39.559 1.00 83.81 631 GLN A C 1
ATOM 4980 O O . GLN A 1 631 ? -12.252 2.090 -40.770 1.00 83.81 631 GLN A O 1
ATOM 4985 N N . LYS A 1 632 ? -13.437 1.341 -39.019 1.00 88.00 632 LYS A N 1
ATOM 4986 C CA . LYS A 1 632 ? -14.628 0.909 -39.763 1.00 88.00 632 LYS A CA 1
ATOM 4987 C C . LYS A 1 632 ? -15.857 1.656 -39.267 1.00 88.00 632 LYS A C 1
ATOM 4989 O O . LYS A 1 632 ? -16.082 1.734 -38.064 1.00 88.00 632 LYS A O 1
ATOM 4994 N N . THR A 1 633 ? -16.663 2.177 -40.185 1.00 91.31 633 THR A N 1
ATOM 4995 C CA . THR A 1 633 ? -17.992 2.723 -39.875 1.00 91.31 633 THR A CA 1
ATOM 4996 C C . THR A 1 633 ? -18.928 1.595 -39.451 1.00 91.31 633 THR A C 1
ATOM 4998 O O . THR A 1 633 ? -18.949 0.549 -40.100 1.00 91.31 633 THR A O 1
ATOM 5001 N N . VAL A 1 634 ? -19.701 1.797 -38.379 1.00 91.31 634 VAL A N 1
ATOM 5002 C CA . VAL A 1 634 ? -20.602 0.767 -37.839 1.00 91.31 634 VAL A CA 1
ATOM 5003 C C . VAL A 1 634 ? -22.035 1.291 -37.740 1.00 91.31 634 VAL A C 1
ATOM 5005 O O . VAL A 1 634 ? -22.321 2.244 -37.014 1.00 91.31 634 VAL A O 1
ATOM 5008 N N . SER A 1 635 ? -22.947 0.649 -38.469 1.00 93.44 635 SER A N 1
ATOM 5009 C CA . SER A 1 635 ? -24.390 0.911 -38.447 1.00 93.44 635 SER A CA 1
ATOM 5010 C C . SER A 1 635 ? -25.127 -0.056 -37.513 1.00 93.44 635 SER A C 1
ATOM 5012 O O . SER A 1 635 ? -24.616 -1.127 -37.184 1.00 93.44 635 SER A O 1
ATOM 5014 N N . GLY A 1 636 ? -26.334 0.314 -37.081 1.00 94.25 636 GLY A N 1
ATOM 5015 C CA . GLY A 1 636 ? -27.197 -0.534 -36.253 1.00 94.25 636 GLY A CA 1
ATOM 5016 C C . GLY A 1 636 ? -26.819 -0.618 -34.770 1.00 94.25 636 GLY A C 1
ATOM 5017 O O . GLY A 1 636 ? -27.444 -1.384 -34.043 1.00 94.25 636 GLY A O 1
ATOM 5018 N N . VAL A 1 637 ? -25.845 0.165 -34.299 1.00 95.19 637 VAL A N 1
ATOM 5019 C CA . VAL A 1 637 ? -25.382 0.129 -32.902 1.00 95.19 637 VAL A CA 1
ATOM 5020 C C . VAL A 1 637 ? -26.278 1.005 -32.040 1.00 95.19 637 VAL A C 1
ATOM 5022 O O . VAL A 1 637 ? -26.432 2.199 -32.311 1.00 95.19 637 VAL A O 1
ATOM 5025 N N . LYS A 1 638 ? -26.848 0.429 -30.977 1.00 95.88 638 LYS A N 1
ATOM 5026 C CA . LYS A 1 638 ? -27.684 1.158 -30.018 1.00 95.88 638 LYS A CA 1
ATOM 5027 C C . LYS A 1 638 ? -26.812 1.932 -29.026 1.00 95.88 638 LYS A C 1
ATOM 5029 O O . LYS A 1 638 ? -26.065 1.353 -28.235 1.00 95.88 638 LYS A O 1
ATOM 5034 N N . VAL A 1 639 ? -26.944 3.254 -29.042 1.00 95.56 639 VAL A N 1
ATOM 5035 C CA . VAL A 1 639 ? -26.230 4.188 -28.165 1.00 95.56 639 VAL A CA 1
ATOM 5036 C C . VAL A 1 639 ? -27.223 4.831 -27.204 1.00 95.56 639 VAL A C 1
ATOM 5038 O O . VAL A 1 639 ? -28.308 5.258 -27.601 1.00 95.56 639 VAL A O 1
ATOM 5041 N N . ARG A 1 640 ? -26.843 4.924 -25.929 1.00 96.06 640 ARG A N 1
ATOM 5042 C CA . ARG A 1 640 ? -27.601 5.637 -24.897 1.00 96.06 640 ARG A CA 1
ATOM 5043 C C . ARG A 1 640 ? -26.756 6.767 -24.335 1.00 96.06 640 ARG A C 1
ATOM 5045 O O . ARG A 1 640 ? -25.613 6.556 -23.944 1.00 96.06 640 ARG A O 1
ATOM 5052 N N . LEU A 1 641 ? -27.333 7.956 -24.268 1.00 95.94 641 LEU A N 1
ATOM 5053 C CA . LEU A 1 641 ? -26.736 9.132 -23.653 1.00 95.94 641 LEU A CA 1
ATOM 5054 C C . LEU A 1 641 ? -27.556 9.485 -22.419 1.00 95.94 641 LEU A C 1
ATOM 5056 O O . LEU A 1 641 ? -28.733 9.820 -22.538 1.00 95.94 641 LEU A O 1
ATOM 5060 N N . VAL A 1 642 ? -26.946 9.405 -21.239 1.00 95.44 642 VAL A N 1
ATOM 5061 C CA . VAL A 1 642 ? -27.660 9.540 -19.959 1.00 95.44 642 VAL A CA 1
ATOM 5062 C C . VAL A 1 642 ? -27.119 10.725 -19.166 1.00 95.44 642 VAL A C 1
ATOM 5064 O O . VAL A 1 642 ? -25.918 10.809 -18.921 1.00 95.44 642 VAL A O 1
ATOM 5067 N N . ASN A 1 643 ? -27.989 11.638 -18.741 1.00 91.44 643 ASN A N 1
ATOM 5068 C CA . ASN A 1 643 ? -27.695 12.645 -17.717 1.00 91.44 643 ASN A CA 1
ATOM 5069 C C . ASN A 1 643 ? -28.663 12.462 -16.522 1.00 91.44 643 ASN A C 1
ATOM 5071 O O . ASN A 1 643 ? -29.459 11.526 -16.508 1.00 91.44 643 ASN A O 1
ATOM 5075 N N . GLN A 1 644 ? -28.611 13.319 -15.494 1.00 85.06 644 GLN A N 1
ATOM 5076 C CA . GLN A 1 644 ? -29.471 13.141 -14.309 1.00 85.06 644 GLN A CA 1
ATOM 5077 C C . GLN A 1 644 ? -30.980 13.411 -14.530 1.00 85.06 644 GLN A C 1
ATOM 5079 O O . GLN A 1 644 ? -31.780 13.131 -13.642 1.00 85.06 644 GLN A O 1
ATOM 5084 N N . TYR A 1 645 ? -31.366 13.975 -15.677 1.00 86.62 645 TYR A N 1
ATOM 5085 C CA . TYR A 1 645 ? -32.736 14.384 -16.016 1.00 86.62 645 TYR A CA 1
ATOM 5086 C C . TYR A 1 645 ? -33.270 13.757 -17.308 1.00 86.62 645 TYR A C 1
ATOM 5088 O O . TYR A 1 645 ? -34.474 13.781 -17.543 1.00 86.62 645 TYR A O 1
ATOM 5096 N N . ASP A 1 646 ? -32.391 13.232 -18.157 1.00 89.50 646 ASP A N 1
ATOM 5097 C CA . ASP A 1 646 ? -32.696 12.841 -19.525 1.00 89.50 646 ASP A CA 1
ATOM 5098 C C . ASP A 1 646 ? -31.919 11.584 -19.927 1.00 89.50 646 ASP A C 1
ATOM 5100 O O . ASP A 1 646 ? -30.763 11.378 -19.548 1.00 89.50 646 ASP A O 1
ATOM 5104 N N . THR A 1 647 ? -32.560 10.741 -20.729 1.00 94.25 647 THR A N 1
ATOM 5105 C CA . THR A 1 647 ? -31.942 9.583 -21.375 1.00 94.25 647 THR A CA 1
ATOM 5106 C C . THR A 1 647 ? -32.337 9.603 -22.838 1.00 94.25 647 THR A C 1
ATOM 5108 O O . THR A 1 647 ? -33.501 9.405 -23.178 1.00 94.25 647 THR A O 1
ATOM 5111 N N . VAL A 1 648 ? -31.354 9.833 -23.703 1.00 95.06 648 VAL A N 1
ATOM 5112 C CA . VAL A 1 648 ? -31.539 9.843 -25.152 1.00 95.06 648 VAL A CA 1
ATOM 5113 C C . VAL A 1 648 ? -31.000 8.536 -25.710 1.00 95.06 648 VAL A C 1
ATOM 5115 O O . VAL A 1 648 ? -29.806 8.253 -25.611 1.00 95.06 648 VAL A O 1
ATOM 5118 N N . GLU A 1 649 ? -31.883 7.735 -26.294 1.00 95.88 649 GLU A N 1
ATOM 5119 C CA . GLU A 1 649 ? -31.519 6.506 -26.995 1.00 95.88 649 GLU A CA 1
ATOM 5120 C C . GLU A 1 649 ? -31.548 6.741 -28.506 1.00 95.88 649 GLU A C 1
ATOM 5122 O O . GLU A 1 649 ? -32.422 7.430 -29.032 1.00 95.88 649 GLU A O 1
ATOM 5127 N N . THR A 1 650 ? -30.578 6.175 -29.213 1.00 95.69 650 THR A N 1
ATOM 5128 C CA . THR A 1 650 ? -30.461 6.286 -30.667 1.00 95.69 650 THR A CA 1
ATOM 5129 C C . THR A 1 650 ? -29.786 5.040 -31.229 1.00 95.69 650 THR A C 1
ATOM 5131 O O . THR A 1 650 ? -29.160 4.274 -30.496 1.00 95.69 650 THR A O 1
ATOM 5134 N N . VAL A 1 651 ? -29.919 4.828 -32.532 1.00 95.81 651 VAL A N 1
ATOM 5135 C CA . VAL A 1 651 ? -29.269 3.734 -33.255 1.00 95.81 651 VAL A CA 1
ATOM 5136 C C . VAL A 1 651 ? -28.497 4.352 -34.407 1.00 95.81 651 VAL A C 1
ATOM 5138 O O . VAL A 1 651 ? -29.038 5.225 -35.090 1.00 95.81 651 VAL A O 1
ATOM 5141 N N . SER A 1 652 ? -27.246 3.934 -34.617 1.00 96.00 652 SER A N 1
ATOM 5142 C CA . SER A 1 652 ? -26.485 4.431 -35.763 1.00 96.00 652 SER A CA 1
ATOM 5143 C C . SER A 1 652 ? -27.182 4.048 -37.074 1.00 96.00 652 SER A C 1
ATOM 5145 O O . SER A 1 652 ? -27.560 2.893 -37.285 1.00 96.00 652 SER A O 1
ATOM 5147 N N . ASP A 1 653 ? -27.397 5.035 -37.942 1.00 96.19 653 ASP A N 1
ATOM 5148 C CA . ASP A 1 653 ? -28.102 4.863 -39.209 1.00 96.19 653 ASP A CA 1
ATOM 5149 C C . ASP A 1 653 ? -27.286 4.038 -40.220 1.00 96.19 653 ASP A C 1
ATOM 5151 O O . ASP A 1 653 ? -26.192 3.550 -39.933 1.00 96.19 653 ASP A O 1
ATOM 5155 N N . LYS A 1 654 ? -27.821 3.858 -41.434 1.00 93.44 654 LYS A N 1
ATOM 5156 C CA . LYS A 1 654 ? -27.163 3.084 -42.501 1.00 93.44 654 LYS A CA 1
ATOM 5157 C C . LYS A 1 654 ? -25.774 3.618 -42.883 1.00 93.44 654 LYS A C 1
ATOM 5159 O O . LYS A 1 654 ? -24.961 2.851 -43.387 1.00 93.44 654 LYS A O 1
ATOM 5164 N N . ASP A 1 655 ? -25.524 4.904 -42.639 1.00 91.00 655 ASP A N 1
ATOM 5165 C CA . ASP A 1 655 ? -24.267 5.590 -42.930 1.00 91.00 655 ASP A CA 1
ATOM 5166 C C . ASP A 1 655 ? -23.367 5.644 -41.672 1.00 91.00 655 ASP A C 1
ATOM 5168 O O . ASP A 1 655 ? -22.296 6.250 -41.687 1.00 91.00 655 ASP A O 1
ATOM 5172 N N . GLY A 1 656 ? -23.787 4.975 -40.588 1.00 91.12 656 GLY A N 1
ATOM 5173 C CA . GLY A 1 656 ? -23.083 4.843 -39.317 1.00 91.12 656 GLY A CA 1
ATOM 5174 C C . GLY A 1 656 ? -23.157 6.071 -38.419 1.00 91.12 656 GLY A C 1
ATOM 5175 O O . GLY A 1 656 ? -22.326 6.200 -37.525 1.00 91.12 656 GLY A O 1
ATOM 5176 N N . ASN A 1 657 ? -24.118 6.974 -38.626 1.00 94.88 657 ASN A N 1
ATOM 5177 C CA . ASN A 1 657 ? -24.253 8.187 -37.821 1.00 94.88 657 ASN A CA 1
ATOM 5178 C C . ASN A 1 657 ? -25.335 8.054 -36.752 1.00 94.88 657 ASN A C 1
ATOM 5180 O O . ASN A 1 657 ? -26.413 7.520 -37.003 1.00 94.88 657 ASN A O 1
ATOM 5184 N N . ILE A 1 658 ? -25.082 8.612 -35.570 1.00 95.94 658 ILE A N 1
ATOM 5185 C CA . ILE A 1 658 ? -26.136 8.922 -34.605 1.00 95.94 658 ILE A CA 1
ATOM 5186 C C . ILE A 1 658 ? -26.615 10.358 -34.803 1.00 95.94 658 ILE A C 1
ATOM 5188 O O . ILE A 1 658 ? -25.812 11.253 -35.065 1.00 95.94 658 ILE A O 1
ATOM 5192 N N . ASN A 1 659 ? -27.919 10.578 -34.648 1.00 94.69 659 ASN A N 1
ATOM 5193 C CA . ASN A 1 659 ? -28.563 11.884 -34.777 1.00 94.69 659 ASN A CA 1
ATOM 5194 C C . ASN A 1 659 ? -29.394 12.143 -33.516 1.00 94.69 659 ASN A C 1
ATOM 5196 O O . ASN A 1 659 ? -30.398 11.466 -33.285 1.00 94.69 659 ASN A O 1
ATOM 5200 N N . VAL A 1 660 ? -28.958 13.080 -32.670 1.00 94.88 660 VAL A N 1
ATOM 5201 C CA . VAL A 1 660 ? -29.510 13.275 -31.316 1.00 94.88 660 VAL A CA 1
ATOM 5202 C C . VAL A 1 660 ? -29.714 14.748 -30.974 1.00 94.88 660 VAL A C 1
ATOM 5204 O O . VAL A 1 660 ? -29.005 15.617 -31.471 1.00 94.88 660 VAL A O 1
ATOM 5207 N N . ASN A 1 661 ? -30.685 15.031 -30.100 1.00 93.88 661 ASN A N 1
ATOM 5208 C CA . ASN A 1 661 ? -30.941 16.364 -29.547 1.00 93.88 661 ASN A CA 1
ATOM 5209 C C . ASN A 1 661 ? -30.633 16.358 -28.048 1.00 93.88 661 ASN A C 1
ATOM 5211 O O . ASN A 1 661 ? -31.412 15.824 -27.255 1.00 93.88 661 ASN A O 1
ATOM 5215 N N . LEU A 1 662 ? -29.509 16.954 -27.662 1.00 93.81 662 LEU A N 1
ATOM 5216 C CA . LEU A 1 662 ? -28.995 16.912 -26.292 1.00 93.81 662 LEU A CA 1
ATOM 5217 C C . LEU A 1 662 ? -29.186 18.264 -25.607 1.00 93.81 662 LEU A C 1
ATOM 5219 O O . LEU A 1 662 ? -29.068 19.298 -26.258 1.00 93.81 662 LEU A O 1
ATOM 5223 N N . MET A 1 663 ? -29.479 18.266 -24.307 1.00 91.00 663 MET A N 1
ATOM 5224 C CA . MET A 1 663 ? -29.551 19.504 -23.526 1.00 91.00 663 MET A CA 1
ATOM 5225 C C . MET A 1 663 ? -28.177 20.188 -23.485 1.00 91.00 663 MET A C 1
ATOM 5227 O O . MET A 1 663 ? -27.174 19.550 -23.148 1.00 91.00 663 MET A O 1
ATOM 5231 N N . GLU A 1 664 ? -28.135 21.478 -23.814 1.00 88.06 664 GLU A N 1
ATOM 5232 C CA . GLU A 1 664 ? -26.933 22.304 -23.710 1.00 88.06 664 GLU A CA 1
ATOM 5233 C C . GLU A 1 664 ? -26.464 22.380 -22.254 1.00 88.06 664 GLU A C 1
ATOM 5235 O O . GLU A 1 664 ? -27.278 22.538 -21.352 1.00 88.06 664 GLU A O 1
ATOM 5240 N N . ASP A 1 665 ? -25.156 22.269 -22.022 1.00 83.50 665 ASP A N 1
ATOM 5241 C CA . ASP A 1 665 ? -24.500 22.411 -20.704 1.00 83.50 665 ASP A CA 1
ATOM 5242 C C . ASP A 1 665 ? -24.649 21.245 -19.728 1.00 83.50 665 ASP A C 1
ATOM 5244 O O . ASP A 1 665 ? -24.101 21.287 -18.626 1.00 83.50 665 ASP A O 1
ATOM 5248 N N . TYR A 1 666 ? -25.283 20.151 -20.146 1.00 87.56 666 TYR A N 1
ATOM 5249 C CA . TYR A 1 666 ? -25.368 18.936 -19.338 1.00 87.56 666 TYR A CA 1
ATOM 5250 C C . TYR A 1 666 ? -24.284 17.916 -19.713 1.00 87.56 666 TYR A C 1
ATOM 5252 O O . TYR A 1 666 ? -23.821 17.837 -20.855 1.00 87.56 666 TYR A O 1
ATOM 5260 N N . ASN A 1 667 ? -23.861 17.114 -18.731 1.00 90.62 667 ASN A N 1
ATOM 5261 C CA . ASN A 1 667 ? -22.967 15.980 -18.959 1.00 90.62 667 ASN A CA 1
ATOM 5262 C C . ASN A 1 667 ? -23.799 14.725 -19.243 1.00 90.62 667 ASN A C 1
ATOM 5264 O O . ASN A 1 667 ? -24.492 14.219 -18.361 1.00 90.62 667 ASN A O 1
ATOM 5268 N N . TYR A 1 668 ? -23.706 14.214 -20.466 1.00 94.56 668 TYR A N 1
ATOM 5269 C CA . TYR A 1 668 ? -24.285 12.940 -20.863 1.00 94.56 668 TYR A CA 1
ATOM 5270 C C . TYR A 1 668 ? -23.216 11.849 -20.845 1.00 94.56 668 TYR A C 1
ATOM 5272 O O . TYR A 1 668 ? -22.246 11.911 -21.594 1.00 94.56 668 TYR A O 1
ATOM 5280 N N . MET A 1 669 ? -23.397 10.823 -20.022 1.00 95.00 669 MET A N 1
ATOM 5281 C CA . MET A 1 669 ? -22.613 9.596 -20.095 1.00 95.00 669 MET A CA 1
ATOM 5282 C C . MET A 1 669 ? -22.996 8.828 -21.356 1.00 95.00 669 MET A C 1
ATOM 5284 O O . MET A 1 669 ? -24.166 8.488 -21.540 1.00 95.00 669 MET A O 1
ATOM 5288 N N . VAL A 1 670 ? -22.014 8.582 -22.224 1.00 95.31 670 VAL A N 1
ATOM 5289 C CA . VAL A 1 670 ? -22.199 7.825 -23.469 1.00 95.31 670 VAL A CA 1
ATOM 5290 C C . VAL A 1 670 ? -22.001 6.341 -23.196 1.00 95.31 670 VAL A C 1
ATOM 5292 O O . VAL A 1 670 ? -20.936 5.939 -22.742 1.00 95.31 670 VAL A O 1
ATOM 5295 N N . LEU A 1 671 ? -23.019 5.541 -23.495 1.00 94.38 671 LEU A N 1
ATOM 5296 C CA . LEU A 1 671 ? -23.072 4.099 -23.269 1.00 94.38 671 LEU A CA 1
ATOM 5297 C C . LEU A 1 671 ? -23.482 3.389 -24.561 1.00 94.38 671 LEU A C 1
ATOM 5299 O O . LEU A 1 671 ? -24.233 3.939 -25.369 1.00 94.38 671 LEU A O 1
ATOM 5303 N N . VAL A 1 672 ? -23.049 2.141 -24.723 1.00 94.38 672 VAL A N 1
ATOM 5304 C CA . VAL A 1 672 ? -23.420 1.283 -25.858 1.00 94.38 672 VAL A CA 1
ATOM 5305 C C . VAL A 1 672 ? -24.110 0.027 -25.336 1.00 94.38 672 VAL A C 1
ATOM 5307 O O . VAL A 1 672 ? -23.596 -0.666 -24.457 1.00 94.38 672 VAL A O 1
ATOM 5310 N N . ASP A 1 673 ? -25.301 -0.235 -25.866 1.00 89.00 673 ASP A N 1
ATOM 5311 C CA . ASP A 1 673 ? -26.160 -1.366 -25.512 1.00 89.00 673 ASP A CA 1
ATOM 5312 C C . ASP A 1 673 ? -26.239 -2.328 -26.703 1.00 89.00 673 ASP A C 1
ATOM 5314 O O . ASP A 1 673 ? -27.247 -2.406 -27.400 1.00 89.00 673 ASP A O 1
ATOM 5318 N N . ASP A 1 674 ? -25.113 -2.986 -26.976 1.00 90.38 674 ASP A N 1
ATOM 5319 C CA . ASP A 1 674 ? -24.907 -3.884 -28.112 1.00 90.38 674 ASP A CA 1
ATOM 5320 C C . ASP A 1 674 ? -24.276 -5.208 -27.638 1.00 90.38 674 ASP A C 1
ATOM 5322 O O . ASP A 1 674 ? -23.572 -5.251 -26.619 1.00 90.38 674 ASP A O 1
ATOM 5326 N N . GLU A 1 675 ? -24.556 -6.300 -28.355 1.00 88.12 675 GLU A N 1
ATOM 5327 C CA . GLU A 1 675 ? -24.039 -7.637 -28.031 1.00 88.12 675 GLU A CA 1
ATOM 5328 C C . GLU A 1 675 ? -22.546 -7.782 -28.352 1.00 88.12 675 GLU A C 1
ATOM 5330 O O . GLU A 1 675 ? -21.837 -8.532 -27.681 1.00 88.12 675 GLU A O 1
ATOM 5335 N N . LYS A 1 676 ? -22.063 -7.070 -29.375 1.00 90.44 676 LYS A N 1
ATOM 5336 C CA . LYS A 1 676 ? -20.694 -7.176 -29.888 1.00 90.44 676 LYS A CA 1
ATOM 5337 C C . LYS A 1 676 ? -19.825 -6.005 -29.459 1.00 90.44 676 LYS A C 1
ATOM 5339 O O . LYS A 1 676 ? -18.638 -6.192 -29.190 1.00 90.44 676 LYS A O 1
ATOM 5344 N N . TYR A 1 677 ? -20.404 -4.812 -29.418 1.00 92.81 677 TYR A N 1
ATOM 5345 C CA . TYR A 1 677 ? -19.664 -3.582 -29.192 1.00 92.81 677 TYR A CA 1
ATOM 5346 C C . TYR A 1 677 ? -19.942 -2.969 -27.821 1.00 92.81 677 TYR A C 1
ATOM 5348 O O . TYR A 1 677 ? -21.007 -3.122 -27.224 1.00 92.81 677 TYR A O 1
ATOM 5356 N N . SER A 1 678 ? -18.958 -2.228 -27.333 1.00 92.56 678 SER A N 1
ATOM 5357 C CA . SER A 1 678 ? -19.068 -1.367 -26.164 1.00 92.56 678 SER A CA 1
ATOM 5358 C C . SER A 1 678 ? -18.366 -0.039 -26.437 1.00 92.56 678 SER A C 1
ATOM 5360 O O . SER A 1 678 ? -17.882 0.210 -27.542 1.00 92.56 678 SER A O 1
ATOM 5362 N N . ILE A 1 679 ? -18.310 0.837 -25.441 1.00 91.88 679 ILE A N 1
ATOM 5363 C CA . ILE A 1 679 ? -17.533 2.073 -25.502 1.00 91.88 679 ILE A CA 1
ATOM 5364 C C . ILE A 1 679 ? -16.878 2.328 -24.153 1.00 91.88 679 ILE A C 1
ATOM 5366 O O . ILE A 1 679 ? -17.495 2.130 -23.105 1.00 91.88 679 ILE A O 1
ATOM 5370 N N . GLU A 1 680 ? -15.649 2.834 -24.179 1.00 89.19 680 GLU A N 1
ATOM 5371 C CA . GLU A 1 680 ? -15.080 3.473 -22.996 1.00 89.19 680 GLU A CA 1
ATOM 5372 C C . GLU A 1 680 ? -15.867 4.735 -22.705 1.00 89.19 680 GLU A C 1
ATOM 5374 O O . GLU A 1 680 ? -15.724 5.747 -23.389 1.00 89.19 680 GLU A O 1
ATOM 5379 N N . SER A 1 681 ? -16.759 4.634 -21.728 1.00 90.88 681 SER A N 1
ATOM 5380 C CA . SER A 1 681 ? -17.746 5.670 -21.466 1.00 90.88 681 SER A CA 1
ATOM 5381 C C . SER A 1 681 ? -17.072 6.975 -21.035 1.00 90.88 681 SER A C 1
ATOM 5383 O O . SER A 1 681 ? -16.065 6.991 -20.329 1.00 90.88 681 SER A O 1
ATOM 5385 N N . PHE A 1 682 ? -17.639 8.105 -21.447 1.00 91.19 682 PHE A N 1
ATOM 5386 C CA . PHE A 1 682 ? -17.154 9.430 -21.067 1.00 91.19 682 PHE A CA 1
ATOM 5387 C C . PHE A 1 682 ? -18.315 10.439 -21.008 1.00 91.19 682 PHE A C 1
ATOM 5389 O O . PHE A 1 682 ? -19.342 10.227 -21.658 1.00 91.19 682 PHE A O 1
ATOM 5396 N N . PRO A 1 683 ? -18.178 11.535 -20.238 1.00 91.62 683 PRO A N 1
ATOM 5397 C CA . PRO A 1 683 ? -19.159 12.604 -20.159 1.00 91.62 683 PRO A CA 1
ATOM 5398 C C . PRO A 1 683 ? -19.056 13.503 -21.394 1.00 91.62 683 PRO A C 1
ATOM 5400 O O . PRO A 1 683 ? -18.125 14.295 -21.533 1.00 91.62 683 PRO A O 1
ATOM 5403 N N . LEU A 1 684 ? -20.023 13.393 -22.293 1.00 93.50 684 LEU A N 1
ATOM 5404 C CA . LEU A 1 684 ? -20.207 14.272 -23.440 1.00 93.50 684 LEU A CA 1
ATOM 5405 C C . LEU A 1 684 ? -21.000 15.518 -23.026 1.00 93.50 684 LEU A C 1
ATOM 5407 O O . LEU A 1 684 ? -22.027 15.415 -22.360 1.00 93.50 684 LEU A O 1
ATOM 5411 N N . THR A 1 685 ? -20.568 16.693 -23.468 1.00 91.38 685 THR A N 1
ATOM 5412 C CA . THR A 1 685 ? -21.318 17.945 -23.297 1.00 91.38 685 THR A CA 1
ATOM 5413 C C . THR A 1 685 ? -21.428 18.678 -24.617 1.00 91.38 685 THR A C 1
ATOM 5415 O O . THR A 1 685 ? -20.463 18.733 -25.381 1.00 91.38 685 THR A O 1
ATOM 5418 N N . VAL A 1 686 ? -22.600 19.259 -24.870 1.00 91.56 686 VAL A N 1
ATOM 5419 C CA . VAL A 1 686 ? -22.885 20.037 -26.077 1.00 91.56 686 VAL A CA 1
ATOM 5420 C C . VAL A 1 686 ? -22.990 21.523 -25.752 1.00 91.56 686 VAL A C 1
ATOM 5422 O O . VAL A 1 686 ? -23.439 21.894 -24.668 1.00 91.56 686 VAL A O 1
ATOM 5425 N N . LYS A 1 687 ? -22.546 22.359 -26.691 1.00 87.81 687 LYS A N 1
ATOM 5426 C CA . LYS A 1 687 ? -22.620 23.823 -26.646 1.00 87.81 687 LYS A CA 1
ATOM 5427 C C . LYS A 1 687 ? -23.078 24.338 -28.007 1.00 87.81 687 LYS A C 1
ATOM 5429 O O . LYS A 1 687 ? -22.485 23.965 -29.022 1.00 87.81 687 LYS A O 1
ATOM 5434 N N . ASP A 1 688 ? -24.070 25.217 -28.027 1.00 86.75 688 ASP A N 1
ATOM 5435 C CA . ASP A 1 688 ? -24.397 26.036 -29.191 1.00 86.75 688 ASP A CA 1
ATOM 5436 C C . ASP A 1 688 ? -23.734 27.401 -28.994 1.00 86.75 688 ASP A C 1
ATOM 5438 O O . ASP A 1 688 ? -23.819 27.984 -27.918 1.00 86.75 688 ASP A O 1
ATOM 5442 N N . LYS A 1 689 ? -22.947 27.862 -29.968 1.00 82.69 689 LYS A N 1
ATOM 5443 C CA . LYS A 1 689 ? -22.294 29.182 -29.924 1.00 82.69 689 LYS A CA 1
ATOM 5444 C C . LYS A 1 689 ? -22.707 30.044 -31.120 1.00 82.69 689 LYS A C 1
ATOM 5446 O O . LYS A 1 689 ? -22.017 31.012 -31.455 1.00 82.69 689 LYS A O 1
ATOM 5451 N N . SER A 1 690 ? -23.823 29.697 -31.763 1.00 82.88 690 SER A N 1
ATOM 5452 C CA . SER A 1 690 ? -24.376 30.415 -32.917 1.00 82.88 690 SER A CA 1
ATOM 5453 C C . SER A 1 690 ? -24.682 31.878 -32.598 1.00 82.88 690 SER A C 1
ATOM 5455 O O . SER A 1 690 ? -24.538 32.739 -33.464 1.00 82.88 690 SER A O 1
ATOM 5457 N N . GLU A 1 691 ? -24.998 32.193 -31.341 1.00 76.31 691 GLU A N 1
ATOM 5458 C CA . GLU A 1 691 ? -25.202 33.551 -30.833 1.00 76.31 691 GLU A CA 1
ATOM 5459 C C . GLU A 1 691 ? -23.952 34.447 -30.936 1.00 76.31 691 GLU A C 1
ATOM 5461 O O . GLU A 1 691 ? -24.070 35.671 -30.954 1.00 76.31 691 GLU A O 1
ATOM 5466 N N . TYR A 1 692 ? -22.763 33.853 -31.070 1.00 73.56 692 TYR A N 1
ATOM 5467 C CA . TYR A 1 692 ? -21.492 34.552 -31.296 1.00 73.56 692 TYR A CA 1
ATOM 5468 C C . TYR A 1 692 ? -20.962 34.393 -32.733 1.00 73.56 692 TYR A C 1
ATOM 5470 O O . TYR A 1 692 ? -19.811 34.731 -33.007 1.00 73.56 692 TYR A O 1
ATOM 5478 N N . GLY A 1 693 ? -21.778 33.870 -33.656 1.00 75.31 693 GLY A N 1
ATOM 5479 C CA . GLY A 1 693 ? -21.377 33.588 -35.038 1.00 75.31 693 GLY A CA 1
ATOM 5480 C C . GLY A 1 693 ? -20.499 32.341 -35.199 1.00 75.31 693 GLY A C 1
ATOM 5481 O O . GLY A 1 693 ? -19.810 32.208 -36.210 1.00 75.31 693 GLY A O 1
ATOM 5482 N N . TRP A 1 694 ? -20.478 31.443 -34.208 1.00 79.94 694 TRP A N 1
ATOM 5483 C CA . TRP A 1 694 ? -19.730 30.178 -34.238 1.00 79.94 694 TRP A CA 1
ATOM 5484 C C . TRP A 1 694 ? -20.661 28.968 -34.424 1.00 79.94 694 TRP A C 1
ATOM 5486 O O . TRP A 1 694 ? -21.875 29.111 -34.466 1.00 79.94 694 TRP A O 1
ATOM 5496 N N . GLY A 1 695 ? -20.099 27.763 -34.574 1.00 83.50 695 GLY A N 1
ATOM 5497 C CA . GLY A 1 695 ? -20.873 26.528 -34.744 1.00 83.50 695 GLY A CA 1
ATOM 5498 C C . GLY A 1 695 ? -21.369 25.884 -33.441 1.00 83.50 695 GLY A C 1
ATOM 5499 O O . GLY A 1 695 ? -21.189 26.407 -32.340 1.00 83.50 695 GLY A O 1
ATOM 5500 N N . LYS A 1 696 ? -21.964 24.696 -33.590 1.00 88.19 696 LYS A N 1
ATOM 5501 C CA . LYS A 1 696 ? -22.337 23.786 -32.497 1.00 88.19 696 LYS A CA 1
ATOM 5502 C C . LYS A 1 696 ? -21.190 22.825 -32.226 1.00 88.19 696 LYS A C 1
ATOM 5504 O O . LYS A 1 696 ? -20.592 22.306 -33.167 1.00 88.19 696 LYS A O 1
ATOM 5509 N N . TYR A 1 697 ? -20.902 22.569 -30.957 1.00 86.19 697 TYR A N 1
ATOM 5510 C CA . TYR A 1 697 ? -19.747 21.774 -30.564 1.00 86.19 697 TYR A CA 1
ATOM 5511 C C . TYR A 1 697 ? -20.085 20.753 -29.490 1.00 86.19 697 TYR A C 1
ATOM 5513 O O . TYR A 1 697 ? -20.871 21.003 -28.576 1.00 86.19 697 TYR A O 1
ATOM 5521 N N . THR A 1 698 ? -19.408 19.621 -29.582 1.00 91.38 698 THR A N 1
ATOM 5522 C CA . THR A 1 698 ? -19.460 18.500 -28.653 1.00 91.38 698 THR A CA 1
ATOM 5523 C C . THR A 1 698 ? -18.086 18.291 -28.046 1.00 91.38 698 THR A C 1
ATOM 5525 O O . THR A 1 698 ? -17.071 18.302 -28.742 1.00 91.38 698 THR A O 1
ATOM 5528 N N . PHE A 1 699 ? -18.039 18.104 -26.732 1.00 88.94 699 PHE A N 1
ATOM 5529 C CA . PHE A 1 699 ? -16.789 17.984 -25.997 1.00 88.94 699 PHE A CA 1
ATOM 5530 C C . PHE A 1 699 ? -16.825 16.801 -25.049 1.00 88.94 699 PHE A C 1
ATOM 5532 O O . PHE A 1 699 ? -17.838 16.542 -24.401 1.00 88.94 699 PHE A O 1
ATOM 5539 N N . ASN A 1 700 ? -15.680 16.144 -24.902 1.00 88.12 700 ASN A N 1
ATOM 5540 C CA . ASN A 1 700 ? -15.453 15.246 -23.789 1.00 88.12 700 ASN A CA 1
ATOM 5541 C C . ASN A 1 700 ? -15.148 16.126 -22.580 1.00 88.12 700 ASN A C 1
ATOM 5543 O O . ASN A 1 700 ? -14.130 16.822 -22.548 1.00 88.12 700 ASN A O 1
ATOM 5547 N N . HIS A 1 701 ? -16.025 16.108 -21.585 1.00 84.44 701 HIS A N 1
ATOM 5548 C CA . HIS A 1 701 ? -15.847 16.899 -20.382 1.00 84.44 701 HIS A CA 1
ATOM 5549 C C . HIS A 1 701 ? -14.586 16.466 -19.619 1.00 84.44 701 HIS A C 1
ATOM 5551 O O . HIS A 1 701 ? -14.045 17.280 -18.882 1.00 84.44 701 HIS A O 1
ATOM 5557 N N . PHE A 1 702 ? -14.045 15.254 -19.816 1.00 75.44 702 PHE A N 1
ATOM 5558 C CA . PHE A 1 702 ? -12.767 14.842 -19.223 1.00 75.44 702 PHE A CA 1
ATOM 5559 C C . PHE A 1 702 ? -11.567 15.647 -19.732 1.00 75.44 702 PHE A C 1
ATOM 5561 O O . PHE A 1 702 ? -10.799 16.203 -18.948 1.00 75.44 702 PHE A O 1
ATOM 5568 N N . SER A 1 703 ? -11.407 15.727 -21.051 1.00 72.19 703 SER A N 1
ATOM 5569 C CA . SER A 1 703 ? -10.234 16.333 -21.695 1.00 72.19 703 SER A CA 1
ATOM 5570 C C . SER A 1 703 ? -10.469 17.758 -22.190 1.00 72.19 703 SER A C 1
ATOM 5572 O O . SER A 1 703 ? -9.527 18.426 -22.607 1.00 72.19 703 SER A O 1
ATOM 5574 N N . CYS A 1 704 ? -11.724 18.213 -22.202 1.00 74.69 704 CYS A N 1
ATOM 5575 C CA . CYS A 1 704 ? -12.178 19.380 -22.962 1.00 74.69 704 CYS A CA 1
ATOM 5576 C C . CYS A 1 704 ? -11.842 19.317 -24.463 1.00 74.69 704 CYS A C 1
ATOM 5578 O O . CYS A 1 704 ? -11.928 20.333 -25.152 1.00 74.69 704 CYS A O 1
ATOM 5580 N N . GLY A 1 705 ? -11.479 18.136 -24.971 1.00 79.94 705 GLY A N 1
ATOM 5581 C CA . GLY A 1 705 ? -11.264 17.891 -26.388 1.00 79.94 705 GLY A CA 1
ATOM 5582 C C . GLY A 1 705 ? -12.590 17.806 -27.135 1.00 79.94 705 GLY A C 1
ATOM 5583 O O . GLY A 1 705 ? -13.598 17.367 -26.576 1.00 79.94 705 GLY A O 1
ATOM 5584 N N . SER A 1 706 ? -12.576 18.230 -28.398 1.00 85.31 706 SER A N 1
ATOM 5585 C CA . SER A 1 706 ? -13.714 18.065 -29.304 1.00 85.31 706 SER A CA 1
ATOM 5586 C C . SER A 1 706 ? -14.018 16.580 -29.515 1.00 85.31 706 SER A C 1
ATOM 5588 O O . SER A 1 706 ? -13.098 15.768 -29.620 1.00 85.31 706 SER A O 1
ATOM 5590 N N . VAL A 1 707 ? -15.300 16.231 -29.587 1.00 90.06 707 VAL A N 1
ATOM 5591 C CA . VAL A 1 707 ? -15.771 14.870 -29.864 1.00 90.06 707 VAL A CA 1
ATOM 5592 C C . VAL A 1 707 ? -16.602 14.900 -31.132 1.00 90.06 707 VAL A C 1
ATOM 5594 O O . VAL A 1 707 ? -17.813 15.080 -31.092 1.00 90.06 707 VAL A O 1
ATOM 5597 N N . SER A 1 708 ? -15.949 14.713 -32.270 1.00 87.50 708 SER A N 1
ATOM 5598 C CA . SER A 1 708 ? -16.620 14.661 -33.570 1.00 87.50 708 SER A CA 1
ATOM 5599 C C . SER A 1 708 ? -17.140 13.270 -33.933 1.00 87.50 708 SER A C 1
ATOM 5601 O O . SER A 1 708 ? -17.846 13.146 -34.923 1.00 87.50 708 SER A O 1
ATOM 5603 N N . SER A 1 709 ? -16.777 12.224 -33.186 1.00 90.69 709 SER A N 1
ATOM 5604 C CA . SER A 1 709 ? -17.116 10.828 -33.489 1.00 90.69 709 SER A CA 1
ATOM 5605 C C . SER A 1 709 ? -17.083 9.950 -32.236 1.00 90.69 709 SER A C 1
ATOM 5607 O O . SER A 1 709 ? -16.410 10.287 -31.258 1.00 90.69 709 SER A O 1
ATOM 5609 N N . LEU A 1 710 ? -17.793 8.819 -32.266 1.00 92.81 710 LEU A N 1
ATOM 5610 C CA . LEU A 1 710 ? -17.734 7.782 -31.230 1.00 92.81 710 LEU A CA 1
ATOM 5611 C C . LEU A 1 710 ? -16.844 6.627 -31.686 1.00 92.81 710 LEU A C 1
ATOM 5613 O O . LEU A 1 710 ? -16.945 6.192 -32.830 1.00 92.81 710 LEU A O 1
ATOM 5617 N N . PHE A 1 711 ? -16.005 6.119 -30.784 1.00 91.56 711 PHE A N 1
ATOM 5618 C CA . PHE A 1 711 ? -15.120 4.984 -31.044 1.00 91.56 711 PHE A CA 1
ATOM 5619 C C . PHE A 1 711 ? -15.498 3.813 -30.143 1.00 91.56 711 PHE A C 1
ATOM 5621 O O . PHE A 1 711 ? -15.386 3.903 -28.922 1.00 91.56 711 PHE A O 1
ATOM 5628 N N . LEU A 1 712 ? -15.961 2.733 -30.760 1.00 93.31 712 LEU A N 1
ATOM 5629 C CA . LEU A 1 712 ? -16.364 1.499 -30.108 1.00 93.31 712 LEU A CA 1
ATOM 5630 C C . LEU A 1 712 ? -15.150 0.636 -29.766 1.00 93.31 712 LEU A C 1
ATOM 5632 O O . LEU A 1 712 ? -14.141 0.645 -30.474 1.00 93.31 712 LEU A O 1
ATOM 5636 N N . VAL A 1 713 ? -15.304 -0.155 -28.712 1.00 89.38 713 VAL A N 1
ATOM 5637 C CA . VAL A 1 713 ? -14.395 -1.230 -28.304 1.00 89.38 713 VAL A CA 1
ATOM 5638 C C . VAL A 1 713 ? -15.136 -2.568 -28.323 1.00 89.38 713 VAL A C 1
ATOM 5640 O O . VAL A 1 713 ? -16.361 -2.604 -28.478 1.00 89.38 713 VAL A O 1
ATOM 5643 N N . ASP A 1 714 ? -14.402 -3.671 -28.190 1.00 89.81 714 ASP A N 1
ATOM 5644 C CA . ASP A 1 714 ? -15.010 -4.994 -28.044 1.00 89.81 714 ASP A CA 1
ATOM 5645 C C . ASP A 1 714 ? -15.807 -5.070 -26.730 1.00 89.81 714 ASP A C 1
ATOM 5647 O O . ASP A 1 714 ? -15.422 -4.505 -25.704 1.00 89.81 714 ASP A O 1
ATOM 5651 N N . LYS A 1 715 ? -16.942 -5.776 -26.740 1.00 90.75 715 LYS A N 1
ATOM 5652 C CA . LYS A 1 715 ? -17.725 -5.986 -25.519 1.00 90.75 715 LYS A CA 1
ATOM 5653 C C . LYS A 1 715 ? -16.885 -6.684 -24.444 1.00 90.75 715 LYS A C 1
ATOM 5655 O O . LYS A 1 715 ? -16.309 -7.741 -24.690 1.00 90.75 715 LYS A O 1
ATOM 5660 N N . GLY A 1 716 ? -16.867 -6.118 -23.239 1.00 86.06 716 GLY A N 1
ATOM 5661 C CA . GLY A 1 716 ? -16.128 -6.635 -22.090 1.00 86.06 716 GLY A CA 1
ATOM 5662 C C . GLY A 1 716 ? -14.733 -6.033 -21.912 1.00 86.06 716 GLY A C 1
ATOM 5663 O O . GLY A 1 716 ? -14.125 -6.291 -20.878 1.00 86.06 716 GLY A O 1
ATOM 5664 N N . THR A 1 717 ? -14.241 -5.223 -22.859 1.00 86.31 717 THR A N 1
ATOM 5665 C CA . THR A 1 717 ? -12.939 -4.534 -22.751 1.00 86.31 717 THR A CA 1
ATOM 5666 C C . THR A 1 717 ? -13.076 -3.063 -22.349 1.00 86.31 717 THR A C 1
ATOM 5668 O O . THR A 1 717 ? -12.074 -2.368 -22.208 1.00 86.31 717 THR A O 1
ATOM 5671 N N . GLU A 1 718 ? -14.298 -2.547 -22.163 1.00 85.12 718 GLU A N 1
ATOM 5672 C CA . GLU A 1 718 ? -14.558 -1.136 -21.828 1.00 85.12 718 GLU A CA 1
ATOM 5673 C C . GLU A 1 718 ? -13.906 -0.650 -20.523 1.00 85.12 718 GLU A C 1
ATOM 5675 O O . GLU A 1 718 ? -13.778 0.555 -20.324 1.00 85.12 718 GLU A O 1
ATOM 5680 N N . HIS A 1 719 ? -13.474 -1.567 -19.656 1.00 85.62 719 HIS A N 1
ATOM 5681 C CA . HIS A 1 719 ? -12.832 -1.257 -18.377 1.00 85.62 719 HIS A CA 1
ATOM 5682 C C . HIS A 1 719 ? -11.318 -1.533 -18.367 1.00 85.62 719 HIS A C 1
ATOM 5684 O O . HIS A 1 719 ? -10.659 -1.296 -17.355 1.00 85.62 719 HIS A O 1
ATOM 5690 N N . ASP A 1 720 ? -10.726 -1.986 -19.479 1.00 83.31 720 ASP A N 1
ATOM 5691 C CA . ASP A 1 720 ? -9.300 -2.359 -19.546 1.00 83.31 720 ASP A CA 1
ATOM 5692 C C . ASP A 1 720 ? -8.354 -1.167 -19.321 1.00 83.31 720 ASP A C 1
ATOM 5694 O O . ASP A 1 720 ? -7.185 -1.337 -18.964 1.00 83.31 720 ASP A O 1
ATOM 5698 N N . ARG A 1 721 ? -8.855 0.057 -19.527 1.00 79.44 721 ARG A N 1
ATOM 5699 C CA . ARG A 1 721 ? -8.123 1.317 -19.328 1.00 79.44 721 ARG A CA 1
ATOM 5700 C C . ARG A 1 721 ? -8.628 2.132 -18.138 1.00 79.44 721 ARG A C 1
ATOM 5702 O O . ARG A 1 721 ? -8.260 3.302 -18.011 1.00 79.44 721 ARG A O 1
ATOM 5709 N N . ASP A 1 722 ? -9.455 1.546 -17.275 1.00 85.88 722 ASP A N 1
ATOM 5710 C CA . ASP A 1 722 ? -9.962 2.245 -16.101 1.00 85.88 722 ASP A CA 1
ATOM 5711 C C . ASP A 1 722 ? -8.832 2.690 -15.177 1.00 85.88 722 ASP A C 1
ATOM 5713 O O . ASP A 1 722 ? -7.856 1.981 -14.926 1.00 85.88 722 ASP A O 1
ATOM 5717 N N . VAL A 1 723 ? -8.996 3.890 -14.626 1.00 80.00 723 VAL A N 1
ATOM 5718 C CA . VAL A 1 723 ? -8.045 4.473 -13.684 1.00 80.00 723 VAL A CA 1
ATOM 5719 C C . VAL A 1 723 ? -8.724 4.599 -12.329 1.00 80.00 723 VAL A C 1
ATOM 5721 O O . VAL A 1 723 ? -9.891 4.978 -12.222 1.00 80.00 723 VAL A O 1
ATOM 5724 N N . GLN A 1 724 ? -7.999 4.276 -11.262 1.00 83.44 724 GLN A N 1
ATOM 5725 C CA . GLN A 1 724 ? -8.454 4.558 -9.907 1.00 83.44 724 GLN A CA 1
ATOM 5726 C C . GLN A 1 724 ? -8.092 5.997 -9.539 1.00 83.44 724 GLN A C 1
ATOM 5728 O O . GLN A 1 724 ? -6.921 6.369 -9.485 1.00 83.44 724 GLN A O 1
ATOM 5733 N N . MET A 1 725 ? -9.103 6.808 -9.254 1.00 81.75 725 MET A N 1
ATOM 5734 C CA . MET A 1 725 ? -8.916 8.155 -8.741 1.00 81.75 725 MET A CA 1
ATOM 5735 C C . MET A 1 725 ? -8.854 8.149 -7.221 1.00 81.75 725 MET A C 1
ATOM 5737 O O . MET A 1 725 ? -9.721 7.578 -6.561 1.00 81.75 725 MET A O 1
ATOM 5741 N N . ILE A 1 726 ? -7.869 8.849 -6.664 1.00 81.00 726 ILE A N 1
ATOM 5742 C CA . ILE A 1 726 ? -7.727 9.037 -5.221 1.00 81.00 726 ILE A CA 1
ATOM 5743 C C . ILE A 1 726 ? -8.352 10.377 -4.837 1.00 81.00 726 ILE A C 1
ATOM 5745 O O . ILE A 1 726 ? -8.037 11.419 -5.413 1.00 81.00 726 ILE A O 1
ATOM 5749 N N . GLY A 1 727 ? -9.253 10.337 -3.861 1.00 73.75 727 GLY A N 1
ATOM 5750 C CA . GLY A 1 727 ? -9.928 11.504 -3.319 1.00 73.75 727 GLY A CA 1
ATOM 5751 C C . GLY A 1 727 ? -8.993 12.440 -2.560 1.00 73.75 727 GLY A C 1
ATOM 5752 O O . GLY A 1 727 ? -7.967 12.027 -2.017 1.00 73.75 727 GLY A O 1
ATOM 5753 N N . SER A 1 728 ? -9.387 13.707 -2.467 1.00 71.62 728 SER A N 1
ATOM 5754 C CA . SER A 1 728 ? -8.702 14.767 -1.721 1.00 71.62 728 SER A CA 1
ATOM 5755 C C . SER A 1 728 ? -8.293 14.392 -0.296 1.00 71.62 728 SER A C 1
ATOM 5757 O O . SER A 1 728 ? -7.255 14.833 0.198 1.00 71.62 728 SER A O 1
ATOM 5759 N N . SER A 1 729 ? -9.099 13.572 0.381 1.00 71.06 729 SER A N 1
ATOM 5760 C CA . SER A 1 729 ? -8.834 13.133 1.746 1.00 71.06 729 SER A CA 1
ATOM 5761 C C . SER A 1 729 ? -7.859 11.957 1.824 1.00 71.06 729 SER A C 1
ATOM 5763 O O . SER A 1 729 ? -7.445 11.601 2.926 1.00 71.06 729 SER A O 1
ATOM 5765 N N . LYS A 1 730 ? -7.527 11.343 0.679 1.00 75.88 730 LYS A N 1
ATOM 5766 C CA . LYS A 1 730 ? -6.848 10.045 0.517 1.00 75.88 730 LYS A CA 1
ATOM 5767 C C . LYS A 1 730 ? -7.596 8.846 1.108 1.00 75.88 730 LYS A C 1
ATOM 5769 O O . LYS A 1 730 ? -7.128 7.722 0.983 1.00 75.88 730 LYS A O 1
ATOM 5774 N N . ASN A 1 731 ? -8.765 9.063 1.712 1.00 82.19 731 ASN A N 1
ATOM 5775 C CA . ASN A 1 731 ? -9.566 7.992 2.295 1.00 82.19 731 ASN A CA 1
ATOM 5776 C C . ASN A 1 731 ? -10.563 7.405 1.313 1.00 82.19 731 ASN A C 1
ATOM 5778 O O . ASN A 1 731 ? -11.031 6.312 1.578 1.00 82.19 731 ASN A O 1
ATOM 5782 N N . THR A 1 732 ? -10.925 8.112 0.242 1.00 86.94 732 THR A N 1
ATOM 5783 C CA . THR A 1 732 ? -11.899 7.642 -0.750 1.00 86.94 732 THR A CA 1
ATOM 5784 C C . THR A 1 732 ? -11.197 7.408 -2.077 1.00 86.94 732 THR A C 1
ATOM 5786 O O . THR A 1 732 ? -10.381 8.235 -2.476 1.00 86.94 732 THR A O 1
ATOM 5789 N N . THR A 1 733 ? -11.532 6.334 -2.783 1.00 91.25 733 THR A N 1
ATOM 5790 C CA . THR A 1 733 ? -11.176 6.177 -4.197 1.00 91.25 733 THR A CA 1
ATOM 5791 C C . THR A 1 733 ? -12.408 5.869 -5.031 1.00 91.25 733 THR A C 1
ATOM 5793 O O . THR A 1 733 ? -13.384 5.321 -4.516 1.00 91.25 733 THR A O 1
ATOM 5796 N N . VAL A 1 734 ? -12.358 6.235 -6.309 1.00 91.94 734 VAL A N 1
ATOM 5797 C CA . VAL A 1 734 ? -13.396 5.928 -7.297 1.00 91.94 734 VAL A CA 1
ATOM 5798 C C . VAL A 1 734 ? -12.722 5.355 -8.539 1.00 91.94 734 VAL A C 1
ATOM 5800 O O . VAL A 1 734 ? -11.759 5.930 -9.039 1.00 91.94 734 VAL A O 1
ATOM 5803 N N . THR A 1 735 ? -13.207 4.223 -9.034 1.00 91.31 735 THR A N 1
ATOM 5804 C CA . THR A 1 735 ? -12.824 3.641 -10.332 1.00 91.31 735 THR A CA 1
ATOM 5805 C C . THR A 1 735 ? -14.083 3.243 -11.111 1.00 91.31 735 THR A C 1
ATOM 5807 O O . THR A 1 735 ? -15.187 3.411 -10.591 1.00 91.31 735 THR A O 1
ATOM 5810 N N . GLY A 1 736 ? -13.945 2.749 -12.340 1.00 87.88 736 GLY A N 1
ATOM 5811 C CA . GLY A 1 736 ? -15.067 2.419 -13.228 1.00 87.88 736 GLY A CA 1
ATOM 5812 C C . GLY A 1 736 ? -15.100 3.220 -14.532 1.00 87.88 736 GLY A C 1
ATOM 5813 O O . GLY A 1 736 ? -16.051 3.058 -15.288 1.00 87.88 736 GLY A O 1
ATOM 5814 N N . LEU A 1 737 ? -14.117 4.106 -14.759 1.00 87.56 737 LEU A N 1
ATOM 5815 C CA . LEU A 1 737 ? -13.881 4.805 -16.027 1.00 87.56 737 LEU A CA 1
ATOM 5816 C C . LEU A 1 737 ? -12.386 5.077 -16.247 1.00 87.56 737 LEU A C 1
ATOM 5818 O O . LEU A 1 737 ? -11.597 5.216 -15.304 1.00 87.56 737 LEU A O 1
ATOM 5822 N N . ASN A 1 738 ? -12.018 5.296 -17.506 1.00 84.44 738 ASN A N 1
ATOM 5823 C CA . ASN A 1 738 ? -10.761 5.922 -17.893 1.00 84.44 738 ASN A CA 1
ATOM 5824 C C . ASN A 1 738 ? -10.840 7.451 -17.698 1.00 84.44 738 ASN A C 1
ATOM 5826 O O . ASN A 1 738 ? -11.190 8.205 -18.607 1.00 84.44 738 ASN A O 1
ATOM 5830 N N . PHE A 1 739 ? -10.504 7.928 -16.496 1.00 74.69 739 PHE A N 1
ATOM 5831 C CA . PHE A 1 739 ? -10.541 9.357 -16.136 1.00 74.69 739 PHE A CA 1
ATOM 5832 C C . PHE A 1 739 ? -9.436 10.222 -16.793 1.00 74.69 739 PHE A C 1
ATOM 5834 O O . PHE A 1 739 ? -9.316 11.414 -16.495 1.00 74.69 739 PHE A O 1
ATOM 5841 N N . GLY A 1 740 ? -8.623 9.651 -17.692 1.00 64.69 740 GLY A N 1
ATOM 5842 C CA . GLY A 1 740 ? -7.565 10.350 -18.424 1.00 64.69 740 GLY A CA 1
ATOM 5843 C C . GLY A 1 740 ? -6.335 10.742 -17.584 1.00 64.69 740 GLY A C 1
ATOM 5844 O O . GLY A 1 740 ? -6.205 10.421 -16.404 1.00 64.69 740 GLY A O 1
ATOM 5845 N N . ASN A 1 741 ? -5.393 11.466 -18.204 1.00 56.22 741 ASN A N 1
ATOM 5846 C CA . ASN A 1 741 ? -4.063 11.761 -17.642 1.00 56.22 741 ASN A CA 1
ATOM 5847 C C . ASN A 1 741 ? -4.049 12.959 -16.662 1.00 56.22 741 ASN A C 1
ATOM 5849 O O . ASN A 1 741 ? -3.411 13.978 -16.924 1.00 56.22 741 ASN A O 1
ATOM 5853 N N . GLY A 1 742 ? -4.743 12.857 -15.523 1.00 54.53 742 GLY A N 1
ATOM 5854 C CA . GLY A 1 742 ? -4.569 13.785 -14.387 1.00 54.53 742 GLY A CA 1
ATOM 5855 C C . GLY A 1 742 ? -5.265 15.148 -14.512 1.00 54.53 742 GLY A C 1
ATOM 5856 O O . GLY A 1 742 ? -4.876 16.109 -13.853 1.00 54.53 742 GLY A O 1
ATOM 5857 N N . SER A 1 743 ? -6.289 15.242 -15.361 1.00 61.84 743 SER A N 1
ATOM 5858 C CA . SER A 1 743 ? -7.100 16.460 -15.555 1.00 61.84 743 SER A CA 1
ATOM 5859 C C . SER A 1 743 ? -8.385 16.483 -14.729 1.00 61.84 743 SER A C 1
ATOM 5861 O O . SER A 1 743 ? -9.137 17.458 -14.764 1.00 61.84 743 SER A O 1
ATOM 5863 N N . TYR A 1 744 ? -8.634 15.400 -13.999 1.00 71.44 744 TYR A N 1
ATOM 5864 C CA . TYR A 1 744 ? -9.766 15.224 -13.110 1.00 71.44 744 TYR A CA 1
ATOM 5865 C C . TYR A 1 744 ? -9.279 14.935 -11.703 1.00 71.44 744 TYR A C 1
ATOM 5867 O O . TYR A 1 744 ? -8.248 14.295 -11.499 1.00 71.44 744 TYR A O 1
ATOM 5875 N N . PHE A 1 745 ? -10.054 15.397 -10.731 1.00 73.00 745 PHE A N 1
ATOM 5876 C CA . PHE A 1 745 ? -9.781 15.198 -9.318 1.00 73.00 745 PHE A CA 1
ATOM 5877 C C . PHE A 1 745 ? -11.056 14.790 -8.588 1.00 73.00 745 PHE A C 1
ATOM 5879 O O . PHE A 1 745 ? -12.119 15.345 -8.860 1.00 73.00 745 PHE A O 1
ATOM 5886 N N . ILE A 1 746 ? -10.948 13.847 -7.651 1.00 82.62 746 ILE A N 1
ATOM 5887 C CA . ILE A 1 746 ? -12.052 13.508 -6.752 1.00 82.62 746 ILE A CA 1
ATOM 5888 C C . ILE A 1 746 ? -11.950 14.383 -5.505 1.00 82.62 746 ILE A C 1
ATOM 5890 O O . ILE A 1 746 ? -11.011 14.269 -4.718 1.00 82.62 746 ILE A O 1
ATOM 5894 N N . ASN A 1 747 ? -12.935 15.248 -5.295 1.00 78.38 747 ASN A N 1
ATOM 5895 C CA . ASN A 1 747 ? -13.071 16.016 -4.067 1.00 78.38 747 ASN A CA 1
ATOM 5896 C C . ASN A 1 747 ? -14.060 15.321 -3.128 1.00 78.38 747 ASN A C 1
ATOM 5898 O O . ASN A 1 747 ? -15.269 15.526 -3.228 1.00 78.38 747 ASN A O 1
ATOM 5902 N N . ASP A 1 748 ? -13.544 14.504 -2.211 1.00 82.75 748 ASP A N 1
ATOM 5903 C CA . ASP A 1 748 ? -14.350 13.828 -1.199 1.00 82.75 748 ASP A CA 1
ATOM 5904 C C . ASP A 1 748 ? -14.341 14.566 0.151 1.00 82.75 748 ASP A C 1
ATOM 5906 O O . ASP A 1 748 ? -13.297 14.986 0.662 1.00 82.75 748 ASP A O 1
ATOM 5910 N N . ARG A 1 749 ? -15.519 14.712 0.763 1.00 81.00 749 ARG A N 1
ATOM 5911 C CA . ARG A 1 749 ? -15.690 15.417 2.042 1.00 81.00 749 ARG A CA 1
ATOM 5912 C C . ARG A 1 749 ? -16.792 14.793 2.888 1.00 81.00 749 ARG A C 1
ATOM 5914 O O . ARG A 1 749 ? -17.824 14.377 2.380 1.00 81.00 749 ARG A O 1
ATOM 5921 N N . VAL A 1 750 ? -16.580 14.761 4.203 1.00 85.88 750 VAL A N 1
ATOM 5922 C CA . VAL A 1 750 ? -17.640 14.402 5.155 1.00 85.88 750 VAL A CA 1
ATOM 5923 C C . VAL A 1 750 ? -18.487 15.642 5.407 1.00 85.88 750 VAL A C 1
ATOM 5925 O O . VAL A 1 750 ? -17.949 16.673 5.814 1.00 85.88 750 VAL A O 1
ATOM 5928 N N . VAL A 1 751 ? -19.791 15.546 5.168 1.00 81.19 751 VAL A N 1
ATOM 5929 C CA . VAL A 1 751 ? -20.737 16.658 5.319 1.00 81.19 751 VAL A CA 1
ATOM 5930 C C . VAL A 1 751 ? -21.617 16.470 6.552 1.00 81.19 751 VAL A C 1
ATOM 5932 O O . VAL A 1 751 ? -22.002 15.354 6.902 1.00 81.19 751 VAL A O 1
ATOM 5935 N N . ASP A 1 752 ? -21.965 17.575 7.218 1.00 80.06 752 ASP A N 1
ATOM 5936 C CA . ASP A 1 752 ? -22.886 17.580 8.366 1.00 80.06 752 ASP A CA 1
ATOM 5937 C C . ASP A 1 752 ? -24.353 17.542 7.893 1.00 80.06 752 ASP A C 1
ATOM 5939 O O . ASP A 1 752 ? -25.141 18.458 8.139 1.00 80.06 752 ASP A O 1
ATOM 5943 N N . GLN A 1 753 ? -24.713 16.492 7.146 1.00 83.50 753 GLN A N 1
ATOM 5944 C CA . GLN A 1 753 ? -26.089 16.227 6.723 1.00 83.50 753 GLN A CA 1
ATOM 5945 C C . GLN A 1 753 ? -26.780 15.313 7.743 1.00 83.50 753 GLN A C 1
ATOM 5947 O O . GLN A 1 753 ? -26.350 14.191 8.032 1.00 83.50 753 GLN A O 1
ATOM 5952 N N . LYS A 1 754 ? -27.894 15.790 8.305 1.00 86.38 754 LYS A N 1
ATOM 5953 C CA . LYS A 1 754 ? -28.696 15.014 9.256 1.00 86.38 754 LYS A CA 1
ATOM 5954 C C . LYS A 1 754 ? -29.644 14.086 8.511 1.00 86.38 754 LYS A C 1
ATOM 5956 O O . LYS A 1 754 ? -30.547 14.551 7.832 1.00 86.38 754 LYS A O 1
ATOM 5961 N N . VAL A 1 755 ? -29.507 12.782 8.734 1.00 89.00 755 VAL A N 1
ATOM 5962 C CA . VAL A 1 755 ? -30.368 11.765 8.127 1.00 89.00 755 VAL A CA 1
ATOM 5963 C C . VAL A 1 755 ? -31.379 11.303 9.169 1.00 89.00 755 VAL A C 1
ATOM 5965 O O . VAL A 1 755 ? -31.057 10.527 10.070 1.00 89.00 755 VAL A O 1
ATOM 5968 N N . LYS A 1 756 ? -32.622 11.785 9.066 1.00 87.50 756 LYS A N 1
ATOM 5969 C CA . LYS A 1 756 ? -33.683 11.543 10.063 1.00 87.50 756 LYS A CA 1
ATOM 5970 C C . LYS A 1 756 ? -33.912 10.052 10.348 1.00 87.50 756 LYS A C 1
ATOM 5972 O O . LYS A 1 756 ? -34.114 9.668 11.496 1.00 87.50 756 LYS A O 1
ATOM 5977 N N . ALA A 1 757 ? -33.826 9.202 9.322 1.00 88.00 757 ALA A N 1
ATOM 5978 C CA . ALA A 1 757 ? -33.980 7.750 9.451 1.00 88.00 757 ALA A CA 1
ATOM 5979 C C . ALA A 1 757 ? -32.862 7.069 10.271 1.00 88.00 757 ALA A C 1
ATOM 5981 O O . ALA A 1 757 ? -33.043 5.949 10.751 1.00 88.00 757 ALA A O 1
ATOM 5982 N N . LEU A 1 758 ? -31.720 7.737 10.457 1.00 88.88 758 LEU A N 1
ATOM 5983 C CA . LEU A 1 758 ? -30.548 7.236 11.180 1.00 88.88 758 LEU A CA 1
ATOM 5984 C C . LEU A 1 758 ? -30.335 7.960 12.520 1.00 88.88 758 LEU A C 1
ATOM 5986 O O . LEU A 1 758 ? -29.244 7.909 13.090 1.00 88.88 758 LEU A O 1
ATOM 5990 N N . GLU A 1 759 ? -31.368 8.617 13.061 1.00 84.94 759 GLU A N 1
ATOM 5991 C CA . GLU A 1 759 ? -31.266 9.338 14.331 1.00 84.94 759 GLU A CA 1
ATOM 5992 C C . GLU A 1 759 ? -30.760 8.425 15.466 1.00 84.94 759 GLU A C 1
ATOM 5994 O O . GLU A 1 759 ? -31.317 7.367 15.772 1.00 84.94 759 GLU A O 1
ATOM 5999 N N . GLY A 1 760 ? -29.672 8.849 16.115 1.00 75.44 760 GLY A N 1
ATOM 6000 C CA . GLY A 1 760 ? -29.037 8.087 17.188 1.00 75.44 760 GLY A CA 1
ATOM 6001 C C . GLY A 1 760 ? -28.244 6.863 16.720 1.00 75.44 760 GLY A C 1
ATOM 6002 O O . GLY A 1 760 ? -27.943 6.009 17.553 1.00 75.44 760 GLY A O 1
ATOM 6003 N N . LYS A 1 761 ? -27.911 6.757 15.430 1.00 83.69 761 LYS A N 1
ATOM 6004 C CA . LYS A 1 761 ? -26.890 5.840 14.903 1.00 83.69 761 LYS A CA 1
ATOM 6005 C C . LYS A 1 761 ? -25.553 6.561 14.745 1.00 83.69 761 LYS A C 1
ATOM 6007 O O . LYS A 1 761 ? -25.510 7.785 14.692 1.00 83.69 761 LYS A O 1
ATOM 6012 N N . ASP A 1 762 ? -24.474 5.788 14.697 1.00 88.25 762 ASP A N 1
ATOM 6013 C CA . ASP A 1 762 ? -23.158 6.283 14.295 1.00 88.25 762 ASP A CA 1
ATOM 6014 C C . ASP A 1 762 ? -23.020 6.093 12.783 1.00 88.25 762 ASP A C 1
ATOM 6016 O O . ASP A 1 762 ? -23.104 4.968 12.291 1.00 88.25 762 ASP A O 1
ATOM 6020 N N . TYR A 1 763 ? -22.891 7.186 12.044 1.00 92.94 763 TYR A N 1
ATOM 6021 C CA . TYR A 1 763 ? -22.783 7.176 10.591 1.00 92.94 763 TYR A CA 1
ATOM 6022 C C . TYR A 1 763 ? -22.000 8.398 10.108 1.00 92.94 763 TYR A C 1
ATOM 6024 O O . TYR A 1 763 ? -21.840 9.373 10.843 1.00 92.94 763 TYR A O 1
ATOM 6032 N N . GLU A 1 764 ? -21.529 8.348 8.869 1.00 94.19 764 GLU A N 1
ATOM 6033 C CA . GLU A 1 764 ? -21.029 9.516 8.147 1.00 94.19 764 GLU A CA 1
ATOM 6034 C C . GLU A 1 764 ? -21.759 9.677 6.814 1.00 94.19 764 GLU A C 1
ATOM 6036 O O . GLU A 1 764 ? -22.211 8.690 6.228 1.00 94.19 764 GLU A O 1
ATOM 6041 N N . VAL A 1 765 ? -21.871 10.925 6.359 1.00 94.69 765 VAL A N 1
ATOM 6042 C CA . VAL A 1 765 ? -22.350 11.273 5.020 1.00 94.69 765 VAL A CA 1
ATOM 6043 C C . VAL A 1 765 ? -21.170 11.839 4.247 1.00 94.69 765 VAL A C 1
ATOM 6045 O O . VAL A 1 765 ? -20.512 12.766 4.721 1.00 94.69 765 VAL A O 1
ATOM 6048 N N . VAL A 1 766 ? -20.871 11.251 3.096 1.00 93.19 766 VAL A N 1
ATOM 6049 C CA . VAL A 1 766 ? -19.702 11.563 2.280 1.00 93.19 766 VAL A CA 1
ATOM 6050 C C . VAL A 1 766 ? -20.177 12.066 0.933 1.00 93.19 766 VAL A C 1
ATOM 6052 O O . VAL A 1 766 ? -20.841 11.352 0.190 1.00 93.19 766 VAL A O 1
ATOM 6055 N N . ASP A 1 767 ? -19.808 13.296 0.642 1.00 88.00 767 ASP A N 1
ATOM 6056 C CA . ASP A 1 767 ? -20.043 13.965 -0.624 1.00 88.00 767 ASP A CA 1
ATOM 6057 C C . ASP A 1 767 ? -18.793 13.780 -1.497 1.00 88.00 767 ASP A C 1
ATOM 6059 O O . ASP A 1 767 ? -17.669 13.977 -1.014 1.00 88.00 767 ASP A O 1
ATOM 6063 N N . VAL A 1 768 ? -18.976 13.306 -2.732 1.00 89.44 768 VAL A N 1
ATOM 6064 C CA . VAL A 1 768 ? -17.891 12.895 -3.635 1.00 89.44 768 VAL A CA 1
ATOM 6065 C C . VAL A 1 768 ? -18.112 13.488 -5.021 1.00 89.44 768 VAL A C 1
ATOM 6067 O O . VAL A 1 768 ? -18.898 12.963 -5.811 1.00 89.44 768 VAL A O 1
ATOM 6070 N N . ASP A 1 769 ? -17.345 14.534 -5.324 1.00 85.81 769 ASP A N 1
ATOM 6071 C CA . ASP A 1 769 ? -17.401 15.231 -6.609 1.00 85.81 769 ASP A CA 1
ATOM 6072 C C . ASP A 1 769 ? -16.235 14.845 -7.519 1.00 85.81 769 ASP A C 1
ATOM 6074 O O . ASP A 1 769 ? -15.069 14.950 -7.131 1.00 85.81 769 ASP A O 1
ATOM 6078 N N . ALA A 1 770 ? -16.539 14.494 -8.765 1.00 85.62 770 ALA A N 1
ATOM 6079 C CA . ALA A 1 770 ? -15.590 14.487 -9.868 1.00 85.62 770 ALA A CA 1
ATOM 6080 C C . ALA A 1 770 ? -15.458 15.903 -10.440 1.00 85.62 770 ALA A C 1
ATOM 6082 O O . ALA A 1 770 ? -16.405 16.461 -10.992 1.00 85.62 770 ALA A O 1
ATOM 6083 N N . VAL A 1 771 ? -14.272 16.493 -10.311 1.00 77.44 771 VAL A N 1
ATOM 6084 C CA . VAL A 1 771 ? -14.005 17.875 -10.718 1.00 77.44 771 VAL A CA 1
ATOM 6085 C C . VAL A 1 771 ? -13.167 17.907 -11.988 1.00 77.44 771 VAL A C 1
ATOM 6087 O O . VAL A 1 771 ? -12.039 17.413 -12.003 1.00 77.44 771 VAL A O 1
ATOM 6090 N N . ASN A 1 772 ? -13.687 18.576 -13.017 1.00 75.88 772 ASN A N 1
ATOM 6091 C CA . ASN A 1 772 ? -12.946 18.911 -14.226 1.00 75.88 772 ASN A CA 1
ATOM 6092 C C . ASN A 1 772 ? -11.970 20.060 -13.947 1.00 75.88 772 ASN A C 1
ATOM 6094 O O . ASN A 1 772 ? -12.379 21.207 -13.746 1.00 75.88 772 ASN A O 1
ATOM 6098 N N . MET A 1 773 ? -10.666 19.790 -13.976 1.00 66.75 773 MET A N 1
ATOM 6099 C CA . MET A 1 773 ? -9.642 20.788 -13.645 1.00 66.75 773 MET A CA 1
ATOM 6100 C C . MET A 1 773 ? -9.332 21.777 -14.782 1.00 66.75 773 MET A C 1
ATOM 6102 O O . MET A 1 773 ? -8.561 22.723 -14.577 1.00 66.75 773 MET A O 1
ATOM 6106 N N . TYR A 1 774 ? -9.886 21.581 -15.982 1.00 67.62 774 TYR A N 1
ATOM 6107 C CA . TYR A 1 774 ? -9.793 22.549 -17.081 1.00 67.62 774 TYR A CA 1
ATOM 6108 C C . TYR A 1 774 ? -10.893 23.602 -17.008 1.00 67.62 774 TYR A C 1
ATOM 6110 O O . TYR A 1 774 ? -10.600 24.786 -17.151 1.00 67.62 774 TYR A O 1
ATOM 6118 N N . ARG A 1 775 ? -12.134 23.176 -16.752 1.00 63.41 775 ARG A N 1
ATOM 6119 C CA . ARG A 1 775 ? -13.301 24.073 -16.696 1.00 63.41 775 ARG A CA 1
ATOM 6120 C C . ARG A 1 775 ? -13.683 24.521 -15.298 1.00 63.41 775 ARG A C 1
ATOM 6122 O O . ARG A 1 775 ? -14.439 25.469 -15.160 1.00 63.41 775 ARG A O 1
ATOM 6129 N N . THR A 1 776 ? -13.105 23.910 -14.266 1.00 64.06 776 THR A N 1
ATOM 6130 C CA . THR A 1 776 ? -13.415 24.204 -12.857 1.00 64.06 776 THR A CA 1
ATOM 6131 C C . THR A 1 776 ? -14.869 23.897 -12.494 1.00 64.06 776 THR A C 1
ATOM 6133 O O . THR A 1 776 ? -15.471 24.568 -11.665 1.00 64.06 776 THR A O 1
ATOM 6136 N N . GLU A 1 777 ? -15.412 22.848 -13.110 1.00 71.12 777 GLU A N 1
ATOM 6137 C CA . GLU A 1 777 ? -16.818 22.452 -13.024 1.00 71.12 777 GLU A CA 1
ATOM 6138 C C . GLU A 1 777 ? -16.941 21.029 -12.466 1.00 71.12 777 GLU A C 1
ATOM 6140 O O . GLU A 1 777 ? -16.095 20.161 -12.722 1.00 71.12 777 GLU A O 1
ATOM 6145 N N . ILE A 1 778 ? -18.004 20.788 -11.696 1.00 77.31 778 ILE A N 1
ATOM 6146 C CA . ILE A 1 778 ? -18.368 19.442 -11.250 1.00 77.31 778 ILE A CA 1
ATOM 6147 C C . ILE A 1 778 ? -18.927 18.690 -12.447 1.00 77.31 778 ILE A C 1
ATOM 6149 O O . ILE A 1 778 ? -19.810 19.175 -13.148 1.00 77.31 778 ILE A O 1
ATOM 6153 N N . SER A 1 779 ? -18.411 17.489 -12.657 1.00 82.94 779 SER A N 1
ATOM 6154 C CA . SER A 1 779 ? -18.882 16.601 -13.708 1.00 82.94 779 SER A CA 1
ATOM 6155 C C . SER A 1 779 ? -19.852 15.610 -13.109 1.00 82.94 779 SER A C 1
ATOM 6157 O O . SER A 1 779 ? -19.479 14.795 -12.259 1.00 82.94 779 SER A O 1
ATOM 6159 N N . LYS A 1 780 ? -21.106 15.704 -13.535 1.00 86.94 780 LYS A N 1
ATOM 6160 C CA . LYS A 1 780 ? -22.173 14.826 -13.067 1.00 86.94 780 LYS A CA 1
ATOM 6161 C C . LYS A 1 780 ? -22.174 13.567 -13.918 1.00 86.94 780 LYS A C 1
ATOM 6163 O O . LYS A 1 780 ? -22.645 13.571 -15.052 1.00 86.94 780 LYS A O 1
ATOM 6168 N N . LEU A 1 781 ? -21.604 12.493 -13.382 1.00 91.62 781 LEU A N 1
ATOM 6169 C CA . LEU A 1 781 ? -21.533 11.208 -14.068 1.00 91.62 781 LEU A CA 1
ATOM 6170 C C . LEU A 1 781 ? -22.761 10.412 -13.645 1.00 91.62 781 LEU A C 1
ATOM 6172 O O . LEU A 1 781 ? -22.783 9.828 -12.569 1.00 91.62 781 LEU A O 1
ATOM 6176 N N . SER A 1 782 ? -23.819 10.470 -14.444 1.00 89.25 782 SER A N 1
ATOM 6177 C CA . SER A 1 782 ? -25.145 9.974 -14.051 1.00 89.25 782 SER A CA 1
ATOM 6178 C C . SER A 1 782 ? -25.367 8.478 -14.278 1.00 89.25 782 SER A C 1
ATOM 6180 O O . SER A 1 782 ? -26.325 7.918 -13.748 1.00 89.25 782 SER A O 1
ATOM 6182 N N . ALA A 1 783 ? -24.490 7.839 -15.053 1.00 90.81 783 ALA A N 1
ATOM 6183 C CA . ALA A 1 783 ? -24.579 6.430 -15.391 1.00 90.81 783 ALA A CA 1
ATOM 6184 C C . ALA A 1 783 ? -23.185 5.818 -15.579 1.00 90.81 783 ALA A C 1
ATOM 6186 O O . ALA A 1 783 ? -22.375 6.324 -16.356 1.00 90.81 783 ALA A O 1
ATOM 6187 N N . GLY A 1 784 ? -22.921 4.721 -14.876 1.00 88.88 784 GLY A N 1
ATOM 6188 C CA . GLY A 1 784 ? -21.692 3.937 -14.972 1.00 88.88 784 GLY A CA 1
ATOM 6189 C C . GLY A 1 784 ? -21.604 2.893 -13.860 1.00 88.88 784 GLY A C 1
ATOM 6190 O O . GLY A 1 784 ? -22.403 2.909 -12.926 1.00 88.88 784 GLY A O 1
ATOM 6191 N N . ASP A 1 785 ? -20.624 1.997 -13.947 1.00 89.31 785 ASP A N 1
ATOM 6192 C CA . ASP A 1 785 ? -20.372 0.953 -12.946 1.00 89.31 785 ASP A CA 1
ATOM 6193 C C . ASP A 1 785 ? -19.252 1.366 -11.981 1.00 89.31 785 ASP A C 1
ATOM 6195 O O . ASP A 1 785 ? -18.199 0.732 -11.879 1.00 89.31 785 ASP A O 1
ATOM 6199 N N . PHE A 1 786 ? -19.476 2.455 -11.246 1.00 94.62 786 PHE A N 1
ATOM 6200 C CA . PHE A 1 786 ? -18.446 3.031 -10.388 1.00 94.62 786 PHE A CA 1
ATOM 6201 C C . PHE A 1 786 ? -18.209 2.189 -9.140 1.00 94.62 786 PHE A C 1
ATOM 6203 O O . PHE A 1 786 ? -19.139 1.859 -8.399 1.00 94.62 786 PHE A O 1
ATOM 6210 N N . VAL A 1 787 ? -16.943 1.894 -8.856 1.00 95.62 787 VAL A N 1
ATOM 6211 C CA . VAL A 1 787 ? -16.523 1.235 -7.618 1.00 95.62 787 VAL A CA 1
ATOM 6212 C C . VAL A 1 787 ? -15.918 2.279 -6.693 1.00 95.62 787 VAL A C 1
ATOM 6214 O O . VAL A 1 787 ? -14.882 2.871 -6.990 1.00 95.62 787 VAL A O 1
ATOM 6217 N N . TYR A 1 788 ? -16.565 2.471 -5.550 1.00 96.25 788 TYR A N 1
ATOM 6218 C CA . TYR A 1 788 ? -16.099 3.327 -4.473 1.00 96.25 788 TYR A CA 1
ATOM 6219 C C . TYR A 1 788 ? -15.361 2.484 -3.446 1.00 96.25 788 TYR A C 1
ATOM 6221 O O . TYR A 1 788 ? -15.895 1.473 -2.983 1.00 96.25 788 TYR A O 1
ATOM 6229 N N . THR A 1 789 ? -14.179 2.928 -3.026 1.00 94.19 789 THR A N 1
ATOM 6230 C CA . THR A 1 789 ? -13.558 2.447 -1.787 1.00 94.19 789 THR A CA 1
ATOM 6231 C C . THR A 1 789 ? -13.458 3.585 -0.791 1.00 94.19 789 THR A C 1
ATOM 6233 O O . THR A 1 789 ? -13.240 4.733 -1.176 1.00 94.19 789 THR A O 1
ATOM 6236 N N . ARG A 1 790 ? -13.621 3.285 0.498 1.00 93.00 790 ARG A N 1
ATOM 6237 C CA . ARG A 1 790 ? -13.393 4.253 1.563 1.00 93.00 790 ARG A CA 1
ATOM 6238 C C . ARG A 1 790 ? -12.764 3.630 2.802 1.00 93.00 790 ARG A C 1
ATOM 6240 O O . ARG A 1 790 ? -13.212 2.581 3.256 1.00 93.00 790 ARG A O 1
ATOM 6247 N N . ALA A 1 791 ? -11.758 4.281 3.375 1.00 90.56 791 ALA A N 1
ATOM 6248 C CA . ALA A 1 791 ? -11.167 3.879 4.645 1.00 90.56 791 ALA A CA 1
ATOM 6249 C C . ALA A 1 791 ? -12.201 3.959 5.781 1.00 90.56 791 ALA A C 1
ATOM 6251 O O . ALA A 1 791 ? -12.889 4.966 5.958 1.00 90.56 791 ALA A O 1
ATOM 6252 N N . VAL A 1 792 ? -12.292 2.888 6.562 1.00 90.31 792 VAL A N 1
ATOM 6253 C CA . VAL A 1 792 ? -13.137 2.773 7.749 1.00 90.31 792 VAL A CA 1
ATOM 6254 C C . VAL A 1 792 ? -12.370 3.359 8.938 1.00 90.31 792 VAL A C 1
ATOM 6256 O O . VAL A 1 792 ? -11.232 2.952 9.182 1.00 90.31 792 VAL A O 1
ATOM 6259 N N . PRO A 1 793 ? -12.956 4.294 9.710 1.00 87.81 793 PRO A N 1
ATOM 6260 C CA . PRO A 1 793 ? -12.309 4.846 10.894 1.00 87.81 793 PRO A CA 1
ATOM 6261 C C . PRO A 1 793 ? -11.889 3.755 11.886 1.00 87.81 793 PRO A C 1
ATOM 6263 O O . PRO A 1 793 ? -12.626 2.794 12.115 1.00 87.81 793 PRO A O 1
ATOM 6266 N N . GLU A 1 794 ? -10.725 3.930 12.514 1.00 82.25 794 GLU A N 1
ATOM 6267 C CA . GLU A 1 794 ? -10.154 2.949 13.442 1.00 82.25 794 GLU A CA 1
ATOM 6268 C C . GLU A 1 794 ? -11.158 2.522 14.529 1.00 82.25 794 GLU A C 1
ATOM 6270 O O . GLU A 1 794 ? -11.852 3.343 15.136 1.00 82.25 794 GLU A O 1
ATOM 6275 N N . GLY A 1 795 ? -11.250 1.211 14.768 1.00 76.50 795 GLY A N 1
ATOM 6276 C CA . GLY A 1 795 ? -12.145 0.624 15.768 1.00 76.50 795 GLY A CA 1
ATOM 6277 C C . GLY A 1 795 ? -13.626 0.595 15.376 1.00 76.50 795 GLY A C 1
ATOM 6278 O O . GLY A 1 795 ? -14.425 0.010 16.112 1.00 76.50 795 GLY A O 1
ATOM 6279 N N . LYS A 1 796 ? -14.009 1.170 14.229 1.00 84.25 796 LYS A N 1
ATOM 6280 C CA . LYS A 1 796 ? -15.362 1.044 13.685 1.00 84.25 796 LYS A CA 1
ATOM 6281 C C . LYS A 1 796 ? -15.480 -0.176 12.777 1.00 84.25 796 LYS A C 1
ATOM 6283 O O . LYS A 1 796 ? -14.500 -0.689 12.252 1.00 84.25 796 LYS A O 1
ATOM 6288 N N . LYS A 1 797 ? -16.718 -0.636 12.613 1.00 89.38 797 LYS A N 1
ATOM 6289 C CA . LYS A 1 797 ? -17.095 -1.690 11.671 1.00 89.38 797 LYS A CA 1
ATOM 6290 C C . LYS A 1 797 ? -18.299 -1.231 10.870 1.00 89.38 797 LYS A C 1
ATOM 6292 O O . LYS A 1 797 ? -19.224 -0.673 11.466 1.00 89.38 797 LYS A O 1
ATOM 6297 N N . VAL A 1 798 ? -18.325 -1.466 9.565 1.00 94.19 798 VAL A N 1
ATOM 6298 C CA . VAL A 1 798 ? -19.459 -1.066 8.728 1.00 94.19 798 VAL A CA 1
ATOM 6299 C C . VAL A 1 798 ? -20.628 -2.029 8.933 1.00 94.19 798 VAL A C 1
ATOM 6301 O O . VAL A 1 798 ? -20.487 -3.250 8.960 1.00 94.19 798 VAL A O 1
ATOM 6304 N N . SER A 1 799 ? -21.814 -1.461 9.141 1.00 93.12 799 SER A N 1
ATOM 6305 C CA . SER A 1 799 ? -23.064 -2.208 9.302 1.00 93.12 799 SER A CA 1
ATOM 6306 C C . SER A 1 799 ? -23.938 -2.140 8.055 1.00 93.12 799 SER A C 1
ATOM 6308 O O . SER A 1 799 ? -24.528 -3.153 7.684 1.00 93.12 799 SER A O 1
ATOM 6310 N N . LYS A 1 800 ? -24.016 -0.965 7.420 1.00 96.69 800 LYS A N 1
ATOM 6311 C CA . LYS A 1 800 ? -24.780 -0.701 6.198 1.00 96.69 800 LYS A CA 1
ATOM 6312 C C . LYS A 1 800 ? -24.152 0.444 5.410 1.00 96.69 800 LYS A C 1
ATOM 6314 O O . LYS A 1 800 ? -23.556 1.339 6.008 1.00 96.69 800 LYS A O 1
ATOM 6319 N N . VAL A 1 801 ? -24.351 0.432 4.097 1.00 98.06 801 VAL A N 1
ATOM 6320 C CA . VAL A 1 801 ? -23.990 1.524 3.187 1.00 98.06 801 VAL A CA 1
ATOM 6321 C C . VAL A 1 801 ? -25.228 1.904 2.380 1.00 98.06 801 VAL A C 1
ATOM 6323 O O . VAL A 1 801 ? -25.997 1.028 1.985 1.00 98.06 801 VAL A O 1
ATOM 6326 N N . TYR A 1 802 ? -25.432 3.197 2.158 1.00 97.94 802 TYR A N 1
ATOM 6327 C CA . TYR A 1 802 ? -26.504 3.738 1.328 1.00 97.94 802 TYR A CA 1
ATOM 6328 C C . TYR A 1 802 ? -25.971 4.845 0.419 1.00 97.94 802 TYR A C 1
ATOM 6330 O O . TYR A 1 802 ? -24.893 5.381 0.673 1.00 97.94 802 TYR A O 1
ATOM 6338 N N . TYR A 1 803 ? -26.772 5.253 -0.559 1.00 95.75 803 TYR A N 1
ATOM 6339 C CA . TYR A 1 803 ? -26.776 6.643 -1.017 1.00 95.75 803 TYR A CA 1
ATOM 6340 C C . TYR A 1 803 ? -28.087 7.325 -0.606 1.00 95.75 803 TYR A C 1
ATOM 6342 O O . TYR A 1 803 ? -29.082 6.645 -0.326 1.00 95.75 803 TYR A O 1
ATOM 6350 N N . ILE A 1 804 ? -28.072 8.653 -0.516 1.00 92.50 804 ILE A N 1
ATOM 6351 C CA . ILE A 1 804 ? -29.250 9.477 -0.224 1.00 92.50 804 ILE A CA 1
ATOM 6352 C C . ILE A 1 804 ? -29.620 10.297 -1.461 1.00 92.50 804 ILE A C 1
ATOM 6354 O O . ILE A 1 804 ? -28.755 10.957 -2.034 1.00 92.50 804 ILE A O 1
ATOM 6358 N N . ASP A 1 805 ? -30.878 10.196 -1.896 1.00 87.00 805 ASP A N 1
ATOM 6359 C CA . ASP A 1 805 ? -31.388 10.963 -3.037 1.00 87.00 805 ASP A CA 1
ATOM 6360 C C . ASP A 1 805 ? -31.844 12.377 -2.640 1.00 87.00 805 ASP A C 1
ATOM 6362 O O . ASP A 1 805 ? -31.880 12.728 -1.457 1.00 87.00 805 ASP A O 1
ATOM 6366 N N . ASP A 1 806 ? -32.226 13.178 -3.636 1.00 79.88 806 ASP A N 1
ATOM 6367 C CA . ASP A 1 806 ? -32.666 14.571 -3.459 1.00 79.88 806 ASP A CA 1
ATOM 6368 C C . ASP A 1 806 ? -33.942 14.712 -2.602 1.00 79.88 806 ASP A C 1
ATOM 6370 O O . ASP A 1 806 ? -34.265 15.804 -2.142 1.00 79.88 806 ASP A O 1
ATOM 6374 N N . ASN A 1 807 ? -34.663 13.613 -2.343 1.00 81.44 807 ASN A N 1
ATOM 6375 C CA . ASN A 1 807 ? -35.846 13.570 -1.479 1.00 81.44 807 ASN A CA 1
ATOM 6376 C C . ASN A 1 807 ? -35.524 13.036 -0.067 1.00 81.44 807 ASN A C 1
ATOM 6378 O O . ASN A 1 807 ? -36.425 12.581 0.646 1.00 81.44 807 ASN A O 1
ATOM 6382 N N . ASP A 1 808 ? -34.246 13.041 0.331 1.00 82.31 808 ASP A N 1
ATOM 6383 C CA . ASP A 1 808 ? -33.724 12.485 1.587 1.00 82.31 808 ASP A CA 1
ATOM 6384 C C . ASP A 1 808 ? -34.018 10.980 1.785 1.00 82.31 808 ASP A C 1
ATOM 6386 O O . ASP A 1 808 ? -33.995 10.454 2.911 1.00 82.31 808 ASP A O 1
ATOM 6390 N N . LYS A 1 809 ? -34.298 10.239 0.706 1.00 91.25 809 LYS A N 1
ATOM 6391 C CA . LYS A 1 809 ? -34.582 8.804 0.781 1.00 91.25 809 LYS A CA 1
ATOM 6392 C C . LYS A 1 809 ? -33.287 8.002 0.680 1.00 91.25 809 LYS A C 1
ATOM 6394 O O . LYS A 1 809 ? -32.462 8.207 -0.204 1.00 91.25 809 LYS A O 1
ATOM 6399 N N . LEU A 1 810 ? -33.130 7.044 1.595 1.00 96.06 810 LEU A N 1
ATOM 6400 C CA . LEU A 1 810 ? -31.990 6.129 1.624 1.00 96.06 810 LEU A CA 1
ATOM 6401 C C . LEU A 1 810 ? -32.206 4.933 0.697 1.00 96.06 810 LEU A C 1
ATOM 6403 O O . LEU A 1 810 ? -33.211 4.225 0.810 1.00 96.06 810 LEU A O 1
ATOM 6407 N N . HIS A 1 811 ? -31.202 4.651 -0.123 1.00 95.94 811 HIS A N 1
ATOM 6408 C CA . HIS A 1 811 ? -31.147 3.490 -1.007 1.00 95.94 811 HIS A CA 1
ATOM 6409 C C . HIS A 1 811 ? -29.978 2.599 -0.599 1.00 95.94 811 HIS A C 1
ATOM 6411 O O . HIS A 1 811 ? -28.828 3.029 -0.611 1.00 95.94 811 HIS A O 1
ATOM 6417 N N . GLU A 1 812 ? -30.273 1.376 -0.156 1.00 97.69 812 GLU A N 1
ATOM 6418 C CA . GLU A 1 812 ? -29.270 0.468 0.417 1.00 97.69 812 GLU A CA 1
ATOM 6419 C C . GLU A 1 812 ? -28.365 -0.126 -0.667 1.00 97.69 812 GLU A C 1
ATOM 6421 O O . GLU A 1 812 ? -28.839 -0.627 -1.686 1.00 97.69 812 GLU A O 1
ATOM 6426 N N . LEU A 1 813 ? -27.056 -0.102 -0.415 1.00 97.19 813 LEU A N 1
ATOM 6427 C CA . LEU A 1 813 ? -26.025 -0.615 -1.307 1.00 97.19 813 LEU A CA 1
ATOM 6428 C C . LEU A 1 813 ? -25.385 -1.872 -0.718 1.00 97.19 813 LEU A C 1
ATOM 6430 O O . LEU A 1 813 ? -25.103 -1.964 0.480 1.00 97.19 813 LEU A O 1
ATOM 6434 N N . LYS A 1 814 ? -25.097 -2.844 -1.589 1.00 96.88 814 LYS A N 1
ATOM 6435 C CA . LYS A 1 814 ? -24.234 -3.972 -1.227 1.00 96.88 814 LYS A CA 1
ATOM 6436 C C . LYS A 1 814 ? -22.802 -3.465 -1.063 1.00 96.88 814 LYS A C 1
ATOM 6438 O O . LYS A 1 814 ? -22.323 -2.690 -1.888 1.00 96.88 814 LYS A O 1
ATOM 6443 N N . PHE A 1 815 ? -22.120 -3.945 -0.029 1.00 97.69 815 PHE A N 1
ATOM 6444 C CA . PHE A 1 815 ? -20.740 -3.571 0.256 1.00 97.69 815 PHE A CA 1
ATOM 6445 C C . PHE A 1 815 ? -19.905 -4.772 0.702 1.00 97.69 815 PHE A C 1
ATOM 6447 O O . PHE A 1 815 ? -20.431 -5.778 1.183 1.00 97.69 815 PHE A O 1
ATOM 6454 N N . ILE A 1 816 ? -18.592 -4.630 0.557 1.00 92.25 816 ILE A N 1
ATOM 6455 C CA . ILE A 1 816 ? -17.571 -5.530 1.087 1.00 92.25 816 ILE A CA 1
ATOM 6456 C C . ILE A 1 816 ? -16.701 -4.705 2.033 1.00 92.25 816 ILE A C 1
ATOM 6458 O O . ILE A 1 816 ? -16.230 -3.636 1.660 1.00 92.25 816 ILE A O 1
ATOM 6462 N N . GLU A 1 817 ? -16.488 -5.185 3.254 1.00 87.88 817 GLU A N 1
ATOM 6463 C CA . GLU A 1 817 ? -15.544 -4.588 4.203 1.00 87.88 817 GLU A CA 1
ATOM 6464 C C . GLU A 1 817 ? -14.373 -5.553 4.407 1.00 87.88 817 GLU A C 1
ATOM 6466 O O . GLU A 1 817 ? -14.574 -6.694 4.828 1.00 87.88 817 GLU A O 1
ATOM 6471 N N . SER A 1 818 ? -13.156 -5.105 4.100 1.00 74.94 818 SER A N 1
ATOM 6472 C CA . SER A 1 818 ? -11.923 -5.880 4.269 1.00 74.94 818 SER A CA 1
ATOM 6473 C C . SER A 1 818 ? -10.755 -4.944 4.559 1.00 74.94 818 SER A C 1
ATOM 6475 O O . SER A 1 818 ? -10.682 -3.863 3.986 1.00 74.94 818 SER A O 1
ATOM 6477 N N . ASN A 1 819 ? -9.841 -5.353 5.443 1.00 76.94 819 ASN A N 1
ATOM 6478 C CA . ASN A 1 819 ? -8.612 -4.612 5.769 1.00 76.94 819 ASN A CA 1
ATOM 6479 C C . ASN A 1 819 ? -8.843 -3.129 6.130 1.00 76.94 819 ASN A C 1
ATOM 6481 O O . ASN A 1 819 ? -8.068 -2.262 5.745 1.00 76.94 819 ASN A O 1
ATOM 6485 N N . GLY A 1 820 ? -9.925 -2.828 6.860 1.00 78.62 820 GLY A N 1
ATOM 6486 C CA . GLY A 1 820 ? -10.249 -1.454 7.260 1.00 78.62 820 GLY A CA 1
ATOM 6487 C C . GLY A 1 820 ? -10.726 -0.560 6.112 1.00 78.62 820 GLY A C 1
ATOM 6488 O O . GLY A 1 820 ? -10.702 0.656 6.250 1.00 78.62 820 GLY A O 1
ATOM 6489 N N . VAL A 1 821 ? -11.169 -1.133 4.990 1.00 89.94 821 VAL A N 1
ATOM 6490 C CA . VAL A 1 821 ? -11.726 -0.410 3.840 1.00 89.94 821 VAL A CA 1
ATOM 6491 C C . VAL A 1 821 ? -13.102 -0.977 3.502 1.00 89.94 821 VAL A C 1
ATOM 6493 O O . VAL A 1 821 ? -13.295 -2.194 3.465 1.00 89.94 821 VAL A O 1
ATOM 6496 N N . VAL A 1 822 ? -14.064 -0.096 3.235 1.00 94.56 822 VAL A N 1
ATOM 6497 C CA . VAL A 1 822 ? -15.380 -0.445 2.698 1.00 94.56 822 VAL A CA 1
ATOM 6498 C C . VAL A 1 822 ? -15.416 -0.183 1.198 1.00 94.56 822 VAL A C 1
ATOM 6500 O O . VAL A 1 822 ? -15.035 0.888 0.745 1.00 94.56 822 VAL A O 1
ATOM 6503 N N . THR A 1 823 ? -15.867 -1.169 0.428 1.00 96.75 823 THR A N 1
ATOM 6504 C CA . THR A 1 823 ? -16.002 -1.106 -1.031 1.00 96.75 823 THR A CA 1
ATOM 6505 C C . THR A 1 823 ? -17.454 -1.324 -1.426 1.00 96.75 823 THR A C 1
ATOM 6507 O O . THR A 1 823 ? -18.081 -2.272 -0.952 1.00 96.75 823 THR A O 1
ATOM 6510 N N . PHE A 1 824 ? -18.000 -0.473 -2.287 1.00 97.69 824 PHE A N 1
ATOM 6511 C CA . PHE A 1 824 ? -19.379 -0.562 -2.770 1.00 97.69 824 PHE A CA 1
ATOM 6512 C C . PHE A 1 824 ? -19.498 -0.004 -4.190 1.00 97.69 824 PHE A C 1
ATOM 6514 O O . PHE A 1 824 ? -18.646 0.761 -4.635 1.00 97.69 824 PHE A O 1
ATOM 6521 N N . LYS A 1 825 ? -20.543 -0.415 -4.914 1.00 96.44 825 LYS A N 1
ATOM 6522 C CA . LYS A 1 825 ? -20.816 0.063 -6.275 1.00 96.44 825 LYS A CA 1
ATOM 6523 C C . LYS A 1 825 ? -21.879 1.154 -6.277 1.00 96.44 825 LYS A C 1
ATOM 6525 O O . LYS A 1 825 ? -22.843 1.064 -5.517 1.00 96.44 825 LYS A O 1
ATOM 6530 N N . MET A 1 826 ? -21.722 2.133 -7.159 1.00 95.06 826 MET A N 1
ATOM 6531 C CA . MET A 1 826 ? -22.708 3.177 -7.427 1.00 95.06 826 MET A CA 1
ATOM 6532 C C . MET A 1 826 ? -22.915 3.355 -8.924 1.00 95.06 826 MET A C 1
ATOM 6534 O O . MET A 1 826 ? -21.984 3.195 -9.703 1.00 95.06 826 MET A O 1
ATOM 6538 N N . GLY A 1 827 ? -24.136 3.743 -9.297 1.00 92.94 827 GLY A N 1
ATOM 6539 C CA . GLY A 1 827 ? -24.484 4.079 -10.679 1.00 92.94 827 GLY A CA 1
ATOM 6540 C C . GLY A 1 827 ? -23.989 5.456 -11.130 1.00 92.94 827 GLY A C 1
ATOM 6541 O O . GLY A 1 827 ? -24.092 5.782 -12.307 1.00 92.94 827 GLY A O 1
ATOM 6542 N N . SER A 1 828 ? -23.488 6.279 -10.203 1.00 94.00 828 SER A N 1
ATOM 6543 C CA . SER A 1 828 ? -23.197 7.690 -10.453 1.00 94.00 828 SER A CA 1
ATOM 6544 C C . SER A 1 828 ? -22.048 8.243 -9.610 1.00 94.00 828 SER A C 1
ATOM 6546 O O . SER A 1 828 ? -21.820 7.752 -8.505 1.00 94.00 828 SER A O 1
ATOM 6548 N N . VAL A 1 829 ? -21.441 9.341 -10.073 1.00 92.25 829 VAL A N 1
ATOM 6549 C CA . VAL A 1 829 ? -20.493 10.200 -9.334 1.00 92.25 829 VAL A CA 1
ATOM 6550 C C . VAL A 1 829 ? -20.971 11.657 -9.377 1.00 92.25 829 VAL A C 1
ATOM 6552 O O . VAL A 1 829 ? -21.493 12.105 -10.400 1.00 92.25 829 VAL A O 1
ATOM 6555 N N . SER A 1 830 ? -20.786 12.401 -8.280 1.00 89.44 830 SER A N 1
ATOM 6556 C CA . SER A 1 830 ? -21.208 13.809 -8.115 1.00 89.44 830 SER A CA 1
ATOM 6557 C C . SER A 1 830 ? -22.724 14.067 -8.141 1.00 89.44 830 SER A C 1
ATOM 6559 O O . SER A 1 830 ? -23.153 15.195 -8.391 1.00 89.44 830 SER A O 1
ATOM 6561 N N . LEU A 1 831 ? -23.546 13.032 -7.933 1.00 87.19 831 LEU A N 1
ATOM 6562 C CA . LEU A 1 831 ? -25.009 13.163 -7.864 1.00 87.19 831 LEU A CA 1
ATOM 6563 C C . LEU A 1 831 ? -25.560 12.967 -6.456 1.00 87.19 831 LEU A C 1
ATOM 6565 O O . LEU A 1 831 ? -26.338 13.788 -5.991 1.00 87.19 831 LEU A O 1
ATOM 6569 N N . TYR A 1 832 ? -25.155 11.890 -5.785 1.00 90.62 832 TYR A N 1
ATOM 6570 C CA . TYR A 1 832 ? -25.723 11.496 -4.501 1.00 90.62 832 TYR A CA 1
ATOM 6571 C C . TYR A 1 832 ? -24.642 11.339 -3.446 1.00 90.62 832 TYR A C 1
ATOM 6573 O O . TYR A 1 832 ? -23.565 10.805 -3.718 1.00 90.62 832 TYR A O 1
ATOM 6581 N N . ASN A 1 833 ? -24.964 11.749 -2.221 1.00 92.56 833 ASN A N 1
ATOM 6582 C CA . ASN A 1 833 ? -24.083 11.542 -1.084 1.00 92.56 833 ASN A CA 1
ATOM 6583 C C . ASN A 1 833 ? -24.122 10.079 -0.632 1.00 92.56 833 ASN A C 1
ATOM 6585 O O . ASN A 1 833 ? -25.179 9.444 -0.562 1.00 92.56 833 ASN A O 1
ATOM 6589 N N . ASN A 1 834 ? -22.965 9.572 -0.226 1.00 95.12 834 ASN A N 1
ATOM 6590 C CA . ASN A 1 834 ? -22.800 8.230 0.315 1.00 95.12 834 ASN A CA 1
ATOM 6591 C C . ASN A 1 834 ? -23.069 8.270 1.817 1.00 95.12 834 ASN A C 1
ATOM 6593 O O . ASN A 1 834 ? -22.597 9.170 2.505 1.00 95.12 834 ASN A O 1
ATOM 6597 N N . VAL A 1 835 ? -23.761 7.278 2.366 1.00 97.50 835 VAL A N 1
ATOM 6598 C CA . VAL A 1 835 ? -24.028 7.184 3.805 1.00 97.50 835 VAL A CA 1
ATOM 6599 C C . VAL A 1 835 ? -23.480 5.868 4.336 1.00 97.50 835 VAL A C 1
ATOM 6601 O O . VAL A 1 835 ? -23.987 4.797 4.004 1.00 97.50 835 VAL A O 1
ATOM 6604 N N . ILE A 1 836 ? -22.458 5.934 5.189 1.00 97.38 836 ILE A N 1
ATOM 6605 C CA . ILE A 1 836 ? -21.817 4.753 5.785 1.00 97.38 836 ILE A CA 1
ATOM 6606 C C . ILE A 1 836 ? -22.221 4.676 7.250 1.00 97.38 836 ILE A C 1
ATOM 6608 O O . ILE A 1 836 ? -21.910 5.563 8.041 1.00 97.38 836 ILE A O 1
ATOM 6612 N N . VAL A 1 837 ? -22.927 3.606 7.616 1.00 95.25 837 VAL A N 1
ATOM 6613 C CA . VAL A 1 837 ? -23.445 3.389 8.970 1.00 95.25 837 VAL A CA 1
ATOM 6614 C C . VAL A 1 837 ? -22.577 2.382 9.700 1.00 95.25 837 VAL A C 1
ATOM 6616 O O . VAL A 1 837 ? -22.418 1.242 9.258 1.00 95.25 837 VAL A O 1
ATOM 6619 N N . TYR A 1 838 ? -22.090 2.760 10.872 1.00 92.75 838 TYR A N 1
ATOM 6620 C CA . TYR A 1 838 ? -21.211 1.947 11.698 1.00 92.75 838 TYR A CA 1
ATOM 6621 C C . TYR A 1 838 ? -21.986 1.109 12.722 1.00 92.75 838 TYR A C 1
ATOM 6623 O O . TYR A 1 838 ? -23.026 1.513 13.249 1.00 92.75 838 TYR A O 1
ATOM 6631 N N . ALA A 1 839 ? -21.473 -0.087 13.007 1.00 87.19 839 ALA A N 1
ATOM 6632 C CA . ALA A 1 839 ? -21.980 -0.950 14.063 1.00 87.19 839 ALA A CA 1
ATOM 6633 C C . ALA A 1 839 ? -21.731 -0.319 15.441 1.00 87.19 839 ALA A C 1
ATOM 6635 O O . ALA A 1 839 ? -20.689 0.293 15.676 1.00 87.19 839 ALA A O 1
ATOM 6636 N N . GLY A 1 840 ? -22.674 -0.492 16.370 1.00 81.56 840 GLY A N 1
ATOM 6637 C CA . GLY A 1 840 ? -22.503 0.012 17.729 1.00 81.56 840 GLY A CA 1
ATOM 6638 C C . GLY A 1 840 ? -21.488 -0.806 18.537 1.00 81.56 840 GLY A C 1
ATOM 6639 O O . GLY A 1 840 ? -21.340 -2.016 18.362 1.00 81.56 840 GLY A O 1
ATOM 6640 N N . GLU A 1 841 ? -20.840 -0.167 19.507 1.00 83.31 841 GLU A N 1
ATOM 6641 C CA . GLU A 1 841 ? -20.020 -0.817 20.527 1.00 83.31 841 GLU A CA 1
ATOM 6642 C C . GLU A 1 841 ? -20.916 -1.674 21.443 1.00 83.31 841 GLU A C 1
ATOM 6644 O O . GLU A 1 841 ? -21.780 -1.168 22.174 1.00 83.31 841 GLU A O 1
ATOM 6649 N N . LYS A 1 842 ? -20.725 -3.000 21.414 1.00 85.31 842 LYS A N 1
ATOM 6650 C CA . LYS A 1 842 ? -21.515 -3.937 22.227 1.00 85.31 842 LYS A CA 1
ATOM 6651 C C . LYS A 1 842 ? -21.178 -3.811 23.709 1.00 85.31 842 LYS A C 1
ATOM 6653 O O . LYS A 1 842 ? -20.087 -4.176 24.146 1.00 85.31 842 LYS A O 1
ATOM 6658 N N . LEU A 1 843 ? -22.164 -3.401 24.506 1.00 87.38 843 LEU A N 1
ATOM 6659 C CA . LEU A 1 843 ? -22.042 -3.379 25.964 1.00 87.38 843 LEU A CA 1
ATOM 6660 C C . LEU A 1 843 ? -21.878 -4.796 26.526 1.00 87.38 843 LEU A C 1
ATOM 6662 O O . LEU A 1 843 ? -22.610 -5.715 26.150 1.00 87.38 843 LEU A O 1
ATOM 6666 N N . GLN A 1 844 ? -20.981 -4.965 27.499 1.00 89.50 844 GLN A N 1
ATOM 6667 C CA . GLN A 1 844 ? -20.774 -6.233 28.191 1.00 89.50 844 GLN A CA 1
ATOM 6668 C C . GLN A 1 844 ? -21.338 -6.234 29.613 1.00 89.50 844 GLN A C 1
ATOM 6670 O O . GLN A 1 844 ? -21.573 -5.215 30.259 1.00 89.50 844 GLN A O 1
ATOM 6675 N N . ALA A 1 845 ? -21.523 -7.429 30.178 1.00 88.00 845 ALA A N 1
ATOM 6676 C CA . ALA A 1 845 ? -22.010 -7.552 31.548 1.00 88.00 845 ALA A CA 1
ATOM 6677 C C . ALA A 1 845 ? -21.057 -6.910 32.575 1.00 88.00 845 ALA A C 1
ATOM 6679 O O . ALA A 1 845 ? -21.536 -6.415 33.597 1.00 88.00 845 ALA A O 1
ATOM 6680 N N . LYS A 1 846 ? -19.738 -6.914 32.342 1.00 90.88 846 LYS A N 1
ATOM 6681 C CA . LYS A 1 846 ? -18.738 -6.304 33.242 1.00 90.88 846 LYS A CA 1
ATOM 6682 C C . LYS A 1 846 ? -18.880 -4.777 33.347 1.00 90.88 846 LYS A C 1
ATOM 6684 O O . LYS A 1 846 ? -18.611 -4.218 34.406 1.00 90.88 846 LYS A O 1
ATOM 6689 N N . ASP A 1 847 ? -19.412 -4.150 32.303 1.00 90.75 847 ASP A N 1
ATOM 6690 C CA . ASP A 1 847 ? -19.532 -2.697 32.146 1.00 90.75 847 ASP A CA 1
ATOM 6691 C C . ASP A 1 847 ? -20.644 -2.102 33.016 1.00 90.75 847 ASP A C 1
ATOM 6693 O O . ASP A 1 847 ? -20.654 -0.912 33.325 1.00 90.75 847 ASP A O 1
ATOM 6697 N N . VAL A 1 848 ? -21.596 -2.935 33.444 1.00 95.38 848 VAL A N 1
ATOM 6698 C CA . VAL A 1 848 ? -22.801 -2.504 34.156 1.00 95.38 848 VAL A CA 1
ATOM 6699 C C . VAL A 1 848 ? -22.730 -2.867 35.639 1.00 95.38 848 VAL A C 1
ATOM 6701 O O . VAL A 1 848 ? -22.642 -4.040 36.023 1.00 95.38 848 VAL A O 1
ATOM 6704 N N . SER A 1 849 ? -22.898 -1.864 36.499 1.00 94.62 849 SER A N 1
ATOM 6705 C CA . SER A 1 849 ? -22.961 -2.014 37.955 1.00 94.62 849 SER A CA 1
ATOM 6706 C C . SER A 1 849 ? -24.240 -1.411 38.547 1.00 94.62 849 SER A C 1
ATOM 6708 O O . SER A 1 849 ? -24.800 -0.443 38.032 1.00 94.62 849 SER A O 1
ATOM 6710 N N . LEU A 1 850 ? -24.722 -2.012 39.640 1.00 96.19 850 LEU A N 1
ATOM 6711 C CA . LEU A 1 850 ? -25.865 -1.523 40.416 1.00 96.19 850 LEU A CA 1
ATOM 6712 C C . LEU A 1 850 ? -25.364 -0.943 41.737 1.00 96.19 850 LEU A C 1
ATOM 6714 O O . LEU A 1 850 ? -24.592 -1.605 42.429 1.00 96.19 850 LEU A O 1
ATOM 6718 N N . SER A 1 851 ? -25.887 0.212 42.158 1.00 95.25 851 SER A N 1
ATOM 6719 C CA . SER A 1 851 ? -25.532 0.816 43.454 1.00 95.25 851 SER A CA 1
ATOM 6720 C C . SER A 1 851 ? -25.890 -0.060 44.657 1.00 95.25 851 SER A C 1
ATOM 6722 O O . SER A 1 851 ? -25.334 0.090 45.745 1.00 95.25 851 SER A O 1
ATOM 6724 N N . LYS A 1 852 ? -26.839 -0.989 44.483 1.00 94.81 852 LYS A N 1
ATOM 6725 C CA . LYS A 1 852 ? -27.228 -1.952 45.511 1.00 94.81 852 LYS A CA 1
ATOM 6726 C C . LYS A 1 852 ? -27.836 -3.210 44.904 1.00 94.81 852 LYS A C 1
ATOM 6728 O O . LYS A 1 852 ? -28.732 -3.142 44.067 1.00 94.81 852 LYS A O 1
ATOM 6733 N N . THR A 1 853 ? -27.422 -4.370 45.407 1.00 95.19 853 THR A N 1
ATOM 6734 C CA . THR A 1 853 ? -27.889 -5.686 44.932 1.00 95.19 853 THR A CA 1
ATOM 6735 C C . THR A 1 853 ? -28.934 -6.339 45.846 1.00 95.19 853 THR A C 1
ATOM 6737 O O . THR A 1 853 ? -29.490 -7.387 45.506 1.00 95.19 853 THR A O 1
ATOM 6740 N N . ALA A 1 854 ? -29.253 -5.722 46.991 1.00 95.06 854 ALA A N 1
ATOM 6741 C CA . ALA A 1 854 ? -30.264 -6.212 47.926 1.00 95.06 854 ALA A CA 1
ATOM 6742 C C . ALA A 1 854 ? -31.046 -5.081 48.619 1.00 95.06 854 ALA A C 1
ATOM 6744 O O . ALA A 1 854 ? -30.464 -4.175 49.215 1.00 95.06 854 ALA A O 1
ATOM 6745 N N . TYR A 1 855 ? -32.375 -5.178 48.621 1.00 95.81 855 TYR A N 1
ATOM 6746 C CA . TYR A 1 855 ? -33.291 -4.248 49.289 1.00 95.81 855 TYR A CA 1
ATOM 6747 C C . TYR A 1 855 ? -34.183 -4.965 50.298 1.00 95.81 855 TYR A C 1
ATOM 6749 O O . TYR A 1 855 ? -34.380 -6.174 50.224 1.00 95.81 855 TYR A O 1
ATOM 6757 N N . THR A 1 856 ? -34.769 -4.202 51.219 1.00 95.44 856 THR A N 1
ATOM 6758 C CA . THR A 1 856 ? -35.865 -4.672 52.073 1.00 95.44 856 THR A CA 1
ATOM 6759 C C . THR A 1 856 ? -37.192 -4.212 51.481 1.00 95.44 856 THR A C 1
ATOM 6761 O O . THR A 1 856 ? -37.324 -3.067 51.039 1.00 95.44 856 THR A O 1
ATOM 6764 N N . TYR A 1 857 ? -38.184 -5.097 51.487 1.00 96.62 857 TYR A N 1
ATOM 6765 C CA . TYR A 1 857 ? -39.533 -4.795 51.034 1.00 96.62 857 TYR A CA 1
ATOM 6766 C C . TYR A 1 857 ? -40.156 -3.639 51.826 1.00 96.62 857 TYR A C 1
ATOM 6768 O O . TYR A 1 857 ? -40.178 -3.651 53.059 1.00 96.62 857 TYR A O 1
ATOM 6776 N N . SER A 1 858 ? -40.701 -2.661 51.099 1.00 92.62 858 SER A N 1
ATOM 6777 C CA . SER A 1 858 ? -41.365 -1.482 51.668 1.00 92.62 858 SER A CA 1
ATOM 6778 C C . SER A 1 858 ? -42.694 -1.133 50.987 1.00 92.62 858 SER A C 1
ATOM 6780 O O . SER A 1 858 ? -43.237 -0.070 51.254 1.00 92.62 858 SER A O 1
ATOM 6782 N N . GLY A 1 859 ? -43.184 -1.964 50.059 1.00 91.25 859 GLY A N 1
ATOM 6783 C CA . GLY A 1 859 ? -44.393 -1.688 49.266 1.00 91.25 859 GLY A CA 1
ATOM 6784 C C . GLY A 1 859 ? -44.212 -0.742 48.070 1.00 91.25 859 GLY A C 1
ATOM 6785 O O . GLY A 1 859 ? -45.112 -0.657 47.243 1.00 91.25 859 GLY A O 1
ATOM 6786 N N . LYS A 1 860 ? -43.053 -0.084 47.930 1.00 93.25 860 LYS A N 1
ATOM 6787 C CA . LYS A 1 860 ? -42.701 0.779 46.785 1.00 93.25 860 LYS A CA 1
ATOM 6788 C C . LYS A 1 860 ? -41.701 0.079 45.856 1.00 93.25 860 LYS A C 1
ATOM 6790 O O . LYS A 1 860 ? -40.890 -0.720 46.335 1.00 93.25 860 LYS A O 1
ATOM 6795 N N . ALA A 1 861 ? -41.742 0.412 44.564 1.00 95.88 861 ALA A N 1
ATOM 6796 C CA . ALA A 1 861 ? -40.791 -0.080 43.566 1.00 95.88 861 ALA A CA 1
ATOM 6797 C C . ALA A 1 861 ? -39.341 0.297 43.926 1.00 95.88 861 ALA A C 1
ATOM 6799 O O . ALA A 1 861 ? -39.086 1.341 44.531 1.00 95.88 861 ALA A O 1
ATOM 6800 N N . LYS A 1 862 ? -38.389 -0.571 43.582 1.00 96.75 862 LYS A N 1
ATOM 6801 C CA . LYS A 1 862 ? -36.954 -0.399 43.832 1.00 96.75 862 LYS A CA 1
ATOM 6802 C C . LYS A 1 862 ? -36.223 -0.212 42.506 1.00 96.75 862 LYS A C 1
ATOM 6804 O O . LYS A 1 862 ? -36.312 -1.063 41.629 1.00 96.75 862 LYS A O 1
ATOM 6809 N N . LYS A 1 863 ? -35.516 0.907 42.369 1.00 96.25 863 LYS A N 1
ATOM 6810 C CA . LYS A 1 863 ? -34.734 1.269 41.181 1.00 96.25 863 LYS A CA 1
ATOM 6811 C C . LYS A 1 863 ? -33.294 1.568 41.630 1.00 96.25 863 LYS A C 1
ATOM 6813 O O . LYS A 1 863 ? -33.020 2.712 41.984 1.00 96.25 863 LYS A O 1
ATOM 6818 N N . PRO A 1 864 ? -32.419 0.553 41.790 1.00 96.00 864 PRO A N 1
ATOM 6819 C CA . PRO A 1 864 ? -31.006 0.806 42.079 1.00 96.00 864 PRO A CA 1
ATOM 6820 C C . PRO A 1 864 ? -30.403 1.692 40.996 1.00 96.00 864 PRO A C 1
ATOM 6822 O O . PRO A 1 864 ? -30.664 1.459 39.825 1.00 96.00 864 PRO A O 1
ATOM 6825 N N . ALA A 1 865 ? -29.587 2.674 41.373 1.00 95.44 865 ALA A N 1
ATOM 6826 C CA . ALA A 1 865 ? -28.885 3.481 40.384 1.00 95.44 865 ALA A CA 1
ATOM 6827 C C . ALA A 1 865 ? -27.964 2.571 39.560 1.00 95.44 865 ALA A C 1
ATOM 6829 O O . ALA A 1 865 ? -27.210 1.772 40.126 1.00 95.44 865 ALA A O 1
ATOM 6830 N N . VAL A 1 866 ? -28.060 2.677 38.237 1.00 97.06 866 VAL A N 1
ATOM 6831 C CA . VAL A 1 866 ? -27.221 1.941 37.292 1.00 97.06 866 VAL A CA 1
ATOM 6832 C C . VAL A 1 866 ? -26.053 2.832 36.904 1.00 97.06 866 VAL A C 1
ATOM 6834 O O . VAL A 1 866 ? -26.236 4.008 36.607 1.00 97.06 866 VAL A O 1
ATOM 6837 N N . THR A 1 867 ? -24.847 2.277 36.932 1.00 95.88 867 THR A N 1
ATOM 6838 C CA . THR A 1 867 ? -23.658 2.910 36.362 1.00 95.88 867 THR A CA 1
ATOM 6839 C C . THR A 1 867 ? -23.109 1.996 35.283 1.00 95.88 867 THR A C 1
ATOM 6841 O O . THR A 1 867 ? -22.788 0.842 35.571 1.00 95.88 867 THR A O 1
ATOM 6844 N N . VAL A 1 868 ? -23.016 2.525 34.065 1.00 95.75 868 VAL A N 1
ATOM 6845 C CA . VAL A 1 868 ? -22.425 1.849 32.908 1.00 95.75 868 VAL A CA 1
ATOM 6846 C C . VAL A 1 868 ? -21.080 2.501 32.609 1.00 95.75 868 VAL A C 1
ATOM 6848 O O . VAL A 1 868 ? -20.984 3.733 32.613 1.00 95.75 868 VAL A O 1
ATOM 6851 N N . LYS A 1 869 ? -20.046 1.687 32.403 1.00 93.25 869 LYS A N 1
ATOM 6852 C CA . LYS A 1 869 ? -18.718 2.127 31.979 1.00 93.25 869 LYS A CA 1
ATOM 6853 C C . LYS A 1 869 ? -18.247 1.317 30.783 1.00 93.25 869 LYS A C 1
ATOM 6855 O O . LYS A 1 869 ? -18.306 0.104 30.861 1.00 93.25 869 LYS A O 1
ATOM 6860 N N . PHE A 1 870 ? -17.716 1.968 29.762 1.00 85.25 870 PHE A N 1
ATOM 6861 C CA . PHE A 1 870 ? -17.065 1.313 28.628 1.00 85.25 870 PHE A CA 1
ATOM 6862 C C . PHE A 1 870 ? -15.618 1.811 28.560 1.00 85.25 870 PHE A C 1
ATOM 6864 O O . PHE A 1 870 ? -15.397 3.013 28.716 1.00 85.25 870 PHE A O 1
ATOM 6871 N N . ASP A 1 871 ? -14.649 0.896 28.478 1.00 81.38 871 ASP A N 1
ATOM 6872 C CA . ASP A 1 871 ? -13.203 1.179 28.554 1.00 81.38 871 ASP A CA 1
ATOM 6873 C C . ASP A 1 871 ? -12.812 2.175 29.656 1.00 81.38 871 ASP A C 1
ATOM 6875 O O . ASP A 1 871 ? -12.087 3.148 29.478 1.00 81.38 871 ASP A O 1
ATOM 6879 N N . GLY A 1 872 ? -13.366 1.956 30.852 1.00 81.94 872 GLY A N 1
ATOM 6880 C CA . GLY A 1 872 ? -13.099 2.777 32.034 1.00 81.94 872 GLY A CA 1
ATOM 6881 C C . GLY A 1 872 ? -13.879 4.098 32.105 1.00 81.94 872 GLY A C 1
ATOM 6882 O O . GLY A 1 872 ? -14.047 4.629 33.209 1.00 81.94 872 GLY A O 1
ATOM 6883 N N . LYS A 1 873 ? -14.450 4.588 30.996 1.00 88.38 873 LYS A N 1
ATOM 6884 C CA . LYS A 1 873 ? -15.227 5.838 30.936 1.00 88.38 873 LYS A CA 1
ATOM 6885 C C . LYS A 1 873 ? -16.697 5.613 31.287 1.00 88.38 873 LYS A C 1
ATOM 6887 O O . LYS A 1 873 ? -17.326 4.665 30.831 1.00 88.38 873 LYS A O 1
ATOM 6892 N N . LYS A 1 874 ? -17.275 6.496 32.109 1.00 92.88 874 LYS A N 1
ATOM 6893 C CA . LYS A 1 874 ? -18.688 6.427 32.525 1.00 92.88 874 LYS A CA 1
ATOM 6894 C C . LYS A 1 874 ? -19.612 6.973 31.432 1.00 92.88 874 LYS A C 1
ATOM 6896 O O . LYS A 1 874 ? -19.400 8.089 30.970 1.00 92.88 874 LYS A O 1
ATOM 6901 N N . LEU A 1 875 ? -20.654 6.214 31.096 1.00 94.12 875 LEU A N 1
ATOM 6902 C CA . LEU A 1 875 ? -21.646 6.579 30.078 1.00 94.12 875 LEU A CA 1
ATOM 6903 C C . LEU A 1 875 ? -22.822 7.371 30.665 1.00 94.12 875 LEU A C 1
ATOM 6905 O O . LEU A 1 875 ? -23.160 7.232 31.852 1.00 94.12 875 LEU A O 1
ATOM 6909 N N . LYS A 1 876 ? -23.484 8.167 29.822 1.00 92.50 876 LYS A N 1
ATOM 6910 C CA . LYS A 1 876 ? -24.617 9.032 30.170 1.00 92.50 876 LYS A CA 1
ATOM 6911 C C . LYS A 1 876 ? -25.956 8.357 29.843 1.00 92.50 876 LYS A C 1
ATOM 6913 O O . LYS A 1 876 ? -26.234 7.960 28.716 1.00 92.50 876 LYS A O 1
ATOM 6918 N N . ALA A 1 877 ? -26.815 8.234 30.856 1.00 90.94 877 ALA A N 1
ATOM 6919 C CA . ALA A 1 877 ? -28.157 7.679 30.686 1.00 90.94 877 ALA A CA 1
ATOM 6920 C C . ALA A 1 877 ? -29.034 8.608 29.825 1.00 90.94 877 ALA A C 1
ATOM 6922 O O . ALA A 1 877 ? -28.993 9.827 29.984 1.00 90.94 877 ALA A O 1
ATOM 6923 N N . GLY A 1 878 ? -29.849 8.028 28.946 1.00 85.69 878 GLY A N 1
ATOM 6924 C CA . GLY A 1 878 ? -30.722 8.730 28.001 1.00 85.69 878 GLY A CA 1
ATOM 6925 C C . GLY A 1 878 ? -30.088 8.939 26.623 1.00 85.69 878 GLY A C 1
ATOM 6926 O O . GLY A 1 878 ? -30.759 8.685 25.621 1.00 85.69 878 GLY A O 1
ATOM 6927 N N . SER A 1 879 ? -28.809 9.334 26.572 1.00 83.50 879 SER A N 1
ATOM 6928 C CA . SER A 1 879 ? -28.047 9.465 25.320 1.00 83.50 879 SER A CA 1
ATOM 6929 C C . SER A 1 879 ? -27.392 8.148 24.904 1.00 83.50 879 SER A C 1
ATOM 6931 O O . SER A 1 879 ? -27.605 7.696 23.785 1.00 83.50 879 SER A O 1
ATOM 6933 N N . ASP A 1 880 ? -26.671 7.501 25.826 1.00 90.00 880 ASP A N 1
ATOM 6934 C CA . ASP A 1 880 ? -25.784 6.368 25.514 1.00 90.00 880 ASP A CA 1
ATOM 6935 C C . ASP A 1 880 ? -26.438 5.020 25.848 1.00 90.00 880 ASP A C 1
ATOM 6937 O O . ASP A 1 880 ? -26.064 3.970 25.332 1.00 90.00 880 ASP A O 1
ATOM 6941 N N . TYR A 1 881 ? -27.403 5.024 26.769 1.00 93.75 881 TYR A N 1
ATOM 6942 C CA . TYR A 1 881 ? -28.182 3.843 27.134 1.00 93.75 881 TYR A CA 1
ATOM 6943 C C . TYR A 1 881 ? -29.493 4.222 27.821 1.00 93.75 881 TYR A C 1
ATOM 6945 O O . TYR A 1 881 ? -29.631 5.293 28.416 1.00 93.75 881 TYR A O 1
ATOM 6953 N N . THR A 1 882 ? -30.450 3.298 27.821 1.00 94.94 882 THR A N 1
ATOM 6954 C CA . THR A 1 882 ? -31.687 3.386 28.610 1.00 94.94 882 THR A CA 1
ATOM 6955 C C . THR A 1 882 ? -31.738 2.285 29.666 1.00 94.94 882 THR A C 1
ATOM 6957 O O . THR A 1 882 ? -31.022 1.286 29.580 1.00 94.94 882 THR A O 1
ATOM 6960 N N . VAL A 1 883 ? -32.558 2.477 30.707 1.00 96.56 883 VAL A N 1
ATOM 6961 C CA . VAL A 1 883 ? -32.737 1.486 31.777 1.00 96.56 883 VAL A CA 1
ATOM 6962 C C . VAL A 1 883 ? -34.213 1.244 32.040 1.00 96.56 883 VAL A C 1
ATOM 6964 O O . VAL A 1 883 ? -34.944 2.162 32.413 1.00 96.56 883 VAL A O 1
ATOM 6967 N N . SER A 1 884 ? -34.629 -0.016 31.959 1.00 96.06 884 SER A N 1
ATOM 6968 C CA . SER A 1 884 ? -35.952 -0.464 32.389 1.00 96.06 884 SER A CA 1
ATOM 6969 C C . SER A 1 884 ? -35.855 -1.425 33.580 1.00 96.06 884 SER A C 1
ATOM 6971 O O . SER A 1 884 ? -34.824 -2.052 33.833 1.00 96.06 884 SER A O 1
ATOM 6973 N N . TYR A 1 885 ? -36.926 -1.520 34.373 1.00 96.88 885 TYR A N 1
ATOM 6974 C CA . TYR A 1 885 ? -36.974 -2.379 35.561 1.00 96.88 885 TYR A CA 1
ATOM 6975 C C . TYR A 1 885 ? -38.213 -3.256 35.542 1.00 96.88 885 TYR A C 1
ATOM 6977 O O . TYR A 1 885 ? -39.308 -2.780 35.255 1.00 96.88 885 TYR A O 1
ATOM 6985 N N . SER A 1 886 ? -38.058 -4.512 35.956 1.00 95.75 886 SER A N 1
ATOM 6986 C CA . SER A 1 886 ? -39.172 -5.452 36.077 1.00 95.75 886 SER A CA 1
ATOM 6987 C C . SER A 1 886 ? -39.098 -6.262 37.372 1.00 95.75 886 SER A C 1
ATOM 6989 O O . SER A 1 886 ? -38.038 -6.418 37.989 1.00 95.75 886 SER A O 1
ATOM 6991 N N . ALA A 1 887 ? -40.267 -6.723 37.834 1.00 95.12 887 ALA A N 1
ATOM 6992 C CA . ALA A 1 887 ? -40.453 -7.444 39.099 1.00 95.12 887 ALA A CA 1
ATOM 6993 C C . ALA A 1 887 ? -39.848 -6.738 40.337 1.00 95.12 887 ALA A C 1
ATOM 6995 O O . ALA A 1 887 ? -39.426 -7.378 41.298 1.00 95.12 887 ALA A O 1
ATOM 6996 N N . ASN A 1 888 ? -39.819 -5.402 40.344 1.00 96.81 888 ASN A N 1
ATOM 6997 C CA . ASN A 1 888 ? -39.037 -4.606 41.294 1.00 96.81 888 ASN A CA 1
ATOM 6998 C C . ASN A 1 888 ? -39.819 -4.043 42.498 1.00 96.81 888 ASN A C 1
ATOM 7000 O O . ASN A 1 888 ? -39.309 -3.175 43.207 1.00 96.81 888 ASN A O 1
ATOM 7004 N N . LYS A 1 889 ? -41.046 -4.510 42.755 1.00 96.19 889 LYS A N 1
ATOM 7005 C CA . LYS A 1 889 ? -41.877 -4.067 43.898 1.00 96.19 889 LYS A CA 1
ATOM 7006 C C . LYS A 1 889 ? -41.998 -5.124 44.998 1.00 96.19 889 LYS A C 1
ATOM 7008 O O . LYS A 1 889 ? -41.883 -4.802 46.181 1.00 96.19 889 LYS A O 1
ATOM 7013 N N . ASN A 1 890 ? -42.236 -6.376 44.614 1.00 95.94 890 ASN A N 1
ATOM 7014 C CA . ASN A 1 890 ? -42.512 -7.486 45.528 1.00 95.94 890 ASN A CA 1
ATOM 7015 C C . ASN A 1 890 ? -41.229 -8.216 45.949 1.00 95.94 890 ASN A C 1
ATOM 7017 O O . ASN A 1 890 ? -40.173 -8.037 45.351 1.00 95.94 890 ASN A O 1
ATOM 7021 N N . VAL A 1 891 ? -41.310 -9.032 47.004 1.00 96.44 891 VAL A N 1
ATOM 7022 C CA . VAL A 1 891 ? -40.171 -9.855 47.446 1.00 96.44 891 VAL A CA 1
ATOM 7023 C C . VAL A 1 891 ? -39.846 -10.883 46.366 1.00 96.44 891 VAL A C 1
ATOM 7025 O O . VAL A 1 891 ? -40.760 -11.530 45.864 1.00 96.44 891 VAL A O 1
ATOM 7028 N N . GLY A 1 892 ? -38.567 -11.038 46.019 1.00 95.88 892 GLY A N 1
ATOM 7029 C CA . GLY A 1 892 ? -38.127 -11.898 44.918 1.00 95.88 892 GLY A CA 1
ATOM 7030 C C . GLY A 1 892 ? -36.848 -11.412 44.230 1.00 95.88 892 GLY A C 1
ATOM 7031 O O . GLY A 1 892 ? -36.112 -10.577 44.768 1.00 95.88 892 GLY A O 1
ATOM 7032 N N . LYS A 1 893 ? -36.575 -11.964 43.040 1.00 96.19 893 LYS A N 1
ATOM 7033 C CA . LYS A 1 893 ? -35.504 -11.527 42.130 1.00 96.19 893 LYS A CA 1
ATOM 7034 C C . LYS A 1 893 ? -36.081 -10.499 41.153 1.00 96.19 893 LYS A C 1
ATOM 7036 O O . LYS A 1 893 ? -36.980 -10.829 40.391 1.00 96.19 893 LYS A O 1
ATOM 7041 N N . ALA A 1 894 ? -35.559 -9.281 41.193 1.00 96.38 894 ALA A N 1
ATOM 7042 C CA . ALA A 1 894 ? -35.910 -8.189 40.293 1.00 96.38 894 ALA A CA 1
ATOM 7043 C C . ALA A 1 894 ? -34.824 -8.005 39.224 1.00 96.38 894 ALA A C 1
ATOM 7045 O O . ALA A 1 894 ? -33.673 -8.413 39.432 1.00 96.38 894 ALA A O 1
ATOM 7046 N N . LYS A 1 895 ? -35.184 -7.385 38.098 1.00 97.19 895 LYS A N 1
ATOM 7047 C CA . LYS A 1 895 ? -34.282 -7.124 36.969 1.00 97.19 895 LYS A CA 1
ATOM 7048 C C . LYS A 1 895 ? -34.150 -5.622 36.708 1.00 97.19 895 LYS A C 1
ATOM 7050 O O . LYS A 1 895 ? -35.122 -4.880 36.851 1.00 97.19 895 LYS A O 1
ATOM 7055 N N . ALA A 1 896 ? -32.950 -5.211 36.322 1.00 96.94 896 ALA A N 1
ATOM 7056 C CA . ALA A 1 896 ? -32.647 -3.946 35.665 1.00 96.94 896 ALA A CA 1
ATOM 7057 C C . ALA A 1 896 ? -32.069 -4.293 34.286 1.00 96.94 896 ALA A C 1
ATOM 7059 O O . ALA A 1 896 ? -31.072 -5.016 34.214 1.00 96.94 896 ALA A O 1
ATOM 7060 N N . VAL A 1 897 ? -32.729 -3.853 33.220 1.00 96.56 897 VAL A N 1
ATOM 7061 C CA . VAL A 1 897 ? -32.345 -4.119 31.830 1.00 96.56 897 VAL A CA 1
ATOM 7062 C C . VAL A 1 897 ? -31.781 -2.831 31.256 1.00 96.56 897 VAL A C 1
ATOM 7064 O O . VAL A 1 897 ? -32.451 -1.801 31.281 1.00 96.56 897 VAL A O 1
ATOM 7067 N N . VAL A 1 898 ? -30.534 -2.894 30.811 1.00 96.62 898 VAL A N 1
ATOM 7068 C CA . VAL A 1 898 ? -29.791 -1.793 30.205 1.00 96.62 898 VAL A CA 1
ATOM 7069 C C . VAL A 1 898 ? -29.717 -2.049 28.711 1.00 96.62 898 VAL A C 1
ATOM 7071 O O . VAL A 1 898 ? -29.251 -3.115 28.319 1.00 96.62 898 VAL A O 1
ATOM 7074 N N . THR A 1 899 ? -30.146 -1.088 27.903 1.00 93.00 899 THR A N 1
ATOM 7075 C CA . THR A 1 899 ? -30.108 -1.177 26.438 1.00 93.00 899 THR A CA 1
ATOM 7076 C C . THR A 1 899 ? -29.232 -0.052 25.905 1.00 93.00 899 THR A C 1
ATOM 7078 O O . THR A 1 899 ? -29.496 1.107 26.234 1.00 93.00 899 THR A O 1
ATOM 7081 N N . GLY A 1 900 ? -28.191 -0.389 25.137 1.00 89.38 900 GLY A N 1
ATOM 7082 C CA . GLY A 1 900 ? -27.315 0.592 24.485 1.00 89.38 900 GLY A CA 1
ATOM 7083 C C . GLY A 1 900 ? -28.079 1.479 23.495 1.00 89.38 900 GLY A C 1
ATOM 7084 O O . GLY A 1 900 ? -29.104 1.064 22.952 1.00 89.38 900 GLY A O 1
ATOM 7085 N N . LYS A 1 901 ? -27.616 2.717 23.316 1.00 82.50 901 LYS A N 1
ATOM 7086 C CA . LYS A 1 901 ? -28.152 3.712 22.379 1.00 82.50 901 LYS A CA 1
ATOM 7087 C C . LYS A 1 901 ? -26.993 4.532 21.788 1.00 82.50 901 LYS A C 1
ATOM 7089 O O . LYS A 1 901 ? -25.917 4.598 22.384 1.00 82.50 901 LYS A O 1
ATOM 7094 N N . GLY A 1 902 ? -27.202 5.188 20.646 1.00 76.62 902 GLY A N 1
ATOM 7095 C CA . GLY A 1 902 ? -26.148 5.983 20.019 1.00 76.62 902 GLY A CA 1
ATOM 7096 C C . GLY A 1 902 ? -25.098 5.068 19.400 1.00 76.62 902 GLY A C 1
ATOM 7097 O O . GLY A 1 902 ? -25.419 4.076 18.749 1.00 76.62 902 GLY A O 1
ATOM 7098 N N . LYS A 1 903 ? -23.837 5.355 19.721 1.00 76.00 903 LYS A N 1
ATOM 7099 C CA . LYS A 1 903 ? -22.694 4.504 19.382 1.00 76.00 903 LYS A CA 1
ATOM 7100 C C . LYS A 1 903 ? -22.632 3.175 20.143 1.00 76.00 903 LYS A C 1
ATOM 7102 O O . LYS A 1 903 ? -21.716 2.405 19.907 1.00 76.00 903 LYS A O 1
ATOM 7107 N N . TYR A 1 904 ? -23.550 2.912 21.075 1.00 86.88 904 TYR A N 1
ATOM 7108 C CA . TYR A 1 904 ? -23.586 1.674 21.854 1.00 86.88 904 TYR A CA 1
ATOM 7109 C C . TYR A 1 904 ? -24.772 0.804 21.466 1.00 86.88 904 TYR A C 1
ATOM 7111 O O . TYR A 1 904 ? -25.878 1.299 21.247 1.00 86.88 904 TYR A O 1
ATOM 7119 N N . GLU A 1 905 ? -24.580 -0.510 21.499 1.00 85.62 905 GLU A N 1
ATOM 7120 C CA . GLU A 1 905 ? -25.642 -1.476 21.230 1.00 85.62 905 GLU A CA 1
ATOM 7121 C C . GLU A 1 905 ? -25.654 -2.646 22.226 1.00 85.62 905 GLU A C 1
ATOM 7123 O O . GLU A 1 905 ? -24.809 -2.781 23.117 1.00 85.62 905 GLU A O 1
ATOM 7128 N N . GLY A 1 906 ? -26.663 -3.507 22.084 1.00 87.12 906 GLY A N 1
ATOM 7129 C CA . GLY A 1 906 ? -26.858 -4.681 22.929 1.00 87.12 906 GLY A CA 1
ATOM 7130 C C . GLY A 1 906 ? -27.715 -4.423 24.170 1.00 87.12 906 GLY A C 1
ATOM 7131 O O . GLY A 1 906 ? -28.066 -3.294 24.520 1.00 87.12 906 GLY A O 1
ATOM 7132 N N . THR A 1 907 ? -28.100 -5.518 24.830 1.00 92.88 907 THR A N 1
ATOM 7133 C CA . THR A 1 907 ? -28.961 -5.498 26.021 1.00 92.88 907 THR A CA 1
ATOM 7134 C C . THR A 1 907 ? -28.337 -6.308 27.153 1.00 92.88 907 THR A C 1
ATOM 7136 O O . THR A 1 907 ? -28.127 -7.513 27.030 1.00 92.88 907 THR A O 1
ATOM 7139 N N . ILE A 1 908 ? -28.101 -5.666 28.299 1.00 96.31 908 ILE A N 1
ATOM 7140 C CA . ILE A 1 908 ? -27.540 -6.286 29.501 1.00 96.31 908 ILE A CA 1
ATOM 7141 C C . ILE A 1 908 ? -28.580 -6.325 30.615 1.00 96.31 908 ILE A C 1
ATOM 7143 O O . ILE A 1 908 ? -29.103 -5.307 31.059 1.00 96.31 908 ILE A O 1
ATOM 7147 N N . THR A 1 909 ? -28.835 -7.521 31.144 1.00 96.56 909 THR A N 1
ATOM 7148 C CA . THR A 1 909 ? -29.727 -7.706 32.295 1.00 96.56 909 THR A CA 1
ATOM 7149 C C . THR A 1 909 ? -28.928 -7.923 33.578 1.00 96.56 909 THR A C 1
ATOM 7151 O O . THR A 1 909 ? -28.248 -8.936 33.743 1.00 96.56 909 THR A O 1
ATOM 7154 N N . LYS A 1 910 ? -29.075 -7.019 34.552 1.00 96.50 910 LYS A N 1
ATOM 7155 C CA . LYS A 1 910 ? -28.587 -7.199 35.930 1.00 96.50 910 LYS A CA 1
ATOM 7156 C C . LYS A 1 910 ? -29.735 -7.528 36.867 1.00 96.50 910 LYS A C 1
ATOM 7158 O O . LYS A 1 910 ? -30.870 -7.101 36.674 1.00 96.50 910 LYS A O 1
ATOM 7163 N N . THR A 1 911 ? -29.447 -8.298 37.916 1.00 96.44 911 THR A N 1
ATOM 7164 C CA . THR A 1 911 ? -30.477 -8.721 38.874 1.00 96.44 911 THR A CA 1
ATOM 7165 C C . THR A 1 911 ? -30.150 -8.302 40.298 1.00 96.44 911 THR A C 1
ATOM 7167 O O . THR A 1 911 ? -28.990 -8.296 40.705 1.00 96.44 911 THR A O 1
ATOM 7170 N N . PHE A 1 912 ? -31.185 -7.962 41.066 1.00 96.69 912 PHE A N 1
ATOM 7171 C CA . PHE A 1 912 ? -31.085 -7.624 42.486 1.00 96.69 912 PHE A CA 1
ATOM 7172 C C . PHE A 1 912 ? -32.214 -8.286 43.280 1.00 96.69 912 PHE A C 1
ATOM 7174 O O . PHE A 1 912 ? -33.246 -8.679 42.734 1.00 96.69 912 PHE A O 1
ATOM 7181 N N . LYS A 1 913 ? -32.009 -8.459 44.586 1.00 96.38 913 LYS A N 1
ATOM 7182 C CA . LYS A 1 913 ? -32.948 -9.168 45.466 1.00 96.38 913 LYS A CA 1
ATOM 7183 C C . LYS A 1 913 ? -33.757 -8.181 46.300 1.00 96.38 913 LYS A C 1
ATOM 7185 O O . LYS A 1 913 ? -33.203 -7.248 46.878 1.00 96.38 913 LYS A O 1
ATOM 7190 N N . ILE A 1 914 ? -35.056 -8.418 46.436 1.00 97.31 914 ILE A N 1
ATOM 7191 C CA . ILE A 1 914 ? -35.904 -7.724 47.411 1.00 97.31 914 ILE A CA 1
ATOM 7192 C C . ILE A 1 914 ? -36.248 -8.737 48.496 1.00 97.31 914 ILE A C 1
ATOM 7194 O O . ILE A 1 914 ? -36.976 -9.691 48.253 1.00 97.31 914 ILE A O 1
ATOM 7198 N N . ASN A 1 915 ? -35.691 -8.546 49.687 1.00 96.81 915 ASN A N 1
ATOM 7199 C CA . ASN A 1 915 ? -35.875 -9.409 50.847 1.00 96.81 915 ASN A CA 1
ATOM 7200 C C . ASN A 1 915 ? -37.103 -8.981 51.667 1.00 96.81 915 ASN A C 1
ATOM 7202 O O . ASN A 1 915 ? -37.445 -7.795 51.700 1.00 96.81 915 ASN A O 1
ATOM 7206 N N . PRO A 1 916 ? -37.763 -9.914 52.372 1.00 96.38 916 PRO A N 1
ATOM 7207 C CA . PRO A 1 916 ? -38.899 -9.579 53.222 1.00 96.38 916 PRO A CA 1
ATOM 7208 C C . PRO A 1 916 ? -38.507 -8.660 54.387 1.00 96.38 916 PRO A C 1
ATOM 7210 O O . PRO A 1 916 ? -37.362 -8.656 54.851 1.00 96.38 916 PRO A O 1
ATOM 7213 N N . LYS A 1 917 ? -39.481 -7.897 54.897 1.00 95.56 917 LYS A N 1
ATOM 7214 C CA . LYS A 1 917 ? -39.294 -7.068 56.095 1.00 95.56 917 LYS A CA 1
ATOM 7215 C C . LYS A 1 917 ? -39.055 -7.965 57.311 1.00 95.56 917 LYS A C 1
ATOM 7217 O O . LYS A 1 917 ? -39.788 -8.931 57.531 1.00 95.56 917 LYS A O 1
ATOM 7222 N N . GLY A 1 918 ? -38.006 -7.661 58.074 1.00 94.88 918 GLY A N 1
ATOM 7223 C CA . GLY A 1 918 ? -37.643 -8.418 59.270 1.00 94.88 918 GLY A CA 1
ATOM 7224 C C . GLY A 1 918 ? -38.642 -8.261 60.413 1.00 94.88 918 GLY A C 1
ATOM 7225 O O . GLY A 1 918 ? -39.568 -7.454 60.364 1.00 94.88 918 GLY A O 1
ATOM 7226 N N . THR A 1 919 ? -38.431 -9.045 61.465 1.00 95.38 919 THR A N 1
ATOM 7227 C CA . THR A 1 919 ? -39.193 -8.961 62.714 1.00 95.38 919 THR A CA 1
ATOM 7228 C C . THR A 1 919 ? -38.249 -9.044 63.914 1.00 95.38 919 THR A C 1
ATOM 7230 O O . THR A 1 919 ? -37.054 -9.283 63.754 1.00 95.38 919 THR A O 1
ATOM 7233 N N . SER A 1 920 ? -38.774 -8.837 65.117 1.00 96.38 920 SER A N 1
ATOM 7234 C CA . SER A 1 920 ? -38.050 -8.960 66.375 1.00 96.38 920 SER A CA 1
ATOM 7235 C C . SER A 1 920 ? -38.877 -9.698 67.425 1.00 96.38 920 SER A C 1
ATOM 7237 O O . SER A 1 920 ? -40.112 -9.690 67.409 1.00 96.38 920 SER A O 1
ATOM 7239 N N . ILE A 1 921 ? -38.177 -10.354 68.351 1.00 96.62 921 ILE A N 1
ATOM 7240 C CA . ILE A 1 921 ? -38.786 -11.030 69.497 1.00 96.62 921 ILE A CA 1
ATOM 7241 C C . ILE A 1 921 ? -39.267 -9.962 70.490 1.00 96.62 921 ILE A C 1
ATOM 7243 O O . ILE A 1 921 ? -38.453 -9.215 71.033 1.00 96.62 921 ILE A O 1
ATOM 7247 N N . LYS A 1 922 ? -40.579 -9.906 70.749 1.00 95.44 922 LYS A N 1
ATOM 7248 C CA . LYS A 1 922 ? -41.173 -9.068 71.800 1.00 95.44 922 LYS A CA 1
ATOM 7249 C C . LYS A 1 922 ? -40.816 -9.641 73.172 1.00 95.44 922 LYS A C 1
ATOM 7251 O O . LYS A 1 922 ? -40.064 -9.010 73.908 1.00 95.44 922 LYS A O 1
ATOM 7256 N N . HIS A 1 923 ? -41.222 -10.883 73.439 1.00 93.81 923 HIS A N 1
ATOM 7257 C CA . HIS A 1 923 ? -41.051 -11.545 74.738 1.00 93.81 923 HIS A CA 1
ATOM 7258 C C . HIS A 1 923 ? -40.488 -12.964 74.581 1.00 93.81 923 HIS A C 1
ATOM 7260 O O . HIS A 1 923 ? -40.735 -13.629 73.573 1.00 93.81 923 HIS A O 1
ATOM 7266 N N . LEU A 1 924 ? -39.747 -13.429 75.590 1.00 95.25 924 LEU A N 1
ATOM 7267 C CA . LEU A 1 924 ? -39.326 -14.824 75.749 1.00 95.25 924 LEU A CA 1
ATOM 7268 C C . LEU A 1 924 ? -39.876 -15.341 77.076 1.00 95.25 924 LEU A C 1
ATOM 7270 O O . LEU A 1 924 ? -39.376 -14.962 78.130 1.00 95.25 924 LEU A O 1
ATOM 7274 N N . LYS A 1 925 ? -40.894 -16.205 77.028 1.00 95.50 925 LYS A N 1
ATOM 7275 C CA . LYS A 1 925 ? -41.442 -16.835 78.237 1.00 95.50 925 LYS A CA 1
ATOM 7276 C C . LYS A 1 925 ? -40.696 -18.143 78.514 1.00 95.50 925 LYS A C 1
ATOM 7278 O O . LYS A 1 925 ? -40.615 -18.997 77.626 1.00 95.50 925 LYS A O 1
ATOM 7283 N N . LYS A 1 926 ? -40.134 -18.290 79.719 1.00 94.06 926 LYS A N 1
ATOM 7284 C CA . LYS A 1 926 ? -39.545 -19.552 80.203 1.00 94.06 926 LYS A CA 1
ATOM 7285 C C . LYS A 1 926 ? -40.651 -20.582 80.471 1.00 94.06 926 LYS A C 1
ATOM 7287 O O . LYS A 1 926 ? -41.749 -20.208 80.871 1.00 94.06 926 LYS A O 1
ATOM 7292 N N . GLY A 1 927 ? -40.369 -21.859 80.236 1.00 91.81 927 GLY A N 1
ATOM 7293 C CA . GLY A 1 927 ? -41.241 -22.988 80.562 1.00 91.81 927 GLY A CA 1
ATOM 7294 C C . GLY A 1 927 ? -40.414 -24.196 81.005 1.00 91.81 927 GLY A C 1
ATOM 7295 O O . GLY A 1 927 ? -39.190 -24.200 80.836 1.00 91.81 927 GLY A O 1
ATOM 7296 N N . VAL A 1 928 ? -41.070 -25.210 81.571 1.00 91.69 928 VAL A N 1
ATOM 7297 C CA . VAL A 1 928 ? -40.407 -26.461 81.966 1.00 91.69 928 VAL A CA 1
ATOM 7298 C C . VAL A 1 928 ? -39.925 -27.183 80.712 1.00 91.69 928 VAL A C 1
ATOM 7300 O O . VAL A 1 928 ? -40.722 -27.451 79.811 1.00 91.69 928 VAL A O 1
ATOM 7303 N N . ARG A 1 929 ? -38.612 -27.441 80.615 1.00 94.44 929 ARG A N 1
ATOM 7304 C CA . ARG A 1 929 ? -37.981 -28.049 79.421 1.00 94.44 929 ARG A CA 1
ATOM 7305 C C . ARG A 1 929 ? -38.365 -27.340 78.104 1.00 94.44 929 ARG A C 1
ATOM 7307 O O . ARG A 1 929 ? -38.434 -27.962 77.041 1.00 94.44 929 ARG A O 1
ATOM 7314 N N . ALA A 1 930 ? -38.648 -26.034 78.141 1.00 96.38 930 ALA A N 1
ATOM 7315 C CA . ALA A 1 930 ? -39.078 -25.278 76.966 1.00 96.38 930 ALA A CA 1
ATOM 7316 C C . ALA A 1 930 ? -38.889 -23.762 77.120 1.00 96.38 930 ALA A C 1
ATOM 7318 O O . ALA A 1 930 ? -38.736 -23.221 78.212 1.00 96.38 930 ALA A O 1
ATOM 7319 N N . PHE A 1 931 ? -38.963 -23.043 76.005 1.00 96.81 931 PHE A N 1
ATOM 7320 C CA . PHE A 1 931 ? -39.191 -21.600 76.006 1.00 96.81 931 PHE A CA 1
ATOM 7321 C C . PHE A 1 931 ? -40.119 -21.210 74.851 1.00 96.81 931 PHE A C 1
ATOM 7323 O O . PHE A 1 931 ? -40.191 -21.887 73.822 1.00 96.81 931 PHE A O 1
ATOM 7330 N N . LYS A 1 932 ? -40.851 -20.109 75.023 1.00 96.94 932 LYS A N 1
ATOM 7331 C CA . LYS A 1 932 ? -41.841 -19.614 74.063 1.00 96.94 932 LYS A CA 1
ATOM 7332 C C . LYS A 1 932 ? -41.478 -18.195 73.611 1.00 96.94 932 LYS A C 1
ATOM 7334 O O . LYS A 1 932 ? -41.764 -17.237 74.333 1.00 96.94 932 LYS A O 1
ATOM 7339 N N . PRO A 1 933 ? -40.828 -18.024 72.444 1.00 97.06 933 PRO A N 1
ATOM 7340 C CA . PRO A 1 933 ? -40.697 -16.717 71.812 1.00 97.06 933 PRO A CA 1
ATOM 7341 C C . PRO A 1 933 ? -42.050 -16.201 71.319 1.00 97.06 933 PRO A C 1
ATOM 7343 O O . PRO A 1 933 ? -42.796 -16.919 70.652 1.00 97.06 933 PRO A O 1
ATOM 7346 N N . THR A 1 934 ? -42.323 -14.928 71.581 1.00 97.00 934 THR A N 1
ATOM 7347 C CA . THR A 1 934 ? -43.410 -14.148 70.976 1.00 97.00 934 THR A CA 1
ATOM 7348 C C . THR A 1 934 ? -42.790 -12.987 70.208 1.00 97.00 934 THR A C 1
ATOM 7350 O O . THR A 1 934 ? -41.934 -12.286 70.746 1.00 97.00 934 THR A O 1
ATOM 7353 N N . TRP A 1 935 ? -43.181 -12.763 68.955 1.00 97.06 935 TRP A N 1
ATOM 7354 C CA . TRP A 1 935 ? -42.554 -11.788 68.053 1.00 97.06 935 TRP A CA 1
ATOM 7355 C C . TRP A 1 935 ? -43.545 -10.786 67.456 1.00 97.06 935 TRP A C 1
ATOM 7357 O O . TRP A 1 935 ? -44.760 -10.986 67.474 1.00 97.06 935 TRP A O 1
ATOM 7367 N N . LYS A 1 936 ? -43.019 -9.680 66.911 1.00 95.19 936 LYS A N 1
ATOM 7368 C CA . LYS A 1 936 ? -43.821 -8.693 66.172 1.00 95.19 936 LYS A CA 1
ATOM 7369 C C . LYS A 1 936 ? -44.372 -9.343 64.892 1.00 95.19 936 LYS A C 1
ATOM 7371 O O . LYS A 1 936 ? -43.617 -9.840 64.059 1.00 95.19 936 LYS A O 1
ATOM 7376 N N . LYS A 1 937 ? -45.692 -9.371 64.718 1.00 92.75 937 LYS A N 1
ATOM 7377 C CA . LYS A 1 937 ? -46.322 -10.010 63.551 1.00 92.75 937 LYS A CA 1
ATOM 7378 C C . LYS A 1 937 ? -45.921 -9.287 62.256 1.00 92.75 937 LYS A C 1
ATOM 7380 O O . LYS A 1 937 ? -45.872 -8.060 62.220 1.00 92.75 937 LYS A O 1
ATOM 7385 N N . GLN A 1 938 ? -45.636 -10.040 61.199 1.00 92.06 938 GLN A N 1
ATOM 7386 C CA . GLN A 1 938 ? -45.430 -9.557 59.831 1.00 92.06 938 GLN A CA 1
ATOM 7387 C C . GLN A 1 938 ? -46.246 -10.439 58.880 1.00 92.06 938 GLN A C 1
ATOM 7389 O O . GLN A 1 938 ? -46.163 -11.656 58.942 1.00 92.06 938 GLN A O 1
ATOM 7394 N N . THR A 1 939 ? -47.070 -9.856 58.012 1.00 90.38 939 THR A N 1
ATOM 7395 C CA . THR A 1 939 ? -47.990 -10.634 57.151 1.00 90.38 939 THR A CA 1
ATOM 7396 C C . THR A 1 939 ? -47.850 -10.316 55.666 1.00 90.38 939 THR A C 1
ATOM 7398 O O . THR A 1 939 ? -48.175 -11.156 54.825 1.00 90.38 939 THR A O 1
ATOM 7401 N N . LYS A 1 940 ? -47.334 -9.131 55.323 1.00 93.38 940 LYS A N 1
ATOM 7402 C CA . LYS A 1 940 ? -47.164 -8.672 53.939 1.00 93.38 940 LYS A CA 1
ATOM 7403 C C . LYS A 1 940 ? -45.872 -9.235 53.341 1.00 93.38 940 LYS A C 1
ATOM 7405 O O . LYS A 1 940 ? -44.811 -9.098 53.941 1.00 93.38 940 LYS A O 1
ATOM 7410 N N . GLN A 1 941 ? -45.967 -9.836 52.151 1.00 94.94 941 GLN A N 1
ATOM 7411 C CA . GLN A 1 941 ? -44.821 -10.348 51.380 1.00 94.94 941 GLN A CA 1
ATOM 7412 C C . GLN A 1 941 ? -43.893 -11.316 52.149 1.00 94.94 941 GLN A C 1
ATOM 7414 O O . GLN A 1 941 ? -42.691 -11.368 51.900 1.00 94.94 941 GLN A O 1
ATOM 7419 N N . ILE A 1 942 ? -44.449 -12.139 53.047 1.00 95.69 942 ILE A N 1
ATOM 7420 C CA . ILE A 1 942 ? -43.736 -13.256 53.689 1.00 95.69 942 ILE A CA 1
ATOM 7421 C C . ILE A 1 942 ? -44.510 -14.572 53.532 1.00 95.69 942 ILE A C 1
ATOM 7423 O O . ILE A 1 942 ? -45.728 -14.565 53.349 1.00 95.69 942 ILE A O 1
ATOM 7427 N N . SER A 1 943 ? -43.804 -15.697 53.622 1.00 95.44 943 SER A N 1
ATOM 7428 C CA . SER A 1 943 ? -44.378 -17.045 53.743 1.00 95.44 943 SER A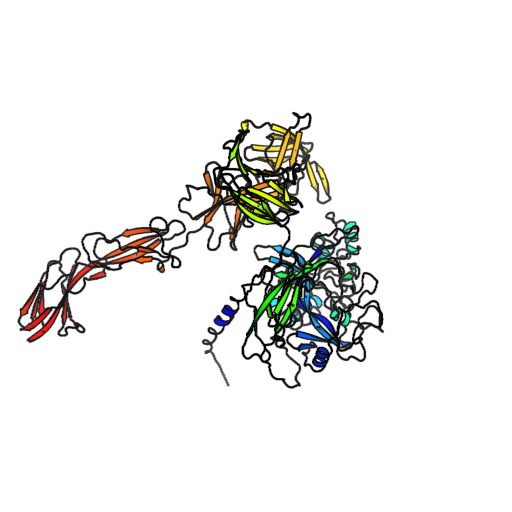 CA 1
ATOM 7429 C C . SER A 1 943 ? -44.370 -17.531 55.194 1.00 95.44 943 SER A C 1
ATOM 7431 O O . SER A 1 943 ? -45.287 -18.231 55.607 1.00 95.44 943 SER A O 1
ATOM 7433 N N . GLY A 1 944 ? -43.371 -17.137 55.989 1.00 95.75 944 GLY A N 1
ATOM 7434 C CA . GLY A 1 944 ? -43.259 -17.589 57.371 1.00 95.75 944 GLY A CA 1
ATOM 7435 C C . GLY A 1 944 ? -42.052 -17.019 58.111 1.00 95.75 944 GLY A C 1
ATOM 7436 O O . GLY A 1 944 ? -41.450 -16.029 57.690 1.00 95.75 944 GLY A O 1
ATOM 7437 N N . TYR A 1 945 ? -41.695 -17.665 59.220 1.00 97.31 945 TYR A N 1
ATOM 7438 C CA . TYR A 1 945 ? -40.622 -17.245 60.122 1.00 97.31 945 TYR A CA 1
ATOM 7439 C C . TYR A 1 945 ? -39.595 -18.355 60.338 1.00 97.31 945 TYR A C 1
ATOM 7441 O O . TYR A 1 945 ? -39.906 -19.543 60.245 1.00 97.31 945 TYR A O 1
ATOM 7449 N N . GLN A 1 946 ? -38.376 -17.957 60.683 1.00 97.38 946 GLN A N 1
ATOM 7450 C CA . GLN A 1 946 ? -37.363 -18.840 61.243 1.00 97.38 946 GLN A CA 1
ATOM 7451 C C . GLN A 1 946 ? -36.940 -18.320 62.605 1.00 97.38 946 GLN A C 1
ATOM 7453 O O . GLN A 1 946 ? -36.528 -17.168 62.721 1.00 97.38 946 GLN A O 1
ATOM 7458 N N . VAL A 1 947 ? -37.016 -19.181 63.615 1.00 97.19 947 VAL A N 1
ATOM 7459 C CA . VAL A 1 947 ? -36.463 -18.924 64.944 1.00 97.19 947 VAL A CA 1
ATOM 7460 C C . VAL A 1 947 ? -35.192 -19.746 65.081 1.00 97.19 947 VAL A C 1
ATOM 7462 O O . VAL A 1 947 ? -35.248 -20.973 65.045 1.00 97.19 947 VAL A O 1
ATOM 7465 N N . GLN A 1 948 ? -34.053 -19.079 65.223 1.00 97.69 948 GLN A N 1
ATOM 7466 C CA . GLN A 1 948 ? -32.766 -19.723 65.446 1.00 97.69 948 GLN A CA 1
ATOM 7467 C C . GLN A 1 948 ? -32.379 -19.605 66.914 1.00 97.69 948 GLN A C 1
ATOM 7469 O O . GLN A 1 948 ? -32.504 -18.532 67.506 1.00 97.69 948 GLN A O 1
ATOM 7474 N N . TYR A 1 949 ? -31.906 -20.703 67.494 1.00 96.81 949 TYR A N 1
ATOM 7475 C CA . TYR A 1 949 ? -31.539 -20.759 68.901 1.00 96.81 949 TYR A CA 1
ATOM 7476 C C . TYR A 1 949 ? -30.318 -21.648 69.151 1.00 96.81 949 TYR A C 1
ATOM 7478 O O . TYR A 1 949 ? -30.105 -22.643 68.462 1.00 96.81 949 TYR A O 1
ATOM 7486 N N . SER A 1 950 ? -29.495 -21.281 70.130 1.00 96.69 950 SER A N 1
ATOM 7487 C CA . SER A 1 950 ? -28.264 -21.997 70.483 1.00 96.69 950 SER A CA 1
ATOM 7488 C C . SER A 1 950 ? -27.907 -21.773 71.948 1.00 96.69 950 SER A C 1
ATOM 7490 O O . SER A 1 950 ? -28.254 -20.742 72.516 1.00 96.69 950 SER A O 1
ATOM 7492 N N . THR A 1 951 ? -27.181 -22.705 72.559 1.00 94.94 951 THR A N 1
ATOM 7493 C CA . THR A 1 951 ? -26.535 -22.482 73.864 1.00 94.94 951 THR A CA 1
ATOM 7494 C C . THR A 1 951 ? -25.312 -21.567 73.755 1.00 94.94 951 THR A C 1
ATOM 7496 O O . THR A 1 951 ? -24.873 -21.009 74.755 1.00 94.94 951 THR A O 1
ATOM 7499 N N . LYS A 1 952 ? -24.785 -21.356 72.541 1.00 94.50 952 LYS A N 1
ATOM 7500 C CA . LYS A 1 952 ? -23.657 -20.459 72.264 1.00 94.50 952 LYS A CA 1
ATOM 7501 C C . LYS A 1 952 ? -24.157 -19.135 71.673 1.00 94.50 952 LYS A C 1
ATOM 7503 O O . LYS A 1 952 ? -24.898 -19.140 70.690 1.00 94.50 952 LYS A O 1
ATOM 7508 N N . LYS A 1 953 ? -23.695 -17.994 72.204 1.00 93.06 953 LYS A N 1
ATOM 7509 C CA . LYS A 1 953 ? -24.054 -16.641 71.714 1.00 93.06 953 LYS A CA 1
ATOM 7510 C C . LYS A 1 953 ? -23.671 -16.409 70.245 1.00 93.06 953 LYS A C 1
ATOM 7512 O O . LYS A 1 953 ? -24.332 -15.639 69.558 1.00 93.06 953 LYS A O 1
ATOM 7517 N N . SER A 1 954 ? -22.642 -17.106 69.756 1.00 92.75 954 SER A N 1
ATOM 7518 C CA . SER A 1 954 ? -22.166 -17.046 68.366 1.00 92.75 954 SER A CA 1
ATOM 7519 C C . SER A 1 954 ? -23.059 -17.777 67.359 1.00 92.75 954 SER A C 1
ATOM 7521 O O . SER A 1 954 ? -22.879 -17.608 66.159 1.00 92.75 954 SER A O 1
ATOM 7523 N N . PHE A 1 955 ? -24.013 -18.597 67.818 1.00 95.38 955 PHE A N 1
ATOM 7524 C CA . PHE A 1 955 ? -24.871 -19.433 66.969 1.00 95.38 955 PHE A CA 1
ATOM 7525 C C . PHE A 1 955 ? -24.134 -20.458 66.075 1.00 95.38 955 PHE A C 1
ATOM 7527 O O . PHE A 1 955 ? -24.768 -21.015 65.181 1.00 95.38 955 PHE A O 1
ATOM 7534 N N . LYS A 1 956 ? -22.850 -20.775 66.330 1.00 89.94 956 LYS A N 1
ATOM 7535 C CA . LYS A 1 956 ? -22.071 -21.758 65.536 1.00 89.94 956 LYS A CA 1
ATOM 7536 C C . LYS A 1 956 ? -22.732 -23.150 65.444 1.00 89.94 956 LYS A C 1
ATOM 7538 O O . LYS A 1 956 ? -22.625 -23.801 64.419 1.00 89.94 956 LYS A O 1
ATOM 7543 N N . SER A 1 957 ? -23.462 -23.581 66.477 1.00 88.19 957 SER A N 1
ATOM 7544 C CA . SER A 1 957 ? -24.195 -24.862 66.534 1.00 88.19 957 SER A CA 1
ATOM 7545 C C . SER A 1 957 ? -25.699 -24.656 66.770 1.00 88.19 957 SER A C 1
ATOM 7547 O O . SER A 1 957 ? -26.325 -25.278 67.632 1.00 88.19 957 SER A O 1
ATOM 7549 N N . ALA A 1 958 ? -26.282 -23.674 66.083 1.00 94.50 958 ALA A N 1
ATOM 7550 C CA . ALA A 1 958 ? -27.667 -23.286 66.304 1.00 94.50 958 ALA A CA 1
ATOM 7551 C C . ALA A 1 958 ? -28.684 -24.198 65.608 1.00 94.50 958 ALA A C 1
ATOM 7553 O O . ALA A 1 958 ? -28.547 -24.534 64.436 1.00 94.50 958 ALA A O 1
ATOM 7554 N N . LYS A 1 959 ? -29.779 -24.492 66.310 1.00 96.56 959 LYS A N 1
ATOM 7555 C CA . LYS A 1 959 ? -30.965 -25.149 65.753 1.00 96.56 959 LYS A CA 1
ATOM 7556 C C . LYS A 1 959 ? -31.917 -24.098 65.178 1.00 96.56 959 LYS A C 1
ATOM 7558 O O . LYS A 1 959 ? -31.964 -22.964 65.661 1.00 96.56 959 LYS A O 1
ATOM 7563 N N . ILE A 1 960 ? -32.686 -24.463 64.150 1.00 97.00 960 ILE A N 1
ATOM 7564 C CA . ILE A 1 960 ? -33.650 -23.570 63.489 1.00 97.00 960 ILE A CA 1
ATOM 7565 C C . ILE A 1 960 ? -35.038 -24.206 63.509 1.00 97.00 960 ILE A C 1
ATOM 7567 O O . ILE A 1 960 ? -35.247 -25.279 62.951 1.00 97.00 960 ILE A O 1
ATOM 7571 N N . LYS A 1 961 ? -36.019 -23.500 64.078 1.00 96.81 961 LYS A N 1
ATOM 7572 C CA . LYS A 1 961 ? -37.436 -23.824 63.907 1.00 96.81 961 LYS A CA 1
ATOM 7573 C C . LYS A 1 961 ? -38.018 -23.011 62.754 1.00 96.81 961 LYS A C 1
ATOM 7575 O O . LYS A 1 961 ? -38.092 -21.784 62.824 1.00 96.81 961 LYS A O 1
ATOM 7580 N N . ASN A 1 962 ? -38.469 -23.707 61.712 1.00 95.81 962 ASN A N 1
ATOM 7581 C CA . ASN A 1 962 ? -39.272 -23.125 60.639 1.00 95.81 962 ASN A CA 1
ATOM 7582 C C . ASN A 1 962 ? -40.742 -23.045 61.073 1.00 95.81 962 ASN A C 1
ATOM 7584 O O . ASN A 1 962 ? -41.305 -24.026 61.556 1.00 95.81 962 ASN A O 1
ATOM 7588 N N . VAL A 1 963 ? -41.364 -21.885 60.876 1.00 94.75 963 VAL A N 1
ATOM 7589 C CA . VAL A 1 963 ? -42.794 -21.652 61.100 1.00 94.75 963 VAL A CA 1
ATOM 7590 C C . VAL A 1 963 ? -43.398 -21.241 59.761 1.00 94.75 963 VAL A C 1
ATOM 7592 O O . VAL A 1 963 ? -43.207 -20.113 59.313 1.00 94.75 963 VAL A O 1
ATOM 7595 N N . SER A 1 964 ? -44.089 -22.162 59.091 1.00 90.88 964 SER A N 1
ATOM 7596 C CA . SER A 1 964 ? -44.639 -22.020 57.729 1.00 90.88 964 SER A CA 1
ATOM 7597 C C . SER A 1 964 ? -45.945 -21.219 57.637 1.00 90.88 964 SER A C 1
ATOM 7599 O O . SER A 1 964 ? -46.568 -21.181 56.583 1.00 90.88 964 SER A O 1
ATOM 7601 N N . SER A 1 965 ? -46.348 -20.534 58.713 1.00 91.69 965 SER A N 1
ATOM 7602 C CA . SER A 1 965 ? -47.540 -19.683 58.739 1.00 91.69 965 SER A CA 1
ATOM 7603 C C . SER A 1 965 ? -47.191 -18.232 59.062 1.00 91.69 965 SER A C 1
ATOM 7605 O O . SER A 1 965 ? -46.754 -17.908 60.169 1.00 91.69 965 SER A O 1
ATOM 7607 N N . LYS A 1 966 ? -47.477 -17.328 58.117 1.00 90.81 966 LYS A N 1
ATOM 7608 C CA . LYS A 1 966 ? -47.377 -15.867 58.298 1.00 90.81 966 LYS A CA 1
ATOM 7609 C C . LYS A 1 966 ? -48.317 -15.314 59.384 1.00 90.81 966 LYS A C 1
ATOM 7611 O O . LYS A 1 966 ? -48.056 -14.246 59.933 1.00 90.81 966 LYS A O 1
ATOM 7616 N N . LYS A 1 967 ? -49.395 -16.044 59.715 1.00 91.44 967 LYS A N 1
ATOM 7617 C CA . LYS A 1 967 ? -50.401 -15.648 60.719 1.00 91.44 967 LYS A CA 1
ATOM 7618 C C . LYS A 1 967 ? -49.949 -15.912 62.167 1.00 91.44 967 LYS A C 1
ATOM 7620 O O . LYS A 1 967 ? -50.562 -15.367 63.081 1.00 91.44 967 LYS A O 1
ATOM 7625 N N . LYS A 1 968 ? -48.899 -16.707 62.405 1.00 92.56 968 LYS A N 1
ATOM 7626 C CA . LYS A 1 968 ? -48.395 -17.000 63.761 1.00 92.56 968 LYS A CA 1
ATOM 7627 C C . LYS A 1 968 ? -47.506 -15.865 64.296 1.00 92.56 968 LYS A C 1
ATOM 7629 O O . LYS A 1 968 ? -46.769 -15.230 63.545 1.00 92.56 968 LYS A O 1
ATOM 7634 N N . SER A 1 969 ? -47.565 -15.636 65.608 1.00 93.56 969 SER A N 1
ATOM 7635 C CA . SER A 1 969 ? -46.753 -14.650 66.348 1.00 93.56 969 SER A CA 1
ATOM 7636 C C . SER A 1 969 ? -45.979 -15.259 67.526 1.00 93.56 969 SER A C 1
ATOM 7638 O O . SER A 1 969 ? -45.305 -14.540 68.259 1.00 93.56 969 SER A O 1
ATOM 7640 N N . THR A 1 970 ? -46.074 -16.575 67.726 1.00 94.75 970 THR A N 1
ATOM 7641 C CA . THR A 1 970 ? -45.396 -17.306 68.799 1.00 94.75 970 THR A CA 1
ATOM 7642 C C . THR A 1 970 ? -45.251 -18.790 68.449 1.00 94.75 970 THR A C 1
ATOM 7644 O O . THR A 1 970 ? -45.978 -19.299 67.591 1.00 94.75 970 THR A O 1
ATOM 7647 N N . TRP A 1 971 ? -44.313 -19.484 69.100 1.00 95.69 971 TRP A N 1
ATOM 7648 C CA . TRP A 1 971 ? -44.139 -20.937 69.017 1.00 95.69 971 TRP A CA 1
ATOM 7649 C C . TRP A 1 971 ? -43.508 -21.474 70.306 1.00 95.69 971 TRP A C 1
ATOM 7651 O O . TRP A 1 971 ? -42.671 -20.794 70.887 1.00 95.69 971 TRP A O 1
ATOM 7661 N N . VAL A 1 972 ? -43.864 -22.684 70.745 1.00 96.06 972 VAL A N 1
ATOM 7662 C CA . VAL A 1 972 ? -43.225 -23.345 71.901 1.00 96.06 972 VAL A CA 1
ATOM 7663 C C . VAL A 1 972 ? -42.065 -24.216 71.421 1.00 96.06 972 VAL A C 1
ATOM 7665 O O . VAL A 1 972 ? -42.252 -25.099 70.585 1.00 96.06 972 VAL A O 1
ATOM 7668 N N . ILE A 1 973 ? -40.858 -23.969 71.931 1.00 96.12 973 ILE A N 1
ATOM 7669 C CA . ILE A 1 973 ? -39.642 -24.709 71.572 1.00 96.12 973 ILE A CA 1
ATOM 7670 C C . ILE A 1 973 ? -39.200 -25.537 72.783 1.00 96.12 973 ILE A C 1
ATOM 7672 O O . ILE A 1 973 ? -38.753 -24.978 73.782 1.00 96.12 973 ILE A O 1
ATOM 7676 N N . LYS A 1 974 ? -39.314 -26.868 72.683 1.00 95.31 974 LYS A N 1
ATOM 7677 C CA . LYS A 1 974 ? -38.844 -27.824 73.704 1.00 95.31 974 LYS A CA 1
ATOM 7678 C C . LYS A 1 974 ? -37.314 -27.895 73.703 1.00 95.31 974 LYS A C 1
ATOM 7680 O O . LYS A 1 974 ? -36.732 -27.965 72.621 1.00 95.31 974 LYS A O 1
ATOM 7685 N N . GLN A 1 975 ? -36.667 -27.867 74.870 1.00 93.94 975 GLN A N 1
ATOM 7686 C CA . GLN A 1 975 ? -35.208 -27.874 75.072 1.00 93.94 975 GLN A CA 1
ATOM 7687 C C . GLN A 1 975 ? -34.806 -28.436 76.455 1.00 93.94 975 GLN A C 1
ATOM 7689 O O . GLN A 1 975 ? -35.657 -28.702 77.296 1.00 93.94 975 GLN A O 1
ATOM 7694 N N . LYS A 1 976 ? -33.500 -28.635 76.700 1.00 92.44 976 LYS A N 1
ATOM 7695 C CA . LYS A 1 976 ? -32.994 -29.181 77.974 1.00 92.44 976 LYS A CA 1
ATOM 7696 C C . LYS A 1 976 ? -33.276 -28.224 79.140 1.00 92.44 976 LYS A C 1
ATOM 7698 O O . LYS A 1 976 ? -33.142 -27.017 78.966 1.00 92.44 976 LYS A O 1
ATOM 7703 N N . ARG A 1 977 ? -33.616 -28.782 80.312 1.00 93.62 977 ARG A N 1
ATOM 7704 C CA . ARG A 1 977 ? -33.881 -28.060 81.574 1.00 93.62 977 ARG A CA 1
ATOM 7705 C C . ARG A 1 977 ? -32.663 -27.229 82.007 1.00 93.62 977 ARG A C 1
ATOM 7707 O O . ARG A 1 977 ? -31.529 -27.613 81.730 1.00 93.62 977 ARG A O 1
ATOM 7714 N N . HIS A 1 978 ? -32.894 -26.094 82.672 1.00 92.25 978 HIS A N 1
ATOM 7715 C CA . HIS A 1 978 ? -31.864 -25.226 83.274 1.00 92.25 978 HIS A CA 1
ATOM 7716 C C . HIS A 1 978 ? -30.697 -24.753 82.377 1.00 92.25 978 HIS A C 1
ATOM 7718 O O . HIS A 1 978 ? -29.698 -24.247 82.891 1.00 92.25 978 HIS A O 1
ATOM 7724 N N . LYS A 1 979 ? -30.801 -24.831 81.043 1.00 94.69 979 LYS A N 1
ATOM 7725 C CA . LYS A 1 979 ? -29.769 -24.321 80.123 1.00 94.69 979 LYS A CA 1
ATOM 7726 C C . LYS A 1 979 ? -30.122 -22.922 79.606 1.00 94.69 979 LYS A C 1
ATOM 7728 O O . LYS A 1 979 ? -31.289 -22.602 79.374 1.00 94.69 979 LYS A O 1
ATOM 7733 N N . LYS A 1 980 ? -29.100 -22.076 79.422 1.00 95.56 980 LYS A N 1
ATOM 7734 C CA . LYS A 1 980 ? -29.226 -20.747 78.799 1.00 95.56 980 LYS A CA 1
ATOM 7735 C C . LYS A 1 980 ? -29.198 -20.889 77.279 1.00 95.56 980 LYS A C 1
ATOM 7737 O O . LYS A 1 980 ? -28.295 -21.513 76.728 1.00 95.56 980 LYS A O 1
ATOM 7742 N N . TYR A 1 981 ? -30.171 -20.283 76.612 1.00 96.81 981 TYR A N 1
ATOM 7743 C CA . TYR A 1 981 ? -30.296 -20.250 75.161 1.00 96.81 981 TYR A CA 1
ATOM 7744 C C . TYR A 1 981 ? -30.315 -18.810 74.663 1.00 96.81 981 TYR A C 1
ATOM 7746 O O . TYR A 1 981 ? -31.016 -17.967 75.214 1.00 96.81 981 TYR A O 1
ATOM 7754 N N . TYR A 1 982 ? -29.584 -18.549 73.586 1.00 97.38 982 TYR A N 1
ATOM 7755 C CA . TYR A 1 982 ? -29.661 -17.340 72.775 1.00 97.38 982 TYR A CA 1
ATOM 7756 C C . TYR A 1 982 ? -30.612 -17.603 71.615 1.00 97.38 982 TYR A C 1
ATOM 7758 O O . TYR A 1 982 ? -30.500 -18.631 70.953 1.00 97.38 982 TYR A O 1
ATOM 7766 N N . VAL A 1 983 ? -31.553 -16.694 71.375 1.00 97.69 983 VAL A N 1
ATOM 7767 C CA . VAL A 1 983 ? -32.668 -16.848 70.439 1.00 97.69 983 VAL A CA 1
ATOM 7768 C C . VAL A 1 983 ? -32.770 -15.598 69.570 1.00 97.69 983 VAL A C 1
ATOM 7770 O O . VAL A 1 983 ? -32.796 -14.478 70.078 1.00 97.69 983 VAL A O 1
ATOM 7773 N N . ARG A 1 984 ? -32.859 -15.780 68.253 1.00 97.94 984 ARG A N 1
ATOM 7774 C CA . ARG A 1 984 ? -33.106 -14.715 67.271 1.00 97.94 984 ARG A CA 1
ATOM 7775 C C . ARG A 1 984 ? -34.107 -15.175 66.220 1.00 97.94 984 ARG A C 1
ATOM 7777 O O . ARG A 1 984 ? -34.297 -16.372 66.016 1.00 97.94 984 ARG A O 1
ATOM 7784 N N . ILE A 1 985 ? -34.767 -14.233 65.556 1.00 97.81 985 ILE A N 1
ATOM 7785 C CA . ILE A 1 985 ? -35.823 -14.524 64.580 1.00 97.81 985 ILE A CA 1
ATOM 7786 C C . ILE A 1 985 ? -35.582 -13.782 63.265 1.00 97.81 985 ILE A C 1
ATOM 7788 O O . ILE A 1 985 ? -35.013 -12.694 63.256 1.00 97.81 985 ILE A O 1
ATOM 7792 N N . ARG A 1 986 ? -36.021 -14.358 62.147 1.00 97.81 986 ARG A N 1
ATOM 7793 C CA . ARG A 1 986 ? -36.116 -13.677 60.848 1.00 97.81 986 ARG A CA 1
ATOM 7794 C C . ARG A 1 986 ? -37.382 -14.091 60.108 1.00 97.81 986 ARG A C 1
ATOM 7796 O O . ARG A 1 986 ? -37.960 -15.138 60.400 1.00 97.81 986 ARG A O 1
ATOM 7803 N N . THR A 1 987 ? -37.806 -13.286 59.144 1.00 97.81 987 THR A N 1
ATOM 7804 C CA . THR A 1 987 ? -38.889 -13.643 58.219 1.00 97.81 987 THR A CA 1
ATOM 7805 C C . THR A 1 987 ? -38.314 -14.273 56.951 1.00 97.81 987 THR A C 1
ATOM 7807 O O . THR A 1 987 ? -37.142 -14.071 56.616 1.00 97.81 987 THR A O 1
ATOM 7810 N N . TYR A 1 988 ? -39.132 -15.050 56.239 1.00 96.88 988 TYR A N 1
ATOM 7811 C CA . TYR A 1 988 ? -38.793 -15.544 54.907 1.00 96.88 988 TYR A CA 1
ATOM 7812 C C . TYR A 1 988 ? -39.997 -15.537 53.963 1.00 96.88 988 TYR A C 1
ATOM 7814 O O . TYR A 1 988 ? -41.145 -15.601 54.405 1.00 96.88 988 TYR A O 1
ATOM 7822 N N . LYS A 1 989 ? -39.739 -15.518 52.654 1.00 96.50 989 LYS A N 1
ATOM 7823 C CA . LYS A 1 989 ? -40.739 -15.636 51.581 1.00 96.50 989 LYS A CA 1
ATOM 7824 C C . LYS A 1 989 ? -40.271 -16.653 50.546 1.00 96.50 989 LYS A C 1
ATOM 7826 O O . LYS A 1 989 ? -39.106 -16.620 50.161 1.00 96.50 989 LYS A O 1
ATOM 7831 N N . LYS A 1 990 ? -41.173 -17.530 50.101 1.00 94.19 990 LYS A N 1
ATOM 7832 C CA . LYS A 1 990 ? -40.952 -18.445 48.972 1.00 94.19 990 LYS A CA 1
ATOM 7833 C C . LYS A 1 990 ? -41.489 -17.811 47.681 1.00 94.19 990 LYS A C 1
ATOM 7835 O O . LYS A 1 990 ? -42.625 -17.333 47.683 1.00 94.19 990 LYS A O 1
ATOM 7840 N N . VAL A 1 991 ? -40.673 -17.784 46.628 1.00 93.00 991 VAL A N 1
ATOM 7841 C CA . VAL A 1 991 ? -40.996 -17.274 45.280 1.00 93.00 991 VAL A CA 1
ATOM 7842 C C . VAL A 1 991 ? -40.289 -18.174 44.271 1.00 93.00 991 VAL A C 1
ATOM 7844 O O . VAL A 1 991 ? -39.078 -18.343 44.398 1.00 93.00 991 VAL A O 1
ATOM 7847 N N . GLY A 1 992 ? -41.022 -18.781 43.329 1.00 83.56 992 GLY A N 1
ATOM 7848 C CA . GLY A 1 992 ? -40.444 -19.659 42.295 1.00 83.56 992 GLY A CA 1
ATOM 7849 C C . GLY A 1 992 ? -39.493 -20.722 42.860 1.00 83.56 992 GLY A C 1
ATOM 7850 O O . GLY A 1 992 ? -38.336 -20.794 42.467 1.00 83.56 992 GLY A O 1
ATOM 7851 N N . GLY A 1 993 ? -39.914 -21.446 43.904 1.00 86.19 993 GLY A N 1
ATOM 7852 C CA . GLY A 1 993 ? -39.082 -22.456 44.582 1.00 86.19 993 GLY A CA 1
ATOM 7853 C C . GLY A 1 993 ? -38.045 -21.913 45.583 1.00 86.19 993 GLY A C 1
ATOM 7854 O O . GLY A 1 993 ? -37.786 -22.564 46.594 1.00 86.19 993 GLY A O 1
ATOM 7855 N N . SER A 1 994 ? -37.535 -20.692 45.397 1.00 90.88 994 SER A N 1
ATOM 7856 C CA . SER A 1 994 ? -36.468 -20.090 46.215 1.00 90.88 994 SER A CA 1
ATOM 7857 C C . SER A 1 994 ? -36.970 -19.379 47.477 1.00 90.88 994 SER A C 1
ATOM 7859 O O . SER A 1 994 ? -38.054 -18.792 47.487 1.00 90.88 994 SER A O 1
ATOM 7861 N N . LYS A 1 995 ? -36.164 -19.380 48.555 1.00 93.94 995 LYS A N 1
ATOM 7862 C CA . LYS A 1 995 ? -36.450 -18.649 49.809 1.00 93.94 995 LYS A CA 1
ATOM 7863 C C . LYS A 1 995 ? -35.601 -17.382 49.942 1.00 93.94 995 LYS A C 1
ATOM 7865 O O . LYS A 1 995 ? -34.376 -17.440 49.915 1.00 93.94 995 LYS A O 1
ATOM 7870 N N . TYR A 1 996 ? -36.264 -16.258 50.196 1.00 96.12 996 TYR A N 1
ATOM 7871 C CA . TYR A 1 996 ? -35.653 -14.961 50.497 1.00 96.12 996 TYR A CA 1
ATOM 7872 C C . TYR A 1 996 ? -35.818 -14.660 51.979 1.00 96.12 996 TYR A C 1
ATOM 7874 O O . TYR A 1 996 ? -36.915 -14.829 52.512 1.00 96.12 996 TYR A O 1
ATOM 7882 N N . TYR A 1 997 ? -34.756 -14.207 52.644 1.00 96.69 997 TYR A N 1
ATOM 7883 C CA . TYR A 1 997 ? -34.721 -14.046 54.097 1.00 96.69 997 TYR A CA 1
ATOM 7884 C C . TYR A 1 997 ? -34.474 -12.596 54.494 1.00 96.69 997 TYR A C 1
ATOM 7886 O O . TYR A 1 997 ? -33.664 -11.905 53.877 1.00 96.69 997 TYR A O 1
ATOM 7894 N N . SER A 1 998 ? -35.118 -12.147 55.569 1.00 96.81 998 SER A N 1
ATOM 7895 C CA . SER A 1 998 ? -34.688 -10.923 56.239 1.00 96.81 998 SER A CA 1
ATOM 7896 C C . SER A 1 998 ? -33.366 -11.153 56.978 1.00 96.81 998 SER A C 1
ATOM 7898 O O . SER A 1 998 ? -32.979 -12.293 57.262 1.00 96.81 998 SER A O 1
ATOM 7900 N N . LYS A 1 999 ? -32.708 -10.062 57.388 1.00 95.50 999 LYS A N 1
ATOM 7901 C CA . LYS A 1 999 ? -31.665 -10.139 58.420 1.00 95.50 999 LYS A CA 1
ATOM 7902 C C . LYS A 1 999 ? -32.239 -10.772 59.695 1.00 95.50 999 LYS A C 1
ATOM 7904 O O . LYS A 1 999 ? -33.442 -10.663 59.963 1.00 95.50 999 LYS A O 1
ATOM 7909 N N . TRP A 1 1000 ? -31.378 -11.443 60.456 1.00 96.88 1000 TRP A N 1
ATOM 7910 C CA . TRP A 1 1000 ? -31.716 -11.900 61.800 1.00 96.88 1000 TRP A CA 1
ATOM 7911 C C . TRP A 1 1000 ? -31.964 -10.706 62.722 1.00 96.88 1000 TRP A C 1
ATOM 7913 O O . TRP A 1 1000 ? -31.271 -9.696 62.625 1.00 96.88 1000 TRP A O 1
ATOM 7923 N N . SER A 1 1001 ? -32.932 -10.835 63.626 1.00 96.62 1001 SER A N 1
ATOM 7924 C CA . SER A 1 1001 ? -33.107 -9.900 64.731 1.00 96.62 1001 SER A CA 1
ATOM 7925 C C . SER A 1 1001 ? -31.899 -9.931 65.665 1.00 96.62 1001 SER A C 1
ATOM 7927 O O . SER A 1 1001 ? -31.179 -10.933 65.731 1.00 96.62 1001 SER A O 1
ATOM 7929 N N . SER A 1 1002 ? -31.756 -8.893 66.489 1.00 95.19 1002 SER A N 1
ATOM 7930 C CA . SER A 1 1002 ? -30.906 -8.959 67.678 1.00 95.19 1002 SER A CA 1
ATOM 7931 C C . SER A 1 1002 ? -31.268 -10.191 68.514 1.00 95.19 1002 SER A C 1
ATOM 7933 O O . SER A 1 1002 ? -32.447 -10.565 68.616 1.00 95.19 1002 SER A O 1
ATOM 7935 N N . ALA A 1 1003 ? -30.251 -10.853 69.063 1.00 95.75 1003 ALA A N 1
ATOM 7936 C CA . ALA A 1 1003 ? -30.436 -12.038 69.886 1.00 95.75 1003 ALA A CA 1
ATOM 7937 C C . ALA A 1 1003 ? -30.903 -11.644 71.290 1.00 95.75 1003 ALA A C 1
ATOM 7939 O O . ALA A 1 1003 ? -30.356 -10.729 71.897 1.00 95.75 1003 ALA A O 1
ATOM 7940 N N . LYS A 1 1004 ? -31.886 -12.370 71.820 1.00 96.19 1004 LYS A N 1
ATOM 7941 C CA . LYS A 1 1004 ? -32.274 -12.331 73.235 1.00 96.19 1004 LYS A CA 1
ATOM 7942 C C . LYS A 1 1004 ? -31.871 -13.646 73.894 1.00 96.19 1004 LYS A C 1
ATOM 7944 O O . LYS A 1 1004 ? -31.758 -14.653 73.201 1.00 96.19 1004 LYS A O 1
ATOM 7949 N N . SER A 1 1005 ? -31.660 -13.667 75.207 1.00 96.19 1005 SER A N 1
ATOM 7950 C CA . SER A 1 1005 ? -31.331 -14.906 75.922 1.00 96.19 1005 SER A CA 1
ATOM 7951 C C . SER A 1 1005 ? -32.377 -15.275 76.963 1.00 96.19 1005 SER A C 1
ATOM 7953 O O . SER A 1 1005 ? -33.018 -14.391 77.521 1.00 96.19 1005 SER A O 1
ATOM 7955 N N . ILE A 1 1006 ? -32.531 -16.568 77.235 1.00 96.25 1006 ILE A N 1
ATOM 7956 C CA . ILE A 1 1006 ? -33.447 -17.103 78.247 1.00 96.25 1006 ILE A CA 1
ATOM 7957 C C . ILE A 1 1006 ? -32.858 -18.377 78.865 1.00 96.25 1006 ILE A C 1
ATOM 7959 O O . ILE A 1 1006 ? -32.215 -19.154 78.160 1.00 96.25 1006 ILE A O 1
ATOM 7963 N N . LYS A 1 1007 ? -33.065 -18.603 80.167 1.00 95.25 1007 LYS A N 1
ATOM 7964 C CA . LYS A 1 1007 ? -32.760 -19.874 80.848 1.00 95.25 1007 LYS A CA 1
ATOM 7965 C C . LYS A 1 1007 ? -34.067 -20.649 81.037 1.00 95.25 1007 LYS A C 1
ATOM 7967 O O . LYS A 1 1007 ? -35.046 -20.085 81.521 1.00 95.25 1007 LYS A O 1
ATOM 7972 N N . THR A 1 1008 ? -34.112 -21.902 80.594 1.00 92.88 1008 THR A N 1
ATOM 7973 C CA . THR A 1 1008 ? -35.293 -22.779 80.734 1.00 92.88 1008 THR A CA 1
ATOM 7974 C C . THR A 1 1008 ? -35.499 -23.210 82.189 1.00 92.88 1008 THR A C 1
ATOM 7976 O O . THR A 1 1008 ? -34.514 -23.329 82.923 1.00 92.88 1008 THR A O 1
ATOM 7979 N N . MET A 1 1009 ? -36.748 -23.485 82.583 1.00 86.50 1009 MET A N 1
ATOM 7980 C CA . MET A 1 1009 ? -37.083 -24.043 83.906 1.00 86.50 1009 MET A CA 1
ATOM 7981 C C . MET A 1 1009 ? -37.028 -25.562 83.915 1.00 86.50 1009 MET A C 1
ATOM 7983 O O . MET A 1 1009 ? -37.139 -26.162 82.816 1.00 86.50 1009 MET A O 1
#

pLDDT: mean 83.9, std 15.83, range [24.97, 98.69]

Organism: NCBI:txid2606708

Foldseek 3Di:
DDDDDDDDDDDDDDPPPVVVVVVVVVPPPPDDDPFDDFDFKDFDDDPDARWIKFWKWWAFWAFFEWEDCDPPQKDDPDDLQDDCRRYDHDNVVVVVLVVFFAFPQQWDADLLWIKHKDALVLALDDDPDDDPQFIDHDPVDGIIMTTIFTFMWTFLDWDQDLVAIKTKTWTQAQRAQDFQAQDQDQDALQAGPLQCLQQQHALVRHPNSDGRVCPRPLNNGHDPLQSVQQFWDWAQQCAQPPQRHHNDHIDTGSKAFAALCCAEQHCNVVSSSAHYQPPLSDPVSSVCSQADQTLSQWHAHRSNNRSNAAGADSPPPLGRTGKAFGSHAANGSQFTKIQGSRGHTRRNGGGSNDRHHTYIMIGMGRPVSHPMHTQFMDIRNPDTDGDDGDDSSNRPVPDGDTDDDDDDDDDAAAWDAKDKPPPAEDEDDAQDKDAIDMDTDDPPHPFGQKDKDKQDVVAWDADSRRMIGGHPSNEAHWMKIKIATPPSPRHIDIHGYDYHDDDKAKLAFFFEFEDDPPDTHQDQDWWWKWKQFPVVRHTQDIFIAHRRTTHIDIDGAQTWIWMFIDAPFKGFQTATWHQHPVGFTFGPPPDTDGRRHTYIYGPDPDDPDLVPFAWDKAKAAEWEQDPSRDTDTDFQWWKWWDFPPDIDIFTQHPRRMTIDIHGAPTFTWIWTDDPWKTAQTFTKHWDAPVVVVDHIFIAGLLVRDTHRHGYIDTPPCSQVQWDWAQEPVSFKIKIFGNSDDPQKHKHKDWYPDDQPVQPQFDKTKIAIFIAGNNVSDTHKFQFTWMKMKGAAPPPWDFDWKFWAAPVSDTDTWDWDDDPRMIITTDGIGRHTIMMTTTAAAEFDQVQKDFQAQEAEADQDFDDTDIWGHDPNHTDDEPNFWHWDKPPGHAFDKIWIWIAGTRSYGDIHIDIHGHAYDWKWFPDWAAEAQKIKTFIDQDQGRFQFKKKWKDLDPVSPPIDIDTDRHSPDGMDIGGHDAFGKMKIWMWTWHDDPNDIGIDDIYDIDMDTHD

InterPro domains:
  IPR003343 Bacterial Ig-like domain, group 2 [PF02368] (425-485)
  IPR003343 Bacterial Ig-like domain, group 2 [SM00635] (414-495)
  IPR003961 Fibronectin type III [cd00063] (934-1008)
  IPR008964 Invasin/intimin cell-adhesion fragments [SSF49373] (414-489)
  IPR013783 Immunoglobulin-like fold [G3DSA:2.60.40.10] (913-1009)
  IPR036116 Fibronectin type III superfamily [SSF49265] (934-1008)
  IPR046240 Domain of unknown function DUF6273 [PF19789] (169-366)

Radius of gyration: 41.58 Å; chains: 1; bounding box: 102×103×127 Å